Protein 6JOV (pdb70)

Sequence (790 aa):
THTLPNLPYDIAALEPHISAKTLTFHHGKHHQAYVTNLNNLIQNTELANKTLEEIIHATAKNPEKAGIFNNAAQVWNHTFFWNCMKPQGGGQPTGDLKAMIDKTFGSYEAFAADFKQAAITQFGSGWAWLVVERGVLRIMKTPNADLPMVHGATALLTCDVWEHAYYLDYQNRRPDYVDTFLSHLVNWDFASALLNGTHTLPNLPYDIAALEPHISAKTLTFHHGKHHQAYVTNLNNLIQNTELANKTLEEIIHATAKNPEKAGIFNNAAQVWNHTFFWNCMKPQGGGQPTGDLKAMIDKTFGSYEAFAADFKQAAITQFGSGWAWLVVERGVLRIMKTPNADLPMVHGATALLTCDVWEHAYYLDYQNRRPDYVDTFLSHLVNWDFASALLNGMTHTLPNLPYDIAALEPHISAKTLTFHHGKHHQAYVTNLNNLIQNTELANKTLEEIIHATAKNPEKAGIFNNAAQVWNHTFFWNCMKPQGGGQPTGDLKAMIDKTFGSYEAFAADFKQAAITQFGSGWAWLVVERGVLRIMKTPNADLPMVHGATALLTCDVWEHAYYLDYQNRRPDYVDTFLSHLVNWDFASALLNGMTHTLPNLPYDIAALEPHISAKTLTFHHGKHHQAYVTNLNNLIQNTELANKTLEEIIHATAKNPEKAGIFNNAAQVWNHTFFWNCMKPQGGGQPTGDLKAMMIDKTFGSYEAFAADFKQAAITQFGSGWAWLVVERGVLRIMKTPNADLPMVHGATALLTCDVWEHAYYLDYQNRRPDYVDTFLSHLVNWDFASALLNG

Radius of gyration: 30.7 Å; Cα contacts (8 Å, |Δi|>4): 1316; chains: 4; bounding box: 83×72×73 Å

B-factor: mean 21.15, std 8.02, range [6.87, 61.68]

Secondary structure (DSSP, 8-state):
---PPPPSS-TTTTTTTS-HHHHHHIIIIIIHHHHHHHHHHHTTSGGGGS-HHHHHHHHHT-STTHHHHHHHHHHHHHHHHHHTB-TT--S---THHHHHHHHHHSSHHHHHHHHHHHHHH--SSEEEEEEEETTEEEEEEEETT--GGGGT-EEEEEEE-SGGGTHHHHTT-HHHHHHHIIIIIB-HHHHHHHHT-/---PPPPSS-TTTTTTTS-HHHHHHIIIIIIHHHHHHHHHHHTTSGGGGS-HHHHHHHHTT-GGGHHHHHHHHHHHHHHHHHHTB-TT--S---HHHHHHHHHHHSSHHHHHHHHHHHHHH--SSEEEEEEEETTEEEEEEEETT--GGGGT-EEEEEEE-SGGGTHHHHTT-HHHHHHHIIIIIB-HHHHHHHHT-/--S-PPPPSS-TTTTTTTS-HHHHHHIIIIIIHHHHHHHHHHHTTSGGGGS-HHHHHHHHSS-GGGHHHHHHHHHHHHHHHHHHHB-TT--S---HHHHHHHHHHHSSHHHHHHHHHHHHHHS-SSEEEEEEEETTEEEEEEEETT--GGGGT-EEEEEEE-SGGGTHHHHTT-HHHHHHHIIIIIB-HHHHHHHHT-/--S-PPPPSS-TTTTTTTS-HHHHHHIIIIIIHHHHHHHHHHHTTSGGGGS-HHHHHHHHHS-GGGHHHHHHHHHHHHHHHHHHTB-TT--S---HHHHHHHHHHHSSHHHHHHHHHHHHHH--SSEEEEEEEETTEEEEEEEETT--GGGGT-EEEEEEE-SGGGTHHHHTT-HHHHHHHIIIIIB-HHHHHHHHT-

Foldseek 3Di:
DDAQDDQPDQLPLAPPLAHSVLSCCVRVPVLRVLRVQLQVLCVPHPCNPDDLVVQLQVPVVDPPSVSNNLSSLSNVVVVQASVQWGFQDADDADDPVQVQCCVQQVHVVSVLVQQLVLLVPQPAWWKWFWWAAPNHTDIDIDHRSDDCVNVRIGTLHMDGNHCSNPCVPQNVPRSVSSVSCNHGIGHNVSSVVSSVD/DDDQDDQPDDLQLQPPLAHSVLSCCVRVPVLRVLRVQLCVVCPPHPCNVDDLVVQLQVPVVPVVCVSNNLSSLSNVVVVQQSVQWGFQDADDADPPVQVLCCVQQVHPVSVLVVQLVLLVPQPAWWKWFFWAAPNHTDIDIGHRRDDCVNVRIGTLHMDTNHCSNPCVNQNPPSSVSSVSCNHGIGHNVSSVVSVVD/DVDDQDDQPDDLPQAPPLFHSVLSCCVRVPVLRVLRVQLCVVCPPHPCNPPDLVVQLQVCVPPPVCVSNNLSSLSNVVVVQASVQWGFQDADAADDPVQVLCCVQQVHVVSVLVVQLVLLVPQPAWWKWFFWAAPHHTDIDIDHRRDDCVNVRIGTLHMDGNHCSNPCVPQNVPSSVSSVSCNHGIGDNVRSVVSSVD/DLDDQDDQPDQLPLQPPLAHSVLSCCVRVPVLRVLRVQLVVVCPPHPCSPDDLVVQLLVQVPDVVSVSNNLSSLSNVVVVQASVQWGFQAADAADDPVQVLCCVAQVHVVSVLVVQLVLLVPQPAWWKWFFWAAPNHTDIDIDHRSDDCVSVRIGTLHMDGNHCSNPCVPQNPPSSVSSVSCNHGIGHNVRSVVSVVD

Nearest PDB structures (foldseek):
  6jov-assembly1_B  TM=1.002E+00  e=1.003E-35  synthetic construct
  1my6-assembly1_B  TM=9.829E-01  e=4.529E-27  Thermosynechococcus vestitus
  7bjk-assembly2_D  TM=9.719E-01  e=4.376E-23  Arabidopsis thaliana
  2rcv-assembly3_D  TM=9.521E-01  e=2.227E-23  Bacillus subtilis
  2rcv-assembly2_H  TM=9.487E-01  e=2.001E-22  Bacillus subtilis

Solvent-accessible surface area: 33446 Å² total; per-residue (Å²): 146,36,108,37,49,139,25,67,35,97,72,47,31,1,79,114,42,4,22,20,131,2,1,55,35,2,22,34,108,18,0,67,44,17,2,62,65,0,40,100,78,4,117,143,57,152,32,38,120,74,78,34,53,92,0,0,84,63,7,39,188,54,122,95,34,41,37,24,24,28,15,0,0,0,8,56,0,0,45,20,2,4,51,0,3,69,55,177,16,14,48,94,4,104,51,91,0,78,46,46,0,40,172,61,43,58,37,25,112,34,0,12,52,65,0,64,102,13,0,63,62,16,53,3,3,0,0,0,0,0,0,17,52,116,56,66,3,97,32,17,94,2,66,36,1,31,0,0,40,41,100,56,5,70,8,0,0,0,0,0,0,10,10,1,2,6,1,29,39,27,19,44,91,24,63,67,2,0,54,24,1,10,64,84,2,0,26,14,104,49,0,26,67,53,31,107,100,127,39,115,36,50,136,26,72,34,96,67,42,31,1,86,116,46,4,22,23,110,1,1,70,40,1,25,32,108,20,0,71,45,19,2,63,67,0,33,102,77,1,116,122,37,80,11,33,132,87,77,36,88,87,0,0,94,47,3,37,168,64,57,138,76,43,39,21,24,29,17,0,0,0,8,50,0,0,42,20,1,4,53,0,3,71,46,170,18,15,49,99,6,110,47,89,0,75,40,65,1,48,173,56,39,59,35,24,118,30,0,21,61,66,0,27,104,12,0,65,60,17,51,3,3,0,0,0,0,0,0,26,61,231,62,61,2,137,41,34,95,2,65,37,1,29,0,0,36,42,97,60,7,71,10,0,0,0,0,0,0,9,9,1,0,6,1,20,39,26,24,48,90,24,73,73,2,0,89,24,1,16,50,86,2,1,26,13,114,47,0,25,64,58,31,105,102,119,98,34,99,46,49,89,24,74,31,89,91,47,21,1,80,105,44,3,19,23,133,2,1,64,38,1,25,34,108,21,0,65,46,18,2,60,65,0,18,101,77,1,116,145,62,155,19,42,98,20,79,34,55,49,0,0,90,46,5,38,184,67,114,149,86,42,39,14,25,30,16,0,0,0,9,55,0,0,40,18,2,3,52,0,3,71,60,178,17,13,43,108,6,109,47,88,0,50,41,44,1,61,173,65,42,60,37,30,108,32,0,10,50,60,0,72,113,12,0,68,65,16,48,4,3,0,0,0,0,0,0,22,38,110,49,69,7,68,40,28,94,1,64,35,0,30,0,0,36,51,94,60,8,72,8,0,0,0,0,0,0,9,11,1,2,6,1,31,37,20,29,45,102,24,63,64,3,0,65,22,1,6,50,82,2,0,25,14,105,47,0,25,69,60,36,106,103,120,80,32,105,45,53,137,23,72,32,96,72,44,30,1,89,118,44,4,24,23,131,2,1,60,45,3,22,35,107,18,0,63,44,19,4,62,63,0,17,99,77,0,112,144,46,128,14,31,127,86,78,34,94,89,0,0,80,49,2,39,109,45,122,66,72,40,39,27,22,25,17,0,0,0,10,53,0,0,47,19,1,6,51,0,3,77,39,159,18,13,50,88,5,100,52,87,0,83,44,56,1,49,176,62,41,58,37,26,112,32,0,19,58,68,0,65,110,15,0,54,64,14,46,2,3,0,0,0,0,0,0,28,65,107,67,82,4,38,40,37,98,2,64,35,1,30,0,0,38,40,105,63,5,76,10,0,0,0,0,0,0,9,8,2,2,6,1,30,41,29,24,45,92,24,52,70,3,0,48,21,2,14,65,83,2,1,25,13,108,47,0,24,67,58,31,104,100

Structure (mmCIF, N/CA/C/O backbone):
data_6JOV
#
_entry.id   6JOV
#
_cell.length_a   55.018
_cell.length_b   55.088
_cell.length_c   74.623
_cell.angle_alpha   82.28
_cell.angle_beta   89.61
_cell.angle_gamma   68.49
#
_symmetry.space_group_name_H-M   'P 1'
#
loop_
_entity.id
_entity.type
_entity.pdbx_description
1 polymer 'Fe-Superoxide dismutase'
2 non-polymer 'FE (III) ION'
3 non-polymer 'PENTAETHYLENE GLYCOL'
4 non-polymer 'TRIETHYLENE GLYCOL'
5 non-polymer DI(HYDROXYETHYL)ETHER
6 non-polymer 1,2-ETHANEDIOL
7 non-polymer 'HEXAETHYLENE GLYCOL'
8 water water
#
loop_
_atom_site.group_PDB
_atom_site.id
_atom_site.type_symbol
_atom_site.label_atom_id
_atom_site.label_alt_id
_atom_site.label_comp_id
_atom_site.label_asym_id
_atom_site.label_entity_id
_atom_site.label_seq_id
_atom_site.pdbx_PDB_ins_code
_atom_site.Cartn_x
_atom_site.Cartn_y
_atom_site.Cartn_z
_atom_site.occupancy
_atom_site.B_iso_or_equiv
_atom_site.auth_seq_id
_atom_site.auth_comp_id
_atom_site.auth_asym_id
_atom_site.auth_atom_id
_atom_site.pdbx_PDB_model_num
ATOM 1 N N . THR A 1 22 ? -10.872 -85.496 -8.603 1.00 29.58 2 THR A N 1
ATOM 2 C CA . THR A 1 22 ? -10.586 -86.757 -9.272 1.00 29.36 2 THR A CA 1
ATOM 3 C C . THR A 1 22 ? -9.334 -87.452 -8.731 1.00 33.65 2 THR A C 1
ATOM 4 O O . THR A 1 22 ? -9.433 -88.485 -8.067 1.00 36.37 2 THR A O 1
ATOM 8 N N . HIS A 1 23 ? -8.157 -86.896 -9.005 1.00 26.77 3 HIS A N 1
ATOM 9 C CA . HIS A 1 23 ? -6.917 -87.492 -8.521 1.00 26.51 3 HIS A CA 1
ATOM 10 C C . HIS A 1 23 ? -6.692 -87.139 -7.056 1.00 26.14 3 HIS A C 1
ATOM 11 O O . HIS A 1 23 ? -7.034 -86.042 -6.606 1.00 26.43 3 HIS A O 1
ATOM 18 N N . THR A 1 24 ? -6.137 -88.078 -6.296 1.00 22.98 4 THR A N 1
ATOM 19 C CA . THR A 1 24 ? -5.923 -87.824 -4.881 1.00 24.35 4 THR A CA 1
ATOM 20 C C . THR A 1 24 ? -4.516 -88.228 -4.467 1.00 23.96 4 THR A C 1
ATOM 21 O O . THR A 1 24 ? -3.812 -88.961 -5.169 1.00 21.65 4 THR A O 1
ATOM 25 N N . LEU A 1 25 ? -4.124 -87.712 -3.312 1.00 25.17 5 LEU A N 1
ATOM 26 C CA . LEU A 1 25 ? -2.803 -87.958 -2.752 1.00 27.35 5 LEU A CA 1
ATOM 27 C C . LEU A 1 25 ? -2.767 -89.332 -2.092 1.00 21.81 5 LEU A C 1
ATOM 28 O O . LEU A 1 25 ? -3.489 -89.555 -1.121 1.00 23.01 5 LEU A O 1
ATOM 33 N N . PRO A 1 26 ? -1.949 -90.264 -2.567 1.00 29.94 6 PRO A N 1
ATOM 34 C CA . PRO A 1 26 ? -1.909 -91.590 -1.938 1.00 27.09 6 PRO A CA 1
ATOM 35 C C . PRO A 1 26 ? -1.166 -91.569 -0.611 1.00 26.67 6 PRO A C 1
ATOM 36 O O . PRO A 1 26 ? -0.300 -90.726 -0.364 1.00 25.59 6 PRO A O 1
ATOM 40 N N . ASN A 1 27 ? -1.548 -92.500 0.260 1.00 23.63 7 ASN A N 1
ATOM 41 C CA . ASN A 1 27 ? -0.884 -92.642 1.548 1.00 29.00 7 ASN A CA 1
ATOM 42 C C . ASN A 1 27 ? 0.610 -92.856 1.366 1.00 23.23 7 ASN A C 1
ATOM 43 O O . ASN A 1 27 ? 1.047 -93.531 0.431 1.00 29.20 7 ASN A O 1
ATOM 48 N N . LEU A 1 28 ? 1.393 -92.277 2.267 1.00 20.35 8 LEU A N 1
ATOM 49 C CA . LEU A 1 28 ? 2.766 -92.733 2.427 1.00 21.07 8 LEU A CA 1
ATOM 50 C C . LEU A 1 28 ? 2.754 -94.216 2.787 1.00 22.08 8 LEU A C 1
ATOM 51 O O . LEU A 1 28 ? 1.861 -94.665 3.509 1.00 21.81 8 LEU A O 1
ATOM 56 N N . PRO A 1 29 ? 3.733 -95.012 2.302 1.00 23.23 9 PRO A N 1
ATOM 57 C CA . PRO A 1 29 ? 3.780 -96.450 2.588 1.00 22.14 9 PRO A CA 1
ATOM 58 C C . PRO A 1 29 ? 4.316 -96.765 3.992 1.00 24.97 9 PRO A C 1
ATOM 59 O O . PRO A 1 29 ? 4.522 -97.930 4.286 1.00 25.84 9 PRO A O 1
ATOM 63 N N . TYR A 1 30 ? 4.526 -95.732 4.814 1.00 20.57 10 TYR A N 1
ATOM 64 C CA . TYR A 1 30 ? 5.048 -95.924 6.194 1.00 19.85 10 TYR A CA 1
ATOM 65 C C . TYR A 1 30 ? 4.798 -94.659 7.024 1.00 20.67 10 TYR A C 1
ATOM 66 O O . TYR A 1 30 ? 4.340 -93.646 6.459 1.00 21.91 10 TYR A O 1
ATOM 75 N N . ASP A 1 31 ? 5.096 -94.727 8.326 1.00 18.18 11 ASP A N 1
ATOM 76 C CA . ASP A 1 31 ? 4.904 -93.573 9.246 1.00 20.81 11 ASP A CA 1
ATOM 77 C C . ASP A 1 31 ? 5.882 -92.459 8.856 1.00 21.33 11 ASP A C 1
ATOM 78 O O . ASP A 1 31 ? 7.001 -92.786 8.412 1.00 20.21 11 ASP A O 1
ATOM 83 N N . ILE A 1 32 ? 5.474 -91.197 9.024 1.00 20.45 12 ILE A N 1
ATOM 84 C CA . ILE A 1 32 ? 6.329 -90.070 8.662 1.00 22.62 12 ILE A CA 1
ATOM 85 C C . ILE A 1 32 ? 7.672 -90.110 9.382 1.00 24.06 12 ILE A C 1
ATOM 86 O O . ILE A 1 32 ? 8.637 -89.500 8.908 1.00 21.46 12 ILE A O 1
ATOM 91 N N . ALA A 1 33 ? 7.764 -90.810 10.518 1.00 20.45 13 ALA A N 1
ATOM 92 C CA . ALA A 1 33 ? 9.021 -90.926 11.253 1.00 22.90 13 ALA A CA 1
ATOM 93 C C . ALA A 1 33 ? 9.794 -92.188 10.906 1.00 23.37 13 ALA A C 1
ATOM 94 O O . ALA A 1 33 ? 10.874 -92.415 11.465 1.00 22.25 13 ALA A O 1
ATOM 96 N N . ALA A 1 34 ? 9.280 -93.011 9.995 1.00 20.32 14 ALA A N 1
ATOM 97 C CA . ALA A 1 34 ? 9.884 -94.315 9.769 1.00 20.51 14 ALA A CA 1
ATOM 98 C C . ALA A 1 34 ? 11.249 -94.228 9.097 1.00 20.63 14 ALA A C 1
ATOM 99 O O . ALA A 1 34 ? 11.996 -95.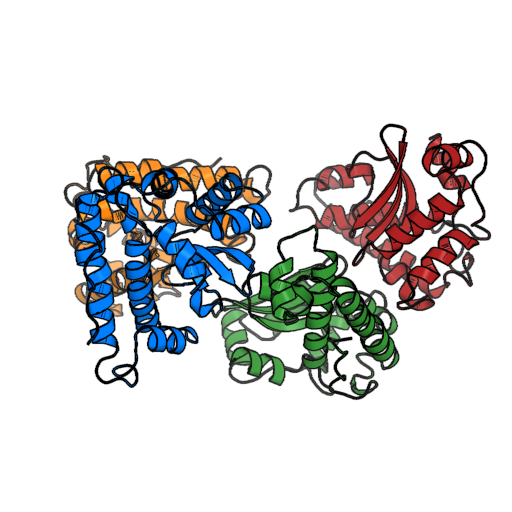209 9.130 1.00 17.98 14 ALA A O 1
ATOM 101 N N . LEU A 1 35 ? 11.596 -93.090 8.496 1.00 15.46 15 LEU A N 1
ATOM 102 C CA . LEU A 1 35 ? 12.880 -92.943 7.822 1.00 20.50 15 LEU A CA 1
ATOM 103 C C . LEU A 1 35 ? 13.891 -92.161 8.652 1.00 23.75 15 LEU A C 1
ATOM 104 O O . LEU A 1 35 ? 14.997 -91.893 8.171 1.00 19.32 15 LEU A O 1
ATOM 109 N N . GLU A 1 36 ? 13.538 -91.795 9.884 1.00 23.19 16 GLU A N 1
ATOM 110 C CA . GLU A 1 36 ? 14.480 -91.154 10.781 1.00 21.43 16 GLU A CA 1
ATOM 111 C C . GLU A 1 36 ? 15.629 -92.108 11.102 1.00 22.23 16 GLU A C 1
ATOM 112 O O . GLU A 1 36 ? 15.434 -93.321 11.185 1.00 22.28 16 GLU A O 1
ATOM 118 N N . PRO A 1 37 ? 16.845 -91.588 11.307 1.00 25.43 17 PRO A N 1
ATOM 119 C CA . PRO A 1 37 ? 17.240 -90.178 11.266 1.00 23.35 17 PRO A CA 1
ATOM 120 C C . PRO A 1 37 ? 17.752 -89.746 9.895 1.00 23.06 17 PRO A C 1
ATOM 121 O O . PRO A 1 37 ? 18.332 -88.676 9.746 1.00 27.97 17 PRO A O 1
ATOM 125 N N . HIS A 1 38 ? 17.522 -90.581 8.892 1.00 19.81 18 HIS A N 1
ATOM 126 C CA . HIS A 1 38 ? 18.053 -90.309 7.560 1.00 20.16 18 HIS A CA 1
ATOM 127 C C . HIS A 1 38 ? 17.264 -89.217 6.842 1.00 21.06 18 HIS A C 1
ATOM 128 O O . HIS A 1 38 ? 17.848 -88.353 6.177 1.00 19.78 18 HIS A O 1
ATOM 135 N N . ILE A 1 39 ? 15.944 -89.239 6.967 1.00 19.27 19 ILE A N 1
ATOM 136 C CA . ILE A 1 39 ? 15.073 -88.188 6.465 1.00 17.68 19 ILE A CA 1
ATOM 137 C C . ILE A 1 39 ? 14.106 -87.855 7.585 1.00 20.17 19 ILE A C 1
ATOM 138 O O . ILE A 1 39 ? 13.457 -88.755 8.129 1.00 24.63 19 ILE A O 1
ATOM 143 N N . SER A 1 40 ? 14.010 -86.578 7.939 1.00 18.26 20 SER A N 1
ATOM 144 C CA . SER A 1 40 ? 13.271 -86.242 9.141 1.00 19.90 20 SER A CA 1
ATOM 145 C C . SER A 1 40 ? 11.775 -86.373 8.907 1.00 17.87 20 SER A C 1
ATOM 146 O O . SER A 1 40 ? 11.286 -86.295 7.774 1.00 16.78 20 SER A O 1
ATOM 149 N N . ALA A 1 41 ? 11.051 -86.621 10.000 1.00 14.53 21 ALA A N 1
ATOM 150 C CA . ALA A 1 41 ? 9.597 -86.561 9.936 1.00 15.29 21 ALA A CA 1
ATOM 151 C C . ALA A 1 41 ? 9.143 -85.182 9.491 1.00 14.91 21 ALA A C 1
ATOM 152 O O . ALA A 1 41 ? 8.139 -85.058 8.785 1.00 17.69 21 ALA A O 1
ATOM 154 N N . LYS A 1 42 ? 9.893 -84.139 9.865 1.00 17.54 22 LYS A N 1
ATOM 155 C CA . LYS A 1 42 ? 9.557 -82.797 9.418 1.00 14.13 22 LYS A CA 1
ATOM 156 C C . LYS A 1 42 ? 9.651 -82.690 7.903 1.00 16.50 22 LYS A C 1
ATOM 157 O O . LYS A 1 42 ? 8.762 -82.122 7.258 1.00 15.00 22 LYS A O 1
ATOM 163 N N . THR A 1 43 ? 10.726 -83.221 7.317 1.00 16.11 23 THR A N 1
ATOM 164 C CA . THR A 1 43 ? 10.852 -83.206 5.861 1.00 19.26 23 THR A CA 1
ATOM 165 C C . THR A 1 43 ? 9.704 -83.969 5.198 1.00 16.85 23 THR A C 1
ATOM 166 O O . THR A 1 43 ? 9.089 -83.474 4.246 1.00 15.75 23 THR A O 1
ATOM 170 N N . LEU A 1 44 ? 9.381 -85.172 5.694 1.00 14.84 24 LEU A N 1
ATOM 171 C CA . LEU A 1 44 ? 8.298 -85.943 5.080 1.00 18.06 24 LEU A CA 1
ATOM 172 C C . LEU A 1 44 ? 6.955 -85.223 5.189 1.00 15.28 24 LEU A C 1
ATOM 173 O O . LEU A 1 44 ? 6.137 -85.274 4.257 1.00 16.29 24 LEU A O 1
ATOM 178 N N . THR A 1 45 ? 6.700 -84.538 6.310 1.00 16.65 25 THR A N 1
ATOM 179 C CA . THR A 1 45 ? 5.410 -83.861 6.448 1.00 15.77 25 THR A CA 1
ATOM 180 C C . THR A 1 45 ? 5.255 -82.761 5.406 1.00 17.29 25 THR A C 1
ATOM 181 O O . THR A 1 45 ? 4.180 -82.611 4.816 1.00 13.98 25 THR A O 1
ATOM 185 N N . PHE A 1 46 ? 6.310 -81.968 5.180 1.00 14.68 26 PHE A N 1
ATOM 186 C CA . PHE A 1 46 ? 6.250 -80.950 4.137 1.00 15.78 26 PHE A CA 1
ATOM 187 C C . PHE A 1 46 ? 6.323 -81.570 2.750 1.00 14.38 26 PHE A C 1
ATOM 188 O O . PHE A 1 46 ? 5.609 -81.142 1.840 1.00 15.04 26 PHE A O 1
ATOM 196 N N . HIS A 1 47 ? 7.203 -82.555 2.557 1.00 14.62 27 HIS A N 1
ATOM 197 C CA . HIS A 1 47 ? 7.399 -83.100 1.216 1.00 12.72 27 HIS A CA 1
ATOM 198 C C . HIS A 1 47 ? 6.145 -83.823 0.739 1.00 12.80 27 HIS A C 1
ATOM 199 O O . HIS A 1 47 ? 5.680 -83.615 -0.388 1.00 13.40 27 HIS A O 1
ATOM 206 N N . HIS A 1 48 ? 5.578 -84.672 1.591 1.00 11.85 28 HIS A N 1
ATOM 207 C CA . HIS A 1 48 ? 4.371 -85.397 1.204 1.00 17.67 28 HIS A CA 1
ATOM 208 C C . HIS A 1 48 ? 3.121 -84.537 1.371 1.00 16.28 28 HIS A C 1
ATOM 209 O O . HIS A 1 48 ? 2.323 -84.400 0.432 1.00 14.63 28 HIS A O 1
ATOM 216 N N . GLY A 1 49 ? 2.940 -83.938 2.560 1.00 17.50 29 GLY A N 1
ATOM 217 C CA . GLY A 1 49 ? 1.687 -83.260 2.876 1.00 18.98 29 GLY A CA 1
ATOM 218 C C . GLY A 1 49 ? 1.491 -81.906 2.219 1.00 20.83 29 GLY A C 1
ATOM 219 O O . GLY A 1 49 ? 0.345 -81.469 2.050 1.00 18.62 29 GLY A O 1
ATOM 220 N N . LYS A 1 50 ? 2.572 -81.221 1.857 1.00 18.77 30 LYS A N 1
ATOM 221 C CA . LYS A 1 50 ? 2.470 -79.948 1.156 1.00 15.41 30 LYS A CA 1
ATOM 222 C C . LYS A 1 50 ? 2.855 -80.072 -0.313 1.00 17.45 30 LYS A C 1
ATOM 223 O O . LYS A 1 50 ? 2.063 -79.711 -1.183 1.00 17.66 30 LYS A O 1
ATOM 229 N N . HIS A 1 51 ? 4.057 -80.569 -0.628 1.00 13.18 31 HIS A N 1
ATOM 230 C CA . HIS A 1 51 ? 4.496 -80.548 -2.026 1.00 10.15 31 HIS A CA 1
ATOM 231 C C . HIS A 1 51 ? 3.701 -81.528 -2.868 1.00 10.56 31 HIS A C 1
ATOM 232 O O . HIS A 1 51 ? 3.113 -81.154 -3.885 1.00 14.48 31 HIS A O 1
ATOM 239 N N . HIS A 1 52 ? 3.705 -82.802 -2.473 1.00 15.02 32 HIS A N 1
ATOM 240 C CA . HIS A 1 52 ? 2.973 -83.803 -3.238 1.00 14.19 32 HIS A CA 1
ATOM 241 C C . HIS A 1 52 ? 1.504 -83.431 -3.329 1.00 12.75 32 HIS A C 1
ATOM 242 O O . HIS A 1 52 ? 0.922 -83.477 -4.408 1.00 7.53 32 HIS A O 1
ATOM 249 N N . GLN A 1 53 ? 0.906 -83.014 -2.207 1.00 11.20 33 GLN A N 1
ATOM 250 C CA . GLN A 1 53 ? -0.491 -82.586 -2.206 1.00 16.04 33 GLN A CA 1
ATOM 251 C C . GLN A 1 53 ? -0.733 -81.422 -3.165 1.00 15.66 33 GLN A C 1
ATOM 252 O O . GLN A 1 53 ? -1.786 -81.353 -3.816 1.00 13.39 33 GLN A O 1
ATOM 258 N N . ALA A 1 54 ? 0.206 -80.468 -3.229 1.00 13.16 34 ALA A N 1
ATOM 259 C CA . ALA A 1 54 ? 0.030 -79.325 -4.122 1.00 14.28 34 ALA A CA 1
ATOM 260 C C . ALA A 1 54 ? 0.045 -79.749 -5.589 1.00 14.80 34 ALA A C 1
ATOM 261 O O . ALA A 1 54 ? -0.722 -79.221 -6.401 1.00 14.68 34 ALA A O 1
ATOM 263 N N . TYR A 1 55 ? 0.913 -80.693 -5.954 1.00 11.86 35 TYR A N 1
ATOM 264 C CA . TYR A 1 55 ? 0.917 -81.181 -7.332 1.00 10.20 35 TYR A CA 1
ATOM 265 C C . TYR A 1 55 ? -0.431 -81.789 -7.708 1.00 15.35 35 TYR A C 1
ATOM 266 O O . TYR A 1 55 ? -0.913 -81.604 -8.835 1.00 14.87 35 TYR A O 1
ATOM 275 N N . VAL A 1 56 ? -1.042 -82.528 -6.779 1.00 11.33 36 VAL A N 1
ATOM 276 C CA . VAL A 1 56 ? -2.342 -83.147 -7.026 1.00 14.01 36 VAL A CA 1
ATOM 277 C C . VAL A 1 56 ? -3.424 -82.083 -7.158 1.00 17.86 36 VAL A C 1
ATOM 278 O O . VAL A 1 56 ? -4.230 -82.110 -8.096 1.00 17.92 36 VAL A O 1
ATOM 282 N N . THR A 1 57 ? -3.481 -81.148 -6.203 1.00 13.10 37 THR A N 1
ATOM 283 C CA . THR A 1 57 ? -4.513 -80.114 -6.264 1.00 16.49 37 THR A CA 1
ATOM 284 C C . THR A 1 57 ? -4.322 -79.216 -7.481 1.00 20.61 37 THR A C 1
ATOM 285 O O . THR A 1 57 ? -5.302 -78.796 -8.115 1.00 17.54 37 THR A O 1
ATOM 289 N N . ASN A 1 58 ? -3.069 -78.901 -7.825 1.00 13.28 38 ASN A N 1
ATOM 290 C CA . ASN A 1 58 ? -2.839 -78.114 -9.034 1.00 15.20 38 ASN A CA 1
ATOM 291 C C . ASN A 1 58 ? -3.311 -78.869 -10.270 1.00 17.19 38 ASN A C 1
ATOM 292 O O . ASN A 1 58 ? -3.983 -78.302 -11.144 1.00 17.98 38 ASN A O 1
ATOM 297 N N . LEU A 1 59 ? -2.989 -80.159 -10.352 1.00 16.20 39 LEU A N 1
ATOM 298 C CA . LEU A 1 59 ? -3.386 -80.920 -11.527 1.00 16.26 39 LEU A CA 1
ATOM 299 C C . LEU A 1 59 ? -4.904 -80.926 -11.683 1.00 17.93 39 LEU A C 1
ATOM 300 O O . LEU A 1 59 ? -5.430 -80.635 -12.770 1.00 16.05 39 LEU A O 1
ATOM 305 N N . ASN A 1 60 ? -5.628 -81.227 -10.592 1.00 18.59 40 ASN A N 1
ATOM 306 C CA . ASN A 1 60 ? -7.093 -81.239 -10.633 1.00 22.81 40 ASN A CA 1
ATOM 307 C C . ASN A 1 60 ? -7.654 -79.911 -11.128 1.00 20.85 40 ASN A C 1
ATOM 308 O O . ASN A 1 60 ? -8.587 -79.880 -11.942 1.00 19.08 40 ASN A O 1
ATOM 313 N N . ASN A 1 61 ? -7.121 -78.799 -10.623 1.00 20.27 41 ASN A N 1
ATOM 314 C CA . ASN A 1 61 ? -7.652 -77.502 -11.017 1.00 19.08 41 ASN A CA 1
ATOM 315 C C . ASN A 1 61 ? -7.320 -77.163 -12.462 1.00 20.99 41 ASN A C 1
ATOM 316 O O . ASN A 1 61 ? -8.109 -76.490 -13.130 1.00 25.20 41 ASN A O 1
ATOM 321 N N . LEU A 1 62 ? -6.180 -77.629 -12.968 1.00 16.45 42 LEU A N 1
ATOM 322 C CA . LEU A 1 62 ? -5.776 -77.276 -14.327 1.00 17.75 42 LEU A CA 1
ATOM 323 C C . LEU A 1 62 ? -6.540 -78.056 -15.389 1.00 15.95 42 LEU A C 1
ATOM 324 O O . LEU A 1 62 ? -6.707 -77.560 -16.502 1.00 16.92 42 LEU A O 1
ATOM 329 N N . ILE A 1 63 ? -6.985 -79.282 -15.085 1.00 15.60 43 ILE A N 1
ATOM 330 C CA . ILE A 1 63 ? -7.637 -80.106 -16.100 1.00 14.00 43 ILE A CA 1
ATOM 331 C C . ILE A 1 63 ? -9.151 -79.957 -16.073 1.00 16.41 43 ILE A C 1
ATOM 332 O O . ILE A 1 63 ? -9.824 -80.414 -17.009 1.00 17.24 43 ILE A O 1
ATOM 337 N N . GLN A 1 64 ? -9.705 -79.321 -15.042 1.00 19.12 44 GLN A N 1
ATOM 338 C CA . GLN A 1 64 ? -11.153 -79.151 -14.931 1.00 21.23 44 GLN A CA 1
ATOM 339 C C . GLN A 1 64 ? -11.724 -78.494 -16.190 1.00 18.39 44 GLN A C 1
ATOM 340 O O . GLN A 1 64 ? -11.195 -77.491 -16.680 1.00 19.87 44 GLN A O 1
ATOM 346 N N . ASN A 1 65 ? -12.797 -79.082 -16.723 1.00 20.13 45 ASN A N 1
ATOM 347 C CA . ASN A 1 65 ? -13.472 -78.590 -17.926 1.00 16.79 45 ASN A CA 1
ATOM 348 C C . ASN A 1 65 ? -12.584 -78.660 -19.165 1.00 23.36 45 ASN A C 1
ATOM 349 O O . ASN A 1 65 ? -12.840 -77.968 -20.160 1.00 22.35 45 ASN A O 1
ATOM 354 N N . THR A 1 66 ? -11.530 -79.471 -19.128 1.00 18.59 46 THR A N 1
ATOM 355 C CA . THR A 1 66 ? -10.714 -79.734 -20.302 1.00 18.62 46 THR A CA 1
ATOM 356 C C . THR A 1 66 ? -10.904 -81.175 -20.752 1.00 22.03 46 THR A C 1
ATOM 357 O O . THR A 1 66 ? -11.443 -82.021 -20.026 1.00 20.35 46 THR A O 1
ATOM 361 N N . GLU A 1 67 ? -10.448 -81.436 -21.984 1.00 18.10 47 GLU A N 1
ATOM 362 C CA . GLU A 1 67 ? -10.423 -82.786 -22.531 1.00 26.03 47 GLU A CA 1
ATOM 363 C C . GLU A 1 67 ? -9.610 -83.742 -21.672 1.00 24.45 47 GLU A C 1
ATOM 364 O O . GLU A 1 67 ? -9.813 -84.957 -21.750 1.00 25.90 47 GLU A O 1
ATOM 370 N N . LEU A 1 68 ? -8.674 -83.233 -20.879 1.00 21.70 48 LEU A N 1
ATOM 371 C CA . LEU A 1 68 ? -7.839 -84.128 -20.091 1.00 19.13 48 LEU A CA 1
ATOM 372 C C . LEU A 1 68 ? -8.509 -84.584 -18.805 1.00 24.15 48 LEU A C 1
ATOM 373 O O . LEU A 1 68 ? -7.967 -85.461 -18.124 1.00 25.57 48 LEU A O 1
ATOM 378 N N . ALA A 1 69 ? -9.675 -84.029 -18.466 1.00 21.19 49 ALA A N 1
ATOM 379 C CA . ALA A 1 69 ? -10.290 -84.333 -17.178 1.00 19.70 49 ALA A CA 1
ATOM 380 C C . ALA A 1 69 ? -10.663 -85.807 -17.045 1.00 25.51 49 ALA A C 1
ATOM 381 O O . ALA A 1 69 ? -10.722 -86.332 -15.926 1.00 24.37 49 ALA A O 1
ATOM 383 N N . ASN A 1 70 ? -10.901 -86.502 -18.151 1.00 19.33 50 ASN A N 1
ATOM 384 C CA . ASN A 1 70 ? -11.358 -87.885 -18.062 1.00 24.41 50 ASN A CA 1
ATOM 385 C C . ASN A 1 70 ? -10.237 -88.909 -18.249 1.00 27.14 50 ASN A C 1
ATOM 386 O O . ASN A 1 70 ? -10.520 -90.106 -18.378 1.00 27.47 50 ASN A O 1
ATOM 391 N N . LYS A 1 71 ? -8.979 -88.483 -18.250 1.00 22.90 51 LYS A N 1
ATOM 392 C CA . LYS A 1 71 ? -7.876 -89.378 -18.559 1.00 20.90 51 LYS A CA 1
ATOM 393 C C . LYS A 1 71 ? -7.091 -89.702 -17.298 1.00 24.89 51 LYS A C 1
ATOM 394 O O . LYS A 1 71 ? -7.162 -88.983 -16.297 1.00 21.71 51 LYS A O 1
ATOM 400 N N . THR A 1 72 ? -6.340 -90.806 -17.356 1.00 20.77 52 THR A N 1
ATOM 401 C CA . THR A 1 72 ? -5.487 -91.174 -16.234 1.00 22.97 52 THR A CA 1
ATOM 402 C C . THR A 1 72 ? -4.253 -90.286 -16.185 1.00 17.54 52 THR A C 1
ATOM 403 O O . THR A 1 72 ? -3.858 -89.668 -17.175 1.00 18.61 52 THR A O 1
ATOM 407 N N . LEU A 1 73 ? -3.642 -90.249 -15.000 1.00 19.28 53 LEU A N 1
ATOM 408 C CA . LEU A 1 73 ? -2.398 -89.520 -14.797 1.00 20.37 53 LEU A CA 1
ATOM 409 C C . LEU A 1 73 ? -1.368 -89.860 -15.866 1.00 19.45 53 LEU A C 1
ATOM 410 O O . LEU A 1 73 ? -0.760 -88.969 -16.465 1.00 15.72 53 LEU A O 1
ATOM 415 N N . GLU A 1 74 ? -1.145 -91.156 -16.105 1.00 19.07 54 GLU A N 1
ATOM 416 C CA . GLU A 1 74 ? -0.166 -91.555 -17.112 1.00 20.73 54 GLU A CA 1
ATOM 417 C C . GLU A 1 74 ? -0.588 -91.099 -18.506 1.00 20.16 54 GLU A C 1
ATOM 418 O O . GLU A 1 74 ? 0.250 -90.661 -19.304 1.00 17.34 54 GLU A O 1
ATOM 421 N N . GLU A 1 75 ? -1.880 -91.201 -18.827 1.00 16.46 55 GLU A N 1
ATOM 422 C CA . GLU A 1 75 ? -2.337 -90.702 -20.119 1.00 17.29 55 GLU A CA 1
ATOM 423 C C . GLU A 1 75 ? -2.083 -89.202 -20.244 1.00 16.63 55 GLU A C 1
ATOM 424 O O . GLU A 1 75 ? -1.644 -88.730 -21.295 1.00 16.88 55 GLU A O 1
ATOM 430 N N . ILE A 1 76 ? -2.295 -88.450 -19.162 1.00 13.50 56 ILE A N 1
ATOM 431 C CA . ILE A 1 76 ? -2.069 -87.004 -19.201 1.00 15.91 56 ILE A CA 1
ATOM 432 C C . ILE A 1 76 ? -0.592 -86.698 -19.403 1.00 19.31 56 ILE A C 1
ATOM 433 O O . ILE A 1 76 ? -0.223 -85.831 -20.201 1.00 16.62 56 ILE A O 1
ATOM 438 N N . ILE A 1 77 ? 0.275 -87.411 -18.694 1.00 19.59 57 ILE A N 1
ATOM 439 C CA . ILE A 1 77 ? 1.710 -87.183 -18.841 1.00 15.38 57 ILE A CA 1
ATOM 440 C C . ILE A 1 77 ? 2.141 -87.376 -20.291 1.00 19.08 57 ILE A C 1
ATOM 441 O O . ILE A 1 77 ? 2.822 -86.521 -20.873 1.00 20.89 57 ILE A O 1
ATOM 446 N N . HIS A 1 78 ? 1.748 -88.497 -20.901 1.00 20.85 58 HIS A N 1
ATOM 447 C CA . HIS A 1 78 ? 2.201 -88.780 -22.262 1.00 24.14 58 HIS A CA 1
ATOM 448 C C . HIS A 1 78 ? 1.628 -87.785 -23.264 1.00 21.59 58 HIS A C 1
ATOM 449 O O . HIS A 1 78 ? 2.341 -87.340 -24.169 1.00 27.63 58 HIS A O 1
ATOM 456 N N . ALA A 1 79 ? 0.360 -87.400 -23.103 1.00 22.64 59 ALA A N 1
ATOM 457 C CA . ALA A 1 79 ? -0.250 -86.459 -24.042 1.00 24.83 59 ALA A CA 1
ATOM 458 C C . ALA A 1 79 ? 0.406 -85.082 -23.973 1.00 25.89 59 ALA A C 1
ATOM 459 O O . ALA A 1 79 ? 0.673 -84.463 -25.008 1.00 28.62 59 ALA A O 1
ATOM 461 N N . THR A 1 80 ? 0.667 -84.581 -22.769 1.00 19.53 60 THR A N 1
ATOM 462 C CA . THR A 1 80 ? 1.232 -83.249 -22.637 1.00 17.65 60 THR A CA 1
ATOM 463 C C . THR A 1 80 ? 2.743 -83.227 -22.818 1.00 21.80 60 THR A C 1
ATOM 464 O O . THR A 1 80 ? 3.297 -82.156 -23.087 1.00 19.81 60 THR A O 1
ATOM 468 N N . ALA A 1 81 ? 3.417 -84.379 -22.700 1.00 19.00 61 ALA A N 1
ATOM 469 C CA . ALA A 1 81 ? 4.870 -84.403 -22.853 1.00 22.26 61 ALA A CA 1
ATOM 470 C C . ALA A 1 81 ? 5.298 -83.976 -24.249 1.00 30.42 61 ALA A C 1
ATOM 471 O O . ALA A 1 81 ? 6.417 -83.487 -24.431 1.00 28.94 61 ALA A O 1
ATOM 473 N N . LYS A 1 82 ? 4.430 -84.152 -25.244 1.00 29.86 62 LYS A N 1
ATOM 474 C CA . LYS A 1 82 ? 4.772 -83.777 -26.611 1.00 34.75 62 LYS A CA 1
ATOM 475 C C . LYS A 1 82 ? 4.655 -82.272 -26.811 1.00 35.71 62 LYS A C 1
ATOM 476 O O . LYS A 1 82 ? 4.573 -81.803 -27.950 1.00 38.20 62 LYS A O 1
ATOM 482 N N . ASN A 1 83 ? 4.660 -81.503 -25.719 1.00 35.42 63 ASN A N 1
ATOM 483 C CA . ASN A 1 83 ? 4.309 -80.100 -25.818 1.00 38.99 63 ASN A CA 1
ATOM 484 C C . ASN A 1 83 ? 4.997 -79.180 -24.818 1.00 44.10 63 ASN A C 1
ATOM 485 O O . ASN A 1 83 ? 5.134 -79.545 -23.640 1.00 51.07 63 ASN A O 1
ATOM 490 N N . PRO A 1 84 ? 5.422 -77.985 -25.244 1.00 54.32 64 PRO A N 1
ATOM 491 C CA . PRO A 1 84 ? 5.776 -76.930 -24.283 1.00 47.23 64 PRO A CA 1
ATOM 492 C C . PRO A 1 84 ? 4.655 -75.965 -23.908 1.00 41.96 64 PRO A C 1
ATOM 493 O O . PRO A 1 84 ? 4.853 -75.156 -22.993 1.00 42.21 64 PRO A O 1
ATOM 497 N N . GLU A 1 85 ? 3.489 -76.026 -24.554 1.00 50.05 65 GLU A N 1
ATOM 498 C CA . GLU A 1 85 ? 2.430 -75.034 -24.369 1.00 47.64 65 GLU A CA 1
ATOM 499 C C . GLU A 1 85 ? 1.448 -75.374 -23.251 1.00 47.13 65 GLU A C 1
ATOM 500 O O . GLU A 1 85 ? 0.761 -74.470 -22.758 1.00 47.21 65 GLU A O 1
ATOM 502 N N . LYS A 1 86 ? 1.340 -76.645 -22.858 1.00 43.58 66 LYS A N 1
ATOM 503 C CA . LYS A 1 86 ? 0.526 -77.027 -21.708 1.00 40.98 66 LYS A CA 1
ATOM 504 C C . LYS A 1 86 ? 1.437 -77.543 -20.602 1.00 33.08 66 LYS A C 1
ATOM 505 O O . LYS A 1 86 ? 1.289 -78.678 -20.145 1.00 13.96 66 LYS A O 1
ATOM 507 N N . ALA A 1 87 ? 2.379 -76.704 -20.167 1.00 33.41 67 ALA A N 1
ATOM 508 C CA . ALA A 1 87 ? 3.486 -77.175 -19.345 1.00 24.04 67 ALA A CA 1
ATOM 509 C C . ALA A 1 87 ? 3.143 -77.211 -17.857 1.00 17.68 67 ALA A C 1
ATOM 510 O O . ALA A 1 87 ? 3.706 -78.030 -17.134 1.00 19.51 67 ALA A O 1
ATOM 512 N N . GLY A 1 88 ? 2.235 -76.347 -17.380 1.00 16.29 68 GLY A N 1
ATOM 513 C CA . GLY A 1 88 ? 1.735 -76.495 -16.025 1.00 14.59 68 GLY A CA 1
ATOM 514 C C . GLY A 1 88 ? 1.036 -77.823 -15.793 1.00 15.96 68 GLY A C 1
ATOM 515 O O . GLY A 1 88 ? 1.095 -78.383 -14.691 1.00 15.35 68 GLY A O 1
ATOM 516 N N . ILE A 1 89 ? 0.352 -78.344 -16.811 1.00 12.35 69 ILE A N 1
ATOM 517 C CA . ILE A 1 89 ? -0.317 -79.632 -16.647 1.00 13.55 69 ILE A CA 1
ATOM 518 C C . ILE A 1 89 ? 0.712 -80.751 -16.631 1.00 14.47 69 ILE A C 1
ATOM 519 O O . ILE A 1 89 ? 0.657 -81.652 -15.788 1.00 14.00 69 ILE A O 1
ATOM 524 N N . PHE A 1 90 ? 1.659 -80.721 -17.573 1.00 15.64 70 PHE A N 1
ATOM 525 C CA . PHE A 1 90 ? 2.711 -81.728 -17.561 1.00 15.84 70 PHE A CA 1
ATOM 526 C C . PHE A 1 90 ? 3.483 -81.680 -16.255 1.00 15.80 70 PHE A C 1
ATOM 527 O O . PHE A 1 90 ? 3.699 -82.712 -15.612 1.00 16.27 70 PHE A O 1
ATOM 535 N N . ASN A 1 91 ? 3.915 -80.486 -15.844 1.00 12.15 71 ASN A N 1
ATOM 536 C CA . ASN A 1 91 ? 4.838 -80.413 -14.714 1.00 16.60 71 ASN A CA 1
ATOM 537 C C . ASN A 1 91 ? 4.188 -80.960 -13.447 1.00 16.14 71 ASN A C 1
ATOM 538 O O . ASN A 1 91 ? 4.801 -81.741 -12.708 1.00 15.98 71 ASN A O 1
ATOM 543 N N . ASN A 1 92 ? 2.917 -80.625 -13.222 1.00 13.78 72 ASN A N 1
ATOM 544 C CA . ASN A 1 92 ? 2.232 -81.102 -12.029 1.00 12.51 72 ASN A CA 1
ATOM 545 C C . ASN A 1 92 ? 1.886 -82.580 -12.131 1.00 14.16 72 ASN A C 1
ATOM 546 O O . ASN A 1 92 ? 2.013 -83.313 -11.148 1.00 12.22 72 ASN A O 1
ATOM 551 N N . ALA A 1 93 ? 1.422 -83.038 -13.298 1.00 13.35 73 ALA A N 1
ATOM 552 C CA . ALA A 1 93 ? 1.105 -84.457 -13.444 1.00 12.46 73 ALA A CA 1
ATOM 553 C C . ALA A 1 93 ? 2.358 -85.318 -13.273 1.00 12.49 73 ALA A C 1
ATOM 554 O O . ALA A 1 93 ? 2.352 -86.316 -12.539 1.00 13.13 73 ALA A O 1
ATOM 556 N N . ALA A 1 94 ? 3.452 -84.943 -13.935 1.00 9.41 74 ALA A N 1
ATOM 557 C CA . ALA A 1 94 ? 4.680 -85.728 -13.800 1.00 13.71 74 ALA A CA 1
ATOM 558 C C . ALA A 1 94 ? 5.180 -85.717 -12.360 1.00 10.83 74 ALA A C 1
ATOM 559 O O . ALA A 1 94 ? 5.584 -86.755 -11.827 1.00 14.67 74 ALA A O 1
ATOM 561 N N . GLN A 1 95 ? 5.115 -84.565 -11.696 1.00 11.99 75 GLN A N 1
ATOM 562 C CA . GLN A 1 95 ? 5.498 -84.506 -10.288 1.00 10.80 75 GLN A CA 1
ATOM 563 C C . GLN A 1 95 ? 4.591 -85.359 -9.397 1.00 12.20 75 GLN A C 1
ATOM 564 O O . GLN A 1 95 ? 5.051 -85.885 -8.378 1.00 11.61 75 GLN A O 1
ATOM 570 N N . VAL A 1 96 ? 3.301 -85.490 -9.720 1.00 7.79 76 VAL A N 1
ATOM 571 C CA . VAL A 1 96 ? 2.481 -86.395 -8.923 1.00 11.22 76 VAL A CA 1
ATOM 572 C C . VAL A 1 96 ? 3.029 -87.808 -9.042 1.00 12.38 76 VAL A C 1
ATOM 573 O O . VAL A 1 96 ? 3.209 -88.519 -8.044 1.00 11.88 76 VAL A O 1
ATOM 577 N N . TRP A 1 97 ? 3.342 -88.207 -10.272 1.00 10.10 77 TRP A N 1
ATOM 578 C CA . TRP A 1 97 ? 3.831 -89.551 -10.554 1.00 13.81 77 TRP A CA 1
ATOM 579 C C . TRP A 1 97 ? 5.190 -89.772 -9.908 1.00 11.90 77 TRP A C 1
ATOM 580 O O . TRP A 1 97 ? 5.416 -90.783 -9.227 1.00 11.32 77 TRP A O 1
ATOM 591 N N . ASN A 1 98 ? 6.098 -88.811 -10.099 1.00 10.22 78 ASN A N 1
ATOM 592 C CA . ASN A 1 98 ? 7.462 -88.939 -9.599 1.00 11.36 78 ASN A CA 1
ATOM 593 C C . ASN A 1 98 ? 7.477 -89.127 -8.092 1.00 11.55 78 ASN A C 1
ATOM 594 O O . ASN A 1 98 ? 8.218 -89.964 -7.571 1.00 12.41 78 ASN A O 1
ATOM 599 N N . HIS A 1 99 ? 6.665 -88.362 -7.371 1.00 8.75 79 HIS A N 1
ATOM 600 C CA . HIS A 1 99 ? 6.711 -88.475 -5.915 1.00 11.65 79 HIS A CA 1
ATOM 601 C C . HIS A 1 99 ? 6.123 -89.790 -5.422 1.00 11.74 79 HIS A C 1
ATOM 602 O O . HIS A 1 99 ? 6.690 -90.422 -4.520 1.00 13.62 79 HIS A O 1
ATOM 609 N N . THR A 1 100 ? 4.987 -90.224 -5.978 1.00 11.80 80 THR A N 1
ATOM 610 C CA . THR A 1 100 ? 4.446 -91.518 -5.555 1.00 11.27 80 THR A CA 1
ATOM 611 C C . THR A 1 100 ? 5.499 -92.603 -5.715 1.00 13.59 80 THR A C 1
ATOM 612 O O . THR A 1 100 ? 5.726 -93.413 -4.810 1.00 17.55 80 THR A O 1
ATOM 616 N N . PHE A 1 101 ? 6.172 -92.599 -6.868 1.00 12.86 81 PHE A N 1
ATOM 617 C CA . PHE A 1 101 ? 7.219 -93.567 -7.177 1.00 14.64 81 PHE A CA 1
ATOM 618 C C . PHE A 1 101 ? 8.367 -93.473 -6.180 1.00 15.61 81 PHE A C 1
ATOM 619 O O . PHE A 1 101 ? 8.874 -94.494 -5.699 1.00 17.63 81 PHE A O 1
ATOM 627 N N . PHE A 1 102 ? 8.785 -92.242 -5.865 1.00 12.16 82 PHE A N 1
ATOM 628 C CA . PHE A 1 102 ? 9.885 -92.002 -4.934 1.00 11.87 82 PHE A CA 1
ATOM 629 C C . PHE A 1 102 ? 9.582 -92.568 -3.546 1.00 14.22 82 PHE A C 1
ATOM 630 O O . PHE A 1 102 ? 10.431 -93.243 -2.948 1.00 11.95 82 PHE A O 1
ATOM 638 N N . TRP A 1 103 ? 8.369 -92.346 -3.023 1.00 12.33 83 TRP A N 1
ATOM 639 C CA . TRP A 1 103 ? 8.079 -92.876 -1.689 1.00 12.63 83 TRP A CA 1
ATOM 640 C C . TRP A 1 103 ? 8.221 -94.390 -1.668 1.00 17.14 83 TRP A C 1
ATOM 641 O O . TRP A 1 103 ? 8.662 -94.963 -0.665 1.00 17.01 83 TRP A O 1
ATOM 652 N N . ASN A 1 104 ? 7.876 -95.049 -2.771 1.00 16.31 84 ASN A N 1
ATOM 653 C CA . ASN A 1 104 ? 7.965 -96.499 -2.825 1.00 17.17 84 ASN A CA 1
ATOM 654 C C . ASN A 1 104 ? 9.380 -96.990 -3.116 1.00 18.85 84 ASN A C 1
ATOM 655 O O . ASN A 1 104 ? 9.635 -98.193 -2.991 1.00 21.72 84 ASN A O 1
ATOM 660 N N . CYS A 1 105 ? 10.297 -96.092 -3.495 1.00 13.75 85 CYS A N 1
ATOM 661 C CA . CYS A 1 105 ? 11.709 -96.422 -3.668 1.00 16.85 85 CYS A CA 1
ATOM 662 C C . CYS A 1 105 ? 12.467 -96.501 -2.358 1.00 19.91 85 CYS A C 1
ATOM 663 O O . CYS A 1 105 ? 13.641 -96.883 -2.363 1.00 18.57 85 CYS A O 1
ATOM 666 N N . MET A 1 106 ? 11.857 -96.103 -1.255 1.00 17.15 86 MET A N 1
ATOM 667 C CA . MET A 1 106 ? 12.502 -96.120 0.045 1.00 16.42 86 MET A CA 1
ATOM 668 C C . MET A 1 106 ? 11.719 -97.003 1.001 1.00 19.52 86 MET A C 1
ATOM 669 O O . MET A 1 106 ? 10.570 -97.379 0.746 1.00 16.02 86 MET A O 1
ATOM 674 N N . LYS A 1 107 ? 12.483 -97.422 2.131 1.00 19.44 87 LYS A N 1
ATOM 675 C CA . LYS A 1 107 ? 11.722 -98.097 3.170 1.00 22.59 87 LYS A CA 1
ATOM 676 C C . LYS A 1 107 ? 12.445 -97.896 4.487 1.00 18.66 87 LYS A C 1
ATOM 677 O O . LYS A 1 107 ? 13.671 -97.721 4.494 1.00 20.34 87 LYS A O 1
ATOM 683 N N . PRO A 1 108 ? 11.868 -98.163 5.647 1.00 15.43 88 PRO A N 1
ATOM 684 C CA . PRO A 1 108 ? 12.682 -98.179 6.825 1.00 17.65 88 PRO A CA 1
ATOM 685 C C . PRO A 1 108 ? 13.624 -99.397 6.727 1.00 28.30 88 PRO A C 1
ATOM 686 O O . PRO A 1 108 ? 13.249 -100.397 6.229 1.00 28.88 88 PRO A O 1
ATOM 690 N N . GLN A 1 109 ? 14.846 -99.254 7.197 1.00 28.69 89 GLN A N 1
ATOM 691 C CA . GLN A 1 109 ? 15.833 -100.372 7.165 1.00 32.47 89 GLN A CA 1
ATOM 692 C C . GLN A 1 109 ? 16.039 -100.853 5.727 1.00 31.19 89 GLN A C 1
ATOM 693 O O . GLN A 1 109 ? 16.028 -102.025 5.473 1.00 29.15 89 GLN A O 1
ATOM 699 N N . GLY A 1 110 ? 16.234 -99.895 4.830 1.00 25.29 90 GLY A N 1
ATOM 700 C CA . GLY A 1 110 ? 16.553 -100.159 3.433 1.00 21.95 90 GLY A CA 1
ATOM 701 C C . GLY A 1 110 ? 18.052 -100.111 3.230 1.00 25.42 90 GLY A C 1
ATOM 702 O O . GLY A 1 110 ? 18.783 -100.248 4.175 1.00 27.48 90 GLY A O 1
ATOM 703 N N . GLY A 1 111 ? 18.482 -99.888 2.003 1.00 21.62 91 GLY A N 1
ATOM 704 C CA . GLY A 1 111 ? 19.898 -99.823 1.720 1.00 22.71 91 GLY A CA 1
ATOM 705 C C . GLY A 1 111 ? 20.442 -101.195 1.413 1.00 28.92 91 GLY A C 1
ATOM 706 O O . GLY A 1 111 ? 19.694 -102.083 0.996 1.00 24.93 91 GLY A O 1
ATOM 707 N N . GLY A 1 112 ? 21.736 -101.395 1.640 1.00 29.86 92 GLY A N 1
ATOM 708 C CA . GLY A 1 112 ? 22.308 -102.660 1.245 1.00 28.32 92 GLY A CA 1
ATOM 709 C C . GLY A 1 112 ? 22.475 -102.714 -0.261 1.00 28.80 92 GLY A C 1
ATOM 710 O O . GLY A 1 112 ? 22.670 -101.698 -0.937 1.00 25.16 92 GLY A O 1
ATOM 711 N N . GLN A 1 113 ? 22.381 -103.918 -0.797 1.00 25.33 93 GLN A N 1
ATOM 712 C CA . GLN A 1 113 ? 22.579 -104.154 -2.215 1.00 30.08 93 GLN A CA 1
ATOM 713 C C . GLN A 1 113 ? 21.469 -105.045 -2.740 1.00 31.21 93 GLN A C 1
ATOM 714 O O . GLN A 1 113 ? 20.826 -105.769 -1.972 1.00 34.24 93 GLN A O 1
ATOM 720 N N . PRO A 1 114 ? 21.212 -105.009 -4.040 1.00 25.50 94 PRO A N 1
ATOM 721 C CA . PRO A 1 114 ? 20.211 -105.902 -4.618 1.00 29.39 94 PRO A CA 1
ATOM 722 C C . PRO A 1 114 ? 20.777 -107.307 -4.770 1.00 31.82 94 PRO A C 1
ATOM 723 O O . PRO A 1 114 ? 21.979 -107.546 -4.672 1.00 28.85 94 PRO A O 1
ATOM 727 N N . THR A 1 115 ? 19.879 -108.250 -5.010 1.00 33.78 95 THR A N 1
ATOM 728 C CA . THR A 1 115 ? 20.275 -109.639 -5.155 1.00 38.48 95 THR A CA 1
ATOM 729 C C . THR A 1 115 ? 19.594 -110.229 -6.379 1.00 37.02 95 THR A C 1
ATOM 730 O O . THR A 1 115 ? 18.612 -109.685 -6.887 1.00 40.03 95 THR A O 1
ATOM 734 N N . GLY A 1 116 ? 20.135 -111.342 -6.855 1.00 34.24 96 GLY A N 1
ATOM 735 C CA . GLY A 1 116 ? 19.459 -112.075 -7.910 1.00 28.36 96 GLY A CA 1
ATOM 736 C C . GLY A 1 116 ? 19.484 -111.318 -9.222 1.00 34.52 96 GLY A C 1
ATOM 737 O O . GLY A 1 116 ? 20.526 -110.805 -9.653 1.00 33.81 96 GLY A O 1
ATOM 738 N N . ASP A 1 117 ? 18.300 -111.225 -9.842 1.00 39.11 97 ASP A N 1
ATOM 739 C CA . ASP A 1 117 ? 18.164 -110.716 -11.206 1.00 31.26 97 ASP A CA 1
ATOM 740 C C . ASP A 1 117 ? 18.753 -109.324 -11.351 1.00 31.48 97 ASP A C 1
ATOM 741 O O . ASP A 1 117 ? 19.448 -109.029 -12.329 1.00 25.82 97 ASP A O 1
ATOM 746 N N . LEU A 1 118 ? 18.439 -108.442 -10.409 1.00 27.94 98 LEU A N 1
ATOM 747 C CA . LEU A 1 118 ? 18.862 -107.054 -10.530 1.00 31.43 98 LEU A CA 1
ATOM 748 C C . LEU A 1 118 ? 20.349 -106.896 -10.240 1.00 25.48 98 LEU A C 1
ATOM 749 O O . LEU A 1 118 ? 21.042 -106.126 -10.917 1.00 27.79 98 LEU A O 1
ATOM 754 N N . LYS A 1 119 ? 20.849 -107.591 -9.218 1.00 26.09 99 LYS A N 1
ATOM 755 C CA . LYS A 1 119 ? 22.284 -107.574 -8.951 1.00 32.57 99 LYS A CA 1
ATOM 756 C C . LYS A 1 119 ? 23.069 -108.085 -10.149 1.00 29.17 99 LYS A C 1
ATOM 757 O O . LYS A 1 119 ? 24.112 -107.522 -10.509 1.00 26.95 99 LYS A O 1
ATOM 763 N N . ALA A 1 120 ? 22.582 -109.149 -10.782 1.00 27.41 100 ALA A N 1
ATOM 764 C CA . ALA A 1 120 ? 23.303 -109.710 -11.914 1.00 25.71 100 ALA A CA 1
ATOM 765 C C . ALA A 1 120 ? 23.390 -108.703 -13.048 1.00 28.85 100 ALA A C 1
ATOM 766 O O . ALA A 1 120 ? 24.458 -108.518 -13.636 1.00 28.23 100 ALA A O 1
ATOM 768 N N . MET A 1 121 ? 22.280 -108.021 -13.351 1.00 25.35 101 MET A N 1
ATOM 769 C CA . MET A 1 121 ? 22.296 -107.046 -14.434 1.00 23.71 101 MET A CA 1
ATOM 770 C C . MET A 1 121 ? 23.164 -105.836 -14.107 1.00 25.32 101 MET A C 1
ATOM 771 O O . MET A 1 121 ? 23.766 -105.251 -15.014 1.00 25.79 101 MET A O 1
ATOM 776 N N . ILE A 1 122 ? 23.220 -105.424 -12.842 1.00 23.94 102 ILE A N 1
ATOM 777 C CA . ILE A 1 122 ? 24.064 -104.286 -12.490 1.00 23.17 102 ILE A CA 1
ATOM 778 C C . ILE A 1 122 ? 25.537 -104.653 -12.636 1.00 24.12 102 ILE A C 1
ATOM 779 O O . ILE A 1 122 ? 26.339 -103.869 -13.163 1.00 28.50 102 ILE A O 1
ATOM 784 N N . ASP A 1 123 ? 25.911 -105.850 -12.171 1.00 26.48 103 ASP A N 1
ATOM 785 C CA . ASP A 1 123 ? 27.273 -106.350 -12.353 1.00 29.29 103 ASP A CA 1
ATOM 786 C C . ASP A 1 123 ? 27.639 -106.447 -13.832 1.00 29.68 103 ASP A C 1
ATOM 787 O O . ASP A 1 123 ? 28.696 -105.967 -14.251 1.00 31.39 103 ASP A O 1
ATOM 792 N N . LYS A 1 124 ? 26.777 -107.063 -14.646 1.00 30.14 104 LYS A N 1
ATOM 793 C CA . LYS A 1 124 ? 27.095 -107.172 -16.070 1.00 30.47 104 LYS A CA 1
ATOM 794 C C . LYS A 1 124 ? 27.165 -105.806 -16.738 1.00 33.82 104 LYS A C 1
ATOM 795 O O . LYS A 1 124 ? 27.952 -105.608 -17.670 1.00 31.16 104 LYS A O 1
ATOM 801 N N . THR A 1 125 ? 26.359 -104.849 -16.272 1.00 28.05 105 THR A N 1
ATOM 802 C CA . THR A 1 125 ? 26.265 -103.557 -16.940 1.00 25.45 105 THR A CA 1
ATOM 803 C C . THR A 1 125 ? 27.328 -102.590 -16.443 1.00 24.29 105 THR A C 1
ATOM 804 O O . THR A 1 125 ? 28.037 -101.967 -17.242 1.00 30.89 105 THR A O 1
ATOM 808 N N . PHE A 1 126 ? 27.435 -102.437 -15.124 1.00 23.02 106 PHE A N 1
ATOM 809 C CA . PHE A 1 126 ? 28.341 -101.462 -14.533 1.00 26.05 106 PHE A CA 1
ATOM 810 C C . PHE A 1 126 ? 29.641 -102.077 -14.055 1.00 28.79 106 PHE A C 1
ATOM 811 O O . PHE A 1 126 ? 30.603 -101.341 -13.816 1.00 24.23 106 PHE A O 1
ATOM 819 N N . GLY A 1 127 ? 29.693 -103.404 -13.929 1.00 26.20 107 GLY A N 1
ATOM 820 C CA . GLY A 1 127 ? 30.846 -104.098 -13.428 1.00 26.26 107 GLY A CA 1
ATOM 821 C C . GLY A 1 127 ? 30.723 -104.506 -11.977 1.00 25.91 107 GLY A C 1
ATOM 822 O O . GLY A 1 127 ? 31.339 -105.500 -11.563 1.00 27.25 107 GLY A O 1
ATOM 823 N N . SER A 1 128 ? 29.937 -103.767 -11.197 1.00 25.00 108 SER A N 1
ATOM 824 C CA . SER A 1 128 ? 29.802 -103.999 -9.765 1.00 19.24 108 SER A CA 1
ATOM 825 C C . SER A 1 128 ? 28.750 -103.035 -9.241 1.00 25.18 108 SER A C 1
ATOM 826 O O . SER A 1 128 ? 28.419 -102.037 -9.886 1.00 19.87 108 SER A O 1
ATOM 829 N N . TYR A 1 129 ? 28.247 -103.339 -8.046 1.00 22.57 109 TYR A N 1
ATOM 830 C CA . TYR A 1 129 ? 27.338 -102.422 -7.376 1.00 21.00 109 TYR A CA 1
ATOM 831 C C . TYR A 1 129 ? 28.015 -101.095 -7.094 1.00 26.06 109 TYR A C 1
ATOM 832 O O . TYR A 1 129 ? 27.390 -100.032 -7.193 1.00 19.91 109 TYR A O 1
ATOM 841 N N . GLU A 1 130 ? 29.284 -101.137 -6.691 1.00 20.20 110 GLU A N 1
ATOM 842 C CA . GLU A 1 130 ? 29.962 -99.907 -6.311 1.00 19.30 110 GLU A CA 1
ATOM 843 C C . GLU A 1 130 ? 30.103 -98.967 -7.500 1.00 18.95 110 GLU A C 1
ATOM 844 O O . GLU A 1 130 ? 29.948 -97.746 -7.360 1.00 19.74 110 GLU A O 1
ATOM 850 N N . ALA A 1 131 ? 30.376 -99.513 -8.685 1.00 16.96 111 ALA A N 1
ATOM 851 C CA . ALA A 1 131 ? 30.369 -98.678 -9.881 1.00 18.85 111 ALA A CA 1
ATOM 852 C C . ALA A 1 131 ? 28.985 -98.096 -10.119 1.00 24.63 111 ALA A C 1
ATOM 853 O O . ALA A 1 131 ? 28.850 -96.914 -10.477 1.00 18.26 111 ALA A O 1
ATOM 855 N N . PHE A 1 132 ? 27.941 -98.913 -9.917 1.00 15.33 112 PHE A N 1
ATOM 856 C CA . PHE A 1 132 ? 26.581 -98.397 -10.033 1.00 21.43 112 PHE A CA 1
ATOM 857 C C . PHE A 1 132 ? 26.361 -97.218 -9.096 1.00 18.21 112 PHE A C 1
ATOM 858 O O . PHE A 1 132 ? 25.876 -96.158 -9.512 1.00 22.68 112 PHE A O 1
ATOM 866 N N . ALA A 1 133 ? 26.682 -97.403 -7.814 1.00 19.81 113 ALA A N 1
ATOM 867 C CA . ALA A 1 133 ? 26.383 -96.382 -6.818 1.00 19.49 113 ALA A CA 1
ATOM 868 C C . ALA A 1 133 ? 27.158 -95.105 -7.102 1.00 23.29 113 ALA A C 1
ATOM 869 O O . ALA A 1 133 ? 26.644 -93.999 -6.901 1.00 23.85 113 ALA A O 1
ATOM 871 N N . ALA A 1 134 ? 28.393 -95.233 -7.586 1.00 18.38 114 ALA A N 1
ATOM 872 C CA . ALA A 1 134 ? 29.162 -94.045 -7.953 1.00 22.75 114 ALA A CA 1
ATOM 873 C C . ALA A 1 134 ? 28.512 -93.310 -9.118 1.00 20.32 114 ALA A C 1
ATOM 874 O O . ALA A 1 134 ? 28.388 -92.076 -9.106 1.00 18.21 114 ALA A O 1
ATOM 876 N N . ASP A 1 135 ? 28.096 -94.056 -10.141 1.00 15.61 115 ASP A N 1
ATOM 877 C CA . ASP A 1 135 ? 27.460 -93.432 -11.296 1.00 20.94 115 ASP A CA 1
ATOM 878 C C . ASP A 1 135 ? 26.134 -92.796 -10.907 1.00 19.28 115 ASP A C 1
ATOM 879 O O . ASP A 1 135 ? 25.794 -91.708 -11.385 1.00 17.88 115 ASP A O 1
ATOM 884 N N . PHE A 1 136 ? 25.369 -93.468 -10.046 1.00 20.74 116 PHE A N 1
ATOM 885 C CA . PHE A 1 136 ? 24.096 -92.912 -9.598 1.00 20.76 116 PHE A CA 1
ATOM 886 C C . PHE A 1 136 ? 24.318 -91.631 -8.799 1.00 17.28 116 PHE A C 1
ATOM 887 O O . PHE A 1 136 ? 23.670 -90.610 -9.047 1.00 16.88 116 PHE A O 1
ATOM 895 N N . LYS A 1 137 ? 25.241 -91.676 -7.837 1.00 20.86 117 LYS A N 1
ATOM 896 C CA . LYS A 1 137 ? 25.669 -90.493 -7.094 1.00 21.86 117 LYS A CA 1
ATOM 897 C C . LYS A 1 137 ? 26.054 -89.345 -8.024 1.00 18.67 117 LYS A C 1
ATOM 898 O O . LYS A 1 137 ? 25.605 -88.201 -7.846 1.00 19.27 117 LYS A O 1
ATOM 904 N N . GLN A 1 138 ? 26.898 -89.633 -9.023 1.00 21.21 118 GLN A N 1
ATOM 905 C CA . GLN A 1 138 ? 27.390 -88.588 -9.912 1.00 23.66 118 GLN A CA 1
ATOM 906 C C . GLN A 1 138 ? 26.249 -87.927 -10.675 1.00 21.79 118 GLN A C 1
ATOM 907 O O . GLN A 1 138 ? 26.228 -86.699 -10.832 1.00 20.06 118 GLN A O 1
ATOM 913 N N . ALA A 1 139 ? 25.292 -88.723 -11.158 1.00 19.21 119 ALA A N 1
ATOM 914 C CA . ALA A 1 139 ? 24.129 -88.152 -11.831 1.00 19.00 119 ALA A CA 1
ATOM 915 C C . ALA A 1 139 ? 23.322 -87.280 -10.880 1.00 13.92 119 ALA A C 1
ATOM 916 O O . ALA A 1 139 ? 22.859 -86.195 -11.258 1.00 19.43 119 ALA A O 1
ATOM 918 N N . ALA A 1 140 ? 23.144 -87.739 -9.636 1.00 13.93 120 ALA A N 1
ATOM 919 C CA . ALA A 1 140 ? 22.365 -86.979 -8.667 1.00 16.73 120 ALA A CA 1
ATOM 920 C C . ALA A 1 140 ? 23.022 -85.640 -8.358 1.00 18.10 120 ALA A C 1
ATOM 921 O O . ALA A 1 140 ? 22.339 -84.615 -8.233 1.00 15.06 120 ALA A O 1
ATOM 923 N N . ILE A 1 141 ? 24.350 -85.614 -8.258 1.00 13.61 121 ILE A N 1
ATOM 924 C CA . ILE A 1 141 ? 24.990 -84.370 -7.854 1.00 17.87 121 ILE A CA 1
ATOM 925 C C . ILE A 1 141 ? 25.284 -83.444 -9.027 1.00 17.49 121 ILE A C 1
ATOM 926 O O . ILE A 1 141 ? 25.366 -82.226 -8.827 1.00 22.52 121 ILE A O 1
ATOM 931 N N . THR A 1 142 ? 25.399 -83.967 -10.246 1.00 16.44 122 THR A N 1
ATOM 932 C CA . THR A 1 142 ? 25.646 -83.101 -11.391 1.00 20.97 122 THR A CA 1
ATOM 933 C C . THR A 1 142 ? 24.371 -82.603 -12.061 1.00 24.63 122 THR A C 1
ATOM 934 O O . THR A 1 142 ? 24.464 -81.875 -13.053 1.00 23.86 122 THR A O 1
ATOM 938 N N . GLN A 1 143 ? 23.192 -82.994 -11.572 1.00 16.45 123 GLN A N 1
ATOM 939 C CA . GLN A 1 143 ? 21.947 -82.397 -12.041 1.00 19.50 123 GLN A CA 1
ATOM 940 C C . GLN A 1 143 ? 21.855 -80.978 -11.494 1.00 17.50 123 GLN A C 1
ATOM 941 O O . GLN A 1 143 ? 21.721 -80.773 -10.283 1.00 18.14 123 GLN A O 1
ATOM 947 N N . PHE A 1 144 ? 21.968 -79.997 -12.377 1.00 16.10 124 PHE A N 1
ATOM 948 C CA . PHE A 1 144 ? 21.959 -78.603 -11.957 1.00 16.87 124 PHE A CA 1
ATOM 949 C C . PHE A 1 144 ? 20.519 -78.151 -11.762 1.00 15.40 124 PHE A C 1
ATOM 950 O O . PHE A 1 144 ? 19.663 -78.428 -12.603 1.00 18.56 124 PHE A O 1
ATOM 958 N N . GLY A 1 145 ? 20.252 -77.494 -10.631 1.00 15.36 125 GLY A N 1
ATOM 959 C CA . GLY A 1 145 ? 18.897 -77.084 -10.292 1.00 13.74 125 GLY A CA 1
ATOM 960 C C . GLY A 1 145 ? 18.072 -78.242 -9.749 1.00 12.84 125 GLY A C 1
ATOM 961 O O . GLY A 1 145 ? 18.598 -79.193 -9.179 1.00 15.33 125 GLY A O 1
ATOM 962 N N . SER A 1 146 ? 16.755 -78.145 -9.924 1.00 14.28 126 SER A N 1
ATOM 963 C CA . SER A 1 146 ? 15.843 -79.190 -9.470 1.00 11.96 126 SER A CA 1
ATOM 964 C C . SER A 1 146 ? 15.878 -80.364 -10.441 1.00 10.92 126 SER A C 1
ATOM 965 O O . SER A 1 146 ? 16.130 -80.190 -11.635 1.00 13.66 126 SER A O 1
ATOM 968 N N . GLY A 1 147 ? 15.602 -81.562 -9.939 1.00 10.52 127 GLY A N 1
ATOM 969 C CA . GLY A 1 147 ? 15.541 -82.689 -10.844 1.00 12.83 127 GLY A CA 1
ATOM 970 C C . GLY A 1 147 ? 15.547 -84.010 -10.107 1.00 10.64 127 GLY A C 1
ATOM 971 O O . GLY A 1 147 ? 15.342 -84.072 -8.892 1.00 12.29 127 GLY A O 1
ATOM 972 N N . TRP A 1 148 ? 15.780 -85.065 -10.880 1.00 10.61 128 TRP A N 1
ATOM 973 C CA . TRP A 1 148 ? 15.693 -86.430 -10.382 1.00 9.65 128 TRP A CA 1
ATOM 974 C C . TRP A 1 148 ? 16.829 -87.259 -10.961 1.00 13.58 128 TRP A C 1
ATOM 975 O O . TRP A 1 148 ? 17.261 -87.030 -12.093 1.00 13.26 128 TRP A O 1
ATOM 986 N N . ALA A 1 149 ? 17.298 -88.231 -10.173 1.00 13.36 129 ALA A N 1
ATOM 987 C CA . ALA A 1 149 ? 18.279 -89.223 -10.604 1.00 14.84 129 ALA A CA 1
ATOM 988 C C . ALA A 1 149 ? 17.584 -90.572 -10.664 1.00 12.60 129 ALA A C 1
ATOM 989 O O . ALA A 1 149 ? 16.860 -90.937 -9.732 1.00 12.83 129 ALA A O 1
ATOM 991 N N . TRP A 1 150 ? 17.798 -91.313 -11.747 1.00 15.20 130 TRP A N 1
ATOM 992 C CA . TRP A 1 150 ? 17.073 -92.555 -11.964 1.00 10.98 130 TRP A CA 1
ATOM 993 C C . TRP A 1 150 ? 18.011 -93.712 -12.290 1.00 15.69 130 TRP A C 1
ATOM 994 O O . TRP A 1 150 ? 19.085 -93.528 -12.862 1.00 16.72 130 TRP A O 1
ATOM 1005 N N . LEU A 1 151 ? 17.562 -94.913 -11.949 1.00 18.15 131 LEU A N 1
ATOM 1006 C CA . LEU A 1 151 ? 17.998 -96.150 -12.587 1.00 17.90 131 LEU A CA 1
ATOM 1007 C C . LEU A 1 151 ? 16.846 -96.600 -13.474 1.00 15.44 131 LEU A C 1
ATOM 1008 O O . LEU A 1 151 ? 15.713 -96.734 -13.000 1.00 15.75 131 LEU A O 1
ATOM 1013 N N . VAL A 1 152 ? 17.117 -96.772 -14.761 1.00 12.96 132 VAL A N 1
ATOM 1014 C CA . VAL A 1 152 ? 16.086 -97.115 -15.725 1.00 15.15 132 VAL A CA 1
ATOM 1015 C C . VAL A 1 152 ? 16.512 -98.377 -16.459 1.00 19.52 132 VAL A C 1
ATOM 1016 O O . VAL A 1 152 ? 17.683 -98.766 -16.460 1.00 19.44 132 VAL A O 1
ATOM 1020 N N . VAL A 1 153 ? 15.542 -99.012 -17.099 1.00 18.85 133 VAL A N 1
ATOM 1021 C CA . VAL A 1 153 ? 15.820 -100.086 -18.044 1.00 19.87 133 VAL A CA 1
ATOM 1022 C C . VAL A 1 153 ? 15.101 -99.740 -19.337 1.00 25.33 133 VAL A C 1
ATOM 1023 O O . VAL A 1 153 ? 13.955 -99.272 -19.315 1.00 20.69 133 VAL A O 1
ATOM 1027 N N . GLU A 1 154 ? 15.803 -99.893 -20.455 1.00 26.89 134 GLU A N 1
ATOM 1028 C CA . GLU A 1 154 ? 15.229 -99.681 -21.775 1.00 27.42 134 GLU A CA 1
ATOM 1029 C C . GLU A 1 154 ? 15.734 -100.788 -22.684 1.00 34.33 134 GLU A C 1
ATOM 1030 O O . GLU A 1 154 ? 16.945 -100.923 -22.884 1.00 33.88 134 GLU A O 1
ATOM 1036 N N . ARG A 1 155 ? 14.804 -101.586 -23.212 1.00 33.72 135 ARG A N 1
ATOM 1037 C CA . ARG A 1 155 ? 15.122 -102.683 -24.123 1.00 37.80 135 ARG A CA 1
ATOM 1038 C C . ARG A 1 155 ? 16.121 -103.650 -23.493 1.00 34.47 135 ARG A C 1
ATOM 1039 O O . ARG A 1 155 ? 17.079 -104.087 -24.131 1.00 34.36 135 ARG A O 1
ATOM 1047 N N . GLY A 1 156 ? 15.898 -103.980 -22.222 1.00 33.38 136 GLY A N 1
ATOM 1048 C CA . GLY A 1 156 ? 16.736 -104.916 -21.507 1.00 33.06 136 GLY A CA 1
ATOM 1049 C C . GLY A 1 156 ? 18.063 -104.374 -21.015 1.00 32.45 136 GLY A C 1
ATOM 1050 O O . GLY A 1 156 ? 18.784 -105.101 -20.320 1.00 35.78 136 GLY A O 1
ATOM 1051 N N . VAL A 1 157 ? 18.405 -103.129 -21.337 1.00 28.59 137 VAL A N 1
ATOM 1052 C CA . VAL A 1 157 ? 19.672 -102.514 -20.948 1.00 27.19 137 VAL A CA 1
ATOM 1053 C C . VAL A 1 157 ? 19.434 -101.562 -19.783 1.00 26.09 137 VAL A C 1
ATOM 1054 O O . VAL A 1 157 ? 18.536 -100.712 -19.841 1.00 22.23 137 VAL A O 1
ATOM 1058 N N . LEU A 1 158 ? 20.243 -101.698 -18.735 1.00 28.83 138 LEU A N 1
ATOM 1059 C CA . LEU A 1 158 ? 20.227 -100.774 -17.611 1.00 29.26 138 LEU A CA 1
ATOM 1060 C C . LEU A 1 158 ? 21.062 -99.540 -17.914 1.00 28.98 138 LEU A C 1
ATOM 1061 O O . LEU A 1 158 ? 22.092 -99.614 -18.592 1.00 26.45 138 LEU A O 1
ATOM 1066 N N . ARG A 1 159 ? 20.623 -98.398 -17.384 1.00 25.08 139 ARG A N 1
ATOM 1067 C CA . ARG A 1 159 ? 21.475 -97.216 -17.366 1.00 24.16 139 ARG A CA 1
ATOM 1068 C C . ARG A 1 159 ? 20.958 -96.234 -16.326 1.00 26.14 139 ARG A C 1
ATOM 1069 O O . ARG A 1 159 ? 19.837 -96.351 -15.818 1.00 19.04 139 ARG A O 1
ATOM 1077 N N . ILE A 1 160 ? 21.807 -95.265 -16.019 1.00 22.10 140 ILE A N 1
ATOM 1078 C CA . ILE A 1 160 ? 21.496 -94.191 -15.088 1.00 22.11 140 ILE A CA 1
ATOM 1079 C C . ILE A 1 160 ? 20.988 -93.012 -15.896 1.00 19.92 140 ILE A C 1
ATOM 1080 O O . ILE A 1 160 ? 21.471 -92.744 -17.003 1.00 22.18 140 ILE A O 1
ATOM 1085 N N . MET A 1 161 ? 19.993 -92.320 -15.365 1.00 18.36 141 MET A N 1
ATOM 1086 C CA . MET A 1 161 ? 19.428 -91.154 -16.016 1.00 21.36 141 MET A CA 1
ATOM 1087 C C . MET A 1 161 ? 19.292 -90.049 -14.983 1.00 16.70 141 MET A C 1
ATOM 1088 O O . MET A 1 161 ? 19.026 -90.327 -13.813 1.00 19.01 141 MET A O 1
ATOM 1093 N N . LYS A 1 162 ? 19.516 -88.807 -15.405 1.00 21.06 142 LYS A N 1
ATOM 1094 C CA . LYS A 1 162 ? 19.158 -87.635 -14.612 1.00 16.88 142 LYS A CA 1
ATOM 1095 C C . LYS A 1 162 ? 18.220 -86.770 -15.435 1.00 16.14 142 LYS A C 1
ATOM 1096 O O . LYS A 1 162 ? 18.440 -86.579 -16.637 1.00 16.44 142 LYS A O 1
ATOM 1102 N N . THR A 1 163 ? 17.148 -86.294 -14.805 1.00 12.97 143 THR A N 1
ATOM 1103 C CA . THR A 1 163 ? 16.205 -85.436 -15.501 1.00 12.92 143 THR A CA 1
ATOM 1104 C C . THR A 1 163 ? 16.061 -84.123 -14.749 1.00 16.16 143 THR A C 1
ATOM 1105 O O . THR A 1 163 ? 16.153 -84.102 -13.516 1.00 14.71 143 THR A O 1
ATOM 1109 N N . PRO A 1 164 ? 15.853 -83.012 -15.453 1.00 18.09 144 PRO A N 1
ATOM 1110 C CA . PRO A 1 164 ? 15.558 -81.749 -14.770 1.00 13.65 144 PRO A CA 1
ATOM 1111 C C . PRO A 1 164 ? 14.075 -81.586 -14.461 1.00 17.15 144 PRO A C 1
ATOM 1112 O O . PRO A 1 164 ? 13.197 -82.112 -15.153 1.00 14.01 144 PRO A O 1
ATOM 1116 N N . ASN A 1 165 ? 13.817 -80.859 -13.368 1.00 12.33 145 ASN A N 1
ATOM 1117 C CA . ASN A 1 165 ? 12.485 -80.474 -12.907 1.00 14.54 145 ASN A CA 1
ATOM 1118 C C . ASN A 1 165 ? 11.505 -81.641 -12.812 1.00 14.46 145 ASN A C 1
ATOM 1119 O O . ASN A 1 165 ? 11.652 -82.469 -11.915 1.00 15.89 145 ASN A O 1
ATOM 1124 N N . ALA A 1 166 ? 10.480 -81.694 -13.668 1.00 12.55 146 ALA A N 1
ATOM 1125 C CA . ALA A 1 166 ? 9.469 -82.746 -13.589 1.00 15.12 146 ALA A CA 1
ATOM 1126 C C . ALA A 1 166 ? 9.700 -83.886 -14.572 1.00 15.98 146 ALA A C 1
ATOM 1127 O O . ALA A 1 166 ? 8.936 -84.866 -14.554 1.00 16.18 146 ALA A O 1
ATOM 1129 N N . ASP A 1 167 ? 10.708 -83.774 -15.432 1.00 13.08 147 ASP A N 1
ATOM 1130 C CA . ASP A 1 167 ? 10.941 -84.763 -16.479 1.00 16.56 147 ASP A CA 1
ATOM 1131 C C . ASP A 1 167 ? 11.206 -86.128 -15.860 1.00 15.50 147 ASP A C 1
ATOM 1132 O O . ASP A 1 167 ? 11.670 -86.237 -14.720 1.00 13.82 147 ASP A O 1
ATOM 1137 N N . LEU A 1 168 ? 10.912 -87.175 -16.621 1.00 15.10 148 LEU A N 1
ATOM 1138 C CA . LEU A 1 168 ? 10.859 -88.524 -16.069 1.00 13.27 148 LEU A CA 1
ATOM 1139 C C . LEU A 1 168 ? 11.130 -89.519 -17.192 1.00 15.42 148 LEU A C 1
ATOM 1140 O O . LEU A 1 168 ? 10.964 -89.190 -18.371 1.00 14.35 148 LEU A O 1
ATOM 1145 N N . PRO A 1 169 ? 11.532 -90.749 -16.856 1.00 15.82 149 PRO A N 1
ATOM 1146 C CA . PRO A 1 169 ? 11.997 -91.684 -17.899 1.00 16.48 149 PRO A CA 1
ATOM 1147 C C . PRO A 1 169 ? 10.937 -92.114 -18.895 1.00 17.54 149 PRO A C 1
ATOM 1148 O O . PRO A 1 169 ? 11.275 -92.354 -20.066 1.00 19.38 149 PRO A O 1
ATOM 1152 N N . MET A 1 170 ? 9.678 -92.258 -18.467 1.00 16.55 150 MET A N 1
ATOM 1153 C CA . MET A 1 170 ? 8.671 -92.846 -19.346 1.00 19.09 150 MET A CA 1
ATOM 1154 C C . MET A 1 170 ? 8.482 -92.046 -20.631 1.00 19.27 150 MET A C 1
ATOM 1155 O O . MET A 1 170 ? 8.200 -92.626 -21.684 1.00 22.87 150 MET A O 1
ATOM 1160 N N . VAL A 1 171 ? 8.638 -90.720 -20.583 1.00 21.91 151 VAL A N 1
ATOM 1161 C CA . VAL A 1 171 ? 8.490 -89.936 -21.806 1.00 20.08 151 VAL A CA 1
ATOM 1162 C C . VAL A 1 171 ? 9.731 -90.006 -22.681 1.00 19.27 151 VAL A C 1
ATOM 1163 O O . VAL A 1 171 ? 9.733 -89.464 -23.792 1.00 24.06 151 VAL A O 1
ATOM 1167 N N . HIS A 1 172 ? 10.782 -90.681 -22.228 1.00 20.96 152 HIS A N 1
ATOM 1168 C CA . HIS A 1 172 ? 11.959 -90.909 -23.051 1.00 25.35 152 HIS A CA 1
ATOM 1169 C C . HIS A 1 172 ? 12.044 -92.348 -23.525 1.00 23.80 152 HIS A C 1
ATOM 1170 O O . HIS A 1 172 ? 13.062 -92.747 -24.098 1.00 28.27 152 HIS A O 1
ATOM 1177 N N . GLY A 1 173 ? 10.989 -93.128 -23.316 1.00 26.56 153 GLY A N 1
ATOM 1178 C CA . GLY A 1 173 ? 10.948 -94.504 -23.754 1.00 26.21 153 GLY A CA 1
ATOM 1179 C C . GLY A 1 173 ? 11.576 -95.498 -22.808 1.00 26.91 153 GLY A C 1
ATOM 1180 O O . GLY A 1 173 ? 11.779 -96.648 -23.198 1.00 25.78 153 GLY A O 1
ATOM 1181 N N . ALA A 1 174 ? 11.897 -95.096 -21.583 1.00 25.73 154 ALA A N 1
ATOM 1182 C CA . ALA A 1 174 ? 12.549 -95.965 -20.617 1.00 25.01 154 ALA A CA 1
ATOM 1183 C C . ALA A 1 174 ? 11.630 -96.232 -19.433 1.00 23.81 154 ALA A C 1
ATOM 1184 O O . ALA A 1 174 ? 10.717 -95.460 -19.138 1.00 23.52 154 ALA A O 1
ATOM 1186 N N . THR A 1 175 ? 11.897 -97.342 -18.746 1.00 21.73 155 THR A N 1
ATOM 1187 C CA . THR A 1 175 ? 11.137 -97.743 -17.572 1.00 19.69 155 THR A CA 1
ATOM 1188 C C . THR A 1 175 ? 11.937 -97.424 -16.321 1.00 18.32 155 THR A C 1
ATOM 1189 O O . THR A 1 175 ? 13.045 -97.938 -16.146 1.00 15.59 155 THR A O 1
ATOM 1193 N N . ALA A 1 176 ? 11.379 -96.582 -15.457 1.00 18.15 156 ALA A N 1
ATOM 1194 C CA . ALA A 1 176 ? 12.057 -96.256 -14.209 1.00 19.22 156 ALA A CA 1
ATOM 1195 C C . ALA A 1 176 ? 12.047 -97.462 -13.282 1.00 16.59 156 ALA A C 1
ATOM 1196 O O . ALA A 1 176 ? 11.053 -98.186 -13.188 1.00 12.99 156 ALA A O 1
ATOM 1198 N N . LEU A 1 177 ? 13.171 -97.682 -12.605 1.00 14.46 157 LEU A N 1
ATOM 1199 C CA . LEU A 1 177 ? 13.286 -98.709 -11.584 1.00 14.36 157 LEU A CA 1
ATOM 1200 C C . LEU A 1 177 ? 13.511 -98.133 -10.202 1.00 16.29 157 LEU A C 1
ATOM 1201 O O . LEU A 1 177 ? 13.063 -98.725 -9.213 1.00 15.95 157 LEU A O 1
ATOM 1206 N N . LEU A 1 178 ? 14.154 -96.971 -10.133 1.00 13.89 158 LEU A N 1
ATOM 1207 C CA . LEU A 1 178 ? 14.537 -96.326 -8.888 1.00 16.39 158 LEU A CA 1
ATOM 1208 C C . LEU A 1 178 ? 14.702 -94.844 -9.167 1.00 14.75 158 LEU A C 1
ATOM 1209 O O . LEU A 1 178 ? 15.107 -94.460 -10.261 1.00 14.53 158 LEU A O 1
ATOM 1214 N N . THR A 1 179 ? 14.396 -94.014 -8.180 1.00 13.58 159 THR A N 1
ATOM 1215 C CA . THR A 1 179 ? 14.658 -92.589 -8.331 1.00 11.33 159 THR A CA 1
ATOM 1216 C C . THR A 1 179 ? 15.063 -92.016 -6.990 1.00 15.04 159 THR A C 1
ATOM 1217 O O . THR A 1 179 ? 14.665 -92.512 -5.935 1.00 12.37 159 THR A O 1
ATOM 1221 N N . CYS A 1 180 ? 15.828 -90.931 -7.053 1.00 15.30 160 CYS A N 1
ATOM 1222 C CA . CYS A 1 180 ? 16.127 -90.114 -5.889 1.00 13.71 160 CYS A CA 1
ATOM 1223 C C . CYS A 1 180 ? 15.792 -88.681 -6.259 1.00 13.89 160 CYS A C 1
ATOM 1224 O O . CYS A 1 180 ? 16.300 -88.176 -7.265 1.00 11.20 160 CYS A O 1
ATOM 1227 N N . ASP A 1 181 ? 14.871 -88.074 -5.496 1.00 14.53 161 ASP A N 1
ATOM 1228 C CA . ASP A 1 181 ? 14.471 -86.683 -5.662 1.00 10.78 161 ASP A CA 1
ATOM 1229 C C . ASP A 1 181 ? 15.628 -85.770 -5.298 1.00 10.60 161 ASP A C 1
ATOM 1230 O O . ASP A 1 181 ? 16.105 -85.811 -4.159 1.00 12.02 161 ASP A O 1
ATOM 1235 N N . VAL A 1 182 ? 16.064 -84.915 -6.222 1.00 13.28 162 VAL A N 1
ATOM 1236 C CA . VAL A 1 182 ? 17.107 -83.967 -5.843 1.00 10.64 162 VAL A CA 1
ATOM 1237 C C . VAL A 1 182 ? 16.648 -82.514 -5.971 1.00 13.24 162 VAL A C 1
ATOM 1238 O O . VAL A 1 182 ? 17.478 -81.592 -5.975 1.00 13.53 162 VAL A O 1
ATOM 1242 N N . TRP A 1 183 ? 15.339 -82.283 -6.042 1.00 11.70 163 TRP A N 1
ATOM 1243 C CA . TRP A 1 183 ? 14.830 -80.963 -5.713 1.00 10.37 163 TRP A CA 1
ATOM 1244 C C . TRP A 1 183 ? 15.292 -80.635 -4.298 1.00 12.85 163 TRP A C 1
ATOM 1245 O O . TRP A 1 183 ? 15.342 -81.510 -3.423 1.00 9.42 163 TRP A O 1
ATOM 1256 N N . GLU A 1 184 ? 15.637 -79.368 -4.073 1.00 9.95 164 GLU A N 1
ATOM 1257 C CA . GLU A 1 184 ? 16.209 -78.980 -2.787 1.00 12.06 164 GLU A CA 1
ATOM 1258 C C . GLU A 1 184 ? 15.248 -79.206 -1.628 1.00 9.33 164 GLU A C 1
ATOM 1259 O O . GLU A 1 184 ? 15.690 -79.498 -0.510 1.00 11.18 164 GLU A O 1
ATOM 1265 N N . HIS A 1 185 ? 13.936 -79.088 -1.856 1.00 9.17 165 HIS A N 1
ATOM 1266 C CA . HIS A 1 185 ? 13.004 -79.401 -0.772 1.00 11.82 165 HIS A CA 1
ATOM 1267 C C . HIS A 1 185 ? 13.126 -80.839 -0.285 1.00 12.39 165 HIS A C 1
ATOM 1268 O O . HIS A 1 185 ? 12.764 -81.118 0.863 1.00 11.50 165 HIS A O 1
ATOM 1275 N N . ALA A 1 186 ? 13.648 -81.756 -1.108 1.00 14.59 166 ALA A N 1
ATOM 1276 C CA . ALA A 1 186 ? 13.758 -83.146 -0.658 1.00 11.03 166 ALA A CA 1
ATOM 1277 C C . ALA A 1 186 ? 14.727 -83.296 0.509 1.00 15.55 166 ALA A C 1
ATOM 1278 O O . ALA A 1 186 ? 14.569 -84.212 1.320 1.00 14.53 166 ALA A O 1
ATOM 1280 N N . TYR A 1 187 ? 15.723 -82.416 0.623 1.00 13.32 167 TYR A N 1
ATOM 1281 C CA . TYR A 1 187 ? 16.797 -82.644 1.598 1.00 15.51 167 TYR A CA 1
ATOM 1282 C C . TYR A 1 187 ? 17.248 -81.417 2.386 1.00 14.16 167 TYR A C 1
ATOM 1283 O O . TYR A 1 187 ? 18.041 -81.580 3.325 1.00 14.84 167 TYR A O 1
ATOM 1292 N N . TYR A 1 188 ? 16.764 -80.216 2.076 1.00 11.29 168 TYR A N 1
ATOM 1293 C CA . TYR A 1 188 ? 17.410 -79.016 2.599 1.00 13.92 168 TYR A CA 1
ATOM 1294 C C . TYR A 1 188 ? 17.227 -78.875 4.113 1.00 12.16 168 TYR A C 1
ATOM 1295 O O . TYR A 1 188 ? 18.125 -78.380 4.801 1.00 11.89 168 TYR A O 1
ATOM 1304 N N . LEU A 1 189 ? 16.073 -79.271 4.646 1.00 12.72 169 LEU A N 1
ATOM 1305 C CA . LEU A 1 189 ? 15.861 -79.203 6.094 1.00 10.19 169 LEU A CA 1
ATOM 1306 C C . LEU A 1 189 ? 16.829 -80.098 6.866 1.00 15.28 169 LEU A C 1
ATOM 1307 O O . LEU A 1 189 ? 17.181 -79.800 8.016 1.00 12.04 169 LEU A O 1
ATOM 1312 N N . ASP A 1 190 ? 17.224 -81.217 6.277 1.00 14.10 170 ASP A N 1
ATOM 1313 C CA . ASP A 1 190 ? 18.067 -82.188 6.957 1.00 14.97 170 ASP A CA 1
ATOM 1314 C C . ASP A 1 190 ? 19.531 -82.086 6.566 1.00 18.26 170 ASP A C 1
ATOM 1315 O O . ASP A 1 190 ? 20.405 -82.353 7.401 1.00 16.72 170 ASP A O 1
ATOM 1320 N N . TYR A 1 191 ? 19.825 -81.692 5.324 1.00 14.28 171 TYR A N 1
ATOM 1321 C CA . TYR A 1 191 ? 21.194 -81.665 4.829 1.00 15.41 171 TYR A CA 1
ATOM 1322 C C . TYR A 1 191 ? 21.654 -80.306 4.319 1.00 16.12 171 TYR A C 1
ATOM 1323 O O . TYR A 1 191 ? 22.837 -80.168 3.993 1.00 14.28 171 TYR A O 1
ATOM 1332 N N . GLN A 1 192 ? 20.771 -79.308 4.248 1.00 13.36 172 GLN A N 1
ATOM 1333 C CA . GLN A 1 192 ? 21.086 -77.990 3.659 1.00 13.38 172 GLN A CA 1
ATOM 1334 C C . GLN A 1 192 ? 21.697 -78.215 2.275 1.00 15.74 172 GLN A C 1
ATOM 1335 O O . GLN A 1 192 ? 21.121 -78.951 1.463 1.00 15.83 172 GLN A O 1
ATOM 1341 N N . ASN A 1 193 ? 22.845 -77.618 1.963 1.00 10.13 173 ASN A N 1
ATOM 1342 C CA . ASN A 1 193 ? 23.476 -77.748 0.652 1.00 14.88 173 ASN A CA 1
ATOM 1343 C C . ASN A 1 193 ? 24.098 -79.121 0.404 1.00 17.39 173 ASN A C 1
ATOM 1344 O O . ASN A 1 193 ? 24.566 -79.375 -0.714 1.00 14.21 173 ASN A O 1
ATOM 1349 N N . ARG A 1 194 ? 24.130 -80.009 1.399 1.00 15.25 174 ARG A N 1
ATOM 1350 C CA . ARG A 1 194 ? 24.914 -81.244 1.281 1.00 14.82 174 ARG A CA 1
ATOM 1351 C C . ARG A 1 194 ? 24.125 -82.337 0.549 1.00 13.14 174 ARG A C 1
ATOM 1352 O O . ARG A 1 194 ? 23.868 -83.419 1.064 1.00 13.40 174 ARG A O 1
ATOM 1360 N N . ARG A 1 195 ? 23.776 -82.046 -0.703 1.00 12.87 175 ARG A N 1
ATOM 1361 C CA . ARG A 1 195 ? 23.208 -83.078 -1.564 1.00 12.40 175 ARG A CA 1
ATOM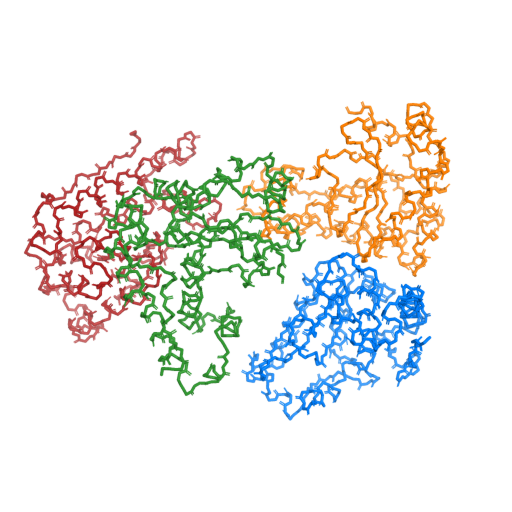 1362 C C . ARG A 1 195 ? 24.027 -84.361 -1.619 1.00 9.89 175 ARG A C 1
ATOM 1363 O O . ARG A 1 195 ? 23.415 -85.444 -1.570 1.00 12.16 175 ARG A O 1
ATOM 1371 N N . PRO A 1 196 ? 25.360 -84.333 -1.764 1.00 12.12 176 PRO A N 1
ATOM 1372 C CA . PRO A 1 196 ? 26.100 -85.610 -1.824 1.00 10.95 176 PRO A CA 1
ATOM 1373 C C . PRO A 1 196 ? 25.856 -86.500 -0.618 1.00 14.55 176 PRO A C 1
ATOM 1374 O O . PRO A 1 196 ? 25.688 -87.720 -0.770 1.00 18.02 176 PRO A O 1
ATOM 1378 N N . ASP A 1 197 ? 25.843 -85.924 0.587 1.00 15.12 177 ASP A N 1
ATOM 1379 C CA . ASP A 1 197 ? 25.576 -86.723 1.784 1.00 15.47 177 ASP A CA 1
ATOM 1380 C C . ASP A 1 197 ? 24.161 -87.295 1.777 1.00 17.81 177 ASP A C 1
ATOM 1381 O O . ASP A 1 197 ? 23.940 -88.446 2.187 1.00 12.87 177 ASP A O 1
ATOM 1386 N N . TYR A 1 198 ? 23.185 -86.498 1.330 1.00 12.92 178 TYR A N 1
ATOM 1387 C CA . TYR A 1 198 ? 21.810 -86.981 1.236 1.00 10.17 178 TYR A CA 1
ATOM 1388 C C . TYR A 1 198 ? 21.722 -88.194 0.318 1.00 16.75 178 TYR A C 1
ATOM 1389 O O . TYR A 1 198 ? 21.159 -89.235 0.687 1.00 15.46 178 TYR A O 1
ATOM 1398 N N . VAL A 1 199 ? 22.294 -88.082 -0.881 1.00 16.19 179 VAL A N 1
ATOM 1399 C CA . VAL A 1 199 ? 22.247 -89.189 -1.829 1.00 14.48 179 VAL A CA 1
ATOM 1400 C C . VAL A 1 199 ? 23.000 -90.397 -1.279 1.00 16.68 179 VAL A C 1
ATOM 1401 O O . VAL A 1 199 ? 22.561 -91.548 -1.434 1.00 17.06 179 VAL A O 1
ATOM 1405 N N . ASP A 1 200 ? 24.137 -90.156 -0.625 1.00 14.84 180 ASP A N 1
ATOM 1406 C CA . ASP A 1 200 ? 24.856 -91.242 0.044 1.00 18.97 180 ASP A CA 1
ATOM 1407 C C . ASP A 1 200 ? 23.966 -91.946 1.058 1.00 16.68 180 ASP A C 1
ATOM 1408 O O . ASP A 1 200 ? 24.003 -93.173 1.193 1.00 20.24 180 ASP A O 1
ATOM 1413 N N . THR A 1 201 ? 23.178 -91.177 1.802 1.00 17.36 181 THR A N 1
ATOM 1414 C CA . THR A 1 201 ? 22.313 -91.762 2.815 1.00 20.27 181 THR A CA 1
ATOM 1415 C C . THR A 1 201 ? 21.162 -92.529 2.173 1.00 21.14 181 THR A C 1
ATOM 1416 O O . THR A 1 201 ? 20.785 -93.608 2.645 1.00 19.99 181 THR A O 1
ATOM 1420 N N . PHE A 1 202 ? 20.611 -91.997 1.081 1.00 17.21 182 PHE A N 1
ATOM 1421 C CA . PHE A 1 202 ? 19.594 -92.715 0.320 1.00 18.73 182 PHE A CA 1
ATOM 1422 C C . PHE A 1 202 ? 20.098 -94.091 -0.114 1.00 19.70 182 PHE A C 1
ATOM 1423 O O . PHE A 1 202 ? 19.407 -95.104 0.053 1.00 19.29 182 PHE A O 1
ATOM 1431 N N . LEU A 1 203 ? 21.300 -94.142 -0.684 1.00 17.02 183 LEU A N 1
ATOM 1432 C CA . LEU A 1 203 ? 21.831 -95.420 -1.140 1.00 20.29 183 LEU A CA 1
ATOM 1433 C C . LEU A 1 203 ? 22.161 -96.327 0.040 1.00 19.32 183 LEU A C 1
ATOM 1434 O O . LEU A 1 203 ? 21.923 -97.539 -0.018 1.00 22.42 183 LEU A O 1
ATOM 1439 N N . SER A 1 204 ? 22.646 -95.749 1.141 1.00 19.08 184 SER A N 1
ATOM 1440 C CA . SER A 1 204 ? 23.157 -96.551 2.247 1.00 24.98 184 SER A CA 1
ATOM 1441 C C . SER A 1 204 ? 22.058 -97.099 3.141 1.00 23.08 184 SER A C 1
ATOM 1442 O O . SER A 1 204 ? 22.205 -98.197 3.692 1.00 24.87 184 SER A O 1
ATOM 1445 N N . HIS A 1 205 ? 20.960 -96.372 3.299 1.00 17.88 185 HIS A N 1
ATOM 1446 C CA . HIS A 1 205 ? 20.018 -96.657 4.367 1.00 17.71 185 HIS A CA 1
ATOM 1447 C C . HIS A 1 205 ? 18.559 -96.721 3.946 1.00 24.79 185 HIS A C 1
ATOM 1448 O O . HIS A 1 205 ? 17.749 -97.256 4.712 1.00 24.95 185 HIS A O 1
ATOM 1455 N N . LEU A 1 206 ? 18.181 -96.196 2.783 1.00 19.33 186 LEU A N 1
ATOM 1456 C CA . LEU A 1 206 ? 16.766 -96.069 2.476 1.00 20.67 186 LEU A CA 1
ATOM 1457 C C . LEU A 1 206 ? 16.302 -96.807 1.231 1.00 21.29 186 LEU A C 1
ATOM 1458 O O . LEU A 1 206 ? 15.113 -97.140 1.154 1.00 20.50 186 LEU A O 1
ATOM 1463 N N . VAL A 1 207 ? 17.183 -97.071 0.263 1.00 18.08 187 VAL A N 1
ATOM 1464 C CA . VAL A 1 207 ? 16.717 -97.616 -1.006 1.00 20.35 187 VAL A CA 1
ATOM 1465 C C . VAL A 1 207 ? 16.049 -98.971 -0.779 1.00 21.59 187 VAL A C 1
ATOM 1466 O O . VAL A 1 207 ? 16.508 -99.790 0.027 1.00 24.15 187 VAL A O 1
ATOM 1470 N N . ASN A 1 208 ? 14.934 -99.191 -1.471 1.00 22.32 188 ASN A N 1
ATOM 1471 C CA . ASN A 1 208 ? 14.144 -100.420 -1.386 1.00 23.09 188 ASN A CA 1
ATOM 1472 C C . ASN A 1 208 ? 14.436 -101.213 -2.653 1.00 22.96 188 ASN A C 1
ATOM 1473 O O . ASN A 1 208 ? 13.818 -101.005 -3.696 1.00 18.71 188 ASN A O 1
ATOM 1478 N N . TRP A 1 209 ? 15.407 -102.123 -2.561 1.00 17.62 189 TRP A N 1
ATOM 1479 C CA . TRP A 1 209 ? 15.827 -102.866 -3.739 1.00 17.97 189 TRP A CA 1
ATOM 1480 C C . TRP A 1 209 ? 14.772 -103.858 -4.190 1.00 21.22 189 TRP A C 1
ATOM 1481 O O . TRP A 1 209 ? 14.713 -104.190 -5.379 1.00 20.87 189 TRP A O 1
ATOM 1492 N N . ASP A 1 210 ? 13.933 -104.328 -3.265 1.00 18.61 190 ASP A N 1
ATOM 1493 C CA . ASP A 1 210 ? 12.846 -105.229 -3.634 1.00 23.47 190 ASP A CA 1
ATOM 1494 C C . ASP A 1 210 ? 11.899 -104.574 -4.617 1.00 24.71 190 ASP A C 1
ATOM 1495 O O . ASP A 1 210 ? 11.351 -105.241 -5.502 1.00 21.69 190 ASP A O 1
ATOM 1500 N N . PHE A 1 211 ? 11.675 -103.270 -4.454 1.00 20.50 191 PHE A N 1
ATOM 1501 C CA . PHE A 1 211 ? 10.829 -102.524 -5.375 1.00 17.42 191 PHE A CA 1
ATOM 1502 C C . PHE A 1 211 ? 11.437 -102.513 -6.773 1.00 16.40 191 PHE A C 1
ATOM 1503 O O . PHE A 1 211 ? 10.768 -102.818 -7.763 1.00 17.70 191 PHE A O 1
ATOM 1511 N N . ALA A 1 212 ? 12.724 -102.199 -6.868 1.00 21.00 192 ALA A N 1
ATOM 1512 C CA . ALA A 1 212 ? 13.349 -102.072 -8.179 1.00 17.40 192 ALA A CA 1
ATOM 1513 C C . ALA A 1 212 ? 13.471 -103.417 -8.884 1.00 15.59 192 ALA A C 1
ATOM 1514 O O . ALA A 1 212 ? 13.395 -103.480 -10.120 1.00 17.26 192 ALA A O 1
ATOM 1516 N N . SER A 1 213 ? 13.673 -104.497 -8.131 1.00 17.00 193 SER A N 1
ATOM 1517 C CA . SER A 1 213 ? 13.806 -105.804 -8.767 1.00 23.57 193 SER A CA 1
ATOM 1518 C C . SER A 1 213 ? 12.461 -106.290 -9.303 1.00 24.78 193 SER A C 1
ATOM 1519 O O . SER A 1 213 ? 12.398 -106.897 -10.375 1.00 20.97 193 SER A O 1
ATOM 1522 N N . ALA A 1 214 ? 11.372 -106.012 -8.586 1.00 22.45 194 ALA A N 1
ATOM 1523 C CA . ALA A 1 214 ? 10.049 -106.322 -9.123 1.00 17.35 194 ALA A CA 1
ATOM 1524 C C . ALA A 1 214 ? 9.784 -105.554 -10.413 1.00 25.52 194 ALA A C 1
ATOM 1525 O O . ALA A 1 214 ? 9.276 -106.120 -11.392 1.00 21.11 194 ALA A O 1
ATOM 1527 N N . LEU A 1 215 ? 10.135 -104.259 -10.438 1.00 17.94 195 LEU A N 1
ATOM 1528 C CA . LEU A 1 215 ? 9.892 -103.453 -11.623 1.00 15.72 195 LEU A CA 1
ATOM 1529 C C . LEU A 1 215 ? 10.710 -103.925 -12.812 1.00 14.10 195 LEU A C 1
ATOM 1530 O O . LEU A 1 215 ? 10.272 -103.778 -13.958 1.00 16.13 195 LEU A O 1
ATOM 1535 N N . LEU A 1 216 ? 11.922 -104.428 -12.571 1.00 18.51 196 LEU A N 1
ATOM 1536 C CA . LEU A 1 216 ? 12.723 -104.978 -13.661 1.00 25.07 196 LEU A CA 1
ATOM 1537 C C . LEU A 1 216 ? 11.961 -106.078 -14.397 1.00 23.50 196 LEU A C 1
ATOM 1538 O O . LEU A 1 216 ? 12.057 -106.203 -15.627 1.00 23.02 196 LEU A O 1
ATOM 1543 N N . ASN A 1 217 ? 11.186 -106.869 -13.660 1.00 22.53 197 ASN A N 1
ATOM 1544 C CA . ASN A 1 217 ? 10.370 -107.942 -14.218 1.00 24.99 197 ASN A CA 1
ATOM 1545 C C . ASN A 1 217 ? 8.916 -107.540 -14.433 1.00 28.81 197 ASN A C 1
ATOM 1546 O O . ASN A 1 217 ? 8.075 -108.414 -14.666 1.00 33.56 197 ASN A O 1
ATOM 1551 N N . GLY A 1 218 ? 8.600 -106.250 -14.354 1.00 29.65 198 GLY A N 1
ATOM 1552 C CA . GLY A 1 218 ? 7.234 -105.790 -14.496 1.00 31.45 198 GLY A CA 1
ATOM 1553 C C . GLY A 1 218 ? 6.810 -105.562 -15.934 1.00 44.06 198 GLY A C 1
ATOM 1554 O O . GLY A 1 218 ? 5.779 -106.080 -16.370 1.00 48.48 198 GLY A O 1
ATOM 1555 N N . THR B 1 22 ? 41.479 -66.265 -7.935 1.00 33.15 2 THR B N 1
ATOM 1556 C CA . THR B 1 22 ? 41.107 -65.691 -9.226 1.00 32.50 2 THR B CA 1
ATOM 1557 C C . THR B 1 22 ? 39.801 -64.901 -9.111 1.00 33.45 2 THR B C 1
ATOM 1558 O O . THR B 1 22 ? 39.750 -63.704 -9.399 1.00 37.06 2 THR B O 1
ATOM 1562 N N . HIS B 1 23 ? 38.737 -65.576 -8.701 1.00 25.90 3 HIS B N 1
ATOM 1563 C CA . HIS B 1 23 ? 37.487 -64.915 -8.354 1.00 27.45 3 HIS B CA 1
ATOM 1564 C C . HIS B 1 23 ? 37.207 -65.170 -6.883 1.00 25.28 3 HIS B C 1
ATOM 1565 O O . HIS B 1 23 ? 37.459 -66.266 -6.383 1.00 23.05 3 HIS B O 1
ATOM 1572 N N . THR B 1 24 ? 36.720 -64.146 -6.187 1.00 29.25 4 THR B N 1
ATOM 1573 C CA . THR B 1 24 ? 36.533 -64.211 -4.746 1.00 29.43 4 THR B CA 1
ATOM 1574 C C . THR B 1 24 ? 35.086 -63.908 -4.376 1.00 24.30 4 THR B C 1
ATOM 1575 O O . THR B 1 24 ? 34.401 -63.122 -5.039 1.00 28.38 4 THR B O 1
ATOM 1579 N N . LEU B 1 25 ? 34.634 -64.544 -3.312 1.00 26.95 5 LEU B N 1
ATOM 1580 C CA . LEU B 1 25 ? 33.318 -64.262 -2.741 1.00 26.21 5 LEU B CA 1
ATOM 1581 C C . LEU B 1 25 ? 33.287 -62.863 -2.140 1.00 21.78 5 LEU B C 1
ATOM 1582 O O . LEU B 1 25 ? 34.075 -62.578 -1.233 1.00 25.63 5 LEU B O 1
ATOM 1587 N N . PRO B 1 26 ? 32.407 -61.970 -2.580 1.00 26.06 6 PRO B N 1
ATOM 1588 C CA . PRO B 1 26 ? 32.312 -60.671 -1.914 1.00 28.67 6 PRO B CA 1
ATOM 1589 C C . PRO B 1 26 ? 31.574 -60.825 -0.600 1.00 28.87 6 PRO B C 1
ATOM 1590 O O . PRO B 1 26 ? 30.707 -61.690 -0.445 1.00 25.82 6 PRO B O 1
ATOM 1594 N N . ASN B 1 27 ? 31.974 -60.009 0.369 1.00 29.28 7 ASN B N 1
ATOM 1595 C CA . ASN B 1 27 ? 31.293 -60.000 1.655 1.00 29.21 7 ASN B CA 1
ATOM 1596 C C . ASN B 1 27 ? 29.844 -59.566 1.472 1.00 25.46 7 ASN B C 1
ATOM 1597 O O . ASN B 1 27 ? 29.510 -58.822 0.546 1.00 29.18 7 ASN B O 1
ATOM 1602 N N . LEU B 1 28 ? 28.976 -60.047 2.359 1.00 19.12 8 LEU B N 1
ATOM 1603 C CA . LEU B 1 28 ? 27.627 -59.508 2.430 1.00 25.10 8 LEU B CA 1
ATOM 1604 C C . LEU B 1 28 ? 27.687 -58.013 2.751 1.00 22.25 8 LEU B C 1
ATOM 1605 O O . LEU B 1 28 ? 28.585 -57.561 3.467 1.00 17.90 8 LEU B O 1
ATOM 1610 N N . PRO B 1 29 ? 26.737 -57.203 2.232 1.00 22.00 9 PRO B N 1
ATOM 1611 C CA . PRO B 1 29 ? 26.723 -55.759 2.483 1.00 22.41 9 PRO B CA 1
ATOM 1612 C C . PRO B 1 29 ? 26.073 -55.404 3.829 1.00 21.34 9 PRO B C 1
ATOM 1613 O O . PRO B 1 29 ? 25.746 -54.248 4.029 1.00 21.60 9 PRO B O 1
ATOM 1617 N N . TYR B 1 30 ? 25.908 -56.399 4.708 1.00 20.92 10 TYR B N 1
ATOM 1618 C CA . TYR B 1 30 ? 25.289 -56.173 6.041 1.00 23.32 10 TYR B CA 1
ATOM 1619 C C . TYR B 1 30 ? 25.604 -57.357 6.963 1.00 20.12 10 TYR B C 1
ATOM 1620 O O . TYR B 1 30 ? 26.241 -58.326 6.504 1.00 20.25 10 TYR B O 1
ATOM 1629 N N . ASP B 1 31 ? 25.164 -57.271 8.223 1.00 22.79 11 ASP B N 1
ATOM 1630 C CA . ASP B 1 31 ? 25.396 -58.354 9.218 1.00 19.26 11 ASP B CA 1
ATOM 1631 C C . ASP B 1 31 ? 24.609 -59.599 8.792 1.00 20.35 11 ASP B C 1
ATOM 1632 O O . ASP B 1 31 ? 23.504 -59.437 8.238 1.00 18.32 11 ASP B O 1
ATOM 1637 N N . ILE B 1 32 ? 25.160 -60.789 9.050 1.00 18.00 12 ILE B N 1
ATOM 1638 C CA . ILE B 1 32 ? 24.499 -62.031 8.670 1.00 19.36 12 ILE B CA 1
ATOM 1639 C C . ILE B 1 32 ? 23.112 -62.145 9.285 1.00 16.14 12 ILE B C 1
ATOM 1640 O O . ILE B 1 32 ? 22.256 -62.849 8.748 1.00 14.84 12 ILE B O 1
ATOM 1645 N N . ALA B 1 33 ? 22.860 -61.452 10.395 1.00 19.06 13 ALA B N 1
ATOM 1646 C CA . ALA B 1 33 ? 21.570 -61.478 11.061 1.00 20.85 13 ALA B CA 1
ATOM 1647 C C . ALA B 1 33 ? 20.733 -60.221 10.798 1.00 17.97 13 ALA B C 1
ATOM 1648 O O . ALA B 1 33 ? 19.666 -60.064 11.400 1.00 21.09 13 ALA B O 1
ATOM 1650 N N . ALA B 1 34 ? 21.170 -59.345 9.892 1.00 18.20 14 ALA B N 1
ATOM 1651 C CA . ALA B 1 34 ? 20.512 -58.054 9.707 1.00 21.09 14 ALA B CA 1
ATOM 1652 C C . ALA B 1 34 ? 19.180 -58.141 8.967 1.00 20.33 14 ALA B C 1
ATOM 1653 O O . ALA B 1 34 ? 18.436 -57.154 8.964 1.00 19.74 14 ALA B O 1
ATOM 1655 N N . LEU B 1 35 ? 18.858 -59.278 8.341 1.00 18.80 15 LEU B N 1
ATOM 1656 C CA . LEU B 1 35 ? 17.577 -59.455 7.667 1.00 18.70 15 LEU B CA 1
ATOM 1657 C C . LEU B 1 35 ? 16.573 -60.240 8.505 1.00 19.45 15 LEU B C 1
ATOM 1658 O O . LEU B 1 35 ? 15.459 -60.490 8.038 1.00 17.72 15 LEU B O 1
ATOM 1663 N N . GLU B 1 36 ? 16.923 -60.618 9.730 1.00 18.44 16 GLU B N 1
ATOM 1664 C CA . GLU B 1 36 ? 15.983 -61.336 10.581 1.00 21.24 16 GLU B CA 1
ATOM 1665 C C . GLU B 1 36 ? 14.814 -60.432 10.982 1.00 23.23 16 GLU B C 1
ATOM 1666 O O . GLU B 1 36 ? 14.986 -59.225 11.149 1.00 20.95 16 GLU B O 1
ATOM 1672 N N . PRO B 1 37 ? 13.600 -60.998 11.154 1.00 23.25 17 PRO B N 1
ATOM 1673 C CA . PRO B 1 37 ? 13.240 -62.409 11.006 1.00 22.81 17 PRO B CA 1
ATOM 1674 C C . PRO B 1 37 ? 12.876 -62.787 9.572 1.00 22.04 17 PRO B C 1
ATOM 1675 O O . PRO B 1 37 ? 12.476 -63.918 9.322 1.00 26.68 17 PRO B O 1
ATOM 1679 N N . HIS B 1 38 ? 13.055 -61.853 8.639 1.00 15.47 18 HIS B N 1
ATOM 1680 C CA . HIS B 1 38 ? 12.529 -62.029 7.284 1.00 17.32 18 HIS B CA 1
ATOM 1681 C C . HIS B 1 38 ? 13.314 -63.078 6.502 1.00 19.52 18 HIS B C 1
ATOM 1682 O O . HIS B 1 38 ? 12.727 -63.948 5.843 1.00 16.24 18 HIS B O 1
ATOM 1689 N N . ILE B 1 39 ? 14.639 -62.993 6.541 1.00 16.91 19 ILE B N 1
ATOM 1690 C CA . ILE B 1 39 ? 15.521 -64.062 6.102 1.00 13.80 19 ILE B CA 1
ATOM 1691 C C . ILE B 1 39 ? 16.472 -64.336 7.253 1.00 18.09 19 ILE B C 1
ATOM 1692 O O . ILE B 1 39 ? 17.111 -63.410 7.762 1.00 16.53 19 ILE B O 1
ATOM 1697 N N . SER B 1 40 ? 16.550 -65.593 7.676 1.00 14.73 20 SER B N 1
ATOM 1698 C CA . SER B 1 40 ? 17.258 -65.895 8.910 1.00 16.70 20 SER B CA 1
ATOM 1699 C C . SER B 1 40 ? 18.765 -65.859 8.683 1.00 16.59 20 SER B C 1
ATOM 1700 O O . SER B 1 40 ? 19.254 -65.953 7.551 1.00 11.42 20 SER B O 1
ATOM 1703 N N . ALA B 1 41 ? 19.503 -65.692 9.785 1.00 15.00 21 ALA B N 1
ATOM 1704 C CA . ALA B 1 41 ? 20.959 -65.814 9.721 1.00 14.64 21 ALA B CA 1
ATOM 1705 C C . ALA B 1 41 ? 21.369 -67.216 9.303 1.00 12.10 21 ALA B C 1
ATOM 1706 O O . ALA B 1 41 ? 22.380 -67.396 8.617 1.00 15.13 21 ALA B O 1
ATOM 1708 N N . LYS B 1 42 ? 20.606 -68.226 9.724 1.00 14.28 22 LYS B N 1
ATOM 1709 C CA . LYS B 1 42 ? 20.902 -69.597 9.324 1.00 12.19 22 LYS B CA 1
ATOM 1710 C C . LYS B 1 42 ? 20.830 -69.739 7.805 1.00 15.58 22 LYS B C 1
ATOM 1711 O O . LYS B 1 42 ? 21.742 -70.288 7.177 1.00 13.56 22 LYS B O 1
ATOM 1717 N N . THR B 1 43 ? 19.757 -69.223 7.194 1.00 12.96 23 THR B N 1
ATOM 1718 C CA . THR B 1 43 ? 19.673 -69.198 5.732 1.00 16.19 23 THR B CA 1
ATOM 1719 C C . THR B 1 43 ? 20.881 -68.517 5.100 1.00 13.39 23 THR B C 1
ATOM 1720 O O . THR B 1 43 ? 21.535 -69.095 4.223 1.00 15.36 23 THR B O 1
ATOM 1724 N N . LEU B 1 44 ? 21.196 -67.282 5.527 1.00 11.59 24 LEU B N 1
ATOM 1725 C CA . LEU B 1 44 ? 22.285 -66.552 4.883 1.00 18.42 24 LEU B CA 1
ATOM 1726 C C . LEU B 1 44 ? 23.609 -67.285 5.033 1.00 13.60 24 LEU B C 1
ATOM 1727 O O . LEU B 1 44 ? 24.442 -67.254 4.119 1.00 14.31 24 LEU B O 1
ATOM 1732 N N . THR B 1 45 ? 23.809 -67.955 6.168 1.00 15.49 25 THR B N 1
ATOM 1733 C CA . THR B 1 45 ? 25.031 -68.721 6.395 1.00 15.66 25 THR B CA 1
ATOM 1734 C C . THR B 1 45 ? 25.230 -69.772 5.309 1.00 15.58 25 THR B C 1
ATOM 1735 O O . THR B 1 45 ? 26.310 -69.879 4.717 1.00 15.24 25 THR B O 1
ATOM 1739 N N . PHE B 1 46 ? 24.191 -70.552 5.022 1.00 14.38 26 PHE B N 1
ATOM 1740 C CA . PHE B 1 46 ? 24.316 -71.560 3.972 1.00 12.04 26 PHE B CA 1
ATOM 1741 C C . PHE B 1 46 ? 24.234 -70.942 2.583 1.00 12.43 26 PHE B C 1
ATOM 1742 O O . PHE B 1 46 ? 24.928 -71.389 1.669 1.00 13.21 26 PHE B O 1
ATOM 1750 N N . HIS B 1 47 ? 23.401 -69.908 2.411 1.00 10.76 27 HIS B N 1
ATOM 1751 C CA . HIS B 1 47 ? 23.196 -69.339 1.082 1.00 10.31 27 HIS B CA 1
ATOM 1752 C C . HIS B 1 47 ? 24.441 -68.599 0.593 1.00 15.73 27 HIS B C 1
ATOM 1753 O O . HIS B 1 47 ? 24.890 -68.796 -0.544 1.00 13.51 27 HIS B O 1
ATOM 1760 N N . HIS B 1 48 ? 25.004 -67.732 1.440 1.00 14.65 28 HIS B N 1
ATOM 1761 C CA . HIS B 1 48 ? 26.228 -67.010 1.104 1.00 12.92 28 HIS B CA 1
ATOM 1762 C C . HIS B 1 48 ? 27.474 -67.876 1.300 1.00 16.58 28 HIS B C 1
ATOM 1763 O O . HIS B 1 48 ? 28.295 -68.006 0.386 1.00 15.74 28 HIS B O 1
ATOM 1770 N N . GLY B 1 49 ? 27.624 -68.499 2.476 1.00 16.31 29 GLY B N 1
ATOM 1771 C CA . GLY B 1 49 ? 28.871 -69.174 2.812 1.00 17.12 29 GLY B CA 1
ATOM 1772 C C . GLY B 1 49 ? 29.070 -70.535 2.178 1.00 15.99 29 GLY B C 1
ATOM 1773 O O . GLY B 1 49 ? 30.205 -71.025 2.131 1.00 15.37 29 GLY B O 1
ATOM 1774 N N . LYS B 1 50 ? 27.998 -71.172 1.701 1.00 12.46 30 LYS B N 1
ATOM 1775 C CA . LYS B 1 50 ? 28.109 -72.454 1.021 1.00 10.81 30 LYS B CA 1
ATOM 1776 C C . LYS B 1 50 ? 27.735 -72.364 -0.454 1.00 16.31 30 LYS B C 1
ATOM 1777 O O . LYS B 1 50 ? 28.559 -72.686 -1.312 1.00 13.45 30 LYS B O 1
ATOM 1783 N N . HIS B 1 51 ? 26.506 -71.935 -0.777 1.00 13.40 31 HIS B N 1
ATOM 1784 C CA . HIS B 1 51 ? 26.058 -71.924 -2.170 1.00 11.45 31 HIS B CA 1
ATOM 1785 C C . HIS B 1 51 ? 26.864 -70.937 -3.007 1.00 12.32 31 HIS B C 1
ATOM 1786 O O . HIS B 1 51 ? 27.422 -71.302 -4.050 1.00 13.17 31 HIS B O 1
ATOM 1793 N N . HIS B 1 52 ? 26.895 -69.663 -2.591 1.00 12.02 32 HIS B N 1
ATOM 1794 C CA . HIS B 1 52 ? 27.620 -68.650 -3.355 1.00 12.23 32 HIS B CA 1
ATOM 1795 C C . HIS B 1 52 ? 29.114 -68.953 -3.369 1.00 14.47 32 HIS B C 1
ATOM 1796 O O . HIS B 1 52 ? 29.777 -68.806 -4.404 1.00 13.61 32 HIS B O 1
ATOM 1803 N N . GLN B 1 53 ? 29.659 -69.404 -2.233 1.00 12.23 33 GLN B N 1
ATOM 1804 C CA . GLN B 1 53 ? 31.054 -69.848 -2.211 1.00 14.44 33 GLN B CA 1
ATOM 1805 C C . GLN B 1 53 ? 31.304 -70.977 -3.208 1.00 13.66 33 GLN B C 1
ATOM 1806 O O . GLN B 1 53 ? 32.340 -71.004 -3.889 1.00 15.00 33 GLN B O 1
ATOM 1812 N N . ALA B 1 54 ? 30.387 -71.944 -3.286 1.00 14.90 34 ALA B N 1
ATOM 1813 C CA . ALA B 1 54 ? 30.624 -73.099 -4.151 1.00 14.09 34 ALA B CA 1
ATOM 1814 C C . ALA B 1 54 ? 30.621 -72.697 -5.624 1.00 15.78 34 ALA B C 1
ATOM 1815 O O . ALA B 1 54 ? 31.403 -73.232 -6.419 1.00 14.27 34 ALA B O 1
ATOM 1817 N N . TYR B 1 55 ? 29.755 -71.749 -6.008 1.00 14.81 35 TYR B N 1
ATOM 1818 C CA . TYR B 1 55 ? 29.746 -71.283 -7.397 1.00 13.09 35 TYR B CA 1
ATOM 1819 C C . TYR B 1 55 ? 31.055 -70.580 -7.745 1.00 15.04 35 TYR B C 1
ATOM 1820 O O . TYR B 1 55 ? 31.534 -70.657 -8.885 1.00 12.63 35 TYR B O 1
ATOM 1829 N N . VAL B 1 56 ? 31.631 -69.865 -6.781 1.00 11.43 36 VAL B N 1
ATOM 1830 C CA . VAL B 1 56 ? 32.892 -69.173 -7.019 1.00 13.28 36 VAL B CA 1
ATOM 1831 C C . VAL B 1 56 ? 34.022 -70.182 -7.176 1.00 18.13 36 VAL B C 1
ATOM 1832 O O . VAL B 1 56 ? 34.847 -70.089 -8.095 1.00 17.38 36 VAL B O 1
ATOM 1836 N N . THR B 1 57 ? 34.079 -71.157 -6.272 1.00 14.28 37 THR B N 1
ATOM 1837 C CA . THR B 1 57 ? 35.133 -72.162 -6.334 1.00 13.70 37 THR B CA 1
ATOM 1838 C C . THR B 1 57 ? 34.976 -73.058 -7.556 1.00 15.20 37 THR B C 1
ATOM 1839 O O . THR B 1 57 ? 35.976 -73.465 -8.165 1.00 17.91 37 THR B O 1
ATOM 1843 N N . ASN B 1 58 ? 33.735 -73.414 -7.901 1.00 12.51 38 ASN B N 1
ATOM 1844 C CA . ASN B 1 58 ? 33.499 -74.168 -9.126 1.00 14.47 38 ASN B CA 1
ATOM 1845 C C . ASN B 1 58 ? 33.956 -73.387 -10.348 1.00 17.39 38 ASN B C 1
ATOM 1846 O O . ASN B 1 58 ? 34.567 -73.953 -11.262 1.00 18.06 38 ASN B O 1
ATOM 1851 N N . LEU B 1 59 ? 33.665 -72.086 -10.388 1.00 16.38 39 LEU B N 1
ATOM 1852 C CA . LEU B 1 59 ? 34.062 -71.288 -11.544 1.00 16.72 39 LEU B CA 1
ATOM 1853 C C . LEU B 1 59 ? 35.584 -71.245 -11.689 1.00 18.16 39 LEU B C 1
ATOM 1854 O O . LEU B 1 59 ? 36.113 -71.426 -12.790 1.00 19.17 39 LEU B O 1
ATOM 1859 N N . ASN B 1 60 ? 36.304 -71.019 -10.580 1.00 15.20 40 ASN B N 1
ATOM 1860 C CA . ASN B 1 60 ? 37.762 -70.929 -10.631 1.00 18.48 40 ASN B CA 1
ATOM 1861 C C . ASN B 1 60 ? 38.372 -72.226 -11.150 1.00 15.61 40 ASN B C 1
ATOM 1862 O O . ASN B 1 60 ? 39.294 -72.204 -11.973 1.00 19.64 40 ASN B O 1
ATOM 1867 N N . ASN B 1 61 ? 37.865 -73.366 -10.680 1.00 18.37 41 ASN B N 1
ATOM 1868 C CA . ASN B 1 61 ? 38.389 -74.655 -11.114 1.00 20.87 41 ASN B CA 1
ATOM 1869 C C . ASN B 1 61 ? 38.069 -74.946 -12.571 1.00 22.00 41 ASN B C 1
ATOM 1870 O O . ASN B 1 61 ? 38.846 -75.630 -13.244 1.00 18.64 41 ASN B O 1
ATOM 1875 N N . LEU B 1 62 ? 36.932 -74.456 -13.071 1.00 19.62 42 LEU B N 1
ATOM 1876 C CA . LEU B 1 62 ? 36.548 -74.755 -14.447 1.00 17.28 42 LEU B CA 1
ATOM 1877 C C . LEU B 1 62 ? 37.296 -73.892 -15.451 1.00 15.34 42 LEU B C 1
ATOM 1878 O O . LEU B 1 62 ? 37.457 -74.290 -16.611 1.00 14.90 42 LEU B O 1
ATOM 1883 N N . ILE B 1 63 ? 37.750 -72.709 -15.049 1.00 12.90 43 ILE B N 1
ATOM 1884 C CA . ILE B 1 63 ? 38.418 -71.830 -15.997 1.00 17.72 43 ILE B CA 1
ATOM 1885 C C . ILE B 1 63 ? 39.936 -71.862 -15.870 1.00 19.83 43 ILE B C 1
ATOM 1886 O O . ILE B 1 63 ? 40.623 -71.291 -16.726 1.00 16.18 43 ILE B O 1
ATOM 1891 N N . GLN B 1 64 ? 40.476 -72.520 -14.848 1.00 19.05 44 GLN B N 1
ATOM 1892 C CA . GLN B 1 64 ? 41.925 -72.589 -14.674 1.00 20.06 44 GLN B CA 1
ATOM 1893 C C . GLN B 1 64 ? 42.618 -73.159 -15.917 1.00 18.32 44 GLN B C 1
ATOM 1894 O O . GLN B 1 64 ? 42.181 -74.161 -16.492 1.00 18.10 44 GLN B O 1
ATOM 1900 N N . ASN B 1 65 ? 43.717 -72.516 -16.320 1.00 18.27 45 ASN B N 1
ATOM 1901 C CA . ASN B 1 65 ? 44.478 -72.848 -17.528 1.00 16.91 45 ASN B CA 1
ATOM 1902 C C . ASN B 1 65 ? 43.644 -72.714 -18.793 1.00 20.36 45 ASN B C 1
ATOM 1903 O O . ASN B 1 65 ? 43.931 -73.384 -19.790 1.00 23.28 45 ASN B O 1
ATOM 1908 N N . THR B 1 66 ? 42.603 -71.881 -18.771 1.00 18.79 46 THR B N 1
ATOM 1909 C CA . THR B 1 66 ? 41.823 -71.579 -19.960 1.00 18.91 46 THR B CA 1
ATOM 1910 C C . THR B 1 66 ? 41.900 -70.087 -20.243 1.00 23.07 46 THR B C 1
ATOM 1911 O O . THR B 1 66 ? 42.246 -69.280 -19.372 1.00 20.53 46 THR B O 1
ATOM 1915 N N . GLU B 1 67 ? 41.565 -69.723 -21.480 1.00 23.81 47 GLU B N 1
ATOM 1916 C CA . GLU B 1 67 ? 41.491 -68.308 -21.824 1.00 29.69 47 GLU B CA 1
ATOM 1917 C C . GLU B 1 67 ? 40.418 -67.586 -21.021 1.00 24.45 47 GLU B C 1
ATOM 1918 O O . GLU B 1 67 ? 40.481 -66.364 -20.878 1.00 26.87 47 GLU B O 1
ATOM 1924 N N . LEU B 1 68 ? 39.444 -68.317 -20.480 1.00 25.18 48 LEU B N 1
ATOM 1925 C CA . LEU B 1 68 ? 38.438 -67.688 -19.634 1.00 24.37 48 LEU B CA 1
ATOM 1926 C C . LEU B 1 68 ? 39.032 -67.190 -18.327 1.00 22.27 48 LEU B C 1
ATOM 1927 O O . LEU B 1 68 ? 38.498 -66.254 -17.721 1.00 23.98 48 LEU B O 1
ATOM 1932 N N . ALA B 1 69 ? 40.131 -67.797 -17.876 1.00 20.42 49 ALA B N 1
ATOM 1933 C CA . ALA B 1 69 ? 40.817 -67.310 -16.686 1.00 22.87 49 ALA B CA 1
ATOM 1934 C C . ALA B 1 69 ? 41.228 -65.849 -16.813 1.00 23.76 49 ALA B C 1
ATOM 1935 O O . ALA B 1 69 ? 41.454 -65.189 -15.795 1.00 25.04 49 ALA B O 1
ATOM 1937 N N . ASN B 1 70 ? 41.330 -65.326 -18.030 1.00 21.83 50 ASN B N 1
ATOM 1938 C CA . ASN B 1 70 ? 41.785 -63.962 -18.245 1.00 29.89 50 ASN B CA 1
ATOM 1939 C C . ASN B 1 70 ? 40.640 -62.977 -18.479 1.00 25.37 50 ASN B C 1
ATOM 1940 O O . ASN B 1 70 ? 40.897 -61.829 -18.855 1.00 33.84 50 ASN B O 1
ATOM 1945 N N . LYS B 1 71 ? 39.392 -63.380 -18.236 1.00 24.52 51 LYS B N 1
ATOM 1946 C CA . LYS B 1 71 ? 38.236 -62.531 -18.497 1.00 24.81 51 LYS B CA 1
ATOM 1947 C C . LYS B 1 71 ? 37.464 -62.221 -17.218 1.00 24.28 51 LYS B C 1
ATOM 1948 O O . LYS B 1 71 ? 37.617 -62.884 -16.192 1.00 23.34 51 LYS B O 1
ATOM 1954 N N . THR B 1 72 ? 36.617 -61.196 -17.298 1.00 22.31 52 THR B N 1
ATOM 1955 C CA . THR B 1 72 ? 35.729 -60.854 -16.205 1.00 23.05 52 THR B CA 1
ATOM 1956 C C . THR B 1 72 ? 34.545 -61.818 -16.141 1.00 22.46 52 THR B C 1
ATOM 1957 O O . THR B 1 72 ? 34.201 -62.500 -17.111 1.00 22.14 52 THR B O 1
ATOM 1961 N N . LEU B 1 73 ? 33.916 -61.850 -14.965 1.00 21.86 53 LEU B N 1
ATOM 1962 C CA . LEU B 1 73 ? 32.694 -62.624 -14.760 1.00 23.82 53 LEU B CA 1
ATOM 1963 C C . LEU B 1 73 ? 31.673 -62.378 -15.871 1.00 20.60 53 LEU B C 1
ATOM 1964 O O . LEU B 1 73 ? 31.122 -63.320 -16.460 1.00 18.55 53 LEU B O 1
ATOM 1969 N N . GLU B 1 74 ? 31.417 -61.111 -16.179 1.00 19.79 54 GLU B N 1
ATOM 1970 C CA . GLU B 1 74 ? 30.425 -60.778 -17.199 1.00 20.25 54 GLU B CA 1
ATOM 1971 C C . GLU B 1 74 ? 30.863 -61.251 -18.586 1.00 17.71 54 GLU B C 1
ATOM 1972 O O . GLU B 1 74 ? 30.041 -61.711 -19.385 1.00 19.25 54 GLU B O 1
ATOM 1978 N N . GLU B 1 75 ? 32.154 -61.140 -18.893 1.00 17.24 55 GLU B N 1
ATOM 1979 C CA . GLU B 1 75 ? 32.660 -61.640 -20.168 1.00 17.45 55 GLU B CA 1
ATOM 1980 C C . GLU B 1 75 ? 32.598 -63.167 -20.226 1.00 20.31 55 GLU B C 1
ATOM 1981 O O . GLU B 1 75 ? 32.349 -63.749 -21.292 1.00 15.97 55 GLU B O 1
ATOM 1987 N N . ILE B 1 76 ? 32.812 -63.838 -19.094 1.00 13.48 56 ILE B N 1
ATOM 1988 C CA . ILE B 1 76 ? 32.652 -65.295 -19.085 1.00 17.00 56 ILE B CA 1
ATOM 1989 C C . ILE B 1 76 ? 31.213 -65.662 -19.419 1.00 17.26 56 ILE B C 1
ATOM 1990 O O . ILE B 1 76 ? 30.945 -66.549 -20.243 1.00 15.46 56 ILE B O 1
ATOM 1995 N N . ILE B 1 77 ? 30.267 -64.985 -18.778 1.00 16.38 57 ILE B N 1
ATOM 1996 C CA . ILE B 1 77 ? 28.858 -65.270 -19.016 1.00 16.16 57 ILE B CA 1
ATOM 1997 C C . ILE B 1 77 ? 28.527 -65.101 -20.496 1.00 20.23 57 ILE B C 1
ATOM 1998 O O . ILE B 1 77 ? 27.847 -65.944 -21.102 1.00 20.75 57 ILE B O 1
ATOM 2003 N N . HIS B 1 78 ? 29.047 -64.043 -21.117 1.00 19.13 58 HIS B N 1
ATOM 2004 C CA . HIS B 1 78 ? 28.727 -63.810 -22.519 1.00 22.65 58 HIS B CA 1
ATOM 2005 C C . HIS B 1 78 ? 29.465 -64.775 -23.434 1.00 22.46 58 HIS B C 1
ATOM 2006 O O . HIS B 1 78 ? 28.928 -65.164 -24.474 1.00 25.24 58 HIS B O 1
ATOM 2013 N N . ALA B 1 79 ? 30.667 -65.204 -23.054 1.00 22.25 59 ALA B N 1
ATOM 2014 C CA . ALA B 1 79 ? 31.409 -66.143 -23.889 1.00 24.01 59 ALA B CA 1
ATOM 2015 C C . ALA B 1 79 ? 30.881 -67.574 -23.806 1.00 26.84 59 ALA B C 1
ATOM 2016 O O . ALA B 1 79 ? 31.234 -68.398 -24.661 1.00 28.79 59 ALA B O 1
ATOM 2018 N N . THR B 1 80 ? 30.058 -67.905 -22.810 1.00 21.58 60 THR B N 1
ATOM 2019 C CA . THR B 1 80 ? 29.588 -69.278 -22.660 1.00 17.54 60 THR B CA 1
ATOM 2020 C C . THR B 1 80 ? 28.079 -69.433 -22.805 1.00 21.31 60 THR B C 1
ATOM 2021 O O . THR B 1 80 ? 27.576 -70.563 -22.739 1.00 26.69 60 THR B O 1
ATOM 2025 N N . ALA B 1 81 ? 27.341 -68.341 -23.001 1.00 20.51 61 ALA B N 1
ATOM 2026 C CA . ALA B 1 81 ? 25.886 -68.442 -23.071 1.00 20.85 61 ALA B CA 1
ATOM 2027 C C . ALA B 1 81 ? 25.427 -69.206 -24.310 1.00 26.72 61 ALA B C 1
ATOM 2028 O O . ALA B 1 81 ? 24.337 -69.787 -24.305 1.00 32.47 61 ALA B O 1
ATOM 2030 N N . LYS B 1 82 ? 26.235 -69.219 -25.372 1.00 20.72 62 LYS B N 1
ATOM 2031 C CA . LYS B 1 82 ? 25.822 -69.790 -26.650 1.00 25.15 62 LYS B CA 1
ATOM 2032 C C . LYS B 1 82 ? 26.212 -71.251 -26.830 1.00 31.82 62 LYS B C 1
ATOM 2033 O O . LYS B 1 82 ? 25.689 -71.905 -27.739 1.00 34.09 62 LYS B O 1
ATOM 2039 N N . ASN B 1 83 ? 27.123 -71.773 -26.014 1.00 31.20 63 ASN B N 1
ATOM 2040 C CA . ASN B 1 83 ? 27.734 -73.075 -26.268 1.00 34.95 63 ASN B CA 1
ATOM 2041 C C . ASN B 1 83 ? 27.312 -74.081 -25.207 1.00 33.03 63 ASN B C 1
ATOM 2042 O O . ASN B 1 83 ? 27.862 -74.071 -24.093 1.00 27.85 63 ASN B O 1
ATOM 2047 N N . PRO B 1 84 ? 26.346 -74.966 -25.496 1.00 35.73 64 PRO B N 1
ATOM 2048 C CA . PRO B 1 84 ? 25.874 -75.903 -24.459 1.00 33.05 64 PRO B CA 1
ATOM 2049 C C . PRO B 1 84 ? 26.973 -76.771 -23.892 1.00 26.51 64 PRO B C 1
ATOM 2050 O O . PRO B 1 84 ? 26.885 -77.176 -22.729 1.00 28.58 64 PRO B O 1
ATOM 2054 N N . GLU B 1 85 ? 28.023 -77.033 -24.672 1.00 27.64 65 GLU B N 1
ATOM 2055 C CA . GLU B 1 85 ? 29.166 -77.791 -24.175 1.00 29.96 65 GLU B CA 1
ATOM 2056 C C . GLU B 1 85 ? 29.772 -77.137 -22.941 1.00 32.51 65 GLU B C 1
ATOM 2057 O O . GLU B 1 85 ? 30.374 -77.821 -22.108 1.00 29.29 65 GLU B O 1
ATOM 2063 N N . LYS B 1 86 ? 29.619 -75.820 -22.798 1.00 32.27 66 LYS B N 1
ATOM 2064 C CA . LYS B 1 86 ? 30.226 -75.082 -21.698 1.00 28.11 66 LYS B CA 1
ATOM 2065 C C . LYS B 1 86 ? 29.185 -74.627 -20.676 1.00 24.48 66 LYS B C 1
ATOM 2066 O O . LYS B 1 86 ? 29.397 -73.652 -19.949 1.00 20.86 66 LYS B O 1
ATOM 2072 N N . ALA B 1 87 ? 28.066 -75.353 -20.593 1.00 22.80 67 ALA B N 1
ATOM 2073 C CA . ALA B 1 87 ? 26.987 -74.957 -19.694 1.00 22.60 67 ALA B CA 1
ATOM 2074 C C . ALA B 1 87 ? 27.424 -74.996 -18.235 1.00 21.43 67 ALA B C 1
ATOM 2075 O O . ALA B 1 87 ? 26.909 -74.224 -17.418 1.00 19.07 67 ALA B O 1
ATOM 2077 N N . GLY B 1 88 ? 28.368 -75.876 -17.888 1.00 19.73 68 GLY B N 1
ATOM 2078 C CA . GLY B 1 88 ? 28.862 -75.899 -16.519 1.00 20.83 68 GLY B CA 1
ATOM 2079 C C . GLY B 1 88 ? 29.552 -74.607 -16.127 1.00 15.96 68 GLY B C 1
ATOM 2080 O O . GLY B 1 88 ? 29.426 -74.139 -14.990 1.00 18.60 68 GLY B O 1
ATOM 2081 N N . ILE B 1 89 ? 30.311 -74.024 -17.051 1.00 17.93 69 ILE B N 1
ATOM 2082 C CA . ILE B 1 89 ? 30.950 -72.745 -16.775 1.00 15.07 69 ILE B CA 1
ATOM 2083 C C . ILE B 1 89 ? 29.904 -71.636 -16.729 1.00 16.16 69 ILE B C 1
ATOM 2084 O O . ILE B 1 89 ? 29.895 -70.807 -15.813 1.00 13.77 69 ILE B O 1
ATOM 2089 N N . PHE B 1 90 ? 28.987 -71.619 -17.700 1.00 17.47 70 PHE B N 1
ATOM 2090 C CA . PHE B 1 90 ? 27.950 -70.589 -17.688 1.00 16.19 70 PHE B CA 1
ATOM 2091 C C . PHE B 1 90 ? 27.143 -70.635 -16.400 1.00 15.02 70 PHE B C 1
ATOM 2092 O O . PHE B 1 90 ? 26.851 -69.596 -15.804 1.00 14.67 70 PHE B O 1
ATOM 2100 N N . ASN B 1 91 ? 26.778 -71.831 -15.950 1.00 13.67 71 ASN B N 1
ATOM 2101 C CA . ASN B 1 91 ? 25.886 -71.930 -14.803 1.00 14.98 71 ASN B CA 1
ATOM 2102 C C . ASN B 1 91 ? 26.573 -71.444 -13.534 1.00 15.21 71 ASN B C 1
ATOM 2103 O O . ASN B 1 91 ? 25.960 -70.763 -12.705 1.00 16.51 71 ASN B O 1
ATOM 2108 N N . ASN B 1 92 ? 27.852 -71.762 -13.370 1.00 12.80 72 ASN B N 1
ATOM 2109 C CA . ASN B 1 92 ? 28.550 -71.293 -12.176 1.00 14.92 72 ASN B CA 1
ATOM 2110 C C . ASN B 1 92 ? 28.846 -69.791 -12.263 1.00 14.05 72 ASN B C 1
ATOM 2111 O O . ASN B 1 92 ? 28.620 -69.054 -11.295 1.00 13.87 72 ASN B O 1
ATOM 2116 N N . ALA B 1 93 ? 29.280 -69.310 -13.431 1.00 12.89 73 ALA B N 1
ATOM 2117 C CA . ALA B 1 93 ? 29.556 -67.884 -13.601 1.00 8.20 73 ALA B CA 1
ATOM 2118 C C . ALA B 1 93 ? 28.304 -67.036 -13.382 1.00 13.61 73 ALA B C 1
ATOM 2119 O O . ALA B 1 93 ? 28.338 -66.016 -12.682 1.00 12.28 73 ALA B O 1
ATOM 2121 N N . ALA B 1 94 ? 27.191 -67.431 -13.996 1.00 11.62 74 ALA B N 1
ATOM 2122 C CA . ALA B 1 94 ? 25.967 -66.644 -13.874 1.00 11.54 74 ALA B CA 1
ATOM 2123 C C . ALA B 1 94 ? 25.424 -66.683 -12.446 1.00 12.37 74 ALA B C 1
ATOM 2124 O O . ALA B 1 94 ? 24.959 -65.666 -11.927 1.00 13.76 74 ALA B O 1
ATOM 2126 N N . GLN B 1 95 ? 25.470 -67.847 -11.793 1.00 10.73 75 GLN B N 1
ATOM 2127 C CA . GLN B 1 95 ? 25.051 -67.911 -10.395 1.00 11.76 75 GLN B CA 1
ATOM 2128 C C . GLN B 1 95 ? 25.926 -67.039 -9.491 1.00 12.62 75 GLN B C 1
ATOM 2129 O O . GLN B 1 95 ? 25.440 -66.517 -8.480 1.00 13.45 75 GLN B O 1
ATOM 2135 N N . VAL B 1 96 ? 27.222 -66.898 -9.794 1.00 11.29 76 VAL B N 1
ATOM 2136 C CA . VAL B 1 96 ? 28.029 -65.956 -9.019 1.00 12.20 76 VAL B CA 1
ATOM 2137 C C . VAL B 1 96 ? 27.476 -64.550 -9.189 1.00 10.58 76 VAL B C 1
ATOM 2138 O O . VAL B 1 96 ? 27.279 -63.802 -8.219 1.00 11.05 76 VAL B O 1
ATOM 2142 N N . TRP B 1 97 ? 27.188 -64.184 -10.430 1.00 10.79 77 TRP B N 1
ATOM 2143 C CA . TRP B 1 97 ? 26.691 -62.846 -10.715 1.00 14.34 77 TRP B CA 1
ATOM 2144 C C . TRP B 1 97 ? 25.337 -62.638 -10.054 1.00 12.59 77 TRP B C 1
ATOM 2145 O O . TRP B 1 97 ? 25.116 -61.644 -9.347 1.00 10.37 77 TRP B O 1
ATOM 2156 N N . ASN B 1 98 ? 24.432 -63.603 -10.244 1.00 11.21 78 ASN B N 1
ATOM 2157 C CA . ASN B 1 98 ? 23.071 -63.494 -9.736 1.00 13.15 78 ASN B CA 1
ATOM 2158 C C . ASN B 1 98 ? 23.068 -63.303 -8.226 1.00 13.64 78 ASN B C 1
ATOM 2159 O O . ASN B 1 98 ? 22.333 -62.466 -7.698 1.00 14.15 78 ASN B O 1
ATOM 2164 N N . HIS B 1 99 ? 23.883 -64.073 -7.510 1.00 9.01 79 HIS B N 1
ATOM 2165 C CA . HIS B 1 99 ? 23.809 -63.985 -6.057 1.00 10.36 79 HIS B CA 1
ATOM 2166 C C . HIS B 1 99 ? 24.373 -62.659 -5.562 1.00 13.73 79 HIS B C 1
ATOM 2167 O O . HIS B 1 99 ? 23.794 -62.038 -4.657 1.00 15.13 79 HIS B O 1
ATOM 2174 N N . THR B 1 100 ? 25.471 -62.185 -6.164 1.00 11.26 80 THR B N 1
ATOM 2175 C CA . THR B 1 100 ? 25.996 -60.882 -5.762 1.00 13.01 80 THR B CA 1
ATOM 2176 C C . THR B 1 100 ? 24.942 -59.806 -5.971 1.00 13.73 80 THR B C 1
ATOM 2177 O O . THR B 1 100 ? 24.726 -58.953 -5.103 1.00 16.46 80 THR B O 1
ATOM 2181 N N . PHE B 1 101 ? 24.270 -59.845 -7.121 1.00 10.02 81 PHE B N 1
ATOM 2182 C CA . PHE B 1 101 ? 23.180 -58.922 -7.395 1.00 15.74 81 PHE B CA 1
ATOM 2183 C C . PHE B 1 101 ? 22.095 -59.041 -6.340 1.00 13.99 81 PHE B C 1
ATOM 2184 O O . PHE B 1 101 ? 21.592 -58.025 -5.847 1.00 15.82 81 PHE B O 1
ATOM 2192 N N . PHE B 1 102 ? 21.743 -60.285 -5.967 1.00 11.99 82 PHE B N 1
ATOM 2193 C CA . PHE B 1 102 ? 20.669 -60.539 -5.006 1.00 14.02 82 PHE B CA 1
ATOM 2194 C C . PHE B 1 102 ? 20.976 -59.924 -3.641 1.00 14.29 82 PHE B C 1
ATOM 2195 O O . PHE B 1 102 ? 20.108 -59.287 -3.030 1.00 11.01 82 PHE B O 1
ATOM 2203 N N . TRP B 1 103 ? 22.203 -60.098 -3.135 1.00 12.93 83 TRP B N 1
ATOM 2204 C CA . TRP B 1 103 ? 22.503 -59.531 -1.814 1.00 12.82 83 TRP B CA 1
ATOM 2205 C C . TRP B 1 103 ? 22.276 -58.023 -1.807 1.00 15.97 83 TRP B C 1
ATOM 2206 O O . TRP B 1 103 ? 21.783 -57.461 -0.817 1.00 13.47 83 TRP B O 1
ATOM 2217 N N . ASN B 1 104 ? 22.602 -57.360 -2.914 1.00 11.44 84 ASN B N 1
ATOM 2218 C CA . ASN B 1 104 ? 22.555 -55.905 -2.977 1.00 15.48 84 ASN B CA 1
ATOM 2219 C C . ASN B 1 104 ? 21.157 -55.373 -3.274 1.00 16.72 84 ASN B C 1
ATOM 2220 O O . ASN B 1 104 ? 20.913 -54.171 -3.084 1.00 17.96 84 ASN B O 1
ATOM 2225 N N . CYS B 1 105 ? 20.240 -56.236 -3.733 1.00 13.65 85 CYS B N 1
ATOM 2226 C CA . CYS B 1 105 ? 18.823 -55.908 -3.881 1.00 13.75 85 CYS B CA 1
ATOM 2227 C C . CYS B 1 105 ? 18.080 -55.817 -2.560 1.00 15.60 85 CYS B C 1
ATOM 2228 O O . CYS B 1 105 ? 16.901 -55.439 -2.561 1.00 16.06 85 CYS B O 1
ATOM 2231 N N . MET B 1 106 ? 18.719 -56.175 -1.451 1.00 16.36 86 MET B N 1
ATOM 2232 C CA . MET B 1 106 ? 18.062 -56.248 -0.155 1.00 16.64 86 MET B CA 1
ATOM 2233 C C . MET B 1 106 ? 18.818 -55.392 0.848 1.00 15.77 86 MET B C 1
ATOM 2234 O O . MET B 1 106 ? 19.987 -55.060 0.648 1.00 16.48 86 MET B O 1
ATOM 2239 N N . LYS B 1 107 ? 18.134 -55.043 1.938 1.00 19.49 87 LYS B N 1
ATOM 2240 C CA . LYS B 1 107 ? 18.751 -54.289 3.022 1.00 22.22 87 LYS B CA 1
ATOM 2241 C C . LYS B 1 107 ? 17.893 -54.416 4.268 1.00 19.99 87 LYS B C 1
ATOM 2242 O O . LYS B 1 107 ? 16.686 -54.651 4.159 1.00 21.06 87 LYS B O 1
ATOM 2248 N N . PRO B 1 108 ? 18.477 -54.261 5.457 1.00 19.27 88 PRO B N 1
ATOM 2249 C CA . PRO B 1 108 ? 17.654 -54.107 6.662 1.00 22.04 88 PRO B CA 1
ATOM 2250 C C . PRO B 1 108 ? 16.749 -52.896 6.517 1.00 27.05 88 PRO B C 1
ATOM 2251 O O . PRO B 1 108 ? 17.141 -51.873 5.956 1.00 27.16 88 PRO B O 1
ATOM 2255 N N . GLN B 1 109 ? 15.533 -53.013 7.035 1.00 32.31 89 GLN B N 1
ATOM 2256 C CA . GLN B 1 109 ? 14.545 -51.943 6.905 1.00 27.77 89 GLN B CA 1
ATOM 2257 C C . GLN B 1 109 ? 14.390 -51.541 5.438 1.00 27.51 89 GLN B C 1
ATOM 2258 O O . GLN B 1 109 ? 14.468 -50.367 5.065 1.00 30.67 89 GLN B O 1
ATOM 2264 N N . GLY B 1 110 ? 14.203 -52.548 4.597 1.00 20.51 90 GLY B N 1
ATOM 2265 C CA . GLY B 1 110 ? 13.840 -52.347 3.212 1.00 23.55 90 GLY B CA 1
ATOM 2266 C C . GLY B 1 110 ? 12.332 -52.333 3.072 1.00 27.06 90 GLY B C 1
ATOM 2267 O O . GLY B 1 110 ? 11.594 -52.075 4.027 1.00 26.44 90 GLY B O 1
ATOM 2268 N N . GLY B 1 111 ? 11.870 -52.616 1.863 1.00 19.33 91 GLY B N 1
ATOM 2269 C CA . GLY B 1 111 ? 10.449 -52.590 1.606 1.00 20.86 91 GLY B CA 1
ATOM 2270 C C . GLY B 1 111 ? 9.992 -51.200 1.215 1.00 25.94 91 GLY B C 1
ATOM 2271 O O . GLY B 1 111 ? 10.772 -50.360 0.762 1.00 22.71 91 GLY B O 1
ATOM 2272 N N . GLY B 1 112 ? 8.697 -50.955 1.403 1.00 27.32 92 GLY B N 1
ATOM 2273 C CA . GLY B 1 112 ? 8.164 -49.683 0.952 1.00 25.44 92 GLY B CA 1
ATOM 2274 C C . GLY B 1 112 ? 8.086 -49.628 -0.565 1.00 26.67 92 GLY B C 1
ATOM 2275 O O . GLY B 1 112 ? 7.856 -50.631 -1.241 1.00 25.48 92 GLY B O 1
ATOM 2276 N N . GLN B 1 113 ? 8.294 -48.434 -1.111 1.00 24.75 93 GLN B N 1
ATOM 2277 C CA . GLN B 1 113 ? 8.123 -48.191 -2.534 1.00 24.40 93 GLN B CA 1
ATOM 2278 C C . GLN B 1 113 ? 9.229 -47.287 -3.027 1.00 28.73 93 GLN B C 1
ATOM 2279 O O . GLN B 1 113 ? 9.763 -46.475 -2.259 1.00 28.85 93 GLN B O 1
ATOM 2285 N N . PRO B 1 114 ? 9.579 -47.367 -4.305 1.00 25.51 94 PRO B N 1
ATOM 2286 C CA . PRO B 1 114 ? 10.543 -46.424 -4.860 1.00 26.43 94 PRO B CA 1
ATOM 2287 C C . PRO B 1 114 ? 9.913 -45.043 -4.995 1.00 31.42 94 PRO B C 1
ATOM 2288 O O . PRO B 1 114 ? 8.698 -44.859 -4.906 1.00 30.81 94 PRO B O 1
ATOM 2292 N N . THR B 1 115 ? 10.770 -44.057 -5.206 1.00 33.04 95 THR B N 1
ATOM 2293 C CA . THR B 1 115 ? 10.350 -42.678 -5.395 1.00 31.57 95 THR B CA 1
ATOM 2294 C C . THR B 1 115 ? 10.946 -42.208 -6.713 1.00 29.94 95 THR B C 1
ATOM 2295 O O . THR B 1 115 ? 11.716 -42.930 -7.350 1.00 30.38 95 THR B O 1
ATOM 2299 N N . GLY B 1 116 ? 10.579 -41.002 -7.138 1.00 29.52 96 GLY B N 1
ATOM 2300 C CA . GLY B 1 116 ? 11.279 -40.393 -8.256 1.00 28.19 96 GLY B CA 1
ATOM 2301 C C . GLY B 1 116 ? 11.100 -41.183 -9.539 1.00 32.87 96 GLY B C 1
ATOM 2302 O O . GLY B 1 116 ? 9.991 -41.619 -9.879 1.00 29.22 96 GLY B O 1
ATOM 2303 N N . ASP B 1 117 ? 12.223 -41.397 -10.236 1.00 27.48 97 ASP B N 1
ATOM 2304 C CA . ASP B 1 117 ? 12.193 -41.906 -11.607 1.00 25.83 97 ASP B CA 1
ATOM 2305 C C . ASP B 1 117 ? 11.605 -43.305 -11.684 1.00 24.07 97 ASP B C 1
ATOM 2306 O O . ASP B 1 117 ? 10.778 -43.595 -12.555 1.00 19.01 97 ASP B O 1
ATOM 2311 N N . LEU B 1 118 ? 12.056 -44.201 -10.812 1.00 23.54 98 LEU B N 1
ATOM 2312 C CA . LEU B 1 118 ? 11.597 -45.583 -10.892 1.00 20.94 98 LEU B CA 1
ATOM 2313 C C . LEU B 1 118 ? 10.114 -45.695 -10.552 1.00 19.75 98 LEU B C 1
ATOM 2314 O O . LEU B 1 118 ? 9.369 -46.393 -11.243 1.00 21.66 98 LEU B O 1
ATOM 2319 N N . LYS B 1 119 ? 9.669 -45.005 -9.497 1.00 21.89 99 LYS B N 1
ATOM 2320 C CA . LYS B 1 119 ? 8.248 -44.972 -9.152 1.00 25.37 99 LYS B CA 1
ATOM 2321 C C . LYS B 1 119 ? 7.396 -44.499 -10.323 1.00 25.43 99 LYS B C 1
ATOM 2322 O O . LYS B 1 119 ? 6.342 -45.079 -10.630 1.00 20.64 99 LYS B O 1
ATOM 2328 N N . ALA B 1 120 ? 7.833 -43.428 -10.982 1.00 21.25 100 ALA B N 1
ATOM 2329 C CA . ALA B 1 120 ? 7.053 -42.873 -12.079 1.00 23.35 100 ALA B CA 1
ATOM 2330 C C . ALA B 1 120 ? 7.035 -43.819 -13.268 1.00 24.69 100 ALA B C 1
ATOM 2331 O O . ALA B 1 120 ? 5.998 -43.986 -13.918 1.00 18.50 100 ALA B O 1
ATOM 2333 N N . MET B 1 121 ? 8.164 -44.472 -13.553 1.00 21.76 101 MET B N 1
ATOM 2334 C CA . MET B 1 121 ? 8.181 -45.459 -14.625 1.00 20.78 101 MET B CA 1
ATOM 2335 C C . MET B 1 121 ? 7.329 -46.683 -14.288 1.00 19.84 101 MET B C 1
ATOM 2336 O O . MET B 1 121 ? 6.721 -47.286 -15.182 1.00 18.63 101 MET B O 1
ATOM 2341 N N . ILE B 1 122 ? 7.305 -47.095 -13.018 1.00 17.84 102 ILE B N 1
ATOM 2342 C CA . ILE B 1 122 ? 6.427 -48.191 -12.618 1.00 18.11 102 ILE B CA 1
ATOM 2343 C C . ILE B 1 122 ? 4.966 -47.767 -12.736 1.00 20.02 102 ILE B C 1
ATOM 2344 O O . ILE B 1 122 ? 4.112 -48.537 -13.202 1.00 18.83 102 ILE B O 1
ATOM 2349 N N . ASP B 1 123 ? 4.657 -46.537 -12.315 1.00 18.38 103 ASP B N 1
ATOM 2350 C CA . ASP B 1 123 ? 3.278 -46.055 -12.389 1.00 26.19 103 ASP B CA 1
ATOM 2351 C C . ASP B 1 123 ? 2.831 -45.907 -13.835 1.00 20.28 103 ASP B C 1
ATOM 2352 O O . ASP B 1 123 ? 1.685 -46.215 -14.164 1.00 22.74 103 ASP B O 1
ATOM 2357 N N . LYS B 1 124 ? 3.721 -45.436 -14.714 1.00 19.22 104 LYS B N 1
ATOM 2358 C CA . LYS B 1 124 ? 3.376 -45.320 -16.128 1.00 20.77 104 LYS B CA 1
ATOM 2359 C C . LYS B 1 124 ? 3.258 -46.681 -16.805 1.00 23.46 104 LYS B C 1
ATOM 2360 O O . LYS B 1 124 ? 2.475 -46.829 -17.746 1.00 19.96 104 LYS B O 1
ATOM 2366 N N . THR B 1 125 ? 4.026 -47.680 -16.361 1.00 23.21 105 THR B N 1
ATOM 2367 C CA . THR B 1 125 ? 4.069 -48.963 -17.058 1.00 20.85 105 THR B CA 1
ATOM 2368 C C . THR B 1 125 ? 3.048 -49.957 -16.522 1.00 19.81 105 THR B C 1
ATOM 2369 O O . THR B 1 125 ? 2.345 -50.618 -17.295 1.00 22.55 105 THR B O 1
ATOM 2373 N N . PHE B 1 126 ? 2.986 -50.102 -15.208 1.00 18.89 106 PHE B N 1
ATOM 2374 C CA . PHE B 1 126 ? 2.055 -51.020 -14.589 1.00 19.51 106 PHE B CA 1
ATOM 2375 C C . PHE B 1 126 ? 0.775 -50.340 -14.139 1.00 21.78 106 PHE B C 1
ATOM 2376 O O . PHE B 1 126 ? -0.198 -51.036 -13.832 1.00 22.87 106 PHE B O 1
ATOM 2384 N N . GLY B 1 127 ? 0.746 -49.003 -14.131 1.00 22.57 107 GLY B N 1
ATOM 2385 C CA . GLY B 1 127 ? -0.367 -48.251 -13.598 1.00 21.64 107 GLY B CA 1
ATOM 2386 C C . GLY B 1 127 ? -0.265 -47.944 -12.120 1.00 23.74 107 GLY B C 1
ATOM 2387 O O . GLY B 1 127 ? -0.827 -46.941 -11.666 1.00 22.40 107 GLY B O 1
ATOM 2388 N N . 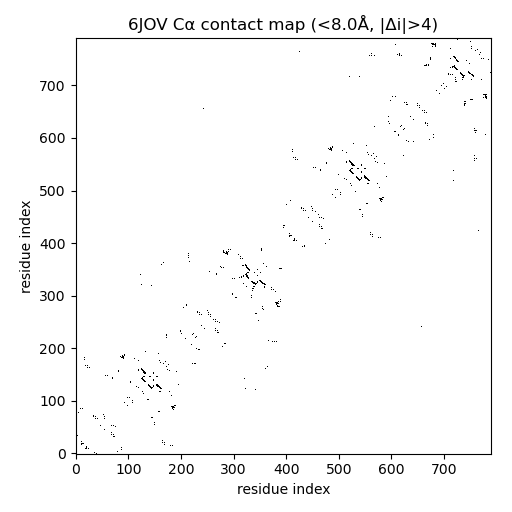SER B 1 128 ? 0.486 -48.744 -11.372 1.00 17.70 108 SER B N 1
ATOM 2389 C CA . SER B 1 128 ? 0.436 -48.779 -9.920 1.00 18.26 108 SER B CA 1
ATOM 2390 C C . SER B 1 128 ? 1.657 -49.539 -9.416 1.00 23.49 108 SER B C 1
ATOM 2391 O O . SER B 1 128 ? 2.157 -50.437 -10.094 1.00 18.28 108 SER B O 1
ATOM 2394 N N . TYR B 1 129 ? 2.126 -49.175 -8.224 1.00 16.67 109 TYR B N 1
ATOM 2395 C CA . TYR B 1 129 ? 3.113 -50.009 -7.546 1.00 18.54 109 TYR B CA 1
ATOM 2396 C C . TYR B 1 129 ? 2.515 -51.359 -7.200 1.00 24.29 109 TYR B C 1
ATOM 2397 O O . TYR B 1 129 ? 3.172 -52.398 -7.322 1.00 17.98 109 TYR B O 1
ATOM 2406 N N . GLU B 1 130 ? 1.266 -51.358 -6.744 1.00 21.83 110 GLU B N 1
ATOM 2407 C CA . GLU B 1 130 ? 0.618 -52.609 -6.385 1.00 19.49 110 GLU B CA 1
ATOM 2408 C C . GLU B 1 130 ? 0.486 -53.518 -7.597 1.00 21.54 110 GLU B C 1
ATOM 2409 O O . GLU B 1 130 ? 0.562 -54.748 -7.466 1.00 19.19 110 GLU B O 1
ATOM 2415 N N . ALA B 1 131 ? 0.337 -52.932 -8.790 1.00 15.46 111 ALA B N 1
ATOM 2416 C CA . ALA B 1 131 ? 0.275 -53.738 -10.007 1.00 18.61 111 ALA B CA 1
ATOM 2417 C C . ALA B 1 131 ? 1.620 -54.390 -10.299 1.00 20.37 111 ALA B C 1
ATOM 2418 O O . ALA B 1 131 ? 1.678 -55.558 -10.707 1.00 19.21 111 ALA B O 1
ATOM 2420 N N . PHE B 1 132 ? 2.714 -53.655 -10.100 1.00 20.75 112 PHE B N 1
ATOM 2421 C CA . PHE B 1 132 ? 4.037 -54.244 -10.294 1.00 18.39 112 PHE B CA 1
ATOM 2422 C C . PHE B 1 132 ? 4.283 -55.370 -9.305 1.00 17.27 112 PHE B C 1
ATOM 2423 O O . PHE B 1 132 ? 4.815 -56.429 -9.661 1.00 16.71 112 PHE B O 1
ATOM 2431 N N . ALA B 1 133 ? 3.968 -55.130 -8.037 1.00 17.40 113 ALA B N 1
ATOM 2432 C CA . ALA B 1 133 ? 4.223 -56.144 -7.027 1.00 19.34 113 ALA B CA 1
ATOM 2433 C C . ALA B 1 133 ? 3.382 -57.384 -7.277 1.00 21.36 113 ALA B C 1
ATOM 2434 O O . ALA B 1 133 ? 3.829 -58.508 -7.012 1.00 21.33 113 ALA B O 1
ATOM 2436 N N . ALA B 1 134 ? 2.164 -57.207 -7.787 1.00 18.38 114 ALA B N 1
ATOM 2437 C CA . ALA B 1 134 ? 1.346 -58.364 -8.130 1.00 18.08 114 ALA B CA 1
ATOM 2438 C C . ALA B 1 134 ? 1.960 -59.150 -9.285 1.00 22.38 114 ALA B C 1
ATOM 2439 O O . ALA B 1 134 ? 1.980 -60.389 -9.259 1.00 19.62 114 ALA B O 1
ATOM 2441 N N . ASP B 1 135 ? 2.477 -58.449 -10.303 1.00 18.80 115 ASP B N 1
ATOM 2442 C CA . ASP B 1 135 ? 3.075 -59.131 -11.446 1.00 18.54 115 ASP B CA 1
ATOM 2443 C C . ASP B 1 135 ? 4.409 -59.760 -11.071 1.00 19.53 115 ASP B C 1
ATOM 2444 O O . ASP B 1 135 ? 4.717 -60.881 -11.499 1.00 14.85 115 ASP B O 1
ATOM 2449 N N . PHE B 1 136 ? 5.212 -59.047 -10.285 1.00 15.09 116 PHE B N 1
ATOM 2450 C CA . PHE B 1 136 ? 6.484 -59.601 -9.833 1.00 19.59 116 PHE B CA 1
ATOM 2451 C C . PHE B 1 136 ? 6.261 -60.869 -9.020 1.00 21.11 116 PHE B C 1
ATOM 2452 O O . PHE B 1 136 ? 6.973 -61.861 -9.195 1.00 14.74 116 PHE B O 1
ATOM 2460 N N . LYS B 1 137 ? 5.270 -60.853 -8.128 1.00 18.12 117 LYS B N 1
ATOM 2461 C CA . LYS B 1 137 ? 5.038 -62.011 -7.284 1.00 19.07 117 LYS B CA 1
ATOM 2462 C C . LYS B 1 137 ? 4.491 -63.175 -8.101 1.00 20.19 117 LYS B C 1
ATOM 2463 O O . LYS B 1 137 ? 4.877 -64.323 -7.878 1.00 18.06 117 LYS B O 1
ATOM 2465 N N . GLN B 1 138 ? 3.621 -62.887 -9.076 1.00 22.01 118 GLN B N 1
ATOM 2466 C CA . GLN B 1 138 ? 3.129 -63.920 -9.983 1.00 21.48 118 GLN B CA 1
ATOM 2467 C C . GLN B 1 138 ? 4.279 -64.613 -10.721 1.00 18.46 118 GLN B C 1
ATOM 2468 O O . GLN B 1 138 ? 4.334 -65.849 -10.798 1.00 19.15 118 GLN B O 1
ATOM 2474 N N . ALA B 1 139 ? 5.208 -63.837 -11.273 1.00 16.64 119 ALA B N 1
ATOM 2475 C CA . ALA B 1 139 ? 6.336 -64.439 -11.984 1.00 19.28 119 ALA B CA 1
ATOM 2476 C C . ALA B 1 139 ? 7.205 -65.256 -11.047 1.00 14.61 119 ALA B C 1
ATOM 2477 O O . ALA B 1 139 ? 7.751 -66.299 -11.437 1.00 17.63 119 ALA B O 1
ATOM 2479 N N . ALA B 1 140 ? 7.360 -64.786 -9.813 1.00 14.45 120 ALA B N 1
ATOM 2480 C CA . ALA B 1 140 ? 8.212 -65.489 -8.862 1.00 17.95 120 ALA B CA 1
ATOM 2481 C C . ALA B 1 140 ? 7.606 -66.827 -8.473 1.00 17.36 120 ALA B C 1
ATOM 2482 O O . ALA B 1 140 ? 8.313 -67.839 -8.378 1.00 18.26 120 ALA B O 1
ATOM 2484 N N . ILE B 1 141 ? 6.293 -66.864 -8.262 1.00 15.02 121 ILE B N 1
ATOM 2485 C CA . ILE B 1 141 ? 5.675 -68.103 -7.813 1.00 16.64 121 ILE B CA 1
ATOM 2486 C C . ILE B 1 141 ? 5.306 -69.030 -8.962 1.00 22.94 121 ILE B C 1
ATOM 2487 O O . ILE B 1 141 ? 5.114 -70.231 -8.729 1.00 25.79 121 ILE B O 1
ATOM 2492 N N . THR B 1 142 ? 5.244 -68.534 -10.199 1.00 20.82 122 THR B N 1
ATOM 2493 C CA . THR B 1 142 ? 4.987 -69.434 -11.322 1.00 18.05 122 THR B CA 1
ATOM 2494 C C . THR B 1 142 ? 6.247 -69.938 -12.002 1.00 17.84 122 THR B C 1
ATOM 2495 O O . THR B 1 142 ? 6.136 -70.655 -12.999 1.00 21.11 122 THR B O 1
ATOM 2499 N N . GLN B 1 143 ? 7.432 -69.557 -11.530 1.00 16.43 123 GLN B N 1
ATOM 2500 C CA . GLN B 1 143 ? 8.665 -70.141 -12.047 1.00 15.92 123 GLN B CA 1
ATOM 2501 C C . GLN B 1 143 ? 8.751 -71.569 -11.533 1.00 14.90 123 GLN B C 1
ATOM 2502 O O . GLN B 1 143 ? 8.881 -71.791 -10.323 1.00 16.92 123 GLN B O 1
ATOM 2508 N N . PHE B 1 144 ? 8.627 -72.541 -12.430 1.00 14.09 124 PHE B N 1
ATOM 2509 C CA . PHE B 1 144 ? 8.655 -73.930 -11.993 1.00 10.81 124 PHE B CA 1
ATOM 2510 C C . PHE B 1 144 ? 10.087 -74.369 -11.733 1.00 14.21 124 PHE B C 1
ATOM 2511 O O . PHE B 1 144 ? 11.001 -74.041 -12.494 1.00 15.93 124 PHE B O 1
ATOM 2519 N N . GLY B 1 145 ? 10.280 -75.108 -10.639 1.00 16.20 125 GLY B N 1
ATOM 2520 C CA . GLY B 1 145 ? 11.628 -75.482 -10.265 1.00 14.70 125 GLY B CA 1
ATOM 2521 C C . GLY B 1 145 ? 12.403 -74.281 -9.750 1.00 12.41 125 GLY B C 1
ATOM 2522 O O . GLY B 1 145 ? 11.839 -73.304 -9.246 1.00 11.28 125 GLY B O 1
ATOM 2523 N N . SER B 1 146 ? 13.722 -74.356 -9.904 1.00 10.75 126 SER B N 1
ATOM 2524 C CA . SER B 1 146 ? 14.646 -73.316 -9.470 1.00 13.05 126 SER B CA 1
ATOM 2525 C C . SER B 1 146 ? 14.700 -72.181 -10.481 1.00 10.73 126 SER B C 1
ATOM 2526 O O . SER B 1 146 ? 14.559 -72.395 -11.687 1.00 10.79 126 SER B O 1
ATOM 2529 N N . GLY B 1 147 ? 14.976 -70.976 -9.994 1.00 11.91 127 GLY B N 1
ATOM 2530 C CA . GLY B 1 147 ? 15.108 -69.855 -10.905 1.00 13.80 127 GLY B CA 1
ATOM 2531 C C . GLY B 1 147 ? 15.082 -68.521 -10.185 1.00 13.05 127 GLY B C 1
ATOM 2532 O O . GLY B 1 147 ? 15.325 -68.436 -8.976 1.00 10.15 127 GLY B O 1
ATOM 2533 N N . TRP B 1 148 ? 14.771 -67.482 -10.961 1.00 13.40 128 TRP B N 1
ATOM 2534 C CA . TRP B 1 148 ? 14.906 -66.100 -10.527 1.00 9.12 128 TRP B CA 1
ATOM 2535 C C . TRP B 1 148 ? 13.765 -65.285 -11.111 1.00 13.12 128 TRP B C 1
ATOM 2536 O O . TRP B 1 148 ? 13.376 -65.497 -12.264 1.00 9.68 128 TRP B O 1
ATOM 2547 N N . ALA B 1 149 ? 13.256 -64.340 -10.326 1.00 13.08 129 ALA B N 1
ATOM 2548 C CA . ALA B 1 149 ? 12.277 -63.364 -10.796 1.00 12.31 129 ALA B CA 1
ATOM 2549 C C . ALA B 1 149 ? 12.938 -61.995 -10.856 1.00 13.08 129 ALA B C 1
ATOM 2550 O O . ALA B 1 149 ? 13.644 -61.603 -9.930 1.00 14.34 129 ALA B O 1
ATOM 2552 N N . TRP B 1 150 ? 12.715 -61.269 -11.944 1.00 14.33 130 TRP B N 1
ATOM 2553 C CA . TRP B 1 150 ? 13.445 -60.035 -12.184 1.00 12.92 130 TRP B CA 1
ATOM 2554 C C . TRP B 1 150 ? 12.501 -58.909 -12.569 1.00 13.80 130 TRP B C 1
ATOM 2555 O O . TRP B 1 150 ? 11.450 -59.140 -13.172 1.00 12.62 130 TRP B O 1
ATOM 2566 N N . LEU B 1 151 ? 12.908 -57.691 -12.220 1.00 14.34 131 LEU B N 1
ATOM 2567 C CA . LEU B 1 151 ? 12.447 -56.464 -12.867 1.00 13.82 131 LEU B CA 1
ATOM 2568 C C . LEU B 1 151 ? 13.598 -55.976 -13.733 1.00 13.34 131 LEU B C 1
ATOM 2569 O O . LEU B 1 151 ? 14.725 -55.837 -13.250 1.00 12.79 131 LEU B O 1
ATOM 2574 N N . VAL B 1 152 ? 13.339 -55.794 -15.019 1.00 12.90 132 VAL B N 1
ATOM 2575 C CA . VAL B 1 152 ? 14.370 -55.401 -15.963 1.00 15.67 132 VAL B CA 1
ATOM 2576 C C . VAL B 1 152 ? 13.899 -54.171 -16.731 1.00 18.56 132 VAL B C 1
ATOM 2577 O O . VAL B 1 152 ? 12.728 -53.787 -16.691 1.00 20.19 132 VAL B O 1
ATOM 2581 N N . VAL B 1 153 ? 14.839 -53.561 -17.440 1.00 17.62 133 VAL B N 1
ATOM 2582 C CA . VAL B 1 153 ? 14.534 -52.573 -18.461 1.00 19.62 133 VAL B CA 1
ATOM 2583 C C . VAL B 1 153 ? 15.142 -53.087 -19.756 1.00 21.62 133 VAL B C 1
ATOM 2584 O O . VAL B 1 153 ? 16.308 -53.506 -19.785 1.00 24.10 133 VAL B O 1
ATOM 2588 N N . GLU B 1 154 ? 14.329 -53.120 -20.805 1.00 23.96 134 GLU B N 1
ATOM 2589 C CA . GLU B 1 154 ? 14.722 -53.690 -22.087 1.00 25.40 134 GLU B CA 1
ATOM 2590 C C . GLU B 1 154 ? 14.260 -52.725 -23.165 1.00 29.70 134 GLU B C 1
ATOM 2591 O O . GLU B 1 154 ? 13.054 -52.564 -23.375 1.00 34.14 134 GLU B O 1
ATOM 2597 N N . ARG B 1 155 ? 15.220 -52.078 -23.827 1.00 36.40 135 ARG B N 1
ATOM 2598 C CA . ARG B 1 155 ? 14.945 -51.046 -24.821 1.00 37.20 135 ARG B CA 1
ATOM 2599 C C . ARG B 1 155 ? 14.003 -49.993 -24.248 1.00 36.55 135 ARG B C 1
ATOM 2600 O O . ARG B 1 155 ? 12.977 -49.643 -24.837 1.00 39.28 135 ARG B O 1
ATOM 2608 N N . GLY B 1 156 ? 14.360 -49.501 -23.064 1.00 30.16 136 GLY B N 1
ATOM 2609 C CA . GLY B 1 156 ? 13.655 -48.398 -22.454 1.00 30.89 136 GLY B CA 1
ATOM 2610 C C . GLY B 1 156 ? 12.325 -48.730 -21.821 1.00 28.63 136 GLY B C 1
ATOM 2611 O O . GLY B 1 156 ? 11.620 -47.808 -21.402 1.00 28.80 136 GLY B O 1
ATOM 2612 N N . VAL B 1 157 ? 11.958 -50.006 -21.727 1.00 28.46 137 VAL B N 1
ATOM 2613 C CA . VAL B 1 157 ? 10.655 -50.422 -21.213 1.00 26.73 137 VAL B CA 1
ATOM 2614 C C . VAL B 1 157 ? 10.856 -51.332 -20.002 1.00 23.14 137 VAL B C 1
ATOM 2615 O O . VAL B 1 157 ? 11.619 -52.299 -20.068 1.00 20.43 137 VAL B O 1
ATOM 2619 N N . LEU B 1 158 ? 10.159 -51.031 -18.909 1.00 22.49 138 LEU B N 1
ATOM 2620 C CA . LEU B 1 158 ? 10.142 -51.919 -17.753 1.00 22.24 138 LEU B CA 1
ATOM 2621 C C . LEU B 1 158 ? 9.369 -53.193 -18.062 1.00 22.56 138 LEU B C 1
ATOM 2622 O O . LEU B 1 158 ? 8.252 -53.136 -18.579 1.00 19.84 138 LEU B O 1
ATOM 2627 N N . ARG B 1 159 ? 9.950 -54.345 -17.715 1.00 15.79 139 ARG B N 1
ATOM 2628 C CA . ARG B 1 159 ? 9.247 -55.619 -17.818 1.00 22.69 139 ARG B CA 1
ATOM 2629 C C . ARG B 1 159 ? 9.540 -56.481 -16.594 1.00 20.03 139 ARG B C 1
ATOM 2630 O O . ARG B 1 159 ? 10.576 -56.331 -15.935 1.00 17.11 139 ARG B O 1
ATOM 2638 N N . ILE B 1 160 ? 8.617 -57.391 -16.295 1.00 19.15 140 ILE B N 1
ATOM 2639 C CA . ILE B 1 160 ? 8.887 -58.485 -15.364 1.00 17.88 140 ILE B CA 1
ATOM 2640 C C . ILE B 1 160 ? 9.449 -59.656 -16.156 1.00 21.67 140 ILE B C 1
ATOM 2641 O O . ILE B 1 160 ? 8.891 -60.044 -17.192 1.00 22.70 140 ILE B O 1
ATOM 2646 N N . MET B 1 161 ? 10.540 -60.241 -15.662 1.00 18.96 141 MET B N 1
ATOM 2647 C CA . MET B 1 161 ? 11.140 -61.416 -16.272 1.00 18.07 141 MET B CA 1
ATOM 2648 C C . MET B 1 161 ? 11.242 -62.523 -15.233 1.00 18.08 141 MET B C 1
ATOM 2649 O O . MET B 1 161 ? 11.458 -62.257 -14.052 1.00 16.93 141 MET B O 1
ATOM 2654 N N . LYS B 1 162 ? 11.077 -63.765 -15.664 1.00 16.53 142 LYS B N 1
ATOM 2655 C CA . LYS B 1 162 ? 11.450 -64.896 -14.815 1.00 18.07 142 LYS B CA 1
ATOM 2656 C C . LYS B 1 162 ? 12.389 -65.795 -15.596 1.00 17.97 142 LYS B C 1
ATOM 2657 O O . LYS B 1 162 ? 12.251 -65.933 -16.816 1.00 17.95 142 LYS B O 1
ATOM 2663 N N . THR B 1 163 ? 13.372 -66.368 -14.899 1.00 15.26 143 THR B N 1
ATOM 2664 C CA . THR B 1 163 ? 14.388 -67.176 -15.555 1.00 14.23 143 THR B CA 1
ATOM 2665 C C . THR B 1 163 ? 14.558 -68.489 -14.812 1.00 14.52 143 THR B C 1
ATOM 2666 O O . THR B 1 163 ? 14.503 -68.515 -13.574 1.00 12.74 143 THR B O 1
ATOM 2670 N N . PRO B 1 164 ? 14.779 -69.580 -15.538 1.00 13.21 144 PRO B N 1
ATOM 2671 C CA . PRO B 1 164 ? 15.087 -70.859 -14.898 1.00 17.44 144 PRO B CA 1
ATOM 2672 C C . PRO B 1 164 ? 16.562 -70.972 -14.528 1.00 15.83 144 PRO B C 1
ATOM 2673 O O . PRO B 1 164 ? 17.448 -70.455 -15.220 1.00 17.36 144 PRO B O 1
ATOM 2677 N N . ASN B 1 165 ? 16.804 -71.673 -13.413 1.00 11.76 145 ASN B N 1
ATOM 2678 C CA . ASN B 1 165 ? 18.125 -72.114 -12.986 1.00 15.07 145 ASN B CA 1
ATOM 2679 C C . ASN B 1 165 ? 19.095 -70.949 -12.836 1.00 12.64 145 ASN B C 1
ATOM 2680 O O . ASN B 1 165 ? 18.954 -70.163 -11.896 1.00 14.85 145 ASN B O 1
ATOM 2685 N N . ALA B 1 166 ? 20.071 -70.825 -13.737 1.00 12.65 146 ALA B N 1
ATOM 2686 C CA . ALA B 1 166 ? 21.059 -69.753 -13.674 1.00 16.42 146 ALA B CA 1
ATOM 2687 C C . ALA B 1 166 ? 20.831 -68.647 -14.697 1.00 18.10 146 ALA B C 1
ATOM 2688 O O . ALA B 1 166 ? 21.624 -67.695 -14.746 1.00 16.71 146 ALA B O 1
ATOM 2690 N N . ASP B 1 167 ? 19.807 -68.762 -15.535 1.00 16.84 147 ASP B N 1
ATOM 2691 C CA . ASP B 1 167 ? 19.577 -67.772 -16.581 1.00 19.22 147 ASP B CA 1
ATOM 2692 C C . ASP B 1 167 ? 19.355 -66.393 -15.958 1.00 14.63 147 ASP B C 1
ATOM 2693 O O . ASP B 1 167 ? 18.956 -66.277 -14.795 1.00 16.35 147 ASP B O 1
ATOM 2698 N N . LEU B 1 168 ? 19.625 -65.344 -16.731 1.00 13.10 148 LEU B N 1
ATOM 2699 C CA . LEU B 1 168 ? 19.662 -63.984 -16.201 1.00 16.03 148 LEU B CA 1
ATOM 2700 C C . LEU B 1 168 ? 19.382 -62.994 -17.326 1.00 14.51 148 LEU B C 1
ATOM 2701 O O . LEU B 1 168 ? 19.542 -63.326 -18.507 1.00 14.33 148 LEU B O 1
ATOM 2706 N N . PRO B 1 169 ? 18.995 -61.754 -16.996 1.00 17.14 149 PRO B N 1
ATOM 2707 C CA . PRO B 1 169 ? 18.517 -60.834 -18.050 1.00 17.56 149 PRO B CA 1
ATOM 2708 C C . PRO B 1 169 ? 19.547 -60.477 -19.100 1.00 16.08 149 PRO B C 1
ATOM 2709 O O . PRO B 1 169 ? 19.176 -60.315 -20.269 1.00 17.64 149 PRO B O 1
ATOM 2713 N N . MET B 1 170 ? 20.829 -60.346 -18.728 1.00 14.88 150 MET B N 1
ATOM 2714 C CA . MET B 1 170 ? 21.789 -59.754 -19.653 1.00 18.37 150 MET B CA 1
ATOM 2715 C C . MET B 1 170 ? 21.978 -60.601 -20.908 1.00 26.15 150 MET B C 1
ATOM 2716 O O . MET B 1 170 ? 22.251 -60.056 -21.984 1.00 19.70 150 MET B O 1
ATOM 2721 N N . VAL B 1 171 ? 21.822 -61.926 -20.814 1.00 20.28 151 VAL B N 1
ATOM 2722 C CA . VAL B 1 171 ? 21.975 -62.705 -22.039 1.00 20.35 151 VAL B CA 1
ATOM 2723 C C . VAL B 1 171 ? 20.741 -62.613 -22.921 1.00 24.17 151 VAL B C 1
ATOM 2724 O O . VAL B 1 171 ? 20.778 -63.072 -24.068 1.00 27.23 151 VAL B O 1
ATOM 2728 N N . HIS B 1 172 ? 19.661 -62.007 -22.427 1.00 21.09 152 HIS B N 1
ATOM 2729 C CA . HIS B 1 172 ? 18.477 -61.721 -23.225 1.00 25.28 152 HIS B CA 1
ATOM 2730 C C . HIS B 1 172 ? 18.361 -60.245 -23.600 1.00 26.92 152 HIS B C 1
ATOM 2731 O O . HIS B 1 172 ? 17.264 -59.777 -23.915 1.00 30.04 152 HIS B O 1
ATOM 2738 N N . GLY B 1 173 ? 19.468 -59.508 -23.583 1.00 24.00 153 GLY B N 1
ATOM 2739 C CA . GLY B 1 173 ? 19.454 -58.122 -24.020 1.00 24.70 153 GLY B CA 1
ATOM 2740 C C . GLY B 1 173 ? 18.733 -57.176 -23.089 1.00 30.61 153 GLY B C 1
ATOM 2741 O O . GLY B 1 173 ? 18.249 -56.133 -23.533 1.00 30.70 153 GLY B O 1
ATOM 2742 N N . ALA B 1 174 ? 18.641 -57.513 -21.804 1.00 23.57 154 ALA B N 1
ATOM 2743 C CA . ALA B 1 174 ? 17.921 -56.699 -20.838 1.00 23.07 154 ALA B CA 1
ATOM 2744 C C . ALA B 1 174 ? 18.839 -56.367 -19.674 1.00 18.53 154 ALA B C 1
ATOM 2745 O O . ALA B 1 174 ? 19.799 -57.093 -19.393 1.00 21.15 154 ALA B O 1
ATOM 2747 N N . THR B 1 175 ? 18.529 -55.267 -18.996 1.00 20.04 155 THR B N 1
ATOM 2748 C CA . THR B 1 175 ? 19.306 -54.793 -17.862 1.00 21.16 155 THR B CA 1
ATOM 2749 C C . THR B 1 175 ? 18.541 -55.073 -16.581 1.00 17.33 155 THR B C 1
ATOM 2750 O O . THR B 1 175 ? 17.452 -54.529 -16.373 1.00 16.59 155 THR B O 1
ATOM 2754 N N . ALA B 1 176 ? 19.116 -55.902 -15.719 1.00 14.84 156 ALA B N 1
ATOM 2755 C CA . ALA B 1 176 ? 18.476 -56.223 -14.453 1.00 16.15 156 ALA B CA 1
ATOM 2756 C C . ALA B 1 176 ? 18.451 -54.999 -13.536 1.00 14.69 156 ALA B C 1
ATOM 2757 O O . ALA B 1 176 ? 19.466 -54.327 -13.356 1.00 17.59 156 ALA B O 1
ATOM 2759 N N . LEU B 1 177 ? 17.291 -54.726 -12.938 1.00 14.16 157 LEU B N 1
ATOM 2760 C CA . LEU B 1 177 ? 17.145 -53.724 -11.891 1.00 16.31 157 LEU B CA 1
ATOM 2761 C C . LEU B 1 177 ? 16.960 -54.317 -10.511 1.00 15.31 157 LEU B C 1
ATOM 2762 O O . LEU B 1 177 ? 17.354 -53.690 -9.522 1.00 15.27 157 LEU B O 1
ATOM 2767 N N . LEU B 1 178 ? 16.363 -55.505 -10.435 1.00 14.50 158 LEU B N 1
ATOM 2768 C CA . LEU B 1 178 ? 15.955 -56.125 -9.183 1.00 16.85 158 LEU B CA 1
ATOM 2769 C C . LEU B 1 178 ? 15.837 -57.620 -9.416 1.00 12.90 158 LEU B C 1
ATOM 2770 O O . LEU B 1 178 ? 15.376 -58.029 -10.478 1.00 14.56 158 LEU B O 1
ATOM 2775 N N . THR B 1 179 ? 16.246 -58.427 -8.436 1.00 15.18 159 THR B N 1
ATOM 2776 C CA . THR B 1 179 ? 15.992 -59.867 -8.505 1.00 13.64 159 THR B CA 1
ATOM 2777 C C . THR B 1 179 ? 15.563 -60.381 -7.142 1.00 13.54 159 THR B C 1
ATOM 2778 O O . THR B 1 179 ? 15.900 -59.804 -6.102 1.00 11.69 159 THR B O 1
ATOM 2782 N N . CYS B 1 180 ? 14.814 -61.495 -7.181 1.00 15.24 160 CYS B N 1
ATOM 2783 C CA . CYS B 1 180 ? 14.501 -62.334 -6.025 1.00 12.18 160 CYS B CA 1
ATOM 2784 C C . CYS B 1 180 ? 14.833 -63.777 -6.398 1.00 12.34 160 CYS B C 1
ATOM 2785 O O . CYS B 1 180 ? 14.318 -64.288 -7.397 1.00 10.83 160 CYS B O 1
ATOM 2788 N N . ASP B 1 181 ? 15.716 -64.411 -5.625 1.00 9.97 161 ASP B N 1
ATOM 2789 C CA . ASP B 1 181 ? 16.076 -65.819 -5.813 1.00 9.07 161 ASP B CA 1
ATOM 2790 C C . ASP B 1 181 ? 14.898 -66.705 -5.437 1.00 12.61 161 ASP B C 1
ATOM 2791 O O . ASP B 1 181 ? 14.417 -66.633 -4.302 1.00 13.69 161 ASP B O 1
ATOM 2796 N N . VAL B 1 182 ? 14.446 -67.572 -6.347 1.00 13.13 162 VAL B N 1
ATOM 2797 C CA . VAL B 1 182 ? 13.422 -68.534 -5.944 1.00 7.83 162 VAL B CA 1
ATOM 2798 C C . VAL B 1 182 ? 13.898 -69.978 -6.075 1.00 12.61 162 VAL B C 1
ATOM 2799 O O . VAL B 1 182 ? 13.069 -70.903 -6.118 1.00 10.43 162 VAL B O 1
ATOM 2803 N N . TRP B 1 183 ? 15.214 -70.196 -6.122 1.00 11.26 163 TRP B N 1
ATOM 2804 C CA . TRP B 1 183 ? 15.738 -71.503 -5.781 1.00 12.09 163 TRP B CA 1
ATOM 2805 C C . TRP B 1 183 ? 15.273 -71.830 -4.371 1.00 12.39 163 TRP B C 1
ATOM 2806 O O . TRP B 1 183 ? 15.211 -70.948 -3.514 1.00 11.08 163 TRP B O 1
ATOM 2817 N N . GLU B 1 184 ? 14.957 -73.103 -4.125 1.00 10.46 164 GLU B N 1
ATOM 2818 C CA . GLU B 1 184 ? 14.364 -73.472 -2.848 1.00 12.12 164 GLU B CA 1
ATOM 2819 C C . GLU B 1 184 ? 15.316 -73.220 -1.685 1.00 8.28 164 GLU B C 1
ATOM 2820 O O . GLU B 1 184 ? 14.858 -72.899 -0.586 1.00 10.26 164 GLU B O 1
ATOM 2826 N N . HIS B 1 185 ? 16.636 -73.312 -1.911 1.00 14.91 165 HIS B N 1
ATOM 2827 C CA . HIS B 1 185 ? 17.598 -73.003 -0.853 1.00 10.95 165 HIS B CA 1
ATOM 2828 C C . HIS B 1 185 ? 17.528 -71.552 -0.387 1.00 9.92 165 HIS B C 1
ATOM 2829 O O . HIS B 1 185 ? 17.940 -71.254 0.741 1.00 11.04 165 HIS B O 1
ATOM 2836 N N . ALA B 1 186 ? 17.024 -70.640 -1.220 1.00 12.20 166 ALA B N 1
ATOM 2837 C CA . ALA B 1 186 ? 16.894 -69.244 -0.786 1.00 12.43 166 ALA B CA 1
ATOM 2838 C C . ALA B 1 186 ? 15.867 -69.068 0.331 1.00 13.00 166 ALA B C 1
ATOM 2839 O O . ALA B 1 186 ? 15.972 -68.111 1.109 1.00 12.75 166 ALA B O 1
ATOM 2841 N N . TYR B 1 187 ? 14.874 -69.970 0.442 1.00 14.15 167 TYR B N 1
ATOM 2842 C CA . TYR B 1 187 ? 13.798 -69.781 1.418 1.00 15.94 167 TYR B CA 1
ATOM 2843 C C . TYR B 1 187 ? 13.366 -71.025 2.196 1.00 14.12 167 TYR B C 1
ATOM 2844 O O . TYR B 1 187 ? 12.571 -70.874 3.128 1.00 13.58 167 TYR B O 1
ATOM 2853 N N . TYR B 1 188 ? 13.843 -72.230 1.877 1.00 13.96 168 TYR B N 1
ATOM 2854 C CA . TYR B 1 188 ? 13.206 -73.414 2.456 1.00 12.93 168 TYR B CA 1
ATOM 2855 C C . TYR B 1 188 ? 13.383 -73.500 3.973 1.00 13.02 168 TYR B C 1
ATOM 2856 O O . TYR B 1 188 ? 12.476 -73.971 4.673 1.00 11.68 168 TYR B O 1
ATOM 2865 N N . LEU B 1 189 ? 14.520 -73.056 4.506 1.00 11.73 169 LEU B N 1
ATOM 2866 C CA . LEU B 1 189 ? 14.724 -73.169 5.950 1.00 10.53 169 LEU B CA 1
ATOM 2867 C C . LEU B 1 189 ? 13.768 -72.278 6.731 1.00 14.11 169 LEU B C 1
ATOM 2868 O O . LEU B 1 189 ? 13.451 -72.571 7.891 1.00 12.85 169 LEU B O 1
ATOM 2873 N N . ASP B 1 190 ? 13.309 -71.189 6.126 1.00 15.66 170 ASP B N 1
ATOM 2874 C CA . ASP B 1 190 ? 12.460 -70.221 6.811 1.00 15.09 170 ASP B CA 1
ATOM 2875 C C . ASP B 1 190 ? 10.993 -70.339 6.428 1.00 18.77 170 ASP B C 1
ATOM 2876 O O . ASP B 1 190 ? 10.118 -70.098 7.267 1.00 18.00 170 ASP B O 1
ATOM 2881 N N . TYR B 1 191 ? 10.710 -70.675 5.174 1.00 14.51 171 TYR B N 1
ATOM 2882 C CA . TYR B 1 191 ? 9.356 -70.666 4.661 1.00 16.29 171 TYR B CA 1
ATOM 2883 C C . TYR B 1 191 ? 8.902 -72.021 4.154 1.00 15.77 171 TYR B C 1
ATOM 2884 O O . TYR B 1 191 ? 7.718 -72.170 3.842 1.00 19.61 171 TYR B O 1
ATOM 2893 N N . GLN B 1 192 ? 9.801 -73.009 4.081 1.00 15.42 172 GLN B N 1
ATOM 2894 C CA . GLN B 1 192 ? 9.507 -74.345 3.540 1.00 10.97 172 GLN B CA 1
ATOM 2895 C C . GLN B 1 192 ? 8.839 -74.152 2.178 1.00 12.95 172 GLN B C 1
ATOM 2896 O O . GLN B 1 192 ? 9.398 -73.437 1.339 1.00 15.03 172 GLN B O 1
ATOM 2902 N N . ASN B 1 193 ? 7.679 -74.764 1.919 1.00 16.57 173 ASN B N 1
ATOM 2903 C CA . ASN B 1 193 ? 6.972 -74.650 0.645 1.00 11.67 173 ASN B CA 1
ATOM 2904 C C . ASN B 1 193 ? 6.364 -73.265 0.399 1.00 14.39 173 ASN B C 1
ATOM 2905 O O . ASN B 1 193 ? 5.967 -72.978 -0.739 1.00 15.53 173 ASN B O 1
ATOM 2910 N N . ARG B 1 194 ? 6.279 -72.398 1.410 1.00 11.62 174 ARG B N 1
ATOM 2911 C CA . ARG B 1 194 ? 5.531 -71.137 1.269 1.00 14.07 174 ARG B CA 1
ATOM 2912 C C . ARG B 1 194 ? 6.353 -70.084 0.516 1.00 12.55 174 ARG B C 1
ATOM 2913 O O . ARG B 1 194 ? 6.643 -68.993 1.005 1.00 13.60 174 ARG B O 1
ATOM 2921 N N . ARG B 1 195 ? 6.720 -70.425 -0.719 1.00 13.78 175 ARG B N 1
ATOM 2922 C CA . ARG B 1 195 ? 7.349 -69.438 -1.589 1.00 10.94 175 ARG B CA 1
ATOM 2923 C C . ARG B 1 195 ? 6.539 -68.149 -1.722 1.00 13.85 175 ARG B C 1
ATOM 2924 O O . ARG B 1 195 ? 7.155 -67.068 -1.706 1.00 15.31 175 ARG B O 1
ATOM 2932 N N . PRO B 1 196 ? 5.208 -68.166 -1.866 1.00 11.76 176 PRO B N 1
ATOM 2933 C CA . PRO B 1 196 ? 4.491 -66.870 -1.943 1.00 14.14 176 PRO B CA 1
ATOM 2934 C C . PRO B 1 196 ? 4.687 -65.990 -0.716 1.00 12.69 176 PRO B C 1
ATOM 2935 O O . PRO B 1 196 ? 4.830 -64.771 -0.857 1.00 17.12 176 PRO B O 1
ATOM 2939 N N . ASP B 1 197 ? 4.735 -66.568 0.487 1.00 13.65 177 ASP B N 1
ATOM 2940 C CA . ASP B 1 197 ? 4.975 -65.750 1.678 1.00 16.51 177 ASP B CA 1
ATOM 2941 C C . ASP B 1 197 ? 6.380 -65.145 1.666 1.00 18.19 177 ASP B C 1
ATOM 2942 O O . ASP B 1 197 ? 6.584 -64.008 2.116 1.00 15.60 177 ASP B O 1
ATOM 2947 N N . TYR B 1 198 ? 7.362 -65.907 1.180 1.00 13.94 178 TYR B N 1
ATOM 2948 C CA . TYR B 1 198 ? 8.742 -65.435 1.119 1.00 12.70 178 TYR B CA 1
ATOM 2949 C C . TYR B 1 198 ? 8.865 -64.232 0.189 1.00 14.13 178 TYR B C 1
ATOM 2950 O O . TYR B 1 198 ? 9.478 -63.215 0.540 1.00 17.99 178 TYR B O 1
ATOM 2959 N N . VAL B 1 199 ? 8.275 -64.328 -1.004 1.00 13.09 179 VAL B N 1
ATOM 2960 C CA . VAL B 1 199 ? 8.342 -63.222 -1.950 1.00 13.41 179 VAL B CA 1
ATOM 2961 C C . VAL B 1 199 ? 7.595 -62.009 -1.409 1.00 18.77 179 VAL B C 1
ATOM 2962 O O . VAL B 1 199 ? 8.029 -60.863 -1.600 1.00 17.41 179 VAL B O 1
ATOM 2966 N N . ASP B 1 200 ? 6.454 -62.235 -0.739 1.00 17.20 180 ASP B N 1
ATOM 2967 C CA . ASP B 1 200 ? 5.721 -61.119 -0.141 1.00 23.22 180 ASP B CA 1
ATOM 2968 C C . ASP B 1 200 ? 6.561 -60.453 0.937 1.00 21.07 180 ASP B C 1
ATOM 2969 O O . ASP B 1 200 ? 6.577 -59.225 1.062 1.00 18.92 180 ASP B O 1
ATOM 2974 N N . THR B 1 201 ? 7.277 -61.253 1.721 1.00 20.04 181 THR B N 1
ATOM 2975 C CA . THR B 1 201 ? 8.181 -60.695 2.714 1.00 19.70 181 THR B CA 1
ATOM 2976 C C . THR B 1 201 ? 9.360 -59.983 2.058 1.00 19.55 181 THR B C 1
ATOM 2977 O O . THR B 1 201 ? 9.822 -58.958 2.573 1.00 22.98 181 THR B O 1
ATOM 2981 N N . PHE B 1 202 ? 9.825 -60.478 0.907 1.00 17.46 182 PHE B N 1
ATOM 2982 C CA . PHE B 1 202 ? 10.881 -59.787 0.173 1.00 17.37 182 PHE B CA 1
ATOM 2983 C C . PHE B 1 202 ? 10.428 -58.388 -0.245 1.00 19.79 182 PHE B C 1
ATOM 2984 O O . PHE B 1 202 ? 11.150 -57.404 -0.060 1.00 17.16 182 PHE B O 1
ATOM 2992 N N . LEU B 1 203 ? 9.231 -58.281 -0.811 1.00 14.62 183 LEU B N 1
ATOM 2993 C CA . LEU B 1 203 ? 8.778 -56.969 -1.266 1.00 17.45 183 LEU B CA 1
ATOM 2994 C C . LEU B 1 203 ? 8.415 -56.071 -0.092 1.00 18.21 183 LEU B C 1
ATOM 2995 O O . LEU B 1 203 ? 8.674 -54.862 -0.132 1.00 25.12 183 LEU B O 1
ATOM 3000 N N . SER B 1 204 ? 7.850 -56.651 0.968 1.00 20.07 184 SER B N 1
ATOM 3001 C CA . SER B 1 204 ? 7.335 -55.882 2.094 1.00 25.67 184 SER B CA 1
ATOM 3002 C C . SER B 1 204 ? 8.433 -55.335 2.989 1.00 23.71 184 SER B C 1
ATOM 3003 O O . SER B 1 204 ? 8.274 -54.252 3.561 1.00 21.48 184 SER B O 1
ATOM 3006 N N . HIS B 1 205 ? 9.536 -56.062 3.152 1.00 21.67 185 HIS B N 1
ATOM 3007 C CA . HIS B 1 205 ? 10.486 -55.714 4.191 1.00 24.34 185 HIS B CA 1
ATOM 3008 C C . HIS B 1 205 ? 11.953 -55.720 3.771 1.00 24.99 185 HIS B C 1
ATOM 3009 O O . HIS B 1 205 ? 12.788 -55.248 4.547 1.00 21.91 185 HIS B O 1
ATOM 3016 N N . LEU B 1 206 ? 12.302 -56.211 2.585 1.00 18.29 186 LEU B N 1
ATOM 3017 C CA . LEU B 1 206 ? 13.707 -56.411 2.264 1.00 16.05 186 LEU B CA 1
ATOM 3018 C C . LEU B 1 206 ? 14.192 -55.664 1.036 1.00 16.59 186 LEU B C 1
ATOM 3019 O O . LEU B 1 206 ? 15.364 -55.292 0.996 1.00 18.90 186 LEU B O 1
ATOM 3024 N N . VAL B 1 207 ? 13.339 -55.439 0.037 1.00 17.96 187 VAL B N 1
ATOM 3025 C CA . VAL B 1 207 ? 13.819 -54.885 -1.222 1.00 14.21 187 VAL B CA 1
ATOM 3026 C C . VAL B 1 207 ? 14.409 -53.495 -0.987 1.00 17.27 187 VAL B C 1
ATOM 3027 O O . VAL B 1 207 ? 13.926 -52.720 -0.151 1.00 20.05 187 VAL B O 1
ATOM 3031 N N . ASN B 1 208 ? 15.498 -53.208 -1.684 1.00 17.71 188 ASN B N 1
ATOM 3032 C CA . ASN B 1 208 ? 16.260 -51.964 -1.567 1.00 19.78 188 ASN B CA 1
ATOM 3033 C C . ASN B 1 208 ? 15.987 -51.174 -2.844 1.00 20.48 188 ASN B C 1
ATOM 3034 O O . ASN B 1 208 ? 16.657 -51.355 -3.864 1.00 18.73 188 ASN B O 1
ATOM 3039 N N . TRP B 1 209 ? 14.973 -50.302 -2.786 1.00 16.82 189 TRP B N 1
ATOM 3040 C CA . TRP B 1 209 ? 14.548 -49.588 -3.982 1.00 19.39 189 TRP B CA 1
ATOM 3041 C C . TRP B 1 209 ? 15.583 -48.577 -4.454 1.00 19.87 189 TRP B C 1
ATOM 3042 O O . TRP B 1 209 ? 15.628 -48.258 -5.649 1.00 20.86 189 TRP B O 1
ATOM 3053 N N . ASP B 1 210 ? 16.430 -48.085 -3.548 1.00 19.29 190 ASP B N 1
ATOM 3054 C CA . ASP B 1 210 ? 17.488 -47.157 -3.945 1.00 21.31 190 ASP B CA 1
ATOM 3055 C C . ASP B 1 210 ? 18.479 -47.803 -4.900 1.00 19.53 190 ASP B C 1
ATOM 3056 O O . ASP B 1 210 ? 19.031 -47.121 -5.772 1.00 16.19 190 ASP B O 1
ATOM 3061 N N . PHE B 1 211 ? 18.722 -49.108 -4.732 1.00 14.82 191 PHE B N 1
ATOM 3062 C CA . PHE B 1 211 ? 19.604 -49.870 -5.614 1.00 16.59 191 PHE B CA 1
ATOM 3063 C C . PHE B 1 211 ? 19.008 -49.956 -7.010 1.00 17.73 191 PHE B C 1
ATOM 3064 O O . PHE B 1 211 ? 19.656 -49.606 -8.005 1.00 16.29 191 PHE B O 1
ATOM 3072 N N . ALA B 1 212 ? 17.745 -50.372 -7.091 1.00 17.15 192 ALA B N 1
ATOM 3073 C CA . ALA B 1 212 ? 17.068 -50.454 -8.378 1.00 18.19 192 ALA B CA 1
ATOM 3074 C C . ALA B 1 212 ? 16.969 -49.084 -9.046 1.00 15.59 192 ALA B C 1
ATOM 3075 O O . ALA B 1 212 ? 17.115 -48.971 -10.269 1.00 17.69 192 ALA B O 1
ATOM 3077 N N . SER B 1 213 ? 16.707 -48.033 -8.264 1.00 18.21 193 SER B N 1
ATOM 3078 C CA . SER B 1 213 ? 16.617 -46.695 -8.847 1.00 20.55 193 SER B CA 1
ATOM 3079 C C . SER B 1 213 ? 17.965 -46.239 -9.385 1.00 20.59 193 SER B C 1
ATOM 3080 O O . SER B 1 213 ? 18.041 -45.634 -10.462 1.00 18.98 193 SER B O 1
ATOM 3083 N N . ALA B 1 214 ? 19.045 -46.530 -8.661 1.00 16.46 194 ALA B N 1
ATOM 3084 C CA . ALA B 1 214 ? 20.364 -46.216 -9.189 1.00 15.06 194 ALA B CA 1
ATOM 3085 C C . ALA B 1 214 ? 20.605 -46.947 -10.507 1.00 22.15 194 ALA B C 1
ATOM 3086 O O . ALA B 1 214 ? 21.057 -46.345 -11.488 1.00 18.89 194 ALA B O 1
ATOM 3088 N N . LEU B 1 215 ? 20.275 -48.245 -10.562 1.00 19.78 195 LEU B N 1
ATOM 3089 C CA . LEU B 1 215 ? 20.549 -49.019 -11.770 1.00 15.34 195 LEU B CA 1
ATOM 3090 C C . LEU B 1 215 ? 19.756 -48.516 -12.969 1.00 21.95 195 LEU B C 1
ATOM 3091 O O . LEU B 1 215 ? 20.231 -48.614 -14.108 1.00 18.21 195 LEU B O 1
ATOM 3096 N N . LEU B 1 216 ? 18.547 -47.988 -12.740 1.00 20.17 196 LEU B N 1
ATOM 3097 C CA . LEU B 1 216 ? 17.758 -47.448 -13.843 1.00 23.35 196 LEU B CA 1
ATOM 3098 C C . LEU B 1 216 ? 18.470 -46.274 -14.515 1.00 22.83 196 LEU B C 1
ATOM 3099 O O . LEU B 1 216 ? 18.282 -46.033 -15.717 1.00 21.35 196 LEU B O 1
ATOM 3104 N N . ASN B 1 217 ? 19.297 -45.544 -13.763 1.00 21.58 197 ASN B N 1
ATOM 3105 C CA . ASN B 1 217 ? 20.052 -44.404 -14.275 1.00 20.98 197 ASN B CA 1
ATOM 3106 C C . ASN B 1 217 ? 21.518 -44.730 -14.510 1.00 28.69 197 ASN B C 1
ATOM 3107 O O . ASN B 1 217 ? 22.320 -43.816 -14.726 1.00 25.86 197 ASN B O 1
ATOM 3112 N N . GLY B 1 218 ? 21.888 -46.005 -14.466 1.00 27.19 198 GLY B N 1
ATOM 3113 C CA . GLY B 1 218 ? 23.274 -46.402 -14.607 1.00 29.04 198 GLY B CA 1
ATOM 3114 C C . GLY B 1 218 ? 23.659 -46.704 -16.043 1.00 40.64 198 GLY B C 1
ATOM 3115 O O . GLY B 1 218 ? 24.169 -45.833 -16.751 1.00 41.24 198 GLY B O 1
ATOM 3116 N N . MET C 1 21 ? 21.607 -109.247 -43.406 1.00 42.77 1 MET C N 1
ATOM 3117 C CA . MET C 1 21 ? 21.213 -107.963 -43.981 1.00 36.36 1 MET C CA 1
ATOM 3118 C C . MET C 1 21 ? 19.849 -107.533 -43.472 1.00 33.26 1 MET C C 1
ATOM 3119 O O . MET C 1 21 ? 18.923 -107.335 -44.254 1.00 41.31 1 MET C O 1
ATOM 3121 N N . THR C 1 22 ? 19.721 -107.391 -42.154 1.00 34.27 2 THR C N 1
ATOM 3122 C CA . THR C 1 22 ? 18.473 -106.907 -41.588 1.00 31.51 2 THR C CA 1
ATOM 3123 C C . THR C 1 22 ? 18.319 -105.394 -41.723 1.00 29.41 2 THR C C 1
ATOM 3124 O O . THR C 1 22 ? 17.188 -104.902 -41.683 1.00 39.27 2 THR C O 1
ATOM 3128 N N . HIS C 1 23 ? 19.413 -104.644 -41.892 1.00 27.53 3 HIS C N 1
ATOM 3129 C CA . HIS C 1 23 ? 19.335 -103.252 -42.327 1.00 21.99 3 HIS C CA 1
ATOM 3130 C C . HIS C 1 23 ? 19.691 -103.170 -43.805 1.00 22.35 3 HIS C C 1
ATOM 3131 O O . HIS C 1 23 ? 20.573 -103.884 -44.292 1.00 22.47 3 HIS C O 1
ATOM 3138 N N . THR C 1 24 ? 18.992 -102.302 -44.515 1.00 22.82 4 THR C N 1
ATOM 3139 C CA . THR C 1 24 ? 19.110 -102.200 -45.957 1.00 21.28 4 THR C CA 1
ATOM 3140 C C . THR C 1 24 ? 19.382 -100.751 -46.344 1.00 24.09 4 THR C C 1
ATOM 3141 O O . THR C 1 24 ? 19.001 -99.817 -45.634 1.00 25.72 4 THR C O 1
ATOM 3145 N N . LEU C 1 25 ? 20.043 -100.578 -47.470 1.00 24.50 5 LEU C N 1
ATOM 3146 C CA . LEU C 1 25 ? 20.332 -99.245 -47.981 1.00 26.07 5 LEU C CA 1
ATOM 3147 C C . LEU C 1 25 ? 19.065 -98.622 -48.546 1.00 23.75 5 LEU C C 1
ATOM 3148 O O . LEU C 1 25 ? 18.462 -99.201 -49.458 1.00 26.66 5 LEU C O 1
ATOM 3153 N N . PRO C 1 26 ? 18.614 -97.476 -48.040 1.00 28.39 6 PRO C N 1
ATOM 3154 C CA . PRO C 1 26 ? 17.436 -96.827 -48.625 1.00 27.44 6 PRO C CA 1
ATOM 3155 C C . PRO C 1 26 ? 17.727 -96.257 -50.003 1.00 28.71 6 PRO C C 1
ATOM 3156 O O . PRO C 1 26 ? 18.847 -95.840 -50.310 1.00 26.00 6 PRO C O 1
ATOM 3160 N N . ASN C 1 27 ? 16.699 -96.268 -50.846 1.00 23.88 7 ASN C N 1
ATOM 3161 C CA . ASN C 1 27 ? 16.762 -95.577 -52.124 1.00 28.59 7 ASN C CA 1
ATOM 3162 C C . ASN C 1 27 ? 17.070 -94.104 -51.903 1.00 27.61 7 ASN C C 1
ATOM 3163 O O . ASN C 1 27 ? 16.620 -93.502 -50.926 1.00 23.51 7 ASN C O 1
ATOM 3165 N N . LEU C 1 28 ? 17.843 -93.519 -52.820 1.00 21.82 8 LEU C N 1
ATOM 3166 C CA . LEU C 1 28 ? 17.882 -92.071 -52.889 1.00 25.11 8 LEU C CA 1
ATOM 3167 C C . LEU C 1 28 ? 16.472 -91.570 -53.183 1.00 21.07 8 LEU C C 1
ATOM 3168 O O . LEU C 1 28 ? 15.703 -92.248 -53.864 1.00 22.00 8 LEU C O 1
ATOM 3173 N N . PRO C 1 29 ? 16.090 -90.400 -52.668 1.00 19.36 9 PRO C N 1
ATOM 3174 C CA . PRO C 1 29 ? 14.781 -89.844 -53.015 1.00 17.57 9 PRO C CA 1
ATOM 3175 C C . PRO C 1 29 ? 14.729 -89.184 -54.387 1.00 21.46 9 PRO C C 1
ATOM 3176 O O . PRO C 1 29 ? 13.672 -88.667 -54.759 1.00 22.50 9 PRO C O 1
ATOM 3180 N N . TYR C 1 30 ? 15.834 -89.247 -55.138 1.00 21.78 10 TYR C N 1
ATOM 3181 C CA . TYR C 1 30 ? 15.884 -88.645 -56.498 1.00 19.45 10 TYR C CA 1
ATOM 3182 C C . TYR C 1 30 ? 16.849 -89.442 -57.385 1.00 20.34 10 TYR C C 1
ATOM 3183 O O . TYR C 1 30 ? 17.549 -90.334 -56.865 1.00 16.97 10 TYR C O 1
ATOM 3192 N N . ASP C 1 31 ? 16.878 -89.122 -58.685 1.00 17.81 11 ASP C N 1
ATOM 3193 C CA . ASP C 1 31 ? 17.780 -89.801 -59.656 1.00 14.67 11 ASP C CA 1
ATOM 3194 C C . ASP C 1 31 ? 19.226 -89.395 -59.347 1.00 20.33 11 ASP C C 1
ATOM 3195 O O . ASP C 1 31 ? 19.429 -88.251 -58.891 1.00 18.66 11 ASP C O 1
ATOM 3200 N N . ILE C 1 32 ? 20.194 -90.280 -59.607 1.00 17.44 12 ILE C N 1
ATOM 3201 C CA . ILE C 1 32 ? 21.581 -89.945 -59.275 1.00 20.39 12 ILE C CA 1
ATOM 3202 C C . ILE C 1 32 ? 22.052 -88.667 -59.951 1.00 19.94 12 ILE C C 1
ATOM 3203 O O . ILE C 1 32 ? 23.058 -88.089 -59.528 1.00 16.11 12 ILE C O 1
ATOM 3208 N N . ALA C 1 33 ? 21.369 -88.219 -61.005 1.00 18.51 13 ALA C N 1
ATOM 3209 C CA . ALA C 1 33 ? 21.756 -86.998 -61.697 1.00 20.51 13 ALA C CA 1
ATOM 3210 C C . ALA C 1 33 ? 20.918 -85.796 -61.287 1.00 17.62 13 ALA C C 1
ATOM 3211 O O . ALA C 1 33 ? 21.096 -84.720 -61.857 1.00 17.73 13 ALA C O 1
ATOM 3213 N N . ALA C 1 34 ? 20.044 -85.938 -60.282 1.00 17.33 14 ALA C N 1
ATOM 3214 C CA . ALA C 1 34 ? 19.057 -84.891 -60.015 1.00 20.53 14 ALA C CA 1
ATOM 3215 C C . ALA C 1 34 ? 19.683 -83.621 -59.458 1.00 17.52 14 ALA C C 1
ATOM 3216 O O . ALA C 1 34 ? 19.108 -82.538 -59.611 1.00 17.30 14 ALA C O 1
ATOM 3218 N N . LEU C 1 35 ? 20.836 -83.716 -58.800 1.00 14.79 15 LEU C N 1
ATOM 3219 C CA . LEU C 1 35 ? 21.444 -82.540 -58.194 1.00 15.89 15 LEU C CA 1
ATOM 3220 C C . LEU C 1 35 ? 22.493 -81.903 -59.092 1.00 19.45 15 LEU C C 1
ATOM 3221 O O . LEU C 1 35 ? 23.156 -80.952 -58.670 1.00 15.01 15 LEU C O 1
ATOM 3226 N N . GLU C 1 36 ? 22.648 -82.399 -60.317 1.00 16.30 16 GLU C N 1
ATOM 3227 C CA . GLU C 1 36 ? 23.614 -81.824 -61.243 1.00 16.70 16 GLU C CA 1
ATOM 3228 C C . GLU C 1 36 ? 23.292 -80.352 -61.484 1.00 17.08 16 GLU C C 1
ATOM 3229 O O . GLU C 1 36 ? 22.117 -79.977 -61.527 1.00 15.74 16 GLU C O 1
ATOM 3235 N N . PRO C 1 37 ? 24.305 -79.491 -61.647 1.00 15.32 17 PRO C N 1
ATOM 3236 C CA . PRO C 1 37 ? 25.736 -79.796 -61.563 1.00 14.52 17 PRO C CA 1
ATOM 3237 C C . PRO C 1 37 ? 26.269 -79.570 -60.159 1.00 18.35 17 PRO C C 1
ATOM 3238 O O . PRO C 1 37 ? 27.469 -79.694 -59.918 1.00 18.64 17 PRO C O 1
ATOM 3242 N N . HIS C 1 38 ? 25.357 -79.252 -59.245 1.00 16.49 18 HIS C N 1
ATOM 3243 C CA . HIS C 1 38 ? 25.749 -78.821 -57.909 1.00 19.53 18 HIS C CA 1
ATOM 3244 C C . HIS C 1 38 ? 26.430 -79.951 -57.155 1.00 18.50 18 HIS C C 1
ATOM 3245 O O . HIS C 1 38 ? 27.489 -79.759 -56.546 1.00 20.74 18 HIS C O 1
ATOM 3252 N N . ILE C 1 39 ? 25.835 -81.136 -57.193 1.00 15.02 19 ILE C N 1
ATOM 3253 C CA . ILE C 1 39 ? 26.491 -82.374 -56.805 1.00 17.13 19 ILE C CA 1
ATOM 3254 C C . ILE C 1 39 ? 26.392 -83.307 -57.997 1.00 16.26 19 ILE C C 1
ATOM 3255 O O . ILE C 1 39 ? 25.322 -83.429 -58.595 1.00 16.73 19 ILE C O 1
ATOM 3260 N N . SER C 1 40 ? 27.501 -83.935 -58.367 1.00 14.46 20 SER C N 1
ATOM 3261 C CA . SER C 1 40 ? 27.498 -84.653 -59.633 1.00 14.81 20 SER C CA 1
ATOM 3262 C C . SER C 1 40 ? 26.927 -86.063 -59.465 1.00 17.01 20 SER C C 1
ATOM 3263 O O . SER C 1 40 ? 26.867 -86.620 -58.364 1.00 10.54 20 SER C O 1
ATOM 3266 N N . ALA C 1 41 ? 26.518 -86.655 -60.591 1.00 16.91 21 ALA C N 1
ATOM 3267 C CA . ALA C 1 41 ? 26.077 -88.046 -60.561 1.00 16.21 21 ALA C CA 1
ATOM 3268 C C . ALA C 1 41 ? 27.208 -88.982 -60.164 1.00 15.94 21 ALA C C 1
ATOM 3269 O O . ALA C 1 41 ? 26.959 -90.021 -59.541 1.00 18.65 21 ALA C O 1
ATOM 3271 N N . LYS C 1 42 ? 28.452 -88.649 -60.525 1.00 16.71 22 LYS C N 1
ATOM 3272 C CA . LYS C 1 42 ? 29.584 -89.463 -60.087 1.00 14.99 22 LYS C CA 1
ATOM 3273 C C . LYS C 1 42 ? 29.705 -89.446 -58.563 1.00 17.79 22 LYS C C 1
ATOM 3274 O O . LYS C 1 42 ? 29.809 -90.501 -57.922 1.00 16.61 22 LYS C O 1
ATOM 3280 N N . THR C 1 43 ? 29.680 -88.252 -57.969 1.00 15.13 23 THR C N 1
ATOM 3281 C CA . THR C 1 43 ? 29.667 -88.138 -56.510 1.00 17.88 23 THR C CA 1
ATOM 3282 C C . THR C 1 43 ? 28.537 -88.954 -55.895 1.00 17.47 23 THR C C 1
ATOM 3283 O O . THR C 1 43 ? 28.767 -89.751 -54.981 1.00 15.95 23 THR C O 1
ATOM 3287 N N . LEU C 1 44 ? 27.299 -88.784 -56.388 1.00 14.96 24 LEU C N 1
ATOM 3288 C CA . LEU C 1 44 ? 26.191 -89.494 -55.756 1.00 17.64 24 LEU C CA 1
ATOM 3289 C C . LEU C 1 44 ? 26.363 -91.001 -55.889 1.00 16.84 24 LEU C C 1
ATOM 3290 O O . LEU C 1 44 ? 26.064 -91.750 -54.951 1.00 13.90 24 LEU C O 1
ATOM 3295 N N . THR C 1 45 ? 26.880 -91.455 -57.034 1.00 14.14 25 THR C N 1
ATOM 3296 C CA . THR C 1 45 ? 27.128 -92.877 -57.247 1.00 16.22 25 THR C CA 1
ATOM 3297 C C . THR C 1 45 ? 28.062 -93.452 -56.182 1.00 17.77 25 THR C C 1
ATOM 3298 O O . THR C 1 45 ? 27.751 -94.469 -55.553 1.00 16.17 25 THR C O 1
ATOM 3302 N N . PHE C 1 46 ? 29.208 -92.808 -55.951 1.00 13.09 26 PHE C N 1
ATOM 3303 C CA . PHE C 1 46 ? 30.112 -93.298 -54.912 1.00 13.58 26 PHE C CA 1
ATOM 3304 C C . PHE C 1 46 ? 29.566 -93.034 -53.516 1.00 13.43 26 PHE C C 1
ATOM 3305 O O . PHE C 1 46 ? 29.675 -93.892 -52.633 1.00 16.33 26 PHE C O 1
ATOM 3313 N N . HIS C 1 47 ? 28.974 -91.858 -53.295 1.00 11.50 27 HIS C N 1
ATOM 3314 C CA . HIS C 1 47 ? 28.573 -91.475 -51.946 1.00 13.20 27 HIS C CA 1
ATOM 3315 C C . HIS C 1 47 ? 27.464 -92.380 -51.427 1.00 13.94 27 HIS C C 1
ATOM 3316 O O . HIS C 1 47 ? 27.546 -92.907 -50.316 1.00 15.51 27 HIS C O 1
ATOM 3323 N N . HIS C 1 48 ? 26.408 -92.555 -52.220 1.00 12.16 28 HIS C N 1
ATOM 3324 C CA . HIS C 1 48 ? 25.311 -93.435 -51.837 1.00 11.88 28 HIS C CA 1
ATOM 3325 C C . HIS C 1 48 ? 25.662 -94.897 -52.081 1.00 11.95 28 HIS C C 1
ATOM 3326 O O . HIS C 1 48 ? 25.540 -95.729 -51.175 1.00 14.63 28 HIS C O 1
ATOM 3333 N N . GLY C 1 49 ? 26.107 -95.229 -53.296 1.00 14.30 29 GLY C N 1
ATOM 3334 C CA . GLY C 1 49 ? 26.293 -96.625 -53.668 1.00 15.29 29 GLY C CA 1
ATOM 3335 C C . GLY C 1 49 ? 27.491 -97.311 -53.039 1.00 18.06 29 GLY C C 1
ATOM 3336 O O . GLY C 1 49 ? 27.511 -98.546 -52.945 1.00 16.34 29 GLY C O 1
ATOM 3337 N N . LYS C 1 50 ? 28.506 -96.553 -52.632 1.00 13.92 30 LYS C N 1
ATOM 3338 C CA . LYS C 1 50 ? 29.683 -97.130 -52.000 1.00 13.91 30 LYS C CA 1
ATOM 3339 C C . LYS C 1 50 ? 29.779 -96.761 -50.524 1.00 20.24 30 LYS C C 1
ATOM 3340 O O . LYS C 1 50 ? 29.852 -97.649 -49.674 1.00 14.83 30 LYS C O 1
ATOM 3346 N N . HIS C 1 51 ? 29.799 -95.468 -50.182 1.00 11.78 31 HIS C N 1
ATOM 3347 C CA . HIS C 1 51 ? 29.976 -95.102 -48.777 1.00 10.80 31 HIS C CA 1
ATOM 3348 C C . HIS C 1 51 ? 28.757 -95.465 -47.938 1.00 12.32 31 HIS C C 1
ATOM 3349 O O . HIS C 1 51 ? 28.872 -96.141 -46.911 1.00 15.23 31 HIS C O 1
ATOM 3356 N N . HIS C 1 52 ? 27.580 -94.971 -48.328 1.00 12.30 32 HIS C N 1
ATOM 3357 C CA . HIS C 1 52 ? 26.388 -95.265 -47.547 1.00 9.85 32 HIS C CA 1
ATOM 3358 C C . HIS C 1 52 ? 26.154 -96.763 -47.471 1.00 11.55 32 HIS C C 1
ATOM 3359 O O . HIS C 1 52 ? 25.837 -97.295 -46.401 1.00 15.61 32 HIS C O 1
ATOM 3366 N N . GLN C 1 53 ? 26.360 -97.470 -48.585 1.00 12.49 33 GLN C N 1
ATOM 3367 C CA . GLN C 1 53 ? 26.185 -98.923 -48.579 1.00 14.17 33 GLN C CA 1
ATOM 3368 C C . GLN C 1 53 ? 27.129 -99.608 -47.595 1.00 18.28 33 GLN C C 1
ATOM 3369 O O . GLN C 1 53 ? 26.725 -100.541 -46.882 1.00 17.56 33 GLN C O 1
ATOM 3375 N N . ALA C 1 54 ? 28.399 -99.178 -47.556 1.00 15.28 34 ALA C N 1
ATOM 3376 C CA . ALA C 1 54 ? 29.376 -99.830 -46.691 1.00 15.71 34 ALA C CA 1
ATOM 3377 C C . ALA C 1 54 ? 29.038 -99.629 -45.218 1.00 17.42 34 ALA C C 1
ATOM 3378 O O . ALA C 1 54 ? 29.253 -100.532 -44.396 1.00 14.73 34 ALA C O 1
ATOM 3380 N N . TYR C 1 55 ? 28.511 -98.452 -44.858 1.00 13.40 35 TYR C N 1
ATOM 3381 C CA . TYR C 1 55 ? 28.098 -98.240 -43.475 1.00 11.16 35 TYR C CA 1
ATOM 3382 C C . TYR C 1 55 ? 27.003 -99.232 -43.086 1.00 13.68 35 TYR C C 1
ATOM 3383 O O . TYR C 1 55 ? 26.968 -99.739 -41.956 1.00 13.93 35 TYR C O 1
ATOM 3392 N N . VAL C 1 56 ? 26.102 -99.511 -44.020 1.00 12.25 36 VAL C N 1
ATOM 3393 C CA . VAL C 1 56 ? 25.012 -100.446 -43.785 1.00 13.64 36 VAL C CA 1
ATOM 3394 C C . VAL C 1 56 ? 25.549 -101.859 -43.626 1.00 19.54 36 VAL C C 1
ATOM 3395 O O . VAL C 1 56 ? 25.158 -102.598 -42.713 1.00 20.23 36 VAL C O 1
ATOM 3399 N N . THR C 1 57 ? 26.441 -102.259 -44.529 1.00 15.92 37 THR C N 1
ATOM 3400 C CA . THR C 1 57 ? 26.965 -103.615 -44.491 1.00 20.68 37 THR C CA 1
ATOM 3401 C C . THR C 1 57 ? 27.862 -103.817 -43.274 1.00 21.74 37 THR C C 1
ATOM 3402 O O . THR C 1 57 ? 27.803 -104.868 -42.621 1.00 17.80 37 THR C O 1
ATOM 3406 N N . ASN C 1 58 ? 28.675 -102.812 -42.939 1.00 13.03 38 ASN C N 1
ATOM 3407 C CA . ASN C 1 58 ? 29.460 -102.866 -41.709 1.00 17.17 38 ASN C CA 1
ATOM 3408 C C . ASN C 1 58 ? 28.562 -103.015 -40.491 1.00 17.75 38 ASN C C 1
ATOM 3409 O O . ASN C 1 58 ? 28.821 -103.847 -39.612 1.00 16.86 38 ASN C O 1
ATOM 3414 N N . LEU C 1 59 ? 27.499 -102.212 -40.415 1.00 15.88 39 LEU C N 1
ATOM 3415 C CA . LEU C 1 59 ? 26.613 -102.301 -39.262 1.00 14.07 39 LEU C CA 1
ATOM 3416 C C . LEU C 1 59 ? 26.011 -103.695 -39.145 1.00 20.21 39 LEU C C 1
ATOM 3417 O O . LEU C 1 59 ? 25.984 -104.284 -38.057 1.00 17.87 39 LEU C O 1
ATOM 3422 N N . ASN C 1 60 ? 25.532 -104.240 -40.264 1.00 16.05 40 ASN C N 1
ATOM 3423 C CA . ASN C 1 60 ? 24.939 -105.570 -40.251 1.00 16.75 40 ASN C CA 1
ATOM 3424 C C . ASN C 1 60 ? 25.932 -106.604 -39.743 1.00 18.83 40 ASN C C 1
ATOM 3425 O O . ASN C 1 60 ? 25.581 -107.447 -38.914 1.00 17.56 40 ASN C O 1
ATOM 3430 N N . ASN C 1 61 ? 27.189 -106.524 -40.192 1.00 16.15 41 ASN C N 1
ATOM 3431 C CA . ASN C 1 61 ? 28.183 -107.501 -39.774 1.00 20.93 41 ASN C CA 1
ATOM 3432 C C . ASN C 1 61 ? 28.608 -107.305 -38.324 1.00 20.58 41 ASN C C 1
ATOM 3433 O O . ASN C 1 61 ? 28.952 -108.278 -37.656 1.00 20.08 41 ASN C O 1
ATOM 3438 N N . LEU C 1 62 ? 28.570 -106.075 -37.815 1.00 15.63 42 LEU C N 1
ATOM 3439 C CA . LEU C 1 62 ? 29.050 -105.804 -36.464 1.00 19.52 42 LEU C CA 1
ATOM 3440 C C . LEU C 1 62 ? 28.049 -106.164 -35.378 1.00 18.13 42 LEU C C 1
ATOM 3441 O O . LEU C 1 62 ? 28.448 -106.384 -34.232 1.00 14.08 42 LEU C O 1
ATOM 3446 N N . ILE C 1 63 ? 26.757 -106.197 -35.689 1.00 17.50 43 ILE C N 1
ATOM 3447 C CA . ILE C 1 63 ? 25.762 -106.491 -34.670 1.00 18.95 43 ILE C CA 1
ATOM 3448 C C . ILE C 1 63 ? 25.243 -107.918 -34.764 1.00 15.88 43 ILE C C 1
ATOM 3449 O O . ILE C 1 63 ? 24.470 -108.335 -33.896 1.00 17.54 43 ILE C O 1
ATOM 3454 N N . GLN C 1 64 ? 25.646 -108.676 -35.779 1.00 15.73 44 GLN C N 1
ATOM 3455 C CA . GLN C 1 64 ? 25.158 -110.043 -35.936 1.00 20.19 44 GLN C CA 1
ATOM 3456 C C . GLN C 1 64 ? 25.532 -110.896 -34.724 1.00 16.39 44 GLN C C 1
ATOM 3457 O O . GLN C 1 64 ? 26.661 -110.836 -34.231 1.00 17.34 44 GLN C O 1
ATOM 3463 N N . ASN C 1 65 ? 24.565 -111.684 -34.240 1.00 17.78 45 ASN C N 1
ATOM 3464 C CA . ASN C 1 65 ? 24.712 -112.545 -33.060 1.00 18.91 45 ASN C CA 1
ATOM 3465 C C . ASN C 1 65 ? 24.972 -111.770 -31.764 1.00 21.87 45 ASN C C 1
ATOM 3466 O O . ASN C 1 65 ? 25.452 -112.349 -30.784 1.00 21.07 45 ASN C O 1
ATOM 3471 N N . THR C 1 66 ? 24.667 -110.474 -31.726 1.00 20.97 46 THR C N 1
ATOM 3472 C CA . THR C 1 66 ? 24.790 -109.662 -30.521 1.00 17.71 46 THR C CA 1
ATOM 3473 C C . THR C 1 66 ? 23.410 -109.207 -30.064 1.00 19.05 46 THR C C 1
ATOM 3474 O O . THR C 1 66 ? 22.429 -109.309 -30.798 1.00 19.78 46 THR C O 1
ATOM 3478 N N . GLU C 1 67 ? 23.357 -108.663 -28.843 1.00 21.58 47 GLU C N 1
ATOM 3479 C CA . GLU C 1 67 ? 22.106 -108.119 -28.320 1.00 26.62 47 GLU C CA 1
ATOM 3480 C C . GLU C 1 67 ? 21.599 -106.934 -29.131 1.00 23.73 47 GLU C C 1
ATOM 3481 O O . GLU C 1 67 ? 20.421 -106.579 -29.010 1.00 30.02 47 GLU C O 1
ATOM 3487 N N . LEU C 1 68 ? 22.449 -106.305 -29.942 1.00 22.98 48 LEU C N 1
ATOM 3488 C CA . LEU C 1 68 ? 22.006 -105.178 -30.756 1.00 21.68 48 LEU C CA 1
ATOM 3489 C C . LEU C 1 68 ? 21.305 -105.612 -32.034 1.00 23.19 48 LEU C C 1
ATOM 3490 O O . LEU C 1 68 ? 20.730 -104.761 -32.726 1.00 21.08 48 LEU C O 1
ATOM 3495 N N . ALA C 1 69 ? 21.333 -106.907 -32.358 1.00 21.73 49 ALA C N 1
ATOM 3496 C CA . ALA C 1 69 ? 20.737 -107.374 -33.603 1.00 18.47 49 ALA C CA 1
ATOM 3497 C C . ALA C 1 69 ? 19.225 -107.197 -33.627 1.00 22.66 49 ALA C C 1
ATOM 3498 O O . ALA C 1 69 ? 18.631 -107.216 -34.708 1.00 21.23 49 ALA C O 1
ATOM 3500 N N . ASN C 1 70 ? 18.581 -107.037 -32.475 1.00 20.16 50 ASN C N 1
ATOM 3501 C CA . ASN C 1 70 ? 17.135 -106.877 -32.449 1.00 23.70 50 ASN C CA 1
ATOM 3502 C C . ASN C 1 70 ? 16.695 -105.447 -32.157 1.00 25.71 50 ASN C C 1
ATOM 3503 O O . ASN C 1 70 ? 15.518 -105.224 -31.854 1.00 24.59 50 ASN C O 1
ATOM 3508 N N . LYS C 1 71 ? 17.593 -104.477 -32.268 1.00 20.32 51 LYS C N 1
ATOM 3509 C CA . LYS C 1 71 ? 17.266 -103.085 -31.987 1.00 25.08 51 LYS C CA 1
ATOM 3510 C C . LYS C 1 71 ? 17.132 -102.287 -33.282 1.00 19.02 51 LYS C C 1
ATOM 3511 O O . LYS C 1 71 ? 17.615 -102.694 -34.336 1.00 18.68 51 LYS C O 1
ATOM 3517 N N . THR C 1 72 ? 16.425 -101.157 -33.206 1.00 18.60 52 THR C N 1
ATOM 3518 C CA . THR C 1 72 ? 16.386 -100.284 -34.366 1.00 16.72 52 THR C CA 1
ATOM 3519 C C . THR C 1 72 ? 17.705 -99.532 -34.476 1.00 16.65 52 THR C C 1
ATOM 3520 O O . THR C 1 72 ? 18.522 -99.545 -33.558 1.00 19.24 52 THR C O 1
ATOM 3524 N N . LEU C 1 73 ? 17.898 -98.849 -35.613 1.00 18.28 53 LEU C N 1
ATOM 3525 C CA . LEU C 1 73 ? 19.098 -98.035 -35.805 1.00 21.14 53 LEU C CA 1
ATOM 3526 C C . LEU C 1 73 ? 19.221 -96.969 -34.721 1.00 18.39 53 LEU C C 1
ATOM 3527 O O . LEU C 1 73 ? 20.289 -96.787 -34.123 1.00 13.23 53 LEU C O 1
ATOM 3532 N N . GLU C 1 74 ? 18.126 -96.263 -34.439 1.00 18.56 54 GLU C N 1
ATOM 3533 C CA . GLU C 1 74 ? 18.176 -95.209 -33.428 1.00 17.04 54 GLU C CA 1
ATOM 3534 C C . GLU C 1 74 ? 18.489 -95.778 -32.059 1.00 15.48 54 GLU C C 1
ATOM 3535 O O . GLU C 1 74 ? 19.188 -95.143 -31.258 1.00 17.72 54 GLU C O 1
ATOM 3538 N N . GLU C 1 75 ? 17.938 -96.955 -31.752 1.00 13.64 55 GLU C N 1
ATOM 3539 C CA . GLU C 1 75 ? 18.244 -97.607 -30.483 1.00 18.58 55 GLU C CA 1
ATOM 3540 C C . GLU C 1 75 ? 19.725 -97.960 -30.392 1.00 16.20 55 GLU C C 1
ATOM 3541 O O . GLU C 1 75 ? 20.338 -97.836 -29.323 1.00 20.10 55 GLU C O 1
ATOM 3547 N N . ILE C 1 76 ? 20.319 -98.394 -31.506 1.00 14.09 56 ILE C N 1
ATOM 3548 C CA . ILE C 1 76 ? 21.735 -98.767 -31.512 1.00 14.69 56 ILE C CA 1
ATOM 3549 C C . ILE C 1 76 ? 22.617 -97.537 -31.347 1.00 15.53 56 ILE C C 1
ATOM 3550 O O . ILE C 1 76 ? 23.630 -97.563 -30.631 1.00 17.67 56 ILE C O 1
ATOM 3555 N N . ILE C 1 77 ? 22.267 -96.448 -32.030 1.00 15.65 57 ILE C N 1
ATOM 3556 C CA . ILE C 1 77 ? 23.034 -95.211 -31.910 1.00 12.95 57 ILE C CA 1
ATOM 3557 C C . ILE C 1 77 ? 23.090 -94.763 -30.456 1.00 18.69 57 ILE C C 1
ATOM 3558 O O . ILE C 1 77 ? 24.160 -94.428 -29.930 1.00 18.40 57 ILE C O 1
ATOM 3563 N N . HIS C 1 78 ? 21.936 -94.744 -29.786 1.00 20.18 58 HIS C N 1
ATOM 3564 C CA . HIS C 1 78 ? 21.893 -94.303 -28.391 1.00 24.34 58 HIS C CA 1
ATOM 3565 C C . HIS C 1 78 ? 22.534 -95.318 -27.448 1.00 20.48 58 HIS C C 1
ATOM 3566 O O . HIS C 1 78 ? 23.163 -94.932 -26.463 1.00 24.51 58 HIS C O 1
ATOM 3573 N N . ALA C 1 79 ? 22.387 -96.608 -27.721 1.00 22.70 59 ALA C N 1
ATOM 3574 C CA . ALA C 1 79 ? 22.965 -97.598 -26.816 1.00 26.71 59 ALA C CA 1
ATOM 3575 C C . ALA C 1 79 ? 24.493 -97.609 -26.871 1.00 26.11 59 ALA C C 1
ATOM 3576 O O . ALA C 1 79 ? 25.143 -97.919 -25.868 1.00 30.59 59 ALA C O 1
ATOM 3578 N N . THR C 1 80 ? 25.091 -97.283 -28.012 1.00 20.02 60 THR C N 1
ATOM 3579 C CA . THR C 1 80 ? 26.542 -97.348 -28.140 1.00 18.56 60 THR C CA 1
ATOM 3580 C C . THR C 1 80 ? 27.200 -95.982 -28.095 1.00 22.80 60 THR C C 1
ATOM 3581 O O . THR C 1 80 ? 28.424 -95.887 -28.224 1.00 24.47 60 THR C O 1
ATOM 3585 N N . ALA C 1 81 ? 26.412 -94.930 -27.919 1.00 19.03 61 ALA C N 1
ATOM 3586 C CA . ALA C 1 81 ? 26.952 -93.580 -27.884 1.00 27.54 61 ALA C CA 1
ATOM 3587 C C . ALA C 1 81 ? 27.949 -93.375 -26.743 1.00 31.87 61 ALA C C 1
ATOM 3588 O O . ALA C 1 81 ? 28.859 -92.548 -26.858 1.00 30.56 61 ALA C O 1
ATOM 3590 N N . LYS C 1 82 ? 27.803 -94.102 -25.638 1.00 31.86 62 LYS C N 1
ATOM 3591 C CA . LYS C 1 82 ? 28.727 -93.871 -24.532 1.00 40.35 62 LYS C CA 1
ATOM 3592 C C . LYS C 1 82 ? 29.975 -94.747 -24.617 1.00 41.74 62 LYS C C 1
ATOM 3593 O O . LYS C 1 82 ? 31.093 -94.251 -24.436 1.00 46.78 62 LYS C O 1
ATOM 3599 N N . ASN C 1 83 ? 29.803 -96.037 -24.910 1.00 38.97 63 ASN C N 1
ATOM 3600 C CA . ASN C 1 83 ? 30.856 -97.041 -24.784 1.00 41.13 63 ASN C CA 1
ATOM 3601 C C . ASN C 1 83 ? 31.928 -96.909 -25.859 1.00 35.75 63 ASN C C 1
ATOM 3602 O O . ASN C 1 83 ? 31.723 -97.361 -26.991 1.00 33.51 63 ASN C O 1
ATOM 3607 N N . PRO C 1 84 ? 33.101 -96.354 -25.536 1.00 39.30 64 PRO C N 1
ATOM 3608 C CA . PRO C 1 84 ? 34.160 -96.244 -26.553 1.00 33.97 64 PRO C CA 1
ATOM 3609 C C . PRO C 1 84 ? 34.592 -97.588 -27.102 1.00 30.59 64 PRO C C 1
ATOM 3610 O O . PRO C 1 84 ? 35.166 -97.637 -28.197 1.00 32.70 64 PRO C O 1
ATOM 3614 N N . GLU C 1 85 ? 34.322 -98.680 -26.377 1.00 32.13 65 GLU C N 1
ATOM 3615 C CA . GLU C 1 85 ? 34.582 -100.019 -26.893 1.00 35.32 65 GLU C CA 1
ATOM 3616 C C . GLU C 1 85 ? 33.635 -100.373 -28.027 1.00 31.17 65 GLU C C 1
ATOM 3617 O O . GLU C 1 85 ? 33.964 -101.218 -28.865 1.00 29.34 65 GLU C O 1
ATOM 3623 N N . LYS C 1 86 ? 32.449 -99.766 -28.055 1.00 30.46 66 LYS C N 1
ATOM 3624 C CA . LYS C 1 86 ? 31.480 -100.007 -29.111 1.00 24.90 66 LYS C CA 1
ATOM 3625 C C . LYS C 1 86 ? 31.519 -98.921 -30.183 1.00 25.30 66 LYS C C 1
ATOM 3626 O O . LYS C 1 86 ? 30.561 -98.782 -30.951 1.00 20.31 66 LYS C O 1
ATOM 3632 N N . ALA C 1 87 ? 32.614 -98.154 -30.249 1.00 24.32 67 ALA C N 1
ATOM 3633 C CA . ALA C 1 87 ? 32.681 -97.022 -31.167 1.00 16.41 67 ALA C CA 1
ATOM 3634 C C . ALA C 1 87 ? 32.568 -97.466 -32.622 1.00 17.88 67 ALA C C 1
ATOM 3635 O O . ALA C 1 87 ? 32.030 -96.726 -33.451 1.00 20.20 67 ALA C O 1
ATOM 3637 N N . GLY C 1 88 ? 33.020 -98.683 -32.950 1.00 16.60 68 GLY C N 1
ATOM 3638 C CA . GLY C 1 88 ? 32.870 -99.157 -34.316 1.00 20.43 68 GLY C CA 1
ATOM 3639 C C . GLY C 1 88 ? 31.412 -99.314 -34.710 1.00 19.64 68 GLY C C 1
ATOM 3640 O O . GLY C 1 88 ? 31.034 -99.090 -35.863 1.00 20.45 68 GLY C O 1
ATOM 3641 N N . ILE C 1 89 ? 30.580 -99.714 -33.757 1.00 15.75 69 ILE C N 1
ATOM 3642 C CA . ILE C 1 89 ? 29.162 -99.881 -34.037 1.00 19.70 69 ILE C CA 1
ATOM 3643 C C . ILE C 1 89 ? 28.487 -98.522 -34.136 1.00 19.28 69 ILE C C 1
ATOM 3644 O O . ILE C 1 89 ? 27.760 -98.243 -35.100 1.00 16.99 69 ILE C O 1
ATOM 3649 N N . PHE C 1 90 ? 28.721 -97.659 -33.143 1.00 16.02 70 PHE C N 1
ATOM 3650 C CA . PHE C 1 90 ? 28.185 -96.299 -33.192 1.00 18.24 70 PHE C CA 1
ATOM 3651 C C . PHE C 1 90 ? 28.562 -95.601 -34.495 1.00 18.34 70 PHE C C 1
ATOM 3652 O O . PHE C 1 90 ? 27.722 -94.963 -35.138 1.00 16.41 70 PHE C O 1
ATOM 3660 N N . ASN C 1 91 ? 29.837 -95.688 -34.880 1.00 17.35 71 ASN C N 1
ATOM 3661 C CA . ASN C 1 91 ? 30.315 -94.948 -36.046 1.00 17.07 71 ASN C CA 1
ATOM 3662 C C . ASN C 1 91 ? 29.577 -95.367 -37.310 1.00 19.52 71 ASN C C 1
ATOM 3663 O O . ASN C 1 91 ? 29.179 -94.519 -38.119 1.00 15.44 71 ASN C O 1
ATOM 3668 N N . ASN C 1 92 ? 29.361 -96.669 -37.494 1.00 17.91 72 ASN C N 1
ATOM 3669 C CA . ASN C 1 92 ? 28.652 -97.115 -38.690 1.00 15.89 72 ASN C CA 1
ATOM 3670 C C . ASN C 1 92 ? 27.149 -96.863 -38.579 1.00 18.21 72 ASN C C 1
ATOM 3671 O O . ASN C 1 92 ? 26.518 -96.422 -39.551 1.00 14.77 72 ASN C O 1
ATOM 3676 N N . ALA C 1 93 ? 26.572 -97.115 -37.402 1.00 13.07 73 ALA C N 1
ATOM 3677 C CA . ALA C 1 93 ? 25.140 -96.893 -37.193 1.00 14.20 73 ALA C CA 1
ATOM 3678 C C . ALA C 1 93 ? 24.759 -95.426 -37.399 1.00 15.09 73 ALA C C 1
ATOM 3679 O O . ALA C 1 93 ? 23.761 -95.109 -38.061 1.00 12.78 73 ALA C O 1
ATOM 3681 N N . ALA C 1 94 ? 25.523 -94.517 -36.800 1.00 9.92 74 ALA C N 1
ATOM 3682 C CA . ALA C 1 94 ? 25.220 -93.095 -36.947 1.00 13.52 74 ALA C CA 1
ATOM 3683 C C . ALA C 1 94 ? 25.430 -92.623 -38.385 1.00 11.85 74 ALA C C 1
ATOM 3684 O O . ALA C 1 94 ? 24.665 -91.793 -38.891 1.00 11.25 74 ALA C O 1
ATOM 3686 N N . GLN C 1 95 ? 26.454 -93.139 -39.068 1.00 8.73 75 GLN C N 1
ATOM 3687 C CA . GLN C 1 95 ? 26.660 -92.737 -40.457 1.00 10.96 75 GLN C CA 1
ATOM 3688 C C . GLN C 1 95 ? 25.511 -93.209 -41.359 1.00 11.96 75 GLN C C 1
ATOM 3689 O O . GLN C 1 95 ? 25.140 -92.502 -42.305 1.00 13.32 75 GLN C O 1
ATOM 3695 N N . VAL C 1 96 ? 24.901 -94.369 -41.073 1.00 14.60 76 VAL C N 1
ATOM 3696 C CA . VAL C 1 96 ? 23.700 -94.761 -41.825 1.00 13.48 76 VAL C CA 1
ATOM 3697 C C . VAL C 1 96 ? 22.597 -93.734 -41.623 1.00 11.74 76 VAL C C 1
ATOM 3698 O O . VAL C 1 96 ? 21.945 -93.285 -42.577 1.00 10.87 76 VAL C O 1
ATOM 3702 N N . TRP C 1 97 ? 22.357 -93.360 -40.368 1.00 11.96 77 TRP C N 1
ATOM 3703 C CA . TRP C 1 97 ? 21.346 -92.351 -40.070 1.00 13.61 77 TRP C CA 1
ATOM 3704 C C . TRP C 1 97 ? 21.679 -91.031 -40.761 1.00 12.34 77 TRP C C 1
ATOM 3705 O O . TRP C 1 97 ? 20.835 -90.449 -41.455 1.00 9.01 77 TRP C O 1
ATOM 3716 N N . ASN C 1 98 ? 22.924 -90.568 -40.614 1.00 7.55 78 ASN C N 1
ATOM 3717 C CA . ASN C 1 98 ? 23.296 -89.242 -41.092 1.00 10.57 78 ASN C CA 1
ATOM 3718 C C . ASN C 1 98 ? 23.136 -89.127 -42.604 1.00 9.79 78 ASN C C 1
ATOM 3719 O O . ASN C 1 98 ? 22.699 -88.088 -43.116 1.00 12.71 78 ASN C O 1
ATOM 3724 N N . HIS C 1 99 ? 23.479 -90.183 -43.337 1.00 9.75 79 HIS C N 1
ATOM 3725 C CA . HIS C 1 99 ? 23.401 -90.107 -44.793 1.00 8.89 79 HIS C CA 1
ATOM 3726 C C . HIS C 1 99 ? 21.958 -90.189 -45.282 1.00 12.93 79 HIS C C 1
ATOM 3727 O O . HIS C 1 99 ? 21.587 -89.497 -46.235 1.00 12.71 79 HIS C O 1
ATOM 3734 N N . THR C 1 100 ? 21.126 -91.019 -44.650 1.00 10.52 80 THR C N 1
ATOM 3735 C CA . THR C 1 100 ? 19.712 -91.023 -45.026 1.00 12.02 80 THR C CA 1
ATOM 3736 C C . THR C 1 100 ? 19.083 -89.656 -44.769 1.00 16.08 80 THR C C 1
ATOM 3737 O O . THR C 1 100 ? 18.301 -89.146 -45.589 1.00 15.09 80 THR C O 1
ATOM 3741 N N . PHE C 1 101 ? 19.424 -89.048 -43.632 1.00 9.21 81 PHE C N 1
ATOM 3742 C CA . PHE C 1 101 ? 18.939 -87.717 -43.319 1.00 15.04 81 PHE C CA 1
ATOM 3743 C C . PHE C 1 101 ? 19.424 -86.708 -44.357 1.00 12.10 81 PHE C C 1
ATOM 3744 O O . PHE C 1 101 ? 18.633 -85.896 -44.857 1.00 15.21 81 PHE C O 1
ATOM 3752 N N . PHE C 1 102 ? 20.705 -86.795 -44.739 1.00 9.40 82 PHE C N 1
ATOM 3753 C CA . PHE C 1 102 ? 21.334 -85.847 -45.663 1.00 13.15 82 PHE C CA 1
ATOM 3754 C C . PHE C 1 102 ? 20.701 -85.902 -47.054 1.00 14.34 82 PHE C C 1
ATOM 3755 O O . PHE C 1 102 ? 20.468 -84.855 -47.669 1.00 11.99 82 PHE C O 1
ATOM 3763 N N . TRP C 1 103 ? 20.385 -87.103 -47.562 1.00 10.55 83 TRP C N 1
ATOM 3764 C CA . TRP C 1 103 ? 19.743 -87.160 -48.884 1.00 12.80 83 TRP C CA 1
ATOM 3765 C C . TRP C 1 103 ? 18.384 -86.467 -48.864 1.00 15.59 83 TRP C C 1
ATOM 3766 O O . TRP C 1 103 ? 17.983 -85.834 -49.850 1.00 13.00 83 TRP C O 1
ATOM 3777 N N . ASN C 1 104 ? 17.655 -86.599 -47.756 1.00 10.82 84 ASN C N 1
ATOM 3778 C CA . ASN C 1 104 ? 16.336 -85.985 -47.646 1.00 15.75 84 ASN C CA 1
ATOM 3779 C C . ASN C 1 104 ? 16.412 -84.493 -47.347 1.00 16.03 84 ASN C C 1
ATOM 3780 O O . ASN C 1 104 ? 15.412 -83.779 -47.523 1.00 17.70 84 ASN C O 1
ATOM 3785 N N . CYS C 1 105 ? 17.572 -84.018 -46.901 1.00 11.55 85 CYS C N 1
ATOM 3786 C CA . CYS C 1 105 ? 17.837 -82.591 -46.729 1.00 14.66 85 CYS C CA 1
ATOM 3787 C C . CYS C 1 105 ? 17.948 -81.839 -48.043 1.00 17.74 85 CYS C C 1
ATOM 3788 O O . CYS C 1 105 ? 17.881 -80.597 -48.044 1.00 18.02 85 CYS C O 1
ATOM 3791 N N . MET C 1 106 ? 18.152 -82.540 -49.154 1.00 18.26 86 MET C N 1
ATOM 3792 C CA . MET C 1 106 ? 18.343 -81.868 -50.427 1.00 16.27 86 MET C CA 1
ATOM 3793 C C . MET C 1 106 ? 17.191 -82.176 -51.376 1.00 18.27 86 MET C C 1
ATOM 3794 O O . MET C 1 106 ? 16.435 -83.138 -51.200 1.00 16.89 86 MET C O 1
ATOM 3799 N N . LYS C 1 107 ? 17.044 -81.322 -52.380 1.00 19.00 87 LYS C N 1
ATOM 3800 C CA . LYS C 1 107 ? 16.134 -81.616 -53.477 1.00 18.58 87 LYS C CA 1
ATOM 3801 C C . LYS C 1 107 ? 16.624 -80.869 -54.703 1.00 18.42 87 LYS C C 1
ATOM 3802 O O . LYS C 1 107 ? 17.261 -79.822 -54.567 1.00 19.09 87 LYS C O 1
ATOM 3808 N N . PRO C 1 108 ? 16.363 -81.379 -55.904 1.00 16.23 88 PRO C N 1
ATOM 3809 C CA . PRO C 1 108 ? 16.610 -80.569 -57.101 1.00 25.02 88 PRO C CA 1
ATOM 3810 C C . PRO C 1 108 ? 15.815 -79.273 -57.035 1.00 21.56 88 PRO C C 1
ATOM 3811 O O . PRO C 1 108 ? 14.686 -79.237 -56.539 1.00 26.07 88 PRO C O 1
ATOM 3815 N N . GLN C 1 109 ? 16.437 -78.199 -57.507 1.00 20.60 89 GLN C N 1
ATOM 3816 C CA . GLN C 1 109 ? 15.852 -76.858 -57.461 1.00 26.76 89 GLN C CA 1
ATOM 3817 C C . GLN C 1 109 ? 15.405 -76.498 -56.047 1.00 30.49 89 GLN C C 1
ATOM 3818 O O . GLN C 1 109 ? 14.288 -76.018 -55.816 1.00 25.06 89 GLN C O 1
ATOM 3824 N N . GLY C 1 110 ? 16.292 -76.754 -55.091 1.00 23.20 90 GLY C N 1
ATOM 3825 C CA . GLY C 1 110 ? 16.113 -76.325 -53.719 1.00 23.81 90 GLY C CA 1
ATOM 3826 C C . GLY C 1 110 ? 16.780 -74.992 -53.468 1.00 22.52 90 GLY C C 1
ATOM 3827 O O . GLY C 1 110 ? 16.930 -74.159 -54.371 1.00 21.53 90 GLY C O 1
ATOM 3828 N N . GLY C 1 111 ? 17.197 -74.786 -52.231 1.00 21.55 91 GLY C N 1
ATOM 3829 C CA . GLY C 1 111 ? 17.871 -73.554 -51.909 1.00 22.68 91 GLY C CA 1
ATOM 3830 C C . GLY C 1 111 ? 16.884 -72.453 -51.572 1.00 22.34 91 GLY C C 1
ATOM 3831 O O . GLY C 1 111 ? 15.728 -72.692 -51.213 1.00 23.01 91 GLY C O 1
ATOM 3832 N N . GLY C 1 112 ? 17.360 -71.225 -51.690 1.00 24.35 92 GLY C N 1
ATOM 3833 C CA . GLY C 1 112 ? 16.489 -70.117 -51.370 1.00 25.53 92 GLY C CA 1
ATOM 3834 C C . GLY C 1 112 ? 16.292 -69.999 -49.866 1.00 26.15 92 GLY C C 1
ATOM 3835 O O . GLY C 1 112 ? 17.103 -70.454 -49.057 1.00 22.35 92 GLY C O 1
ATOM 3836 N N . GLN C 1 113 ? 15.176 -69.382 -49.496 1.00 30.95 93 GLN C N 1
ATOM 3837 C CA . GLN C 1 113 ? 14.867 -69.233 -48.085 1.00 31.48 93 GLN C CA 1
ATOM 3838 C C . GLN C 1 113 ? 13.618 -70.025 -47.734 1.00 32.13 93 GLN C C 1
ATOM 3839 O O . GLN C 1 113 ? 12.798 -70.312 -48.610 1.00 30.00 93 GLN C O 1
ATOM 3845 N N . PRO C 1 114 ? 13.453 -70.423 -46.476 1.00 29.56 94 PRO C N 1
ATOM 3846 C CA . PRO C 1 114 ? 12.211 -71.086 -46.067 1.00 31.31 94 PRO C CA 1
ATOM 3847 C C . PRO C 1 114 ? 11.113 -70.059 -45.837 1.00 32.46 94 PRO C C 1
ATOM 3848 O O . PRO C 1 114 ? 11.335 -68.846 -45.888 1.00 28.65 94 PRO C O 1
ATOM 3852 N N . THR C 1 115 ? 9.914 -70.567 -45.575 1.00 33.55 95 THR C N 1
ATOM 3853 C CA . THR C 1 115 ? 8.760 -69.716 -45.323 1.00 36.73 95 THR C CA 1
ATOM 3854 C C . THR C 1 115 ? 8.140 -70.097 -43.985 1.00 34.51 95 THR C C 1
ATOM 3855 O O . THR C 1 115 ? 8.580 -71.040 -43.319 1.00 37.48 95 THR C O 1
ATOM 3859 N N . GLY C 1 116 ? 7.135 -69.320 -43.579 1.00 37.08 96 GLY C N 1
ATOM 3860 C CA . GLY C 1 116 ? 6.269 -69.726 -42.479 1.00 33.84 96 GLY C CA 1
ATOM 3861 C C . GLY C 1 116 ? 7.014 -69.929 -41.174 1.00 32.57 96 GLY C C 1
ATOM 3862 O O . GLY C 1 116 ? 7.827 -69.099 -40.762 1.00 29.15 96 GLY C O 1
ATOM 3863 N N . ASP C 1 117 ? 6.733 -71.059 -40.516 1.00 35.31 97 ASP C N 1
ATOM 3864 C CA . ASP C 1 117 ? 7.221 -71.283 -39.159 1.00 31.10 97 ASP C CA 1
ATOM 3865 C C . ASP C 1 117 ? 8.741 -71.221 -39.099 1.00 23.54 97 ASP C C 1
ATOM 3866 O O . ASP C 1 117 ? 9.310 -70.475 -38.296 1.00 23.54 97 ASP C O 1
ATOM 3871 N N . LEU C 1 118 ? 9.419 -72.009 -39.932 1.00 23.43 98 LEU C N 1
ATOM 3872 C CA . LEU C 1 118 ? 10.874 -72.046 -39.849 1.00 24.95 98 LEU C CA 1
ATOM 3873 C C . LEU C 1 118 ? 11.477 -70.695 -40.209 1.00 21.85 98 LEU C C 1
ATOM 3874 O O . LEU C 1 118 ? 12.411 -70.235 -39.547 1.00 20.07 98 LEU C O 1
ATOM 3879 N N . LYS C 1 119 ? 10.948 -70.041 -41.244 1.00 22.61 99 LYS C N 1
ATOM 3880 C CA . LYS C 1 119 ? 11.444 -68.715 -41.601 1.00 25.47 99 LYS C CA 1
ATOM 3881 C C . LYS C 1 119 ? 11.305 -67.765 -40.425 1.00 21.16 99 LYS C C 1
ATOM 3882 O O . LYS C 1 119 ? 12.256 -67.067 -40.058 1.00 24.99 99 LYS C O 1
ATOM 3886 N N . ALA C 1 120 ? 10.135 -67.762 -39.791 1.00 21.63 100 ALA C N 1
ATOM 3887 C CA . ALA C 1 120 ? 9.906 -66.843 -38.681 1.00 26.81 100 ALA C CA 1
ATOM 3888 C C . ALA C 1 120 ? 10.812 -67.171 -37.503 1.00 21.48 100 ALA C C 1
ATOM 3889 O O . ALA C 1 120 ? 11.407 -66.273 -36.901 1.00 20.01 100 ALA C O 1
ATOM 3891 N N . MET C 1 121 ? 10.951 -68.459 -37.169 1.00 21.85 101 MET C N 1
ATOM 3892 C CA . MET C 1 121 ? 11.814 -68.818 -36.055 1.00 22.38 101 MET C CA 1
ATOM 3893 C C . MET C 1 121 ? 13.262 -68.456 -36.333 1.00 16.51 101 MET C C 1
ATOM 3894 O O . MET C 1 121 ? 13.995 -68.100 -35.410 1.00 19.34 101 MET C O 1
ATOM 3899 N N . ILE C 1 122 ? 13.695 -68.574 -37.587 1.00 15.84 102 ILE C N 1
ATOM 3900 C CA . ILE C 1 122 ? 15.056 -68.204 -37.939 1.00 19.52 102 ILE C CA 1
ATOM 3901 C C . ILE C 1 122 ? 15.249 -66.698 -37.783 1.00 18.44 102 ILE C C 1
ATOM 3902 O O . ILE C 1 122 ? 16.267 -66.235 -37.256 1.00 19.07 102 ILE C O 1
ATOM 3907 N N . ASP C 1 123 ? 14.268 -65.913 -38.232 1.00 19.17 103 ASP C N 1
ATOM 3908 C CA . ASP C 1 123 ? 14.353 -64.462 -38.086 1.00 21.86 103 ASP C CA 1
ATOM 3909 C C . ASP C 1 123 ? 14.321 -64.059 -36.623 1.00 20.05 103 ASP C C 1
ATOM 3910 O O . ASP C 1 123 ? 15.030 -63.135 -36.212 1.00 23.90 103 ASP C O 1
ATOM 3915 N N . LYS C 1 124 ? 13.499 -64.741 -35.824 1.00 22.64 104 LYS C N 1
ATOM 3916 C CA . LYS C 1 124 ? 13.437 -64.460 -34.396 1.00 21.43 104 LYS C CA 1
ATOM 3917 C C . LYS C 1 124 ? 14.741 -64.817 -33.693 1.00 24.80 104 LYS C C 1
ATOM 3918 O O . LYS C 1 124 ? 15.135 -64.145 -32.733 1.00 30.92 104 LYS C O 1
ATOM 3924 N N . THR C 1 125 ? 15.415 -65.869 -34.149 1.00 21.73 105 THR C N 1
ATOM 3925 C CA . THR C 1 125 ? 16.607 -66.391 -33.493 1.00 20.10 105 THR C CA 1
ATOM 3926 C C . THR C 1 125 ? 17.891 -65.733 -33.999 1.00 23.98 105 THR C C 1
ATOM 3927 O O . THR C 1 125 ? 18.730 -65.306 -33.198 1.00 22.73 105 THR C O 1
ATOM 3931 N N . PHE C 1 126 ? 18.062 -65.652 -35.319 1.00 18.83 106 PHE C N 1
ATOM 3932 C CA . PHE C 1 126 ? 19.290 -65.144 -35.911 1.00 20.80 106 PHE C CA 1
ATOM 3933 C C . PHE C 1 126 ? 19.177 -63.700 -36.371 1.00 21.79 106 PHE C C 1
ATOM 3934 O O . PHE C 1 126 ? 20.205 -63.072 -36.649 1.00 24.61 106 PHE C O 1
ATOM 3942 N N . GLY C 1 127 ? 17.963 -63.161 -36.443 1.00 25.98 107 GLY C N 1
ATOM 3943 C CA . GLY C 1 127 ? 17.720 -61.836 -36.949 1.00 23.42 107 GLY C CA 1
ATOM 3944 C C . GLY C 1 127 ? 17.388 -61.807 -38.423 1.00 21.91 107 GLY C C 1
ATOM 3945 O O . GLY C 1 127 ? 16.630 -60.932 -38.867 1.00 23.81 107 GLY C O 1
ATOM 3946 N N . SER C 1 128 ? 17.932 -62.749 -39.192 1.00 19.06 108 SER C N 1
ATOM 3947 C CA . SER C 1 128 ? 17.685 -62.830 -40.624 1.00 18.69 108 SER C CA 1
ATOM 3948 C C . SER C 1 128 ? 18.042 -64.226 -41.111 1.00 20.41 108 SER C C 1
ATOM 3949 O O . SER C 1 128 ? 18.715 -64.993 -40.423 1.00 19.23 108 SER C O 1
ATOM 3952 N N . TYR C 1 129 ? 17.596 -64.535 -42.325 1.00 18.29 109 TYR C N 1
ATOM 3953 C CA . TYR C 1 129 ? 18.084 -65.729 -43.001 1.00 18.63 109 TYR C CA 1
ATOM 3954 C C . TYR C 1 129 ? 19.574 -65.619 -43.290 1.00 20.73 109 TYR C C 1
ATOM 3955 O O . TYR C 1 129 ? 20.331 -66.581 -43.101 1.00 16.33 109 TYR C O 1
ATOM 3964 N N . GLU C 1 130 ? 20.013 -64.450 -43.758 1.00 16.07 110 GLU C N 1
ATOM 3965 C CA . GLU C 1 130 ? 21.425 -64.273 -44.081 1.00 18.79 110 GLU C CA 1
ATOM 3966 C C . GLU C 1 130 ? 22.304 -64.488 -42.857 1.00 19.40 110 GLU C C 1
ATOM 3967 O O . GLU C 1 130 ? 23.417 -65.019 -42.965 1.00 20.74 110 GLU C O 1
ATOM 3973 N N . ALA C 1 131 ? 21.825 -64.084 -41.681 1.00 18.14 111 ALA C N 1
ATOM 3974 C CA . ALA C 1 131 ? 22.579 -64.343 -40.461 1.00 16.36 111 ALA C CA 1
ATOM 3975 C C . ALA C 1 131 ? 22.698 -65.837 -40.221 1.00 20.68 111 ALA C C 1
ATOM 3976 O O . ALA C 1 131 ? 23.780 -66.349 -39.910 1.00 16.10 111 ALA C O 1
ATOM 3978 N N . PHE C 1 132 ? 21.580 -66.550 -40.369 1.00 16.05 112 PHE C N 1
ATOM 3979 C CA . PHE C 1 132 ? 21.598 -68.000 -40.256 1.00 17.97 112 PHE C CA 1
ATOM 3980 C C . PHE C 1 132 ? 22.562 -68.611 -41.260 1.00 18.07 112 PHE C C 1
ATOM 3981 O O . PHE C 1 132 ? 23.398 -69.448 -40.903 1.00 16.62 112 PHE C O 1
ATOM 3989 N N . ALA C 1 133 ? 22.459 -68.202 -42.530 1.00 18.37 113 ALA C N 1
ATOM 3990 C CA . ALA C 1 133 ? 23.294 -68.802 -43.568 1.00 20.72 113 ALA C CA 1
ATOM 3991 C C . ALA C 1 133 ? 24.774 -68.570 -43.290 1.00 19.88 113 ALA C C 1
ATOM 3992 O O . ALA C 1 133 ? 25.602 -69.467 -43.501 1.00 20.47 113 ALA C O 1
ATOM 3994 N N . ALA C 1 134 ? 25.129 -67.382 -42.801 1.00 19.93 114 ALA C N 1
ATOM 3995 C CA . ALA C 1 134 ? 26.531 -67.109 -42.484 1.00 19.47 114 ALA C CA 1
ATOM 3996 C C . ALA C 1 134 ? 27.016 -67.977 -41.326 1.00 21.19 114 ALA C C 1
ATOM 3997 O O . ALA C 1 134 ? 28.156 -68.468 -41.336 1.00 23.57 114 ALA C O 1
ATOM 3999 N N . ASP C 1 135 ? 26.168 -68.169 -40.311 1.00 19.93 115 ASP C N 1
ATOM 4000 C CA . ASP C 1 135 ? 26.532 -69.025 -39.188 1.00 22.59 115 ASP C CA 1
ATOM 4001 C C . ASP C 1 135 ? 26.631 -70.481 -39.611 1.00 22.25 115 ASP C C 1
ATOM 4002 O O . ASP C 1 135 ? 27.517 -71.206 -39.147 1.00 16.44 115 ASP C O 1
ATOM 4007 N N . PHE C 1 136 ? 25.721 -70.931 -40.479 1.00 20.30 116 PHE C N 1
ATOM 4008 C CA . PHE C 1 136 ? 25.777 -72.311 -40.946 1.00 17.62 116 PHE C CA 1
ATOM 4009 C C . PHE C 1 136 ? 27.045 -72.554 -41.751 1.00 19.19 116 PHE C C 1
ATOM 4010 O O . PHE C 1 136 ? 27.746 -73.549 -41.538 1.00 14.87 116 PHE C O 1
ATOM 4018 N N . LYS C 1 137 ? 27.378 -71.637 -42.665 1.00 18.06 117 LYS C N 1
ATOM 4019 C CA . LYS C 1 137 ? 28.578 -71.857 -43.464 1.00 20.71 117 LYS C CA 1
ATOM 4020 C C . LYS C 1 137 ? 29.839 -71.797 -42.608 1.00 18.17 117 LYS C C 1
ATOM 4021 O O . LYS C 1 137 ? 30.772 -72.580 -42.835 1.00 20.71 117 LYS C O 1
ATOM 4027 N N . GLN C 1 138 ? 29.856 -70.962 -41.569 1.00 20.06 118 GLN C N 1
ATOM 4028 C CA . GLN C 1 138 ? 31.025 -70.906 -40.694 1.00 21.95 118 GLN C CA 1
ATOM 4029 C C . GLN C 1 138 ? 31.217 -72.219 -39.938 1.00 21.67 118 GLN C C 1
ATOM 4030 O O . GLN C 1 138 ? 32.339 -72.741 -39.852 1.00 22.08 118 GLN C O 1
ATOM 4036 N N . ALA C 1 139 ? 30.135 -72.765 -39.373 1.00 17.30 119 ALA C N 1
ATOM 4037 C CA . ALA C 1 139 ? 30.229 -74.059 -38.702 1.00 19.00 119 ALA C CA 1
ATOM 4038 C C . ALA C 1 139 ? 30.706 -75.140 -39.660 1.00 20.35 119 ALA C C 1
ATOM 4039 O O . ALA C 1 139 ? 31.568 -75.958 -39.310 1.00 19.50 119 ALA C O 1
ATOM 4041 N N . ALA C 1 140 ? 30.145 -75.156 -40.873 1.00 17.71 120 ALA C N 1
ATOM 4042 C CA . ALA C 1 140 ? 30.541 -76.122 -41.888 1.00 14.75 120 ALA C CA 1
ATOM 4043 C C . ALA C 1 140 ? 32.013 -75.992 -42.246 1.00 18.35 120 ALA C C 1
ATOM 4044 O O . ALA C 1 140 ? 32.707 -76.997 -42.429 1.00 16.00 120 ALA C O 1
ATOM 4046 N N . ILE C 1 141 ? 32.509 -74.762 -42.368 1.00 15.76 121 ILE C N 1
ATOM 4047 C CA . ILE C 1 141 ? 33.879 -74.569 -42.819 1.00 17.89 121 ILE C CA 1
ATOM 4048 C C . ILE C 1 141 ? 34.876 -74.668 -41.673 1.00 22.08 121 ILE C C 1
ATOM 4049 O O . ILE C 1 141 ? 36.044 -74.997 -41.909 1.00 27.36 121 ILE C O 1
ATOM 4054 N N . THR C 1 142 ? 34.457 -74.451 -40.427 1.00 16.03 122 THR C N 1
ATOM 4055 C CA . THR C 1 142 ? 35.401 -74.589 -39.324 1.00 21.77 122 THR C CA 1
ATOM 4056 C C . THR C 1 142 ? 35.399 -75.973 -38.690 1.00 21.64 122 THR C C 1
ATOM 4057 O O . THR C 1 142 ? 36.176 -76.199 -37.759 1.00 26.31 122 THR C O 1
ATOM 4061 N N . GLN C 1 143 ? 34.547 -76.897 -39.139 1.00 19.05 123 GLN C N 1
ATOM 4062 C CA . GLN C 1 143 ? 34.601 -78.271 -38.639 1.00 16.31 123 GLN C CA 1
ATOM 4063 C C . GLN C 1 143 ? 35.862 -78.923 -39.179 1.00 18.51 123 GLN C C 1
ATOM 4064 O O . GLN C 1 143 ? 35.932 -79.259 -40.366 1.00 18.08 123 GLN C O 1
ATOM 4070 N N . PHE C 1 144 ? 36.863 -79.086 -38.328 1.00 17.18 124 PHE C N 1
ATOM 4071 C CA . PHE C 1 144 ? 38.146 -79.592 -38.800 1.00 18.08 124 PHE C CA 1
ATOM 4072 C C . PHE C 1 144 ? 38.058 -81.089 -39.066 1.00 13.16 124 PHE C C 1
ATOM 4073 O O . PHE C 1 144 ? 37.543 -81.843 -38.238 1.00 18.07 124 PHE C O 1
ATOM 4081 N N . GLY C 1 145 ? 38.576 -81.524 -40.217 1.00 14.11 125 GLY C N 1
ATOM 4082 C CA . GLY C 1 145 ? 38.499 -82.937 -40.569 1.00 15.30 125 GLY C CA 1
ATOM 4083 C C . GLY C 1 145 ? 37.127 -83.301 -41.118 1.00 12.34 125 GLY C C 1
ATOM 4084 O O . GLY C 1 145 ? 36.459 -82.482 -41.755 1.00 13.44 125 GLY C O 1
ATOM 4085 N N . SER C 1 146 ? 36.699 -84.546 -40.860 1.00 11.85 126 SER C N 1
ATOM 4086 C CA . SER C 1 146 ? 35.389 -85.031 -41.294 1.00 11.05 126 SER C CA 1
ATOM 4087 C C . SER C 1 146 ? 34.291 -84.672 -40.289 1.00 10.01 126 SER C C 1
ATOM 4088 O O . SER C 1 146 ? 34.502 -84.656 -39.078 1.00 9.23 126 SER C O 1
ATOM 4091 N N . GLY C 1 147 ? 33.093 -84.415 -40.801 1.00 12.69 127 GLY C N 1
ATOM 4092 C CA . GLY C 1 147 ? 31.987 -84.164 -39.900 1.00 12.71 127 GLY C CA 1
ATOM 4093 C C . GLY C 1 147 ? 30.779 -83.621 -40.632 1.00 11.16 127 GLY C C 1
ATOM 4094 O O . GLY C 1 147 ? 30.636 -83.792 -41.844 1.00 10.20 127 GLY C O 1
ATOM 4095 N N . TRP C 1 148 ? 29.931 -82.948 -39.865 1.00 8.61 128 TRP C N 1
ATOM 4096 C CA . TRP C 1 148 ? 28.587 -82.587 -40.291 1.00 10.55 128 TRP C CA 1
ATOM 4097 C C . TRP C 1 148 ? 28.244 -81.227 -39.710 1.00 10.87 128 TRP C C 1
ATOM 4098 O O . TRP C 1 148 ? 28.552 -80.957 -38.548 1.00 11.99 128 TRP C O 1
ATOM 4109 N N . ALA C 1 149 ? 27.600 -80.379 -40.505 1.00 10.97 129 ALA C N 1
ATOM 4110 C CA . ALA C 1 149 ? 27.041 -79.134 -40.000 1.00 11.96 129 ALA C CA 1
ATOM 4111 C C . ALA C 1 149 ? 25.533 -79.299 -39.915 1.00 12.78 129 ALA C C 1
ATOM 4112 O O . ALA C 1 149 ? 24.921 -79.876 -40.811 1.00 13.99 129 ALA C O 1
ATOM 4114 N N . TRP C 1 150 ? 24.934 -78.773 -38.845 1.00 12.22 130 TRP C N 1
ATOM 4115 C CA . TRP C 1 150 ? 23.536 -79.018 -38.537 1.00 10.77 130 TRP C CA 1
ATOM 4116 C C . TRP C 1 150 ? 22.801 -77.728 -38.199 1.00 13.71 130 TRP C C 1
ATOM 4117 O O . TRP C 1 150 ? 23.361 -76.817 -37.588 1.00 13.29 130 TRP C O 1
ATOM 4128 N N . LEU C 1 151 ? 21.527 -77.687 -38.558 1.00 13.83 131 LEU C N 1
ATOM 4129 C CA . LEU C 1 151 ? 20.551 -76.831 -37.887 1.00 14.46 131 LEU C CA 1
ATOM 4130 C C . LEU C 1 151 ? 19.701 -77.718 -36.989 1.00 16.59 131 LEU C C 1
ATOM 4131 O O . LEU C 1 151 ? 19.149 -78.723 -37.446 1.00 12.08 131 LEU C O 1
ATOM 4136 N N . VAL C 1 152 ? 19.628 -77.383 -35.705 1.00 13.80 132 VAL C N 1
ATOM 4137 C CA . VAL C 1 152 ? 18.898 -78.214 -34.761 1.00 15.12 132 VAL C CA 1
ATOM 4138 C C . VAL C 1 152 ? 17.918 -77.353 -33.979 1.00 18.57 132 VAL C C 1
ATOM 4139 O O . VAL C 1 152 ? 17.993 -76.122 -33.973 1.00 17.24 132 VAL C O 1
ATOM 4143 N N . VAL C 1 153 ? 17.017 -78.031 -33.282 1.00 14.25 133 VAL C N 1
ATOM 4144 C CA . VAL C 1 153 ? 16.206 -77.403 -32.253 1.00 18.22 133 VAL C CA 1
ATOM 4145 C C . VAL C 1 153 ? 16.333 -78.220 -30.974 1.00 19.91 133 VAL C C 1
ATOM 4146 O O . VAL C 1 153 ? 16.287 -79.456 -30.995 1.00 18.87 133 VAL C O 1
ATOM 4150 N N . GLU C 1 154 ? 16.508 -77.513 -29.858 1.00 25.47 134 GLU C N 1
ATOM 4151 C CA . GLU C 1 154 ? 16.846 -78.101 -28.569 1.00 24.66 134 GLU C CA 1
ATOM 4152 C C . GLU C 1 154 ? 16.103 -77.314 -27.504 1.00 29.98 134 GLU C C 1
ATOM 4153 O O . GLU C 1 154 ? 16.359 -76.119 -27.333 1.00 28.18 134 GLU C O 1
ATOM 4159 N N . ARG C 1 155 ? 15.182 -77.975 -26.800 1.00 39.88 135 ARG C N 1
ATOM 4160 C CA . ARG C 1 155 ? 14.337 -77.316 -25.802 1.00 36.01 135 ARG C CA 1
ATOM 4161 C C . ARG C 1 155 ? 13.658 -76.085 -26.396 1.00 32.65 135 ARG C C 1
ATOM 4162 O O . ARG C 1 155 ? 13.497 -75.053 -25.740 1.00 35.85 135 ARG C O 1
ATOM 4164 N N . GLY C 1 156 ? 13.277 -76.191 -27.666 1.00 32.68 136 GLY C N 1
ATOM 4165 C CA . GLY C 1 156 ? 12.538 -75.137 -28.324 1.00 28.28 136 GLY C CA 1
ATOM 4166 C C . GLY C 1 156 ? 13.352 -73.982 -28.864 1.00 27.50 136 GLY C C 1
ATOM 4167 O O . GLY C 1 156 ? 12.759 -72.981 -29.279 1.00 31.45 136 GLY C O 1
ATOM 4168 N N . VAL C 1 157 ? 14.682 -74.060 -28.874 1.00 24.17 137 VAL C N 1
ATOM 4169 C CA . VAL C 1 157 ? 15.498 -73.001 -29.462 1.00 23.28 137 VAL C CA 1
ATOM 4170 C C . VAL C 1 157 ? 16.308 -73.570 -30.625 1.00 23.33 137 VAL C C 1
ATOM 4171 O O . VAL C 1 157 ? 16.858 -74.673 -30.533 1.00 22.58 137 VAL C O 1
ATOM 4175 N N . LEU C 1 158 ? 16.365 -72.816 -31.722 1.00 20.25 138 LEU C N 1
ATOM 4176 C CA . LEU C 1 158 ? 17.210 -73.184 -32.853 1.00 22.26 138 LEU C CA 1
ATOM 4177 C C . LEU C 1 158 ? 18.673 -72.926 -32.529 1.00 26.05 138 LEU C C 1
ATOM 4178 O O . LEU C 1 158 ? 19.019 -71.902 -31.931 1.00 19.40 138 LEU C O 1
ATOM 4183 N N . ARG C 1 159 ? 19.533 -73.860 -32.938 1.00 15.22 139 ARG C N 1
ATOM 4184 C CA . ARG C 1 159 ? 20.975 -73.721 -32.790 1.00 22.61 139 ARG C CA 1
ATOM 4185 C C . ARG C 1 159 ? 21.656 -74.271 -34.030 1.00 17.22 139 ARG C C 1
ATOM 4186 O O . ARG C 1 159 ? 21.156 -75.201 -34.666 1.00 15.81 139 ARG C O 1
ATOM 4194 N N . ILE C 1 160 ? 22.799 -73.698 -34.358 1.00 19.21 140 ILE C N 1
ATOM 4195 C CA . ILE C 1 160 ? 23.733 -74.334 -35.279 1.00 19.65 140 ILE C CA 1
ATOM 4196 C C . ILE C 1 160 ? 24.610 -75.266 -34.471 1.00 20.50 140 ILE C C 1
ATOM 4197 O O . ILE C 1 160 ? 24.990 -74.952 -33.338 1.00 19.39 140 ILE C O 1
ATOM 4202 N N . MET C 1 161 ? 24.919 -76.423 -35.049 1.00 17.07 141 MET C N 1
ATOM 4203 C CA . MET C 1 161 ? 25.856 -77.383 -34.485 1.00 17.57 141 MET C CA 1
ATOM 4204 C C . MET C 1 161 ? 26.827 -77.797 -35.576 1.00 18.49 141 MET C C 1
ATOM 4205 O O . MET C 1 161 ? 26.464 -77.867 -36.752 1.00 16.42 141 MET C O 1
ATOM 4210 N N . LYS C 1 162 ? 28.056 -78.095 -35.185 1.00 19.70 142 LYS C N 1
ATOM 4211 C CA . LYS C 1 162 ? 28.953 -78.873 -36.027 1.00 15.31 142 LYS C CA 1
ATOM 4212 C C . LYS C 1 162 ? 29.403 -80.087 -35.231 1.00 16.64 142 LYS C C 1
ATOM 4213 O O . LYS C 1 162 ? 29.682 -79.976 -34.035 1.00 16.20 142 LYS C O 1
ATOM 4219 N N . THR C 1 163 ? 29.435 -81.253 -35.879 1.00 13.47 143 THR C N 1
ATOM 4220 C CA . THR C 1 163 ? 29.893 -82.466 -35.208 1.00 13.19 143 THR C CA 1
ATOM 4221 C C . THR C 1 163 ? 31.042 -83.116 -35.972 1.00 13.02 143 THR C C 1
ATOM 4222 O O . THR C 1 163 ? 31.107 -83.042 -37.210 1.00 12.01 143 THR C O 1
ATOM 4226 N N . PRO C 1 164 ? 31.953 -83.780 -35.263 1.00 14.20 144 PRO C N 1
ATOM 4227 C CA . PRO C 1 164 ? 33.021 -84.506 -35.950 1.00 11.17 144 PRO C CA 1
ATOM 4228 C C . PRO C 1 164 ? 32.588 -85.916 -36.309 1.00 13.60 144 PRO C C 1
ATOM 4229 O O . PRO C 1 164 ? 31.808 -86.560 -35.602 1.00 13.54 144 PRO C O 1
ATOM 4233 N N . ASN C 1 165 ? 33.073 -86.371 -37.463 1.00 11.82 145 ASN C N 1
ATOM 4234 C CA . ASN C 1 165 ? 33.023 -87.777 -37.843 1.00 14.14 145 ASN C CA 1
ATOM 4235 C C . ASN C 1 165 ? 31.582 -88.252 -37.956 1.00 14.01 145 ASN C C 1
ATOM 4236 O O . ASN C 1 165 ? 30.881 -87.799 -38.863 1.00 14.50 145 ASN C O 1
ATOM 4241 N N . ALA C 1 166 ? 31.123 -89.144 -37.071 1.00 10.18 146 ALA C N 1
ATOM 4242 C CA . ALA C 1 166 ? 29.744 -89.635 -37.139 1.00 14.44 146 ALA C CA 1
ATOM 4243 C C . ALA C 1 166 ? 28.821 -89.021 -36.088 1.00 11.21 146 ALA C C 1
ATOM 4244 O O . ALA C 1 166 ? 27.634 -89.381 -36.027 1.00 13.23 146 ALA C O 1
ATOM 4246 N N . ASP C 1 167 ? 29.333 -88.137 -35.250 1.00 11.13 147 ASP C N 1
ATOM 4247 C CA . ASP C 1 167 ? 28.530 -87.570 -34.188 1.00 14.35 147 ASP C CA 1
ATOM 4248 C C . ASP C 1 167 ? 27.352 -86.820 -34.805 1.00 15.42 147 ASP C C 1
ATOM 4249 O O . ASP C 1 167 ? 27.397 -86.401 -35.964 1.00 13.19 147 ASP C O 1
ATOM 4254 N N . LEU C 1 168 ? 26.268 -86.717 -34.047 1.00 14.38 148 LEU C N 1
ATOM 4255 C CA . LEU C 1 168 ? 25.002 -86.239 -34.584 1.00 11.58 148 LEU C CA 1
ATOM 4256 C C . LEU C 1 168 ? 24.177 -85.682 -33.436 1.00 15.72 148 LEU C C 1
ATOM 4257 O O . LEU C 1 168 ? 24.451 -85.980 -32.269 1.00 16.01 148 LEU C O 1
ATOM 4262 N N . PRO C 1 169 ? 23.168 -84.859 -33.730 1.00 10.97 149 PRO C N 1
ATOM 4263 C CA . PRO C 1 169 ? 22.509 -84.110 -32.646 1.00 16.00 149 PRO C CA 1
ATOM 4264 C C . PRO C 1 169 ? 21.745 -84.960 -31.642 1.00 16.89 149 PRO C C 1
ATOM 4265 O O . PRO C 1 169 ? 21.705 -84.590 -30.461 1.00 17.62 149 PRO C O 1
ATOM 4269 N N . MET C 1 170 ? 21.136 -86.077 -32.057 1.00 16.35 150 MET C N 1
ATOM 4270 C CA . MET C 1 170 ? 20.218 -86.764 -31.158 1.00 18.13 150 MET C CA 1
ATOM 4271 C C . MET C 1 170 ? 20.914 -87.220 -29.878 1.00 18.35 150 MET C C 1
ATOM 4272 O O . MET C 1 170 ? 20.294 -87.257 -28.812 1.00 22.73 150 MET C O 1
ATOM 4277 N N . VAL C 1 171 ? 22.205 -87.542 -29.947 1.00 20.85 151 VAL C N 1
ATOM 4278 C CA . VAL C 1 171 ? 22.892 -87.971 -28.730 1.00 23.77 151 VAL C CA 1
ATOM 4279 C C . VAL C 1 171 ? 23.314 -86.800 -27.858 1.00 27.20 151 VAL C C 1
ATOM 4280 O O . VAL C 1 171 ? 23.742 -87.007 -26.716 1.00 25.03 151 VAL C O 1
ATOM 4284 N N . HIS C 1 172 ? 23.177 -85.569 -28.341 1.00 21.63 152 HIS C N 1
ATOM 4285 C CA . HIS C 1 172 ? 23.366 -84.401 -27.498 1.00 23.26 152 HIS C CA 1
ATOM 4286 C C . HIS C 1 172 ? 22.049 -83.839 -26.980 1.00 24.25 152 HIS C C 1
ATOM 4287 O O . HIS C 1 172 ? 22.038 -82.759 -26.380 1.00 32.67 152 HIS C O 1
ATOM 4294 N N . GLY C 1 173 ? 20.941 -84.537 -27.203 1.00 22.08 153 GLY C N 1
ATOM 4295 C CA . GLY C 1 173 ? 19.655 -84.059 -26.733 1.00 23.13 153 GLY C CA 1
ATOM 4296 C C . GLY C 1 173 ? 18.982 -83.043 -27.623 1.00 22.83 153 GLY C C 1
ATOM 4297 O O . GLY C 1 173 ? 18.097 -82.323 -27.151 1.00 19.96 153 GLY C O 1
ATOM 4298 N N . ALA C 1 174 ? 19.371 -82.965 -28.899 1.00 21.03 154 ALA C N 1
ATOM 4299 C CA . ALA C 1 174 ? 18.814 -82.023 -29.862 1.00 20.19 154 ALA C CA 1
ATOM 4300 C C . ALA C 1 174 ? 18.174 -82.770 -31.029 1.00 22.09 154 ALA C C 1
ATOM 4301 O O . ALA C 1 174 ? 18.512 -83.923 -31.315 1.00 16.86 154 ALA C O 1
ATOM 4303 N N . THR C 1 175 ? 17.243 -82.087 -31.704 1.00 15.76 155 THR C N 1
ATOM 4304 C CA . THR C 1 175 ? 16.515 -82.616 -32.852 1.00 15.91 155 THR C CA 1
ATOM 4305 C C . THR C 1 175 ? 17.060 -81.970 -34.119 1.00 17.45 155 THR C C 1
ATOM 4306 O O . THR C 1 175 ? 17.078 -80.739 -34.232 1.00 16.79 155 THR C O 1
ATOM 4310 N N . ALA C 1 176 ? 17.512 -82.794 -35.059 1.00 18.32 156 ALA C N 1
ATOM 4311 C CA . ALA C 1 176 ? 18.099 -82.278 -36.286 1.00 15.77 156 ALA C CA 1
ATOM 4312 C C . ALA C 1 176 ? 16.998 -81.839 -37.236 1.00 12.62 156 ALA C C 1
ATOM 4313 O O . ALA C 1 176 ? 15.988 -82.529 -37.406 1.00 16.35 156 ALA C O 1
ATOM 4315 N N . LEU C 1 177 ? 17.209 -80.680 -37.854 1.00 12.32 157 LEU C N 1
ATOM 4316 C CA . LEU C 1 177 ? 16.327 -80.133 -38.873 1.00 15.71 157 LEU C CA 1
ATOM 4317 C C . LEU C 1 177 ? 16.921 -80.203 -40.267 1.00 13.83 157 LEU C C 1
ATOM 4318 O O . LEU C 1 177 ? 16.176 -80.293 -41.245 1.00 13.54 157 LEU C O 1
ATOM 4323 N N . LEU C 1 178 ? 18.247 -80.193 -40.361 1.00 12.23 158 LEU C N 1
ATOM 4324 C CA . LEU C 1 178 ? 18.968 -80.003 -41.605 1.00 11.97 158 LEU C CA 1
ATOM 4325 C C . LEU C 1 178 ? 20.421 -80.380 -41.369 1.00 13.99 158 LEU C C 1
ATOM 4326 O O . LEU C 1 178 ? 20.949 -80.132 -40.286 1.00 13.74 158 LEU C O 1
ATOM 4331 N N . THR C 1 179 ? 21.069 -80.951 -42.381 1.00 12.08 159 THR C N 1
ATOM 4332 C CA . THR C 1 179 ? 22.490 -81.234 -42.259 1.00 11.93 159 THR C CA 1
ATOM 4333 C C . THR C 1 179 ? 23.181 -81.073 -43.603 1.00 11.82 159 THR C C 1
ATOM 4334 O O . THR C 1 179 ? 22.560 -81.167 -44.669 1.00 13.46 159 THR C O 1
ATOM 4338 N N . CYS C 1 180 ? 24.486 -80.808 -43.531 1.00 13.03 160 CYS C N 1
ATOM 4339 C CA . CYS C 1 180 ? 25.361 -80.790 -44.695 1.00 13.59 160 CYS C CA 1
ATOM 4340 C C . CYS C 1 180 ? 26.591 -81.623 -44.363 1.00 15.65 160 CYS C C 1
ATOM 4341 O O . CYS C 1 180 ? 27.338 -81.278 -43.442 1.00 12.40 160 CYS C O 1
ATOM 4344 N N . ASP C 1 181 ? 26.761 -82.734 -45.086 1.00 12.70 161 ASP C N 1
ATOM 4345 C CA . ASP C 1 181 ? 27.937 -83.595 -44.990 1.00 10.16 161 ASP C CA 1
ATOM 4346 C C . ASP C 1 181 ? 29.196 -82.842 -45.399 1.00 11.55 161 ASP C C 1
ATOM 4347 O O . ASP C 1 181 ? 29.312 -82.412 -46.552 1.00 15.27 161 ASP C O 1
ATOM 4352 N N . VAL C 1 182 ? 30.153 -82.690 -44.481 1.00 13.94 162 VAL C N 1
ATOM 4353 C CA . VAL C 1 182 ? 31.415 -82.084 -44.891 1.00 9.67 162 VAL C CA 1
ATOM 4354 C C . VAL C 1 182 ? 32.592 -83.063 -44.783 1.00 11.94 162 VAL C C 1
ATOM 4355 O O . VAL C 1 182 ? 33.746 -82.635 -44.785 1.00 12.11 162 VAL C O 1
ATOM 4359 N N . TRP C 1 183 ? 32.319 -84.370 -44.722 1.00 11.36 163 TRP C N 1
ATOM 4360 C CA . TRP C 1 183 ? 33.335 -85.350 -45.085 1.00 13.28 163 TRP C CA 1
ATOM 4361 C C . TRP C 1 183 ? 33.804 -85.030 -46.495 1.00 13.11 163 TRP C C 1
ATOM 4362 O O . TRP C 1 183 ? 33.006 -84.648 -47.347 1.00 10.92 163 TRP C O 1
ATOM 4373 N N . GLU C 1 184 ? 35.099 -85.203 -46.745 1.00 10.35 164 GLU C N 1
ATOM 4374 C CA . GLU C 1 184 ? 35.654 -84.789 -48.030 1.00 11.25 164 GLU C CA 1
ATOM 4375 C C . GLU C 1 184 ? 35.104 -85.613 -49.185 1.00 10.93 164 GLU C C 1
ATOM 4376 O O . GLU C 1 184 ? 35.039 -85.105 -50.315 1.00 10.85 164 GLU C O 1
ATOM 4382 N N . HIS C 1 185 ? 34.654 -86.849 -48.926 1.00 12.16 165 HIS C N 1
ATOM 4383 C CA . HIS C 1 185 ? 34.048 -87.644 -49.989 1.00 12.64 165 HIS C CA 1
ATOM 4384 C C . HIS C 1 185 ? 32.759 -87.018 -50.510 1.00 14.37 165 HIS C C 1
ATOM 4385 O O . HIS C 1 185 ? 32.367 -87.286 -51.650 1.00 13.38 165 HIS C O 1
ATOM 4392 N N . ALA C 1 186 ? 32.109 -86.173 -49.714 1.00 12.48 166 ALA C N 1
ATOM 4393 C CA . ALA C 1 186 ? 30.845 -85.591 -50.147 1.00 11.11 166 ALA C CA 1
ATOM 4394 C C . ALA C 1 186 ? 31.037 -84.546 -51.240 1.00 15.61 166 ALA C C 1
ATOM 4395 O O . ALA C 1 186 ? 30.105 -84.317 -52.023 1.00 13.06 166 ALA C O 1
ATOM 4397 N N . TYR C 1 187 ? 32.223 -83.919 -51.325 1.00 14.80 167 TYR C N 1
ATOM 4398 C CA . TYR C 1 187 ? 32.447 -82.854 -52.298 1.00 14.05 167 TYR C CA 1
ATOM 4399 C C . TYR C 1 187 ? 33.729 -82.960 -53.118 1.00 14.50 167 TYR C C 1
ATOM 4400 O O . TYR C 1 187 ? 33.881 -82.181 -54.063 1.00 15.16 167 TYR C O 1
ATOM 4409 N N . TYR C 1 188 ? 34.635 -83.904 -52.833 1.00 12.64 168 TYR C N 1
ATOM 4410 C CA . TYR C 1 188 ? 35.982 -83.746 -53.377 1.00 13.68 168 TYR C CA 1
ATOM 4411 C C . TYR C 1 188 ? 36.018 -83.924 -54.894 1.00 17.71 168 TYR C C 1
ATOM 4412 O O . TYR C 1 188 ? 36.800 -83.251 -55.579 1.00 15.28 168 TYR C O 1
ATOM 4421 N N . LEU C 1 189 ? 35.195 -84.812 -55.442 1.00 12.61 169 LEU C N 1
ATOM 4422 C CA . LEU C 1 189 ? 35.221 -84.982 -56.895 1.00 14.19 169 LEU C CA 1
ATOM 4423 C C . LEU C 1 189 ? 34.769 -83.722 -57.616 1.00 15.82 169 LEU C C 1
ATOM 4424 O O . LEU C 1 189 ? 35.243 -83.437 -58.725 1.00 18.51 169 LEU C O 1
ATOM 4429 N N . ASP C 1 190 ? 33.858 -82.965 -57.015 1.00 17.34 170 ASP C N 1
ATOM 4430 C CA . ASP C 1 190 ? 33.260 -81.809 -57.668 1.00 14.66 170 ASP C CA 1
ATOM 4431 C C . ASP C 1 190 ? 33.938 -80.495 -57.298 1.00 16.86 170 ASP C C 1
ATOM 4432 O O . ASP C 1 190 ? 34.023 -79.585 -58.139 1.00 15.69 170 ASP C O 1
ATOM 4437 N N . TYR C 1 191 ? 34.409 -80.372 -56.061 1.00 12.11 171 TYR C N 1
ATOM 4438 C CA . TYR C 1 191 ? 34.935 -79.120 -55.544 1.00 14.61 171 TYR C CA 1
ATOM 4439 C C . TYR C 1 191 ? 36.382 -79.194 -55.086 1.00 14.08 171 TYR C C 1
ATOM 4440 O O . TYR C 1 191 ? 36.969 -78.146 -54.809 1.00 12.44 171 TYR C O 1
ATOM 4449 N N . GLN C 1 192 ? 36.969 -80.385 -54.995 1.00 12.96 172 GLN C N 1
ATOM 4450 C CA . GLN C 1 192 ? 38.324 -80.569 -54.434 1.00 13.81 172 GLN C CA 1
ATOM 4451 C C . GLN C 1 192 ? 38.363 -79.870 -53.073 1.00 12.65 172 GLN C C 1
ATOM 4452 O O . GLN C 1 192 ? 37.490 -80.126 -52.235 1.00 17.04 172 GLN C O 1
ATOM 4458 N N . ASN C 1 193 ? 39.327 -78.983 -52.818 1.00 12.00 173 ASN C N 1
ATOM 4459 C CA . ASN C 1 193 ? 39.477 -78.310 -51.526 1.00 13.69 173 ASN C CA 1
ATOM 4460 C C . ASN C 1 193 ? 38.425 -77.233 -51.256 1.00 14.33 173 ASN C C 1
ATOM 4461 O O . ASN C 1 193 ? 38.340 -76.742 -50.122 1.00 8.66 173 ASN C O 1
ATOM 4466 N N . ARG C 1 194 ? 37.622 -76.856 -52.248 1.00 11.49 174 ARG C N 1
ATOM 4467 C CA . ARG C 1 194 ? 36.714 -75.703 -52.114 1.00 16.70 174 ARG C CA 1
ATOM 4468 C C . ARG C 1 194 ? 35.438 -76.055 -51.341 1.00 14.52 174 ARG C C 1
ATOM 4469 O O . ARG C 1 194 ? 34.312 -75.921 -51.824 1.00 13.36 174 ARG C O 1
ATOM 4477 N N . ARG C 1 195 ? 35.633 -76.492 -50.095 1.00 14.27 175 ARG C N 1
ATOM 4478 C CA . ARG C 1 195 ? 34.494 -76.741 -49.216 1.00 13.20 175 ARG C CA 1
ATOM 4479 C C . ARG C 1 195 ? 33.602 -75.519 -49.031 1.00 12.62 175 ARG C C 1
ATOM 4480 O O . ARG C 1 195 ? 32.370 -75.692 -49.035 1.00 15.61 175 ARG C O 1
ATOM 4488 N N . PRO C 1 196 ? 34.121 -74.287 -48.876 1.00 13.73 176 PRO C N 1
ATOM 4489 C CA . PRO C 1 196 ? 33.202 -73.130 -48.816 1.00 14.69 176 PRO C CA 1
ATOM 4490 C C . PRO C 1 196 ? 32.295 -73.016 -50.029 1.00 15.16 176 PRO C C 1
ATOM 4491 O O . PRO C 1 196 ? 31.099 -72.731 -49.880 1.00 15.99 176 PRO C O 1
ATOM 4495 N N . ASP C 1 197 ? 32.824 -73.230 -51.234 1.00 14.40 177 ASP C N 1
ATOM 4496 C CA . ASP C 1 197 ? 31.969 -73.163 -52.414 1.00 14.42 177 ASP C CA 1
ATOM 4497 C C . ASP C 1 197 ? 30.914 -74.263 -52.401 1.00 18.80 177 ASP C C 1
ATOM 4498 O O . ASP C 1 197 ? 29.776 -74.050 -52.838 1.00 11.82 177 ASP C O 1
ATOM 4503 N N . TYR C 1 198 ? 31.281 -75.453 -51.916 1.00 15.45 178 TYR C N 1
ATOM 4504 C CA . TYR C 1 198 ? 30.323 -76.546 -51.783 1.00 13.75 178 TYR C CA 1
ATOM 4505 C C . TYR C 1 198 ? 29.175 -76.167 -50.849 1.00 14.65 178 TYR C C 1
ATOM 4506 O O . TYR C 1 198 ? 28.002 -76.293 -51.213 1.00 10.59 178 TYR C O 1
ATOM 4515 N N . VAL C 1 199 ? 29.495 -75.689 -49.643 1.00 12.97 179 VAL C N 1
ATOM 4516 C CA . VAL C 1 199 ? 28.449 -75.333 -48.684 1.00 14.10 179 VAL C CA 1
ATOM 4517 C C . VAL C 1 199 ? 27.601 -74.179 -49.210 1.00 15.63 179 VAL C C 1
ATOM 4518 O O . VAL C 1 199 ? 26.379 -74.143 -49.013 1.00 13.99 179 VAL C O 1
ATOM 4522 N N . ASP C 1 200 ? 28.229 -73.212 -49.881 1.00 14.18 180 ASP C N 1
ATOM 4523 C CA . ASP C 1 200 ? 27.446 -72.116 -50.443 1.00 19.55 180 ASP C CA 1
ATOM 4524 C C . ASP C 1 200 ? 26.463 -72.626 -51.497 1.00 19.34 180 ASP C C 1
ATOM 4525 O O . ASP C 1 200 ? 25.313 -72.170 -51.566 1.00 15.92 180 ASP C O 1
ATOM 4530 N N . THR C 1 201 ? 26.893 -73.585 -52.316 1.00 14.08 181 THR C N 1
ATOM 4531 C CA . THR C 1 201 ? 25.998 -74.156 -53.313 1.00 17.51 181 THR C CA 1
ATOM 4532 C C . THR C 1 201 ? 24.904 -74.988 -52.658 1.00 17.14 181 THR C C 1
ATOM 4533 O O . THR C 1 201 ? 23.741 -74.949 -53.089 1.00 19.21 181 THR C O 1
ATOM 4537 N N . PHE C 1 202 ? 25.251 -75.737 -51.612 1.00 17.57 182 PHE C N 1
ATOM 4538 C CA . PHE C 1 202 ? 24.233 -76.437 -50.830 1.00 14.85 182 PHE C CA 1
ATOM 4539 C C . PHE C 1 202 ? 23.133 -75.482 -50.377 1.00 16.50 182 PHE C C 1
ATOM 4540 O O . PHE C 1 202 ? 21.938 -75.735 -50.585 1.00 14.69 182 PHE C O 1
ATOM 4548 N N . LEU C 1 203 ? 23.531 -74.368 -49.760 1.00 15.57 183 LEU C N 1
ATOM 4549 C CA . LEU C 1 203 ? 22.557 -73.394 -49.280 1.00 15.34 183 LEU C CA 1
ATOM 4550 C C . LEU C 1 203 ? 21.816 -72.739 -50.432 1.00 19.93 183 LEU C C 1
ATOM 4551 O O . LEU C 1 203 ? 20.606 -72.497 -50.344 1.00 18.96 183 LEU C O 1
ATOM 4556 N N . SER C 1 204 ? 22.521 -72.456 -51.526 1.00 16.97 184 SER C N 1
ATOM 4557 C CA . SER C 1 204 ? 21.924 -71.657 -52.588 1.00 19.71 184 SER C CA 1
ATOM 4558 C C . SER C 1 204 ? 21.024 -72.475 -53.498 1.00 20.77 184 SER C C 1
ATOM 4559 O O . SER C 1 204 ? 20.086 -71.929 -54.083 1.00 16.66 184 SER C O 1
ATOM 4562 N N . HIS C 1 205 ? 21.273 -73.772 -53.636 1.00 16.68 185 HIS C N 1
ATOM 4563 C CA . HIS C 1 205 ? 20.546 -74.516 -54.658 1.00 18.93 185 HIS C CA 1
ATOM 4564 C C . HIS C 1 205 ? 19.976 -75.848 -54.205 1.00 23.38 185 HIS C C 1
ATOM 4565 O O . HIS C 1 205 ? 19.095 -76.371 -54.898 1.00 24.04 185 HIS C O 1
ATOM 4572 N N . LEU C 1 206 ? 20.402 -76.414 -53.080 1.00 19.59 186 LEU C N 1
ATOM 4573 C CA . LEU C 1 206 ? 20.043 -77.793 -52.779 1.00 18.97 186 LEU C CA 1
ATOM 4574 C C . LEU C 1 206 ? 19.171 -77.982 -51.545 1.00 14.93 186 LEU C C 1
ATOM 4575 O O . LEU C 1 206 ? 18.400 -78.938 -51.512 1.00 19.19 186 LEU C O 1
ATOM 4580 N N . VAL C 1 207 ? 19.271 -77.125 -50.530 1.00 15.82 187 VAL C N 1
ATOM 4581 C CA . VAL C 1 207 ? 18.574 -77.401 -49.277 1.00 14.20 187 VAL C CA 1
ATOM 4582 C C . VAL C 1 207 ? 17.068 -77.475 -49.500 1.00 18.32 187 VAL C C 1
ATOM 4583 O O . VAL C 1 207 ? 16.477 -76.656 -50.216 1.00 23.35 187 VAL C O 1
ATOM 4587 N N . ASN C 1 208 ? 16.445 -78.476 -48.895 1.00 15.00 188 ASN C N 1
ATOM 4588 C CA . ASN C 1 208 ? 14.999 -78.691 -48.954 1.00 19.32 188 ASN C CA 1
ATOM 4589 C C . ASN C 1 208 ? 14.390 -78.079 -47.699 1.00 18.06 188 ASN C C 1
ATOM 4590 O O . ASN C 1 208 ? 14.377 -78.696 -46.635 1.00 16.37 188 ASN C O 1
ATOM 4595 N N . TRP C 1 209 ? 13.855 -76.867 -47.822 1.00 14.79 189 TRP C N 1
ATOM 4596 C CA . TRP C 1 209 ? 13.306 -76.216 -46.638 1.00 18.41 189 TRP C CA 1
ATOM 4597 C C . TRP C 1 209 ? 11.975 -76.826 -46.197 1.00 19.38 189 TRP C C 1
ATOM 4598 O O . TRP C 1 209 ? 11.657 -76.815 -44.998 1.00 19.74 189 TRP C O 1
ATOM 4609 N N . ASP C 1 210 ? 11.192 -77.373 -47.129 1.00 19.30 190 ASP C N 1
ATOM 4610 C CA . ASP C 1 210 ? 9.998 -78.119 -46.738 1.00 22.92 190 ASP C CA 1
ATOM 4611 C C . ASP C 1 210 ? 10.331 -79.239 -45.759 1.00 18.78 190 ASP C C 1
ATOM 4612 O O . ASP C 1 210 ? 9.559 -79.510 -44.825 1.00 16.69 190 ASP C O 1
ATOM 4617 N N . PHE C 1 211 ? 11.473 -79.906 -45.963 1.00 18.86 191 PHE C N 1
ATOM 4618 C CA . PHE C 1 211 ? 11.893 -80.990 -45.078 1.00 17.45 191 PHE C CA 1
ATOM 4619 C C . PHE C 1 211 ? 12.154 -80.462 -43.675 1.00 16.72 191 PHE C C 1
ATOM 4620 O O . PHE C 1 211 ? 11.578 -80.943 -42.695 1.00 14.58 191 PHE C O 1
ATOM 4628 N N . ALA C 1 212 ? 13.031 -79.459 -43.562 1.00 18.26 192 ALA C N 1
ATOM 4629 C CA . ALA C 1 212 ? 13.335 -78.900 -42.251 1.00 18.20 192 ALA C CA 1
ATOM 4630 C C . ALA C 1 212 ? 12.081 -78.351 -41.572 1.00 15.04 192 ALA C C 1
ATOM 4631 O O . ALA C 1 212 ? 11.904 -78.509 -40.358 1.00 15.68 192 ALA C O 1
ATOM 4633 N N . SER C 1 213 ? 11.218 -77.674 -42.333 1.00 14.83 193 SER C N 1
ATOM 4634 C CA . SER C 1 213 ? 10.027 -77.057 -41.748 1.00 19.28 193 SER C CA 1
ATOM 4635 C C . SER C 1 213 ? 9.077 -78.103 -41.191 1.00 22.15 193 SER C C 1
ATOM 4636 O O . SER C 1 213 ? 8.486 -77.915 -40.120 1.00 19.08 193 SER C O 1
ATOM 4639 N N . ALA C 1 214 ? 8.903 -79.209 -41.915 1.00 16.29 194 ALA C N 1
ATOM 4640 C CA . ALA C 1 214 ? 8.081 -80.292 -41.404 1.00 19.46 194 ALA C CA 1
ATOM 4641 C C . ALA C 1 214 ? 8.673 -80.866 -40.122 1.00 19.44 194 ALA C C 1
ATOM 4642 O O . ALA C 1 214 ? 7.943 -81.122 -39.160 1.00 16.41 194 ALA C O 1
ATOM 4644 N N . LEU C 1 215 ? 10.002 -81.060 -40.084 1.00 14.52 195 LEU C N 1
ATOM 4645 C CA . LEU C 1 215 ? 10.629 -81.624 -38.895 1.00 19.00 195 LEU C CA 1
ATOM 4646 C C . LEU C 1 215 ? 10.504 -80.694 -37.702 1.00 17.06 195 LEU C C 1
ATOM 4647 O O . LEU C 1 215 ? 10.448 -81.164 -36.562 1.00 17.70 195 LEU C O 1
ATOM 4652 N N . LEU C 1 216 ? 10.503 -79.377 -37.937 1.00 16.40 196 LEU C N 1
ATOM 4653 C CA . LEU C 1 216 ? 10.313 -78.425 -36.846 1.00 14.67 196 LEU C CA 1
ATOM 4654 C C . LEU C 1 216 ? 8.961 -78.632 -36.165 1.00 18.37 196 LEU C C 1
ATOM 4655 O O . LEU C 1 216 ? 8.840 -78.454 -34.948 1.00 18.30 196 LEU C O 1
ATOM 4660 N N . ASN C 1 217 ? 7.948 -79.046 -36.926 1.00 17.76 197 ASN C N 1
ATOM 4661 C CA . ASN C 1 217 ? 6.601 -79.283 -36.418 1.00 21.33 197 ASN C CA 1
ATOM 4662 C C . ASN C 1 217 ? 6.355 -80.745 -36.067 1.00 22.49 197 ASN C C 1
ATOM 4663 O O . ASN C 1 217 ? 5.208 -81.198 -36.078 1.00 25.61 197 ASN C O 1
ATOM 4668 N N . GLY C 1 218 ? 7.406 -81.491 -35.748 1.00 22.33 198 GLY C N 1
ATOM 4669 C CA . GLY C 1 218 ? 7.270 -82.912 -35.486 1.00 34.65 198 GLY C CA 1
ATOM 4670 C C . GLY C 1 218 ? 7.282 -83.279 -34.013 1.00 43.11 198 GLY C C 1
ATOM 4671 O O . GLY C 1 218 ? 7.213 -84.460 -33.662 1.00 47.38 198 GLY C O 1
ATOM 4672 N N . MET D 1 21 ? 54.879 -65.335 -45.263 1.00 40.55 1 MET D N 1
ATOM 4673 C CA . MET D 1 21 ? 55.198 -64.528 -44.092 1.00 37.23 1 MET D CA 1
ATOM 4674 C C . MET D 1 21 ? 56.223 -65.232 -43.217 1.00 39.97 1 MET D C 1
ATOM 4675 O O . MET D 1 21 ? 57.378 -65.391 -43.608 1.00 44.26 1 MET D O 1
ATOM 4677 N N . THR D 1 22 ? 55.789 -65.657 -42.028 1.00 37.08 2 THR D N 1
ATOM 4678 C CA . THR D 1 22 ? 56.704 -66.289 -41.084 1.00 37.02 2 THR D CA 1
ATOM 4679 C C . THR D 1 22 ? 57.117 -67.679 -41.566 1.00 41.29 2 THR D C 1
ATOM 4680 O O . THR D 1 22 ? 58.305 -68.028 -41.550 1.00 42.30 2 THR D O 1
ATOM 4684 N N . HIS D 1 23 ? 56.150 -68.488 -41.999 1.00 31.95 3 HIS D N 1
ATOM 4685 C CA . HIS D 1 23 ? 56.393 -69.856 -42.432 1.00 28.17 3 HIS D CA 1
ATOM 4686 C C . HIS D 1 23 ? 56.073 -69.985 -43.911 1.00 28.85 3 HIS D C 1
ATOM 4687 O O . HIS D 1 23 ? 55.173 -69.324 -44.424 1.00 26.11 3 HIS D O 1
ATOM 4694 N N . THR D 1 24 ? 56.827 -70.833 -44.595 1.00 31.36 4 THR D N 1
ATOM 4695 C CA . THR D 1 24 ? 56.735 -70.944 -46.040 1.00 29.62 4 THR D CA 1
ATOM 4696 C C . THR D 1 24 ? 56.384 -72.370 -46.428 1.00 29.88 4 THR D C 1
ATOM 4697 O O . THR D 1 24 ? 56.710 -73.321 -45.714 1.00 29.26 4 THR D O 1
ATOM 4701 N N . LEU D 1 25 ? 55.713 -72.503 -47.564 1.00 29.45 5 LEU D N 1
ATOM 4702 C CA . LEU D 1 25 ? 55.408 -73.818 -48.122 1.00 30.14 5 LEU D CA 1
ATOM 4703 C C . LEU D 1 25 ? 56.657 -74.423 -48.759 1.00 27.77 5 LEU D C 1
ATOM 4704 O O . LEU D 1 25 ? 57.179 -73.860 -49.726 1.00 32.52 5 LEU D O 1
ATOM 4709 N N . PRO D 1 26 ? 57.162 -75.554 -48.268 1.00 29.07 6 PRO D N 1
ATOM 4710 C CA . PRO D 1 26 ? 58.354 -76.149 -48.881 1.00 25.33 6 PRO D CA 1
ATOM 4711 C C . PRO D 1 26 ? 58.003 -76.836 -50.189 1.00 33.18 6 PRO D C 1
ATOM 4712 O O . PRO D 1 26 ? 56.904 -77.370 -50.361 1.00 33.54 6 PRO D O 1
ATOM 4716 N N . ASN D 1 27 ? 58.949 -76.802 -51.127 1.00 25.21 7 ASN D N 1
ATOM 4717 C CA . ASN D 1 27 ? 58.728 -77.489 -52.391 1.00 27.01 7 ASN D CA 1
ATOM 4718 C C . ASN D 1 27 ? 58.536 -78.980 -52.153 1.00 26.90 7 ASN D C 1
ATOM 4719 O O . ASN D 1 27 ? 59.091 -79.558 -51.215 1.00 25.44 7 ASN D O 1
ATOM 4724 N N . LEU D 1 28 ? 57.733 -79.600 -53.011 1.00 25.88 8 LEU D N 1
ATOM 4725 C CA . LEU D 1 28 ? 57.749 -81.048 -53.114 1.00 20.56 8 LEU D CA 1
ATOM 4726 C C . LEU D 1 28 ? 59.169 -81.514 -53.432 1.00 23.58 8 LEU D C 1
ATOM 4727 O O . LEU D 1 28 ? 59.927 -80.799 -54.087 1.00 29.60 8 LEU D O 1
ATOM 4732 N N . PRO D 1 29 ? 59.570 -82.702 -52.972 1.00 23.76 9 PRO D N 1
ATOM 4733 C CA . PRO D 1 29 ? 60.874 -83.250 -53.367 1.00 24.83 9 PRO D CA 1
ATOM 4734 C C . PRO D 1 29 ? 60.887 -83.936 -54.725 1.00 24.39 9 PRO D C 1
ATOM 4735 O O . PRO D 1 29 ? 61.889 -84.567 -55.063 1.00 26.01 9 PRO D O 1
ATOM 4739 N N . TYR D 1 30 ? 59.817 -83.832 -55.507 1.00 20.70 10 TYR D N 1
ATOM 4740 C CA . TYR D 1 30 ? 59.745 -84.427 -56.834 1.00 20.44 10 TYR D CA 1
ATOM 4741 C C . TYR D 1 30 ? 58.681 -83.659 -57.603 1.00 24.54 10 TYR D C 1
ATOM 4742 O O . TYR D 1 30 ? 57.899 -82.910 -57.015 1.00 24.16 10 TYR D O 1
ATOM 4751 N N . ASP D 1 31 ? 58.659 -83.852 -58.926 1.00 22.92 11 ASP D N 1
ATOM 4752 C CA . ASP D 1 31 ? 57.645 -83.219 -59.765 1.00 20.78 11 ASP D CA 1
ATOM 4753 C C . ASP D 1 31 ? 56.258 -83.721 -59.384 1.00 24.22 11 ASP D C 1
ATOM 4754 O O . ASP D 1 31 ? 56.097 -84.850 -58.917 1.00 22.86 11 ASP D O 1
ATOM 4759 N N . ILE D 1 32 ? 55.239 -82.884 -59.614 1.00 21.99 12 ILE D N 1
ATOM 4760 C CA . ILE D 1 32 ? 53.879 -83.285 -59.261 1.00 25.35 12 ILE D CA 1
ATOM 4761 C C . ILE D 1 32 ? 53.455 -84.553 -59.983 1.00 23.29 12 ILE D C 1
ATOM 4762 O O . ILE D 1 32 ? 52.563 -85.256 -59.505 1.00 21.78 12 ILE D O 1
ATOM 4767 N N . ALA D 1 33 ? 54.085 -84.876 -61.113 1.00 24.36 13 ALA D N 1
ATOM 4768 C CA . ALA D 1 33 ? 53.766 -86.071 -61.883 1.00 20.10 13 ALA D CA 1
ATOM 4769 C C . ALA D 1 33 ? 54.669 -87.264 -61.565 1.00 25.75 13 ALA D C 1
ATOM 4770 O O . ALA D 1 33 ? 54.508 -88.330 -62.177 1.00 23.15 13 ALA D O 1
ATOM 4772 N N . ALA D 1 34 ? 55.593 -87.128 -60.610 1.00 20.63 14 ALA D N 1
ATOM 4773 C CA . ALA D 1 34 ? 56.593 -88.168 -60.377 1.00 24.72 14 ALA D CA 1
ATOM 4774 C C . ALA D 1 34 ? 56.015 -89.430 -59.749 1.00 27.75 14 ALA D C 1
ATOM 4775 O O . ALA D 1 34 ? 56.660 -90.487 -59.810 1.00 21.09 14 ALA D O 1
ATOM 4777 N N . LEU D 1 35 ? 54.823 -89.361 -59.156 1.00 22.20 15 LEU D N 1
ATOM 4778 C CA . LEU D 1 35 ? 54.235 -90.533 -58.513 1.00 21.79 15 LEU D CA 1
ATOM 4779 C C . LEU D 1 35 ? 53.208 -91.216 -59.400 1.00 22.58 15 LEU D C 1
ATOM 4780 O O . LEU D 1 35 ? 52.568 -92.173 -58.966 1.00 19.76 15 LEU D O 1
ATOM 4785 N N . GLU D 1 36 ? 53.054 -90.758 -60.634 1.00 19.99 16 GLU D N 1
ATOM 4786 C CA . GLU D 1 36 ? 52.135 -91.391 -61.550 1.00 22.08 16 GLU D CA 1
ATOM 4787 C C . GLU D 1 36 ? 52.603 -92.809 -61.882 1.00 24.39 16 GLU D C 1
ATOM 4788 O O . GLU D 1 36 ? 53.808 -93.081 -61.931 1.00 24.79 16 GLU D O 1
ATOM 4794 N N . PRO D 1 37 ? 51.664 -93.749 -62.083 1.00 24.29 17 PRO D N 1
ATOM 4795 C CA . PRO D 1 37 ? 50.216 -93.547 -62.021 1.00 26.68 17 PRO D CA 1
ATOM 4796 C C . PRO D 1 37 ? 49.627 -93.817 -60.642 1.00 24.64 17 PRO D C 1
ATOM 4797 O O . PRO D 1 37 ? 48.411 -93.865 -60.502 1.00 32.84 17 PRO D O 1
ATOM 4801 N N . HIS D 1 38 ? 50.487 -93.968 -59.636 1.00 21.72 18 HIS D N 1
ATOM 4802 C CA . HIS D 1 38 ? 50.026 -94.385 -58.314 1.00 20.12 18 HIS D CA 1
ATOM 4803 C C . HIS D 1 38 ? 49.297 -93.259 -57.593 1.00 23.73 18 HIS D C 1
ATOM 4804 O O . HIS D 1 38 ? 48.262 -93.489 -56.946 1.00 21.57 18 HIS D O 1
ATOM 4811 N N . ILE D 1 39 ? 49.824 -92.047 -57.693 1.00 19.09 19 ILE D N 1
ATOM 4812 C CA . ILE D 1 39 ? 49.155 -90.831 -57.249 1.00 21.76 19 ILE D CA 1
ATOM 4813 C C . ILE D 1 39 ? 49.235 -89.839 -58.403 1.00 17.52 19 ILE D C 1
ATOM 4814 O O . ILE D 1 39 ? 50.321 -89.598 -58.935 1.00 22.45 19 ILE D O 1
ATOM 4819 N N . SER D 1 40 ? 48.099 -89.264 -58.791 1.00 17.42 20 SER D N 1
ATOM 4820 C CA . SER D 1 40 ? 48.100 -88.465 -60.006 1.00 15.93 20 SER D CA 1
ATOM 4821 C C . SER D 1 40 ? 48.737 -87.093 -59.779 1.00 16.69 20 SER D C 1
ATOM 4822 O O . SER D 1 40 ? 48.845 -86.594 -58.653 1.00 14.64 20 SER D O 1
ATOM 4825 N N . ALA D 1 41 ? 49.166 -86.477 -60.884 1.00 15.50 21 ALA D N 1
ATOM 4826 C CA . ALA D 1 41 ? 49.617 -85.090 -60.810 1.00 22.67 21 ALA D CA 1
ATOM 4827 C C . ALA D 1 41 ? 48.488 -84.170 -60.363 1.00 17.46 21 ALA D C 1
ATOM 4828 O O . ALA D 1 41 ? 48.733 -83.176 -59.670 1.00 18.42 21 ALA D O 1
ATOM 4830 N N . LYS D 1 42 ? 47.250 -84.490 -60.740 1.00 17.37 22 LYS D N 1
ATOM 4831 C CA . LYS D 1 42 ? 46.103 -83.730 -60.255 1.00 16.06 22 LYS D CA 1
ATOM 4832 C C . LYS D 1 42 ? 46.024 -83.774 -58.729 1.00 17.49 22 LYS D C 1
ATOM 4833 O O . LYS D 1 42 ? 45.929 -82.733 -58.072 1.00 15.31 22 LYS D O 1
ATOM 4839 N N . THR D 1 43 ? 46.073 -84.974 -58.145 1.00 18.97 23 THR D N 1
ATOM 4840 C CA . THR D 1 43 ? 46.009 -85.077 -56.689 1.00 16.70 23 THR D CA 1
ATOM 4841 C C . THR D 1 43 ? 47.126 -84.275 -56.023 1.00 16.29 23 THR D C 1
ATOM 4842 O O . THR D 1 43 ? 46.867 -83.488 -55.105 1.00 14.93 23 THR D O 1
ATOM 4846 N N . LEU D 1 44 ? 48.382 -84.450 -56.470 1.00 15.59 24 LEU D N 1
ATOM 4847 C CA . LEU D 1 44 ? 49.478 -83.727 -55.823 1.00 14.60 24 LEU D CA 1
ATOM 4848 C C . LEU D 1 44 ? 49.332 -82.218 -55.982 1.00 17.31 24 LEU D C 1
ATOM 4849 O O . LEU D 1 44 ? 49.720 -81.467 -55.081 1.00 15.51 24 LEU D O 1
ATOM 4854 N N . THR D 1 45 ? 48.787 -81.754 -57.109 1.00 17.63 25 THR D N 1
ATOM 4855 C CA . THR D 1 45 ? 48.595 -80.318 -57.302 1.00 17.97 25 THR D CA 1
ATOM 4856 C C . THR D 1 45 ? 47.656 -79.741 -56.250 1.00 15.68 25 THR D C 1
ATOM 4857 O O . THR D 1 45 ? 47.924 -78.679 -55.672 1.00 15.07 25 THR D O 1
ATOM 4861 N N . PHE D 1 46 ? 46.538 -80.423 -55.994 1.00 14.35 26 PHE D N 1
ATOM 4862 C CA . PHE D 1 46 ? 45.615 -79.968 -54.958 1.00 13.15 26 PHE D CA 1
ATOM 4863 C C . PHE D 1 46 ? 46.155 -80.252 -53.566 1.00 13.43 26 PHE D C 1
ATOM 4864 O O . PHE D 1 46 ? 46.053 -79.407 -52.675 1.00 16.29 26 PHE D O 1
ATOM 4872 N N . HIS D 1 47 ? 46.735 -81.431 -53.371 1.00 12.66 27 HIS D N 1
ATOM 4873 C CA . HIS D 1 47 ? 47.164 -81.835 -52.037 1.00 14.38 27 HIS D CA 1
ATOM 4874 C C . HIS D 1 47 ? 48.303 -80.958 -51.546 1.00 15.78 27 HIS D C 1
ATOM 4875 O O . HIS D 1 47 ? 48.279 -80.470 -50.411 1.00 15.29 27 HIS D O 1
ATOM 4882 N N . HIS D 1 48 ? 49.309 -80.734 -52.392 1.00 15.94 28 HIS D N 1
ATOM 4883 C CA . HIS D 1 48 ? 50.398 -79.848 -51.989 1.00 16.06 28 HIS D CA 1
ATOM 4884 C C . HIS D 1 48 ? 50.034 -78.380 -52.205 1.00 14.01 28 HIS D C 1
ATOM 4885 O O . HIS D 1 48 ? 50.122 -77.566 -51.279 1.00 17.97 28 HIS D O 1
ATOM 4892 N N . GLY D 1 49 ? 49.598 -78.026 -53.417 1.00 17.80 29 GLY D N 1
ATOM 4893 C CA . GLY D 1 49 ? 49.430 -76.627 -53.759 1.00 15.13 29 GLY D CA 1
ATOM 4894 C C . GLY D 1 49 ? 48.230 -75.944 -53.127 1.00 22.00 29 GLY D C 1
ATOM 4895 O O . GLY D 1 49 ? 48.208 -74.709 -53.051 1.00 17.58 29 GLY D O 1
ATOM 4896 N N . LYS D 1 50 ? 47.224 -76.705 -52.691 1.00 15.81 30 LYS D N 1
ATOM 4897 C CA . LYS D 1 50 ? 46.058 -76.126 -52.038 1.00 13.54 30 LYS D CA 1
ATOM 4898 C C . LYS D 1 50 ? 45.973 -76.495 -50.561 1.00 15.77 30 LYS D C 1
ATOM 4899 O O . LYS D 1 50 ? 45.952 -75.607 -49.708 1.00 16.56 30 LYS D O 1
ATOM 4905 N N . HIS D 1 51 ? 45.921 -77.788 -50.218 1.00 14.92 31 HIS D N 1
ATOM 4906 C CA . HIS D 1 51 ? 45.754 -78.154 -48.811 1.00 12.08 31 HIS D CA 1
ATOM 4907 C C . HIS D 1 51 ? 46.979 -77.771 -47.979 1.00 13.37 31 HIS D C 1
ATOM 4908 O O . HIS D 1 51 ? 46.852 -77.077 -46.962 1.00 16.91 31 HIS D O 1
ATOM 4915 N N . HIS D 1 52 ? 48.172 -78.223 -48.385 1.00 10.25 32 HIS D N 1
ATOM 4916 C CA . HIS D 1 52 ? 49.382 -77.919 -47.624 1.00 12.35 32 HIS D CA 1
ATOM 4917 C C . HIS D 1 52 ? 49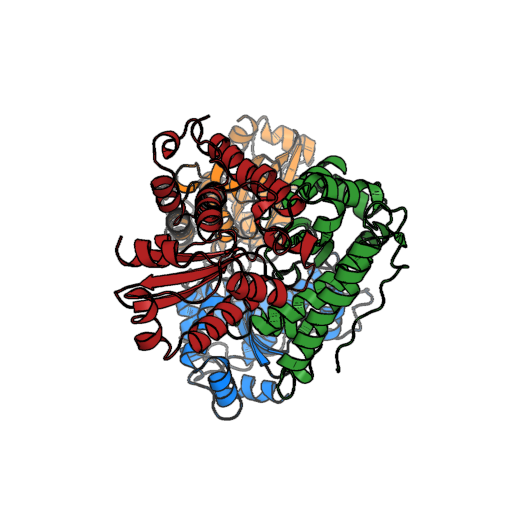.612 -76.414 -47.554 1.00 14.11 32 HIS D C 1
ATOM 4918 O O . HIS D 1 52 ? 49.928 -75.870 -46.489 1.00 13.78 32 HIS D O 1
ATOM 4925 N N . GLN D 1 53 ? 49.403 -75.719 -48.671 1.00 12.92 33 GLN D N 1
ATOM 4926 C CA . GLN D 1 53 ? 49.525 -74.260 -48.678 1.00 18.03 33 GLN D CA 1
ATOM 4927 C C . GLN D 1 53 ? 48.552 -73.605 -47.700 1.00 17.79 33 GLN D C 1
ATOM 4928 O O . GLN D 1 53 ? 48.917 -72.652 -46.998 1.00 16.46 33 GLN D O 1
ATOM 4934 N N . ALA D 1 54 ? 47.308 -74.105 -47.643 1.00 14.36 34 ALA D N 1
ATOM 4935 C CA . ALA D 1 54 ? 46.293 -73.516 -46.773 1.00 15.15 34 ALA D CA 1
ATOM 4936 C C . ALA D 1 54 ? 46.661 -73.642 -45.300 1.00 15.67 34 ALA D C 1
ATOM 4937 O O . ALA D 1 54 ? 46.424 -72.715 -44.515 1.00 12.97 34 ALA D O 1
ATOM 4939 N N . TYR D 1 55 ? 47.216 -74.787 -44.896 1.00 11.26 35 TYR D N 1
ATOM 4940 C CA . TYR D 1 55 ? 47.636 -74.941 -43.506 1.00 11.54 35 TYR D CA 1
ATOM 4941 C C . TYR D 1 55 ? 48.733 -73.931 -43.159 1.00 17.34 35 TYR D C 1
ATOM 4942 O O . TYR D 1 55 ? 48.780 -73.405 -42.046 1.00 18.46 35 TYR D O 1
ATOM 4951 N N . VAL D 1 56 ? 49.633 -73.665 -44.100 1.00 15.53 36 VAL D N 1
ATOM 4952 C CA . VAL D 1 56 ? 50.688 -72.669 -43.891 1.00 13.51 36 VAL D CA 1
ATOM 4953 C C . VAL D 1 56 ? 50.090 -71.278 -43.744 1.00 18.23 36 VAL D C 1
ATOM 4954 O O . VAL D 1 56 ? 50.434 -70.532 -42.810 1.00 18.31 36 VAL D O 1
ATOM 4958 N N . THR D 1 57 ? 49.202 -70.903 -44.673 1.00 16.01 37 THR D N 1
ATOM 4959 C CA . THR D 1 57 ? 48.606 -69.573 -44.613 1.00 19.45 37 THR D CA 1
ATOM 4960 C C . THR D 1 57 ? 47.756 -69.409 -43.355 1.00 21.58 37 THR D C 1
ATOM 4961 O O . THR D 1 57 ? 47.777 -68.347 -42.715 1.00 20.71 37 THR D O 1
ATOM 4965 N N . ASN D 1 58 ? 47.019 -70.454 -42.967 1.00 14.95 38 ASN D N 1
ATOM 4966 C CA . ASN D 1 58 ? 46.220 -70.355 -41.750 1.00 18.91 38 ASN D CA 1
ATOM 4967 C C . ASN D 1 58 ? 47.121 -70.157 -40.544 1.00 16.57 38 ASN D C 1
ATOM 4968 O O . ASN D 1 58 ? 46.940 -69.214 -39.764 1.00 16.19 38 ASN D O 1
ATOM 4973 N N . LEU D 1 59 ? 48.141 -71.008 -40.416 1.00 17.09 39 LEU D N 1
ATOM 4974 C CA . LEU D 1 59 ? 49.097 -70.880 -39.325 1.00 17.07 39 LEU D CA 1
ATOM 4975 C C . LEU D 1 59 ? 49.681 -69.477 -39.248 1.00 20.45 39 LEU D C 1
ATOM 4976 O O . LEU D 1 59 ? 49.747 -68.883 -38.164 1.00 19.93 39 LEU D O 1
ATOM 4981 N N . ASN D 1 60 ? 50.130 -68.937 -40.388 1.00 14.73 40 ASN D N 1
ATOM 4982 C CA . ASN D 1 60 ? 50.735 -67.602 -40.386 1.00 18.67 40 ASN D CA 1
ATOM 4983 C C . ASN D 1 60 ? 49.745 -66.552 -39.894 1.00 21.45 40 ASN D C 1
ATOM 4984 O O . ASN D 1 60 ? 50.107 -65.646 -39.139 1.00 19.76 40 ASN D O 1
ATOM 4989 N N . ASN D 1 61 ? 48.485 -66.664 -40.303 1.00 17.88 41 ASN D N 1
ATOM 4990 C CA . ASN D 1 61 ? 47.500 -65.687 -39.873 1.00 18.11 41 ASN D CA 1
ATOM 4991 C C . ASN D 1 61 ? 47.117 -65.853 -38.407 1.00 21.06 41 ASN D C 1
ATOM 4992 O O . ASN D 1 61 ? 46.823 -64.858 -37.734 1.00 19.78 41 ASN D O 1
ATOM 4997 N N . LEU D 1 62 ? 47.143 -67.082 -37.890 1.00 14.15 42 LEU D N 1
ATOM 4998 C CA . LEU D 1 62 ? 46.678 -67.354 -36.531 1.00 13.93 42 LEU D CA 1
ATOM 4999 C C . LEU D 1 62 ? 47.692 -66.974 -35.458 1.00 17.44 42 LEU D C 1
ATOM 5000 O O . LEU D 1 62 ? 47.296 -66.677 -34.324 1.00 16.72 42 LEU D O 1
ATOM 5005 N N . ILE D 1 63 ? 48.993 -67.031 -35.765 1.00 16.12 43 ILE D N 1
ATOM 5006 C CA . ILE D 1 63 ? 50.020 -66.725 -34.765 1.00 15.38 43 ILE D CA 1
ATOM 5007 C C . ILE D 1 63 ? 50.508 -65.288 -34.851 1.00 18.69 43 ILE D C 1
ATOM 5008 O O . ILE D 1 63 ? 51.293 -64.860 -33.991 1.00 18.75 43 ILE D O 1
ATOM 5013 N N . GLN D 1 64 ? 50.076 -64.534 -35.860 1.00 15.04 44 GLN D N 1
ATOM 5014 C CA . GLN D 1 64 ? 50.499 -63.146 -36.012 1.00 19.43 44 GLN D CA 1
ATOM 5015 C C . GLN D 1 64 ? 50.181 -62.340 -34.755 1.00 17.10 44 GLN D C 1
ATOM 5016 O O . GLN D 1 64 ? 49.084 -62.444 -34.198 1.00 17.82 44 GLN D O 1
ATOM 5022 N N . ASN D 1 65 ? 51.155 -61.547 -34.306 1.00 18.63 45 ASN D N 1
ATOM 5023 C CA . ASN D 1 65 ? 51.062 -60.690 -33.121 1.00 14.14 45 ASN D CA 1
ATOM 5024 C C . ASN D 1 65 ? 50.905 -61.471 -31.826 1.00 21.62 45 ASN D C 1
ATOM 5025 O O . ASN D 1 65 ? 50.486 -60.906 -30.812 1.00 19.90 45 ASN D O 1
ATOM 5030 N N . THR D 1 66 ? 51.228 -62.761 -31.820 1.00 20.91 46 THR D N 1
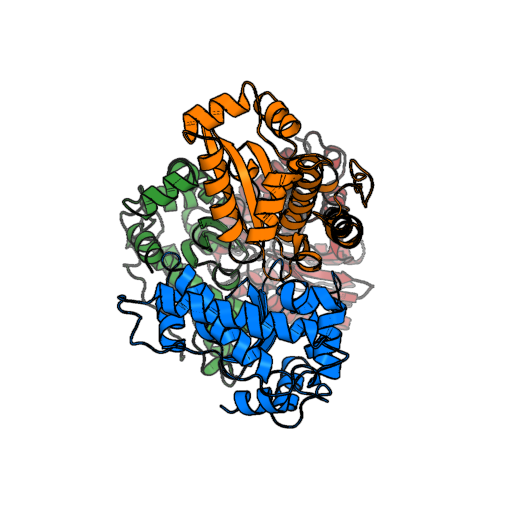ATOM 5031 C CA . THR D 1 66 ? 51.169 -63.543 -30.595 1.00 21.09 46 THR D CA 1
ATOM 5032 C C . THR D 1 66 ? 52.566 -64.029 -30.235 1.00 23.23 46 THR D C 1
ATOM 5033 O O . THR D 1 66 ? 53.490 -63.956 -31.039 1.00 19.24 46 THR D O 1
ATOM 5037 N N . GLU D 1 67 ? 52.692 -64.554 -29.009 1.00 24.61 47 GLU D N 1
ATOM 5038 C CA . GLU D 1 67 ? 53.933 -65.185 -28.568 1.00 27.10 47 GLU D CA 1
ATOM 5039 C C . GLU D 1 67 ? 54.353 -66.321 -29.494 1.00 26.33 47 GLU D C 1
ATOM 5040 O O . GLU D 1 67 ? 55.550 -66.595 -29.638 1.00 29.95 47 GLU D O 1
ATOM 5046 N N . LEU D 1 68 ? 53.395 -66.988 -30.140 1.00 24.20 48 LEU D N 1
ATOM 5047 C CA . LEU D 1 68 ? 53.756 -68.080 -31.039 1.00 23.16 48 LEU D CA 1
ATOM 5048 C C . LEU D 1 68 ? 54.517 -67.596 -32.269 1.00 24.30 48 LEU D C 1
ATOM 5049 O O . LEU D 1 68 ? 55.176 -68.403 -32.933 1.00 25.40 48 LEU D O 1
ATOM 5054 N N . ALA D 1 69 ? 54.449 -66.301 -32.591 1.00 21.74 49 ALA D N 1
ATOM 5055 C CA . ALA D 1 69 ? 55.102 -65.810 -33.800 1.00 24.48 49 ALA D CA 1
ATOM 5056 C C . ALA D 1 69 ? 56.613 -66.016 -33.775 1.00 21.81 49 ALA D C 1
ATOM 5057 O O . ALA D 1 69 ? 57.236 -66.030 -34.840 1.00 25.74 49 ALA D O 1
ATOM 5059 N N . ASN D 1 70 ? 57.210 -66.213 -32.596 1.00 23.06 50 ASN D N 1
ATOM 5060 C CA . ASN D 1 70 ? 58.663 -66.299 -32.460 1.00 31.25 50 ASN D CA 1
ATOM 5061 C C . ASN D 1 70 ? 59.200 -67.723 -32.336 1.00 27.74 50 ASN D C 1
ATOM 5062 O O . ASN D 1 70 ? 60.411 -67.896 -32.165 1.00 27.59 50 ASN D O 1
ATOM 5067 N N . LYS D 1 71 ? 58.351 -68.741 -32.421 1.00 27.45 51 LYS D N 1
ATOM 5068 C CA . LYS D 1 71 ? 58.765 -70.116 -32.180 1.00 21.54 51 LYS D CA 1
ATOM 5069 C C . LYS D 1 71 ? 58.818 -70.894 -33.489 1.00 24.67 51 LYS D C 1
ATOM 5070 O O . LYS D 1 71 ? 58.170 -70.538 -34.472 1.00 18.57 51 LYS D O 1
ATOM 5076 N N . THR D 1 72 ? 59.599 -71.974 -33.480 1.00 21.02 52 THR D N 1
ATOM 5077 C CA . THR D 1 72 ? 59.618 -72.924 -34.581 1.00 18.24 52 THR D CA 1
ATOM 5078 C C . THR D 1 72 ? 58.294 -73.669 -34.664 1.00 17.93 52 THR D C 1
ATOM 5079 O O . THR D 1 72 ? 57.525 -73.726 -33.702 1.00 18.45 52 THR D O 1
ATOM 5083 N N . LEU D 1 73 ? 58.053 -74.281 -35.827 1.00 17.57 53 LEU D N 1
ATOM 5084 C CA . LEU D 1 73 ? 56.823 -75.041 -36.021 1.00 17.35 53 LEU D CA 1
ATOM 5085 C C . LEU D 1 73 ? 56.673 -76.135 -34.967 1.00 18.57 53 LEU D C 1
ATOM 5086 O O . LEU D 1 73 ? 55.591 -76.324 -34.402 1.00 17.81 53 LEU D O 1
ATOM 5091 N N . GLU D 1 74 ? 57.747 -76.873 -34.687 1.00 15.76 54 GLU D N 1
ATOM 5092 C CA . GLU D 1 74 ? 57.670 -77.915 -33.670 1.00 17.39 54 GLU D CA 1
ATOM 5093 C C . GLU D 1 74 ? 57.319 -77.341 -32.299 1.00 17.99 54 GLU D C 1
ATOM 5094 O O . GLU D 1 74 ? 56.558 -77.953 -31.532 1.00 17.30 54 GLU D O 1
ATOM 5100 N N . GLU D 1 75 ? 57.892 -76.182 -31.955 1.00 17.61 55 GLU D N 1
ATOM 5101 C CA . GLU D 1 75 ? 57.563 -75.551 -30.681 1.00 16.60 55 GLU D CA 1
ATOM 5102 C C . GLU D 1 75 ? 56.094 -75.140 -30.636 1.00 16.41 55 GLU D C 1
ATOM 5103 O O . GLU D 1 75 ? 55.448 -75.213 -29.586 1.00 17.32 55 GLU D O 1
ATOM 5109 N N . ILE D 1 76 ? 55.564 -74.665 -31.759 1.00 15.63 56 ILE D N 1
ATOM 5110 C CA . ILE D 1 76 ? 54.173 -74.231 -31.794 1.00 14.68 56 ILE D CA 1
ATOM 5111 C C . ILE D 1 76 ? 53.250 -75.417 -31.567 1.00 17.77 56 ILE D C 1
ATOM 5112 O O . ILE D 1 76 ? 52.257 -75.330 -30.831 1.00 16.55 56 ILE D O 1
ATOM 5117 N N . ILE D 1 77 ? 53.570 -76.539 -32.206 1.00 14.01 57 ILE D N 1
ATOM 5118 C CA . ILE D 1 77 ? 52.797 -77.761 -32.058 1.00 15.61 57 ILE D CA 1
ATOM 5119 C C . ILE D 1 77 ? 52.729 -78.179 -30.593 1.00 16.66 57 ILE D C 1
ATOM 5120 O O . ILE D 1 77 ? 51.651 -78.449 -30.054 1.00 16.42 57 ILE D O 1
ATOM 5125 N N . HIS D 1 78 ? 53.882 -78.240 -29.925 1.00 15.92 58 HIS D N 1
ATOM 5126 C CA . HIS D 1 78 ? 53.863 -78.625 -28.521 1.00 18.03 58 HIS D CA 1
ATOM 5127 C C . HIS D 1 78 ? 53.226 -77.552 -27.648 1.00 19.75 58 HIS D C 1
ATOM 5128 O O . HIS D 1 78 ? 52.581 -77.879 -26.646 1.00 21.34 58 HIS D O 1
ATOM 5135 N N . ALA D 1 79 ? 53.380 -76.274 -28.004 1.00 17.40 59 ALA D N 1
ATOM 5136 C CA . ALA D 1 79 ? 52.791 -75.229 -27.173 1.00 16.73 59 ALA D CA 1
ATOM 5137 C C . ALA D 1 79 ? 51.267 -75.214 -27.246 1.00 20.42 59 ALA D C 1
ATOM 5138 O O . ALA D 1 79 ? 50.622 -74.721 -26.316 1.00 21.49 59 ALA D O 1
ATOM 5140 N N . THR D 1 80 ? 50.675 -75.732 -28.318 1.00 15.93 60 THR D N 1
ATOM 5141 C CA . THR D 1 80 ? 49.227 -75.708 -28.472 1.00 18.45 60 THR D CA 1
ATOM 5142 C C . THR D 1 80 ? 48.582 -77.079 -28.341 1.00 17.31 60 THR D C 1
ATOM 5143 O O . THR D 1 80 ? 47.353 -77.176 -28.385 1.00 19.72 60 THR D O 1
ATOM 5147 N N . ALA D 1 81 ? 49.369 -78.137 -28.170 1.00 19.56 61 ALA D N 1
ATOM 5148 C CA . ALA D 1 81 ? 48.791 -79.478 -28.148 1.00 17.88 61 ALA D CA 1
ATOM 5149 C C . ALA D 1 81 ? 47.966 -79.734 -26.888 1.00 23.56 61 ALA D C 1
ATOM 5150 O O . ALA D 1 81 ? 47.046 -80.563 -26.909 1.00 24.59 61 ALA D O 1
ATOM 5152 N N . LYS D 1 82 ? 48.255 -79.037 -25.791 1.00 21.79 62 LYS D N 1
ATOM 5153 C CA . LYS D 1 82 ? 47.600 -79.369 -24.527 1.00 27.26 62 LYS D CA 1
ATOM 5154 C C . LYS D 1 82 ? 46.253 -78.682 -24.327 1.00 28.35 62 LYS D C 1
ATOM 5155 O O . LYS D 1 82 ? 45.383 -79.240 -23.647 1.00 21.57 62 LYS D O 1
ATOM 5158 N N . ASN D 1 83 ? 46.059 -77.496 -24.903 1.00 20.95 63 ASN D N 1
ATOM 5159 C CA . ASN D 1 83 ? 44.932 -76.627 -24.568 1.00 21.74 63 ASN D CA 1
ATOM 5160 C C . ASN D 1 83 ? 43.871 -76.634 -25.663 1.00 26.07 63 ASN D C 1
ATOM 5161 O O . ASN D 1 83 ? 44.130 -76.142 -26.774 1.00 21.81 63 ASN D O 1
ATOM 5166 N N . PRO D 1 84 ? 42.665 -77.149 -25.392 1.00 21.29 64 PRO D N 1
ATOM 5167 C CA . PRO D 1 84 ? 41.634 -77.219 -26.446 1.00 23.28 64 PRO D CA 1
ATOM 5168 C C . PRO D 1 84 ? 41.259 -75.877 -27.065 1.00 20.99 64 PRO D C 1
ATOM 5169 O O . PRO D 1 84 ? 40.828 -75.843 -28.226 1.00 20.41 64 PRO D O 1
ATOM 5173 N N . GLU D 1 85 ? 41.404 -74.766 -26.347 1.00 26.04 65 GLU D N 1
ATOM 5174 C CA . GLU D 1 85 ? 41.064 -73.483 -26.961 1.00 21.39 65 GLU D CA 1
ATOM 5175 C C . GLU D 1 85 ? 42.049 -73.079 -28.052 1.00 26.78 65 GLU D C 1
ATOM 5176 O O . GLU D 1 85 ? 41.741 -72.184 -28.852 1.00 23.34 65 GLU D O 1
ATOM 5182 N N . LYS D 1 86 ? 43.221 -73.714 -28.111 1.00 20.84 66 LYS D N 1
ATOM 5183 C CA . LYS D 1 86 ? 44.208 -73.410 -29.136 1.00 22.77 66 LYS D CA 1
ATOM 5184 C C . LYS D 1 86 ? 44.218 -74.456 -30.239 1.00 19.32 66 LYS D C 1
ATOM 5185 O O . LYS D 1 86 ? 45.192 -74.551 -30.993 1.00 13.73 66 LYS D O 1
ATOM 5191 N N . ALA D 1 87 ? 43.139 -75.227 -30.358 1.00 17.85 67 ALA D N 1
ATOM 5192 C CA . ALA D 1 87 ? 43.129 -76.351 -31.284 1.00 20.67 67 ALA D CA 1
ATOM 5193 C C . ALA D 1 87 ? 43.238 -75.887 -32.730 1.00 17.77 67 ALA D C 1
ATOM 5194 O O . ALA D 1 87 ? 43.848 -76.575 -33.551 1.00 18.85 67 ALA D O 1
ATOM 5196 N N . GLY D 1 88 ? 42.653 -74.731 -33.061 1.00 16.15 68 GLY D N 1
ATOM 5197 C CA . GLY D 1 88 ? 42.817 -74.192 -34.401 1.00 15.69 68 GLY D CA 1
ATOM 5198 C C . GLY D 1 88 ? 44.277 -74.017 -34.776 1.00 16.78 68 GLY D C 1
ATOM 5199 O O . GLY D 1 88 ? 44.698 -74.394 -35.873 1.00 16.06 68 GLY D O 1
ATOM 5200 N N . ILE D 1 89 ? 45.075 -73.462 -33.866 1.00 14.20 69 ILE D N 1
ATOM 5201 C CA . ILE D 1 89 ? 46.488 -73.275 -34.159 1.00 15.52 69 ILE D CA 1
ATOM 5202 C C . ILE D 1 89 ? 47.178 -74.627 -34.262 1.00 14.92 69 ILE D C 1
ATOM 5203 O O . ILE D 1 89 ? 47.931 -74.878 -35.207 1.00 18.96 69 ILE D O 1
ATOM 5208 N N . PHE D 1 90 ? 46.932 -75.511 -33.287 1.00 16.00 70 PHE D N 1
ATOM 5209 C CA . PHE D 1 90 ? 47.506 -76.859 -33.331 1.00 13.83 70 PHE D CA 1
ATOM 5210 C C . PHE D 1 90 ? 47.194 -77.558 -34.644 1.00 14.20 70 PHE D C 1
ATOM 5211 O O . PHE D 1 90 ? 48.077 -78.153 -35.271 1.00 16.07 70 PHE D O 1
ATOM 5219 N N . ASN D 1 91 ? 45.925 -77.515 -35.055 1.00 14.16 71 ASN D N 1
ATOM 5220 C CA . ASN D 1 91 ? 45.474 -78.283 -36.209 1.00 14.82 71 ASN D CA 1
ATOM 5221 C C . ASN D 1 91 ? 46.235 -77.880 -37.464 1.00 15.86 71 ASN D C 1
ATOM 5222 O O . ASN D 1 91 ? 46.685 -78.739 -38.236 1.00 15.13 71 ASN D O 1
ATOM 5227 N N . ASN D 1 92 ? 46.412 -76.577 -37.681 1.00 15.03 72 ASN D N 1
ATOM 5228 C CA . ASN D 1 92 ? 47.139 -76.140 -38.866 1.00 13.31 72 ASN D CA 1
ATOM 5229 C C . ASN D 1 92 ? 48.635 -76.389 -38.731 1.00 14.18 72 ASN D C 1
ATOM 5230 O O . ASN D 1 92 ? 49.265 -76.868 -39.682 1.00 11.78 72 ASN D O 1
ATOM 5235 N N . ALA D 1 93 ? 49.214 -76.082 -37.562 1.00 11.56 73 ALA D N 1
ATOM 5236 C CA . ALA D 1 93 ? 50.645 -76.308 -37.350 1.00 12.02 73 ALA D CA 1
ATOM 5237 C C . ALA D 1 93 ? 51.009 -77.776 -37.544 1.00 12.95 73 ALA D C 1
ATOM 5238 O O . ALA D 1 93 ? 51.969 -78.110 -38.251 1.00 12.14 73 ALA D O 1
ATOM 5240 N N . ALA D 1 94 ? 50.253 -78.670 -36.910 1.00 13.47 74 ALA D N 1
ATOM 5241 C CA . ALA D 1 94 ? 50.558 -80.091 -37.032 1.00 12.52 74 ALA D CA 1
ATOM 5242 C C . ALA D 1 94 ? 50.319 -80.583 -38.453 1.00 11.44 74 ALA D C 1
ATOM 5243 O O . ALA D 1 94 ? 51.058 -81.435 -38.936 1.00 11.27 74 ALA D O 1
ATOM 5245 N N . GLN D 1 95 ? 49.338 -80.021 -39.162 1.00 11.76 75 GLN D N 1
ATOM 5246 C CA . GLN D 1 95 ? 49.143 -80.429 -40.552 1.00 13.27 75 GLN D CA 1
ATOM 5247 C C . GLN D 1 95 ? 50.272 -79.938 -41.465 1.00 12.02 75 GLN D C 1
ATOM 5248 O O . GLN D 1 95 ? 50.565 -80.585 -42.476 1.00 15.87 75 GLN D O 1
ATOM 5254 N N . VAL D 1 96 ? 50.897 -78.795 -41.162 1.00 11.60 76 VAL D N 1
ATOM 5255 C CA . VAL D 1 96 ? 52.073 -78.396 -41.935 1.00 12.09 76 VAL D CA 1
ATOM 5256 C C . VAL D 1 96 ? 53.172 -79.433 -41.755 1.00 12.70 76 VAL D C 1
ATOM 5257 O O . VAL D 1 96 ? 53.755 -79.940 -42.727 1.00 12.24 76 VAL D O 1
ATOM 5261 N N . TRP D 1 97 ? 53.431 -79.798 -40.500 1.00 10.11 77 TRP D N 1
ATOM 5262 C CA . TRP D 1 97 ? 54.452 -80.798 -40.180 1.00 12.06 77 TRP D CA 1
ATOM 5263 C C . TRP D 1 97 ? 54.139 -82.146 -40.839 1.00 13.50 77 TRP D C 1
ATOM 5264 O O . TRP D 1 97 ? 55.005 -82.753 -41.484 1.00 14.55 77 TRP D O 1
ATOM 5275 N N . ASN D 1 98 ? 52.898 -82.624 -40.680 1.00 10.90 78 ASN D N 1
ATOM 5276 C CA . ASN D 1 98 ? 52.514 -83.949 -41.173 1.00 10.60 78 ASN D CA 1
ATOM 5277 C C . ASN D 1 98 ? 52.674 -84.055 -42.687 1.00 13.21 78 ASN D C 1
ATOM 5278 O O . ASN D 1 98 ? 53.135 -85.083 -43.200 1.00 13.44 78 ASN D O 1
ATOM 5283 N N . HIS D 1 99 ? 52.267 -83.022 -43.423 1.00 10.51 79 HIS D N 1
ATOM 5284 C CA . HIS D 1 99 ? 52.356 -83.128 -44.878 1.00 13.33 79 HIS D CA 1
ATOM 5285 C C . HIS D 1 99 ? 53.807 -83.103 -45.339 1.00 13.32 79 HIS D C 1
ATOM 5286 O O . HIS D 1 99 ? 54.208 -83.912 -46.190 1.00 13.11 79 HIS D O 1
ATOM 5293 N N . THR D 1 100 ? 54.617 -82.215 -44.757 1.00 11.42 80 THR D N 1
ATOM 5294 C CA . THR D 1 100 ? 56.036 -82.171 -45.098 1.00 15.16 80 THR D CA 1
ATOM 5295 C C . THR D 1 100 ? 56.686 -83.522 -44.857 1.00 12.73 80 THR D C 1
ATOM 5296 O O . THR D 1 100 ? 57.424 -84.033 -45.709 1.00 17.19 80 THR D O 1
ATOM 5300 N N . PHE D 1 101 ? 56.428 -84.108 -43.686 1.00 14.04 81 PHE D N 1
ATOM 5301 C CA . PHE D 1 101 ? 56.918 -85.448 -43.376 1.00 14.39 81 PHE D CA 1
ATOM 5302 C C . PHE D 1 101 ? 56.428 -86.461 -44.413 1.00 15.65 81 PHE D C 1
ATOM 5303 O O . PHE D 1 101 ? 57.198 -87.310 -44.879 1.00 14.54 81 PHE D O 1
ATOM 5311 N N . PHE D 1 102 ? 55.157 -86.351 -44.815 1.00 11.46 82 PHE D N 1
ATOM 5312 C CA . PHE D 1 102 ? 54.527 -87.323 -45.713 1.00 14.00 82 PHE D CA 1
ATOM 5313 C C . PHE D 1 102 ? 55.139 -87.306 -47.115 1.00 15.74 82 PHE D C 1
ATOM 5314 O O . PHE D 1 102 ? 55.290 -88.366 -47.740 1.00 15.27 82 PHE D O 1
ATOM 5322 N N . TRP D 1 103 ? 55.457 -86.126 -47.651 1.00 12.78 83 TRP D N 1
ATOM 5323 C CA . TRP D 1 103 ? 56.033 -86.080 -49.002 1.00 13.89 83 TRP D CA 1
ATOM 5324 C C . TRP D 1 103 ? 57.369 -86.797 -49.038 1.00 16.24 83 TRP D C 1
ATOM 5325 O O . TRP D 1 103 ? 57.725 -87.421 -50.047 1.00 14.14 83 TRP D O 1
ATOM 5336 N N . ASN D 1 104 ? 58.138 -86.683 -47.951 1.00 16.15 84 ASN D N 1
ATOM 5337 C CA . ASN D 1 104 ? 59.444 -87.329 -47.858 1.00 16.34 84 ASN D CA 1
ATOM 5338 C C . ASN D 1 104 ? 59.337 -88.823 -47.574 1.00 17.03 84 ASN D C 1
ATOM 5339 O O . ASN D 1 104 ? 60.320 -89.556 -47.758 1.00 19.55 84 ASN D O 1
ATOM 5344 N N . CYS D 1 105 ? 58.178 -89.281 -47.104 1.00 15.53 85 CYS D N 1
ATOM 5345 C CA . CYS D 1 105 ? 57.894 -90.697 -46.931 1.00 13.80 85 CYS D CA 1
ATOM 5346 C C . CYS D 1 105 ? 57.710 -91.430 -48.253 1.00 19.84 85 CYS D C 1
ATOM 5347 O O . CYS D 1 105 ? 57.712 -92.669 -48.261 1.00 22.10 85 CYS D O 1
ATOM 5350 N N . MET D 1 106 ? 57.561 -90.708 -49.360 1.00 18.14 86 MET D N 1
ATOM 5351 C CA . MET D 1 106 ? 57.329 -91.323 -50.658 1.00 21.00 86 MET D CA 1
ATOM 5352 C C . MET D 1 106 ? 58.444 -90.947 -51.624 1.00 22.94 86 MET D C 1
ATOM 5353 O O . MET D 1 106 ? 59.173 -89.971 -51.424 1.00 21.34 86 MET D O 1
ATOM 5358 N N . LYS D 1 107 ? 58.571 -91.746 -52.682 1.00 20.30 87 LYS D N 1
ATOM 5359 C CA . LYS D 1 107 ? 59.470 -91.428 -53.779 1.00 17.63 87 LYS D CA 1
ATOM 5360 C C . LYS D 1 107 ? 59.039 -92.214 -55.002 1.00 17.98 87 LYS D C 1
ATOM 5361 O O . LYS D 1 107 ? 58.455 -93.292 -54.863 1.00 22.00 87 LYS D O 1
ATOM 5367 N N . PRO D 1 108 ? 59.315 -91.713 -56.204 1.00 18.43 88 PRO D N 1
ATOM 5368 C CA . PRO D 1 108 ? 59.211 -92.566 -57.393 1.00 20.64 88 PRO D CA 1
ATOM 5369 C C . PRO D 1 108 ? 60.057 -93.814 -57.200 1.00 29.00 88 PRO D C 1
ATOM 5370 O O . PRO D 1 108 ? 61.134 -93.767 -56.598 1.00 30.26 88 PRO D O 1
ATOM 5374 N N . GLN D 1 109 ? 59.558 -94.939 -57.702 1.00 30.73 89 GLN D N 1
ATOM 5375 C CA . GLN D 1 109 ? 60.217 -96.231 -57.515 1.00 27.46 89 GLN D CA 1
ATOM 5376 C C . GLN D 1 109 ? 60.493 -96.484 -56.038 1.00 25.79 89 GLN D C 1
ATOM 5377 O O . GLN D 1 109 ? 61.602 -96.832 -55.628 1.00 26.12 89 GLN D O 1
ATOM 5383 N N . GLY D 1 110 ? 59.467 -96.274 -55.229 1.00 23.25 90 GLY D N 1
ATOM 5384 C CA . GLY D 1 110 ? 59.508 -96.605 -53.826 1.00 20.48 90 GLY D CA 1
ATOM 5385 C C . GLY D 1 110 ? 59.079 -98.035 -53.618 1.00 23.54 90 GLY D C 1
ATOM 5386 O O . GLY D 1 110 ? 59.104 -98.862 -54.534 1.00 25.47 90 GLY D O 1
ATOM 5387 N N . GLY D 1 111 ? 58.662 -98.328 -52.400 1.00 18.34 91 GLY D N 1
ATOM 5388 C CA . GLY D 1 111 ? 58.101 -99.634 -52.145 1.00 19.49 91 GLY D CA 1
ATOM 5389 C C . GLY D 1 111 ? 59.173 -100.612 -51.729 1.00 19.86 91 GLY D C 1
ATOM 5390 O O . GLY D 1 111 ? 60.217 -100.206 -51.204 1.00 19.01 91 GLY D O 1
ATOM 5391 N N . GLY D 1 112 ? 58.933 -101.899 -51.969 1.00 21.53 92 GLY D N 1
ATOM 5392 C CA . GLY D 1 112 ? 59.904 -102.895 -51.546 1.00 21.74 92 GLY D CA 1
ATOM 5393 C C . GLY D 1 112 ? 59.918 -103.028 -50.033 1.00 22.63 92 GLY D C 1
ATOM 5394 O O . GLY D 1 112 ? 58.930 -102.768 -49.342 1.00 22.39 92 GLY D O 1
ATOM 5395 N N . GLN D 1 113 ? 61.065 -103.428 -49.509 1.00 25.81 93 GLN D N 1
ATOM 5396 C CA . GLN D 1 113 ? 61.240 -103.634 -48.082 1.00 28.97 93 GLN D CA 1
ATOM 5397 C C . GLN D 1 113 ? 62.433 -102.831 -47.603 1.00 27.15 93 GLN D C 1
ATOM 5398 O O . GLN D 1 113 ? 63.277 -102.421 -48.406 1.00 30.90 93 GLN D O 1
ATOM 5404 N N . PRO D 1 114 ? 62.511 -102.551 -46.307 1.00 22.10 94 PRO D N 1
ATOM 5405 C CA . PRO D 1 114 ? 63.687 -101.868 -45.775 1.00 29.26 94 PRO D CA 1
ATOM 5406 C C . PRO D 1 114 ? 64.851 -102.840 -45.670 1.00 28.56 94 PRO D C 1
ATOM 5407 O O . PRO D 1 114 ? 64.704 -104.060 -45.785 1.00 30.43 94 PRO D O 1
ATOM 5411 N N . THR D 1 115 ? 66.021 -102.265 -45.472 1.00 29.95 95 THR D N 1
ATOM 5412 C CA . THR D 1 115 ? 67.253 -103.017 -45.328 1.00 31.18 95 THR D CA 1
ATOM 5413 C C . THR D 1 115 ? 67.856 -102.728 -43.960 1.00 31.88 95 THR D C 1
ATOM 5414 O O . THR D 1 115 ? 67.452 -101.789 -43.264 1.00 35.11 95 THR D O 1
ATOM 5418 N N . GLY D 1 116 ? 68.813 -103.570 -43.569 1.00 35.45 96 GLY D N 1
ATOM 5419 C CA . GLY D 1 116 ? 69.656 -103.256 -42.423 1.00 34.28 96 GLY D CA 1
ATOM 5420 C C . GLY D 1 116 ? 68.880 -103.096 -41.127 1.00 32.78 96 GLY D C 1
ATOM 5421 O O . GLY D 1 116 ? 68.002 -103.903 -40.797 1.00 31.72 96 GLY D O 1
ATOM 5422 N N . ASP D 1 117 ? 69.209 -102.019 -40.403 1.00 28.51 97 ASP D N 1
ATOM 5423 C CA . ASP D 1 117 ? 68.721 -101.803 -39.043 1.00 24.65 97 ASP D CA 1
ATOM 5424 C C . ASP D 1 117 ? 67.204 -101.896 -38.971 1.00 23.26 97 ASP D C 1
ATOM 5425 O O . ASP D 1 117 ? 66.647 -102.612 -38.132 1.00 17.21 97 ASP D O 1
ATOM 5430 N N . LEU D 1 118 ? 66.519 -101.159 -39.842 1.00 21.77 98 LEU D N 1
ATOM 5431 C CA . LEU D 1 118 ? 65.065 -101.111 -39.774 1.00 24.09 98 LEU D CA 1
ATOM 5432 C C . LEU D 1 118 ? 64.439 -102.449 -40.147 1.00 20.38 98 LEU D C 1
ATOM 5433 O O . LEU D 1 118 ? 63.442 -102.852 -39.541 1.00 20.38 98 LEU D O 1
ATOM 5438 N N . LYS D 1 119 ? 64.982 -103.131 -41.159 1.00 18.50 99 LYS D N 1
ATOM 5439 C CA . LYS D 1 119 ? 64.485 -104.464 -41.501 1.00 26.87 99 LYS D CA 1
ATOM 5440 C C . LYS D 1 119 ? 64.614 -105.419 -40.322 1.00 23.30 99 LYS D C 1
ATOM 5441 O O . LYS D 1 119 ? 63.695 -106.195 -40.023 1.00 26.64 99 LYS D O 1
ATOM 5447 N N . ALA D 1 120 ? 65.766 -105.399 -39.656 1.00 25.53 100 ALA D N 1
ATOM 5448 C CA . ALA D 1 120 ? 65.969 -106.305 -38.532 1.00 22.72 100 ALA D CA 1
ATOM 5449 C C . ALA D 1 120 ? 65.034 -105.972 -37.377 1.00 19.57 100 ALA D C 1
ATOM 5450 O O . ALA D 1 120 ? 64.465 -106.876 -36.760 1.00 18.52 100 ALA D O 1
ATOM 5452 N N . MET D 1 121 ? 64.843 -104.681 -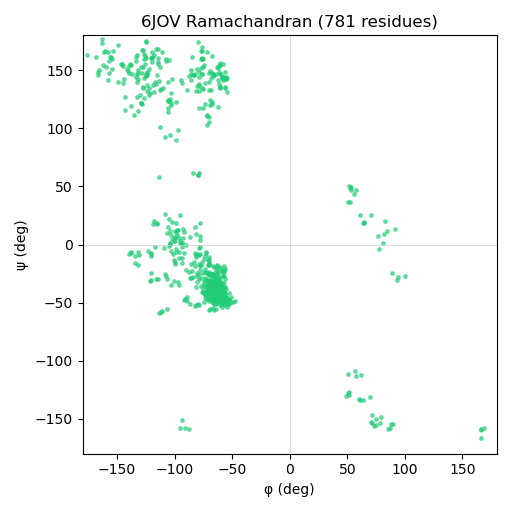37.074 1.00 19.88 101 MET D N 1
ATOM 5453 C CA A MET D 1 121 ? 63.947 -104.326 -35.979 0.53 18.61 101 MET D CA 1
ATOM 5454 C CA B MET D 1 121 ? 63.946 -104.308 -35.986 0.47 18.64 101 MET D CA 1
ATOM 5455 C C . MET D 1 121 ? 62.502 -104.692 -36.295 1.00 20.99 101 MET D C 1
ATOM 5456 O O . MET D 1 121 ? 61.738 -105.041 -35.383 1.00 17.05 101 MET D O 1
ATOM 5465 N N . ILE D 1 122 ? 62.109 -104.626 -37.566 1.00 19.87 102 ILE D N 1
ATOM 5466 C CA . ILE D 1 122 ? 60.751 -105.002 -37.943 1.00 19.65 102 ILE D CA 1
ATOM 5467 C C . ILE D 1 122 ? 60.562 -106.503 -37.777 1.00 19.28 102 ILE D C 1
ATOM 5468 O O . ILE D 1 122 ? 59.514 -106.969 -37.311 1.00 19.14 102 ILE D O 1
ATOM 5473 N N . ASP D 1 123 ? 61.582 -107.279 -38.155 1.00 22.50 103 ASP D N 1
ATOM 5474 C CA . ASP D 1 123 ? 61.527 -108.733 -38.016 1.00 22.63 103 ASP D CA 1
ATOM 5475 C C . ASP D 1 123 ? 61.507 -109.152 -36.553 1.00 21.08 103 ASP D C 1
ATOM 5476 O O . ASP D 1 123 ? 60.847 -110.130 -36.196 1.00 27.30 103 ASP D O 1
ATOM 5481 N N . LYS D 1 124 ? 62.237 -108.433 -35.694 1.00 18.68 104 LYS D N 1
ATOM 5482 C CA . LYS D 1 124 ? 62.221 -108.728 -34.265 1.00 22.77 104 LYS D CA 1
ATOM 5483 C C . LYS D 1 124 ? 60.886 -108.386 -33.625 1.00 24.85 104 LYS D C 1
ATOM 5484 O O . LYS D 1 124 ? 60.463 -109.066 -32.687 1.00 28.78 104 LYS D O 1
ATOM 5490 N N . THR D 1 125 ? 60.219 -107.331 -34.098 1.00 21.42 105 THR D N 1
ATOM 5491 C CA . THR D 1 125 ? 59.012 -106.820 -33.458 1.00 20.31 105 THR D CA 1
ATOM 5492 C C . THR D 1 125 ? 57.737 -107.453 -34.017 1.00 21.90 105 THR D C 1
ATOM 5493 O O . THR D 1 125 ? 56.846 -107.853 -33.259 1.00 18.93 105 THR D O 1
ATOM 5497 N N . PHE D 1 126 ? 57.633 -107.524 -35.341 1.00 18.06 106 PHE D N 1
ATOM 5498 C CA . PHE D 1 126 ? 56.452 -108.040 -36.011 1.00 22.14 106 PHE D CA 1
ATOM 5499 C C . PHE D 1 126 ? 56.601 -109.486 -36.464 1.00 20.56 106 PHE D C 1
ATOM 5500 O O . PHE D 1 126 ? 55.590 -110.127 -36.776 1.00 21.91 106 PHE D O 1
ATOM 5508 N N . GLY D 1 127 ? 57.829 -109.997 -36.522 1.00 20.82 107 GLY D N 1
ATOM 5509 C CA . GLY D 1 127 ? 58.116 -111.317 -37.035 1.00 22.73 107 GLY D CA 1
ATOM 5510 C C . GLY D 1 127 ? 58.488 -111.340 -38.503 1.00 22.75 107 GLY D C 1
ATOM 5511 O O . GLY D 1 127 ? 59.228 -112.231 -38.934 1.00 23.99 107 GLY D O 1
ATOM 5512 N N . SER D 1 128 ? 58.001 -110.376 -39.277 1.00 18.86 108 SER D N 1
ATOM 5513 C CA . SER D 1 128 ? 58.251 -110.335 -40.706 1.00 17.58 108 SER D CA 1
ATOM 5514 C C . SER D 1 128 ? 57.811 -108.978 -41.226 1.00 20.79 108 SER D C 1
ATOM 5515 O O . SER D 1 128 ? 57.017 -108.277 -40.600 1.00 18.04 108 SER D O 1
ATOM 5518 N N . TYR D 1 129 ? 58.314 -108.639 -42.404 1.00 19.32 109 TYR D N 1
ATOM 5519 C CA . TYR D 1 129 ? 57.825 -107.451 -43.085 1.00 23.13 109 TYR D CA 1
ATOM 5520 C C . TYR D 1 129 ? 56.350 -107.597 -43.420 1.00 23.57 109 TYR D C 1
ATOM 5521 O O . TYR D 1 129 ? 55.578 -106.637 -43.315 1.00 19.13 109 TYR D O 1
ATOM 5530 N N . GLU D 1 130 ? 55.942 -108.795 -43.834 1.00 21.08 110 GLU D N 1
ATOM 5531 C CA . GLU D 1 130 ? 54.557 -109.014 -44.226 1.00 21.28 110 GLU D CA 1
ATOM 5532 C C . GLU D 1 130 ? 53.607 -108.785 -43.055 1.00 17.22 110 GLU D C 1
ATOM 5533 O O . GLU D 1 130 ? 52.512 -108.240 -43.233 1.00 19.17 110 GLU D O 1
ATOM 5539 N N . ALA D 1 131 ? 54.021 -109.160 -41.842 1.00 18.56 111 ALA D N 1
ATOM 5540 C CA . ALA D 1 131 ? 53.213 -108.866 -40.663 1.00 19.00 111 ALA D CA 1
ATOM 5541 C C . ALA D 1 131 ? 53.129 -107.363 -40.398 1.00 20.59 111 ALA D C 1
ATOM 5542 O O . ALA D 1 131 ? 52.052 -106.845 -40.067 1.00 17.53 111 ALA D O 1
ATOM 5544 N N . PHE D 1 132 ? 54.253 -106.649 -40.515 1.00 18.91 112 PHE D N 1
ATOM 5545 C CA . PHE D 1 132 ? 54.211 -105.193 -40.368 1.00 18.49 112 PHE D CA 1
ATOM 5546 C C . PHE D 1 132 ? 53.250 -104.567 -41.365 1.00 16.61 112 PHE D C 1
ATOM 5547 O O . PHE D 1 132 ? 52.450 -103.694 -41.008 1.00 18.03 112 PHE D O 1
ATOM 5555 N N . ALA D 1 133 ? 53.341 -104.974 -42.635 1.00 16.15 113 ALA D N 1
ATOM 5556 C CA . ALA D 1 133 ? 52.522 -104.356 -43.673 1.00 16.07 113 ALA D CA 1
ATOM 5557 C C . ALA D 1 133 ? 51.042 -104.656 -43.459 1.00 19.97 113 ALA D C 1
ATOM 5558 O O . ALA D 1 133 ? 50.191 -103.795 -43.697 1.00 20.72 113 ALA D O 1
ATOM 5560 N N . ALA D 1 134 ? 50.715 -105.880 -43.029 1.00 18.56 114 ALA D N 1
ATOM 5561 C CA . ALA D 1 134 ? 49.338 -106.185 -42.655 1.00 21.68 114 ALA D CA 1
ATOM 5562 C C . ALA D 1 134 ? 48.845 -105.275 -41.527 1.00 21.84 114 ALA D C 1
ATOM 5563 O O . ALA D 1 134 ? 47.709 -104.781 -41.569 1.00 21.85 114 ALA D O 1
ATOM 5565 N N . ASP D 1 135 ? 49.687 -105.022 -40.522 1.00 19.19 115 ASP D N 1
ATOM 5566 C CA . ASP D 1 135 ? 49.264 -104.203 -39.386 1.00 22.37 115 ASP D CA 1
ATOM 5567 C C . ASP D 1 135 ? 49.211 -102.723 -39.746 1.00 20.37 115 ASP D C 1
ATOM 5568 O O . ASP D 1 135 ? 48.353 -101.989 -39.244 1.00 19.31 115 ASP D O 1
ATOM 5573 N N . PHE D 1 136 ? 50.130 -102.259 -40.594 1.00 17.30 116 PHE D N 1
ATOM 5574 C CA . PHE D 1 136 ? 50.072 -100.866 -41.040 1.00 20.96 116 PHE D CA 1
ATOM 5575 C C . PHE D 1 136 ? 48.836 -100.626 -41.897 1.00 19.09 116 PHE D C 1
ATOM 5576 O O . PHE D 1 136 ? 48.155 -99.603 -41.754 1.00 17.93 116 PHE D O 1
ATOM 5584 N N . LYS D 1 137 ? 48.545 -101.564 -42.800 1.00 19.41 117 LYS D N 1
ATOM 5585 C CA . LYS D 1 137 ? 47.335 -101.494 -43.611 1.00 22.16 117 LYS D CA 1
ATOM 5586 C C . LYS D 1 137 ? 46.078 -101.442 -42.743 1.00 23.57 117 LYS D C 1
ATOM 5587 O O . LYS D 1 137 ? 45.169 -100.636 -42.994 1.00 19.72 117 LYS D O 1
ATOM 5593 N N . GLN D 1 138 ? 46.006 -102.275 -41.708 1.00 18.54 118 GLN D N 1
ATOM 5594 C CA . GLN D 1 138 ? 44.761 -102.340 -40.951 1.00 25.08 118 GLN D CA 1
ATOM 5595 C C . GLN D 1 138 ? 44.558 -101.078 -40.124 1.00 21.35 118 GLN D C 1
ATOM 5596 O O . GLN D 1 138 ? 43.434 -100.569 -40.032 1.00 24.75 118 GLN D O 1
ATOM 5602 N N . ALA D 1 139 ? 45.633 -100.540 -39.540 1.00 20.92 119 ALA D N 1
ATOM 5603 C CA . ALA D 1 139 ? 45.528 -99.254 -38.856 1.00 19.17 119 ALA D CA 1
ATOM 5604 C C . ALA D 1 139 ? 45.110 -98.154 -39.821 1.00 20.61 119 ALA D C 1
ATOM 5605 O O . ALA D 1 139 ? 44.244 -97.326 -39.500 1.00 22.09 119 ALA D O 1
ATOM 5607 N N . ALA D 1 140 ? 45.702 -98.129 -41.015 1.00 17.08 120 ALA D N 1
ATOM 5608 C CA . ALA D 1 140 ? 45.330 -97.092 -41.977 1.00 20.51 120 ALA D CA 1
ATOM 5609 C C . ALA D 1 140 ? 43.863 -97.222 -42.383 1.00 20.36 120 ALA D C 1
ATOM 5610 O O . ALA D 1 140 ? 43.164 -96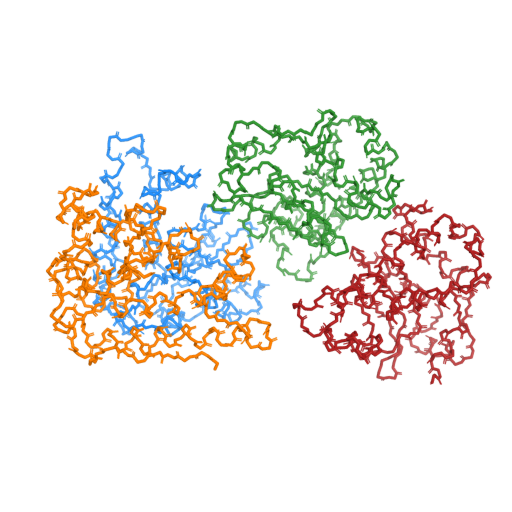.218 -42.574 1.00 20.87 120 ALA D O 1
ATOM 5612 N N . ILE D 1 141 ? 43.368 -98.454 -42.479 1.00 16.81 121 ILE D N 1
ATOM 5613 C CA . ILE D 1 141 ? 42.012 -98.684 -42.966 1.00 19.07 121 ILE D CA 1
ATOM 5614 C C . ILE D 1 141 ? 40.988 -98.527 -41.851 1.00 23.98 121 ILE D C 1
ATOM 5615 O O . ILE D 1 141 ? 39.831 -98.161 -42.113 1.00 28.03 121 ILE D O 1
ATOM 5620 N N . THR D 1 142 ? 41.374 -98.781 -40.600 1.00 19.58 122 THR D N 1
ATOM 5621 C CA . THR D 1 142 ? 40.434 -98.667 -39.492 1.00 23.14 122 THR D CA 1
ATOM 5622 C C . THR D 1 142 ? 40.464 -97.303 -38.822 1.00 21.50 122 THR D C 1
ATOM 5623 O O . THR D 1 142 ? 39.763 -97.113 -37.826 1.00 24.77 122 THR D O 1
ATOM 5627 N N . GLN D 1 143 ? 41.282 -96.371 -39.308 1.00 14.57 123 GLN D N 1
ATOM 5628 C CA . GLN D 1 143 ? 41.206 -94.991 -38.847 1.00 18.18 123 GLN D CA 1
ATOM 5629 C C . GLN D 1 143 ? 39.912 -94.388 -39.378 1.00 19.43 123 GLN D C 1
ATOM 5630 O O . GLN D 1 143 ? 39.774 -94.165 -40.586 1.00 19.16 123 GLN D O 1
ATOM 5636 N N . PHE D 1 144 ? 38.954 -94.146 -38.490 1.00 15.92 124 PHE D N 1
ATOM 5637 C CA . PHE D 1 144 ? 37.667 -93.626 -38.915 1.00 18.25 124 PHE D CA 1
ATOM 5638 C C . PHE D 1 144 ? 37.756 -92.122 -39.136 1.00 20.69 124 PHE D C 1
ATOM 5639 O O . PHE D 1 144 ? 38.344 -91.395 -38.327 1.00 18.97 124 PHE D O 1
ATOM 5647 N N . GLY D 1 145 ? 37.167 -91.654 -40.242 1.00 16.45 125 GLY D N 1
ATOM 5648 C CA . GLY D 1 145 ? 37.273 -90.244 -40.575 1.00 14.28 125 GLY D CA 1
ATOM 5649 C C . GLY D 1 145 ? 38.651 -89.915 -41.119 1.00 15.01 125 GLY D C 1
ATOM 5650 O O . GLY D 1 145 ? 39.348 -90.771 -41.657 1.00 12.09 125 GLY D O 1
ATOM 5651 N N . SER D 1 146 ? 39.040 -88.644 -40.977 1.00 15.34 126 SER D N 1
ATOM 5652 C CA . SER D 1 146 ? 40.350 -88.196 -41.427 1.00 11.34 126 SER D CA 1
ATOM 5653 C C . SER D 1 146 ? 41.436 -88.588 -40.430 1.00 10.82 126 SER D C 1
ATOM 5654 O O . SER D 1 146 ? 41.213 -88.612 -39.213 1.00 10.55 126 SER D O 1
ATOM 5657 N N . GLY D 1 147 ? 42.639 -88.838 -40.945 1.00 12.09 127 GLY D N 1
ATOM 5658 C CA . GLY D 1 147 ? 43.774 -89.022 -40.053 1.00 12.16 127 GLY D CA 1
ATOM 5659 C C . GLY D 1 147 ? 44.986 -89.617 -40.752 1.00 9.34 127 GLY D C 1
ATOM 5660 O O . GLY D 1 147 ? 45.123 -89.552 -41.977 1.00 10.33 127 GLY D O 1
ATOM 5661 N N . TRP D 1 148 ? 45.852 -90.207 -39.938 1.00 7.81 128 TRP D N 1
ATOM 5662 C CA . TRP D 1 148 ? 47.176 -90.648 -40.356 1.00 11.62 128 TRP D CA 1
ATOM 5663 C C . TRP D 1 148 ? 47.460 -92.023 -39.774 1.00 11.39 128 TRP D C 1
ATOM 5664 O O . TRP D 1 148 ? 47.047 -92.326 -38.655 1.00 11.13 128 TRP D O 1
ATOM 5675 N N . ALA D 1 149 ? 48.207 -92.830 -40.527 1.00 12.26 129 ALA D N 1
ATOM 5676 C CA . ALA D 1 149 ? 48.739 -94.099 -40.049 1.00 12.89 129 ALA D CA 1
ATOM 5677 C C . ALA D 1 149 ? 50.259 -94.000 -39.956 1.00 13.81 129 ALA D C 1
ATOM 5678 O O . ALA D 1 149 ? 50.906 -93.533 -40.895 1.00 16.01 129 ALA D O 1
ATOM 5680 N N . TRP D 1 150 ? 50.833 -94.442 -38.830 1.00 13.56 130 TRP D N 1
ATOM 5681 C CA . TRP D 1 150 ? 52.243 -94.184 -38.561 1.00 11.34 130 TRP D CA 1
ATOM 5682 C C . TRP D 1 150 ? 52.990 -95.462 -38.213 1.00 11.30 130 TRP D C 1
ATOM 5683 O O . TRP D 1 150 ? 52.440 -96.380 -37.592 1.00 15.74 130 TRP D O 1
ATOM 5694 N N . LEU D 1 151 ? 54.257 -95.494 -38.602 1.00 12.25 131 LEU D N 1
ATOM 5695 C CA . LEU D 1 151 ? 55.254 -96.355 -37.969 1.00 16.51 131 LEU D CA 1
ATOM 5696 C C . LEU D 1 151 ? 56.098 -95.477 -37.057 1.00 14.05 131 LEU D C 1
ATOM 5697 O O . LEU D 1 151 ? 56.696 -94.499 -37.520 1.00 13.24 131 LEU D O 1
ATOM 5702 N N . VAL D 1 152 ? 56.143 -95.808 -35.767 1.00 12.48 132 VAL D N 1
ATOM 5703 C CA . VAL D 1 152 ? 56.865 -94.988 -34.808 1.00 13.94 132 VAL D CA 1
ATOM 5704 C C . VAL D 1 152 ? 57.844 -95.853 -34.033 1.00 20.03 132 VAL D C 1
ATOM 5705 O O . VAL D 1 152 ? 57.735 -97.082 -33.992 1.00 16.90 132 VAL D O 1
ATOM 5709 N N . VAL D 1 153 ? 58.786 -95.186 -33.373 1.00 16.23 133 VAL D N 1
ATOM 5710 C CA . VAL D 1 153 ? 59.589 -95.831 -32.348 1.00 15.62 133 VAL D CA 1
ATOM 5711 C C . VAL D 1 153 ? 59.321 -95.112 -31.031 1.00 26.59 133 VAL D C 1
ATOM 5712 O O . VAL D 1 153 ? 59.311 -93.875 -30.971 1.00 24.72 133 VAL D O 1
ATOM 5716 N N . GLU D 1 154 ? 59.048 -95.894 -29.994 1.00 24.99 134 GLU D N 1
ATOM 5717 C CA . GLU D 1 154 ? 58.600 -95.387 -28.710 1.00 28.77 134 GLU D CA 1
ATOM 5718 C C . GLU D 1 154 ? 59.231 -96.245 -27.625 1.00 35.76 134 GLU D C 1
ATOM 5719 O O . GLU D 1 154 ? 59.115 -97.474 -27.665 1.00 36.34 134 GLU D O 1
ATOM 5725 N N . ARG D 1 155 ? 59.907 -95.601 -26.673 1.00 34.17 135 ARG D N 1
ATOM 5726 C CA . ARG D 1 155 ? 60.536 -96.300 -25.552 1.00 40.89 135 ARG D CA 1
ATOM 5727 C C . ARG D 1 155 ? 61.399 -97.461 -26.044 1.00 38.56 135 ARG D C 1
ATOM 5728 O O . ARG D 1 155 ? 61.462 -98.521 -25.423 1.00 39.18 135 ARG D O 1
ATOM 5730 N N . GLY D 1 156 ? 62.054 -97.263 -27.188 1.00 38.98 136 GLY D N 1
ATOM 5731 C CA . GLY D 1 156 ? 62.895 -98.281 -27.786 1.00 32.43 136 GLY D CA 1
ATOM 5732 C C . GLY D 1 156 ? 62.175 -99.353 -28.582 1.00 32.90 136 GLY D C 1
ATOM 5733 O O . GLY D 1 156 ? 62.844 -100.251 -29.111 1.00 31.90 136 GLY D O 1
ATOM 5734 N N . VAL D 1 157 ? 60.846 -99.285 -28.704 1.00 27.05 137 VAL D N 1
ATOM 5735 C CA . VAL D 1 157 ? 60.042 -100.314 -29.367 1.00 29.95 137 VAL D CA 1
ATOM 5736 C C . VAL D 1 157 ? 59.422 -99.722 -30.629 1.00 25.92 137 VAL D C 1
ATOM 5737 O O . VAL D 1 157 ? 59.004 -98.557 -30.633 1.00 21.28 137 VAL D O 1
ATOM 5741 N N . LEU D 1 158 ? 59.381 -100.518 -31.705 1.00 21.09 138 LEU D N 1
ATOM 5742 C CA . LEU D 1 158 ? 58.660 -100.148 -32.919 1.00 20.04 138 LEU D CA 1
ATOM 5743 C C . LEU D 1 158 ? 57.175 -100.401 -32.728 1.00 18.51 138 LEU D C 1
ATOM 5744 O O . LEU D 1 158 ? 56.784 -101.484 -32.287 1.00 16.39 138 LEU D O 1
ATOM 5749 N N . ARG D 1 159 ? 56.341 -99.415 -33.082 1.00 16.27 139 ARG D N 1
ATOM 5750 C CA . ARG D 1 159 ? 54.899 -99.563 -32.934 1.00 15.50 139 ARG D CA 1
ATOM 5751 C C . ARG D 1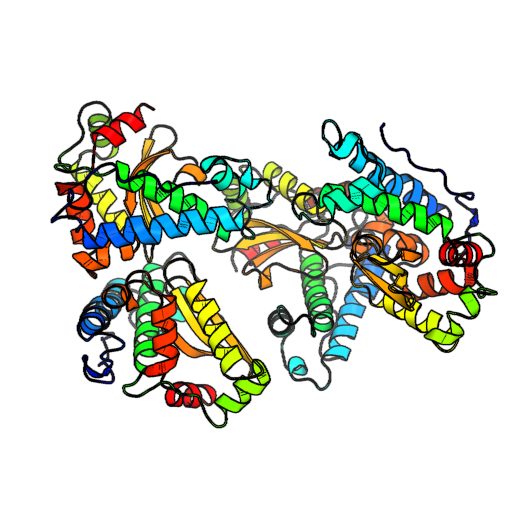 159 ? 54.182 -98.924 -34.113 1.00 17.15 139 ARG D C 1
ATOM 5752 O O . ARG D 1 159 ? 54.656 -97.948 -34.709 1.00 12.45 139 ARG D O 1
ATOM 5755 N N . ILE D 1 160 ? 53.035 -99.452 -34.411 1.00 14.45 140 ILE D N 1
ATOM 5756 C CA . ILE D 1 160 ? 52.141 -98.829 -35.376 1.00 18.23 140 ILE D CA 1
ATOM 5757 C C . ILE D 1 160 ? 51.173 -97.954 -34.605 1.00 17.65 140 ILE D C 1
ATOM 5758 O O . ILE D 1 160 ? 50.721 -98.321 -33.514 1.00 16.63 140 ILE D O 1
ATOM 5763 N N . MET D 1 161 ? 50.900 -96.765 -35.146 1.00 15.70 141 MET D N 1
ATOM 5764 C CA . MET D 1 161 ? 50.022 -95.782 -34.532 1.00 17.59 141 MET D CA 1
ATOM 5765 C C . MET D 1 161 ? 49.049 -95.279 -35.589 1.00 11.85 141 MET D C 1
ATOM 5766 O O . MET D 1 161 ? 49.430 -95.107 -36.751 1.00 15.12 141 MET D O 1
ATOM 5771 N N . LYS D 1 162 ? 47.788 -95.091 -35.208 1.00 13.01 142 LYS D N 1
ATOM 5772 C CA . LYS D 1 162 ? 46.863 -94.314 -36.026 1.00 16.01 142 LYS D CA 1
ATOM 5773 C C . LYS D 1 162 ? 46.444 -93.078 -35.243 1.00 18.79 142 LYS D C 1
ATOM 5774 O O . LYS D 1 162 ? 46.231 -93.151 -34.031 1.00 19.68 142 LYS D O 1
ATOM 5780 N N . THR D 1 163 ? 46.380 -91.929 -35.920 1.00 14.69 143 THR D N 1
ATOM 5781 C CA . THR D 1 163 ? 45.955 -90.700 -35.262 1.00 14.10 143 THR D CA 1
ATOM 5782 C C . THR D 1 163 ? 44.789 -90.084 -36.019 1.00 14.99 143 THR D C 1
ATOM 5783 O O . THR D 1 163 ? 44.740 -90.155 -37.255 1.00 16.47 143 THR D O 1
ATOM 5787 N N . PRO D 1 164 ? 43.853 -89.456 -35.309 1.00 11.96 144 PRO D N 1
ATOM 5788 C CA . PRO D 1 164 ? 42.774 -88.728 -35.979 1.00 14.98 144 PRO D CA 1
ATOM 5789 C C . PRO D 1 164 ? 43.189 -87.315 -36.359 1.00 14.36 144 PRO D C 1
ATOM 5790 O O . PRO D 1 164 ? 43.975 -86.654 -35.674 1.00 14.30 144 PRO D O 1
ATOM 5794 N N . ASN D 1 165 ? 42.649 -86.866 -37.493 1.00 10.67 145 ASN D N 1
ATOM 5795 C CA . ASN D 1 165 ? 42.741 -85.473 -37.905 1.00 15.25 145 ASN D CA 1
ATOM 5796 C C . ASN D 1 165 ? 44.189 -84.995 -38.021 1.00 15.24 145 ASN D C 1
ATOM 5797 O O . ASN D 1 165 ? 44.894 -85.460 -38.919 1.00 13.35 145 ASN D O 1
ATOM 5802 N N . ALA D 1 166 ? 44.640 -84.071 -37.159 1.00 9.07 146 ALA D N 1
ATOM 5803 C CA . ALA D 1 166 ? 46.001 -83.538 -37.221 1.00 15.16 146 ALA D CA 1
ATOM 5804 C C . ALA D 1 166 ? 46.958 -84.187 -36.224 1.00 13.54 146 ALA D C 1
ATOM 5805 O O . ALA D 1 166 ? 48.161 -83.884 -36.250 1.00 15.58 146 ALA D O 1
ATOM 5807 N N . ASP D 1 167 ? 46.453 -85.038 -35.339 1.00 17.30 147 ASP D N 1
ATOM 5808 C CA . ASP D 1 167 ? 47.270 -85.582 -34.271 1.00 15.85 147 ASP D CA 1
ATOM 5809 C C . ASP D 1 167 ? 48.474 -86.322 -34.851 1.00 15.91 147 ASP D C 1
ATOM 5810 O O . ASP D 1 167 ? 48.465 -86.766 -36.005 1.00 14.34 147 ASP D O 1
ATOM 5815 N N . LEU D 1 168 ? 49.538 -86.423 -34.056 1.00 13.50 148 LEU D N 1
ATOM 5816 C CA . LEU D 1 168 ? 50.811 -86.907 -34.578 1.00 12.54 148 LEU D CA 1
ATOM 5817 C C . LEU D 1 168 ? 51.652 -87.449 -33.427 1.00 14.86 148 LEU D C 1
ATOM 5818 O O . LEU D 1 168 ? 51.450 -87.067 -32.266 1.00 18.19 148 LEU D O 1
ATOM 5823 N N . PRO D 1 169 ? 52.626 -88.322 -33.723 1.00 10.97 149 PRO D N 1
ATOM 5824 C CA . PRO D 1 169 ? 53.323 -89.057 -32.647 1.00 13.12 149 PRO D CA 1
ATOM 5825 C C . PRO D 1 169 ? 54.053 -88.195 -31.634 1.00 16.57 149 PRO D C 1
ATOM 5826 O O . PRO D 1 169 ? 54.083 -88.564 -30.451 1.00 17.58 149 PRO D O 1
ATOM 5830 N N . MET D 1 170 ? 54.664 -87.077 -32.059 1.00 16.74 150 MET D N 1
ATOM 5831 C CA . MET D 1 170 ? 55.593 -86.357 -31.186 1.00 16.82 150 MET D CA 1
ATOM 5832 C C . MET D 1 170 ? 54.906 -85.833 -29.921 1.00 23.25 150 MET D C 1
ATOM 5833 O O . MET D 1 170 ? 55.508 -85.832 -28.838 1.00 20.06 150 MET D O 1
ATOM 5838 N N . VAL D 1 171 ? 53.644 -85.397 -30.018 1.00 16.12 151 VAL D N 1
ATOM 5839 C CA . VAL D 1 171 ? 52.967 -84.922 -28.811 1.00 17.63 151 VAL D CA 1
ATOM 5840 C C . VAL D 1 171 ? 52.492 -86.067 -27.933 1.00 21.11 151 VAL D C 1
ATOM 5841 O O . VAL D 1 171 ? 51.942 -85.824 -26.851 1.00 22.68 151 VAL D O 1
ATOM 5845 N N . HIS D 1 172 ? 52.688 -87.311 -28.360 1.00 21.26 152 HIS D N 1
ATOM 5846 C CA . HIS D 1 172 ? 52.443 -88.464 -27.510 1.00 22.22 152 HIS D CA 1
ATOM 5847 C C . HIS D 1 172 ? 53.718 -89.078 -26.980 1.00 18.71 152 HIS D C 1
ATOM 5848 O O . HIS D 1 172 ? 53.650 -90.048 -26.230 1.00 24.04 152 HIS D O 1
ATOM 5855 N N . GLY D 1 173 ? 54.871 -88.519 -27.320 1.00 25.28 153 GLY D N 1
ATOM 5856 C CA . GLY D 1 173 ? 56.126 -89.055 -26.842 1.00 25.82 153 GLY D CA 1
ATOM 5857 C C . GLY D 1 173 ? 56.770 -90.078 -27.741 1.00 25.41 153 GLY D C 1
ATOM 5858 O O . GLY D 1 173 ? 57.714 -90.748 -27.312 1.00 25.90 153 GLY D O 1
ATOM 5859 N N . ALA D 1 174 ? 56.314 -90.206 -28.981 1.00 16.07 154 ALA D N 1
ATOM 5860 C CA . ALA D 1 174 ? 56.861 -91.177 -29.909 1.00 18.31 154 ALA D CA 1
ATOM 5861 C C . ALA D 1 174 ? 57.568 -90.455 -31.043 1.00 22.92 154 ALA D C 1
ATOM 5862 O O . ALA D 1 174 ? 57.240 -89.311 -31.365 1.00 21.71 154 ALA D O 1
ATOM 5864 N N . THR D 1 175 ? 58.553 -91.126 -31.636 1.00 18.66 155 THR D N 1
ATOM 5865 C CA . THR D 1 175 ? 59.270 -90.602 -32.791 1.00 19.15 155 THR D CA 1
ATOM 5866 C C . THR D 1 175 ? 58.685 -91.225 -34.051 1.00 17.28 155 THR D C 1
ATOM 5867 O O . THR D 1 175 ? 58.678 -92.448 -34.189 1.00 14.35 155 THR D O 1
ATOM 5871 N N . ALA D 1 176 ? 58.211 -90.388 -34.970 1.00 16.52 156 ALA D N 1
ATOM 5872 C CA . ALA D 1 176 ? 57.662 -90.895 -36.220 1.00 19.20 156 ALA D CA 1
ATOM 5873 C C . ALA D 1 176 ? 58.776 -91.331 -37.164 1.00 13.63 156 ALA D C 1
ATOM 5874 O O . ALA D 1 176 ? 59.763 -90.616 -37.361 1.00 15.69 156 ALA D O 1
ATOM 5876 N N . LEU D 1 177 ? 58.589 -92.506 -37.772 1.00 12.25 157 LEU D N 1
ATOM 5877 C CA . LEU D 1 177 ? 59.479 -93.028 -38.793 1.00 12.61 157 LEU D CA 1
ATOM 5878 C C . LEU D 1 177 ? 58.888 -93.010 -40.188 1.00 14.66 157 LEU D C 1
ATOM 5879 O O . LEU D 1 177 ? 59.651 -92.958 -41.161 1.00 14.29 157 LEU D O 1
ATOM 5884 N N . LEU D 1 178 ? 57.561 -93.036 -40.305 1.00 12.54 158 LEU D N 1
ATOM 5885 C CA . LEU D 1 178 ? 56.846 -93.168 -41.566 1.00 14.33 158 LEU D CA 1
ATOM 5886 C C . LEU D 1 178 ? 55.389 -92.813 -41.323 1.00 12.26 158 LEU D C 1
ATOM 5887 O O . LEU D 1 178 ? 54.861 -93.066 -40.238 1.00 12.97 158 LEU D O 1
ATOM 5892 N N . THR D 1 179 ? 54.739 -92.260 -42.346 1.00 12.45 159 THR D N 1
ATOM 5893 C CA . THR D 1 179 ? 53.311 -91.976 -42.252 1.00 11.77 159 THR D CA 1
ATOM 5894 C C . THR D 1 179 ? 52.657 -92.151 -43.614 1.00 10.13 159 THR D C 1
ATOM 5895 O O . THR D 1 179 ? 53.302 -92.029 -44.658 1.00 11.15 159 THR D O 1
ATOM 5899 N N . CYS D 1 180 ? 51.357 -92.429 -43.577 1.00 13.65 160 CYS D N 1
ATOM 5900 C CA . CYS D 1 180 ? 50.498 -92.434 -44.752 1.00 12.91 160 CYS D CA 1
ATOM 5901 C C . CYS D 1 180 ? 49.280 -91.580 -44.430 1.00 12.22 160 CYS D C 1
ATOM 5902 O O . CYS D 1 180 ? 48.569 -91.863 -43.462 1.00 10.41 160 CYS D O 1
ATOM 5905 N N . ASP D 1 181 ? 49.057 -90.538 -45.230 1.00 11.80 161 ASP D N 1
ATOM 5906 C CA . ASP D 1 181 ? 47.895 -89.662 -45.096 1.00 12.99 161 ASP D CA 1
ATOM 5907 C C . ASP D 1 181 ? 46.638 -90.422 -45.483 1.00 11.80 161 ASP D C 1
ATOM 5908 O O . ASP D 1 181 ? 46.525 -90.862 -46.634 1.00 13.79 161 ASP D O 1
ATOM 5913 N N . VAL D 1 182 ? 45.675 -90.556 -44.562 1.00 11.04 162 VAL D N 1
ATOM 5914 C CA . VAL D 1 182 ? 44.403 -91.164 -44.944 1.00 12.09 162 VAL D CA 1
ATOM 5915 C C . VAL D 1 182 ? 43.222 -90.184 -44.836 1.00 13.26 162 VAL D C 1
ATOM 5916 O O . VAL D 1 182 ? 42.058 -90.608 -44.855 1.00 11.58 162 VAL D O 1
ATOM 5920 N N . TRP D 1 183 ? 43.490 -88.877 -44.777 1.00 11.62 163 TRP D N 1
ATOM 5921 C CA . TRP D 1 183 ? 42.463 -87.922 -45.154 1.00 10.83 163 TRP D CA 1
ATOM 5922 C C . TRP D 1 183 ? 41.989 -88.259 -46.557 1.00 14.15 163 TRP D C 1
ATOM 5923 O O . TRP D 1 183 ? 42.774 -88.698 -47.395 1.00 9.90 163 TRP D O 1
ATOM 5934 N N . GLU D 1 184 ? 40.692 -88.068 -46.814 1.00 12.01 164 GLU D N 1
ATOM 5935 C CA . GLU D 1 184 ? 40.149 -88.481 -48.106 1.00 10.80 164 GLU D CA 1
ATOM 5936 C C . GLU D 1 184 ? 40.732 -87.659 -49.256 1.00 11.69 164 GLU D C 1
ATOM 5937 O O . GLU D 1 184 ? 40.815 -88.155 -50.387 1.00 12.64 164 GLU D O 1
ATOM 5943 N N . HIS D 1 185 ? 41.146 -86.412 -49.002 1.00 10.15 165 HIS D N 1
ATOM 5944 C CA . HIS D 1 185 ? 41.749 -85.620 -50.077 1.00 12.61 165 HIS D CA 1
ATOM 5945 C C . HIS D 1 185 ? 43.048 -86.236 -50.580 1.00 12.15 165 HIS D C 1
ATOM 5946 O O . HIS D 1 185 ? 43.482 -85.927 -51.696 1.00 9.82 165 HIS D O 1
ATOM 5953 N N . ALA D 1 186 ? 43.658 -87.128 -49.800 1.00 10.29 166 ALA D N 1
ATOM 5954 C CA . ALA D 1 186 ? 44.920 -87.736 -50.221 1.00 11.13 166 ALA D CA 1
ATOM 5955 C C . ALA D 1 186 ? 44.720 -88.729 -51.359 1.00 16.87 166 ALA D C 1
ATOM 5956 O O . ALA D 1 186 ? 45.657 -88.969 -52.128 1.00 15.95 166 ALA D O 1
ATOM 5958 N N . TYR D 1 187 ? 43.515 -89.303 -51.495 1.00 13.01 167 TYR D N 1
ATOM 5959 C CA . TYR D 1 187 ? 43.321 -90.391 -52.441 1.00 14.40 167 TYR D CA 1
ATOM 5960 C C . TYR D 1 187 ? 42.014 -90.348 -53.216 1.00 16.98 167 TYR D C 1
ATOM 5961 O O . TYR D 1 187 ? 41.874 -91.131 -54.165 1.00 15.17 167 TYR D O 1
ATOM 5970 N N . TYR D 1 188 ? 41.076 -89.449 -52.894 1.00 11.98 168 TYR D N 1
ATOM 5971 C CA . TYR D 1 188 ? 39.728 -89.603 -53.428 1.00 15.48 168 TYR D CA 1
ATOM 5972 C C . TYR D 1 188 ? 39.675 -89.390 -54.936 1.00 14.51 168 TYR D C 1
ATOM 5973 O O . TYR D 1 188 ? 38.881 -90.043 -55.627 1.00 16.29 168 TYR D O 1
ATOM 5982 N N . LEU D 1 189 ? 40.474 -88.464 -55.472 1.00 15.74 169 LEU D N 1
ATOM 5983 C CA . LEU D 1 189 ? 40.422 -88.248 -56.915 1.00 18.52 169 LEU D CA 1
ATOM 5984 C C . LEU D 1 189 ? 40.880 -89.482 -57.678 1.00 17.34 169 LEU D C 1
ATOM 5985 O O . LEU D 1 189 ? 40.385 -89.747 -58.780 1.00 16.38 169 LEU D O 1
ATOM 5990 N N . ASP D 1 190 ? 41.831 -90.239 -57.126 1.00 18.96 170 ASP D N 1
ATOM 5991 C CA . ASP D 1 190 ? 42.378 -91.390 -57.830 1.00 19.46 170 ASP D CA 1
ATOM 5992 C C . ASP D 1 190 ? 41.732 -92.712 -57.420 1.00 16.32 170 ASP D C 1
ATOM 5993 O O . ASP D 1 190 ? 41.615 -93.613 -58.255 1.00 20.00 170 ASP D O 1
ATOM 5998 N N . TYR D 1 191 ? 41.307 -92.851 -56.166 1.00 15.04 171 TYR D N 1
ATOM 5999 C CA . TYR D 1 191 ? 40.816 -94.118 -55.644 1.00 15.63 171 TYR D CA 1
ATOM 6000 C C . TYR D 1 191 ? 39.382 -94.057 -55.134 1.00 17.48 171 TYR D C 1
ATOM 6001 O O . TYR D 1 191 ? 38.814 -95.109 -54.821 1.00 15.23 171 TYR D O 1
ATOM 6010 N N . GLN D 1 192 ? 38.783 -92.871 -55.056 1.00 14.76 172 GLN D N 1
ATOM 6011 C CA . GLN D 1 192 ? 37.453 -92.672 -54.474 1.00 15.26 172 GLN D CA 1
ATOM 6012 C C . GLN D 1 192 ? 37.421 -93.386 -53.122 1.00 15.77 172 GLN D C 1
ATOM 6013 O O . GLN D 1 192 ? 38.353 -93.214 -52.325 1.00 16.71 172 GLN D O 1
ATOM 6019 N N . ASN D 1 193 ? 36.408 -94.208 -52.835 1.00 12.94 173 ASN D N 1
ATOM 6020 C CA . ASN D 1 193 ? 36.274 -94.857 -51.538 1.00 15.11 173 ASN D CA 1
ATOM 6021 C C . ASN D 1 193 ? 37.321 -95.939 -51.296 1.00 16.02 173 ASN D C 1
ATOM 6022 O O . ASN D 1 193 ? 37.425 -96.428 -50.168 1.00 15.14 173 ASN D O 1
ATOM 6027 N N . ARG D 1 194 ? 38.086 -96.340 -52.311 1.00 15.36 174 ARG D N 1
ATOM 6028 C CA . ARG D 1 194 ? 38.940 -97.528 -52.191 1.00 12.15 174 ARG D CA 1
ATOM 6029 C C . ARG D 1 194 ? 40.221 -97.219 -51.412 1.00 14.76 174 ARG D C 1
ATOM 6030 O O . ARG D 1 194 ? 41.339 -97.355 -51.909 1.00 15.22 174 ARG D O 1
ATOM 6038 N N . ARG D 1 195 ? 40.051 -96.808 -50.149 1.00 17.63 175 ARG D N 1
ATOM 6039 C CA . ARG D 1 195 ? 41.229 -96.522 -49.325 1.00 14.87 175 ARG D CA 1
ATOM 6040 C C . ARG D 1 195 ? 42.161 -97.724 -49.168 1.00 13.71 175 ARG D C 1
ATOM 6041 O O . ARG D 1 195 ? 43.387 -97.509 -49.140 1.00 14.19 175 ARG D O 1
ATOM 6049 N N . PRO D 1 196 ? 41.688 -98.975 -49.058 1.00 14.21 176 PRO D N 1
ATOM 6050 C CA . PRO D 1 196 ? 42.653 -100.090 -48.990 1.00 16.14 176 PRO D CA 1
ATOM 6051 C C . PRO D 1 196 ? 43.534 -100.201 -50.218 1.00 16.98 176 PRO D C 1
ATOM 6052 O O . PRO D 1 196 ? 44.710 -100.565 -50.086 1.00 18.62 176 PRO D O 1
ATOM 6056 N N . ASP D 1 197 ? 42.997 -99.940 -51.417 1.00 18.43 177 ASP D N 1
ATOM 6057 C CA . ASP D 1 197 ? 43.824 -99.991 -52.623 1.00 16.67 177 ASP D CA 1
ATOM 6058 C C . ASP D 1 197 ? 44.902 -98.909 -52.594 1.00 18.45 177 ASP D C 1
ATOM 6059 O O . ASP D 1 197 ? 46.055 -99.159 -52.967 1.00 14.31 177 ASP D O 1
ATOM 6064 N N . TYR D 1 198 ? 44.546 -97.705 -52.137 1.00 14.09 178 TYR D N 1
ATOM 6065 C CA . TYR D 1 198 ? 45.517 -96.612 -52.037 1.00 14.83 178 TYR D CA 1
ATOM 6066 C C . TYR D 1 198 ? 46.644 -96.960 -51.065 1.00 15.96 178 TYR D C 1
ATOM 6067 O O . TYR D 1 198 ? 47.831 -96.799 -51.384 1.00 16.64 178 TYR D O 1
ATOM 6076 N N . VAL D 1 199 ? 46.288 -97.460 -49.876 1.00 15.50 179 VAL D N 1
ATOM 6077 C CA . VAL D 1 199 ? 47.289 -97.861 -48.885 1.00 19.14 179 VAL D CA 1
ATOM 6078 C C . VAL D 1 199 ? 48.161 -98.992 -49.421 1.00 20.23 179 VAL D C 1
ATOM 6079 O O . VAL D 1 199 ? 49.386 -98.999 -49.223 1.00 15.30 179 VAL D O 1
ATOM 6083 N N . ASP D 1 200 ? 47.537 -99.980 -50.075 1.00 21.82 180 ASP D N 1
ATOM 6084 C CA . ASP D 1 200 ? 48.289 -101.058 -50.719 1.00 22.23 180 ASP D CA 1
ATOM 6085 C C . ASP D 1 200 ? 49.277 -100.506 -51.742 1.00 20.86 180 ASP D C 1
ATOM 6086 O O . ASP D 1 200 ? 50.422 -100.964 -51.825 1.00 20.07 180 ASP D O 1
ATOM 6091 N N . THR D 1 201 ? 48.857 -99.504 -52.519 1.00 18.25 181 THR D N 1
ATOM 6092 C CA . THR D 1 201 ? 49.759 -98.876 -53.476 1.00 15.82 181 THR D CA 1
ATOM 6093 C C . THR D 1 201 ? 50.875 -98.108 -52.772 1.00 22.71 181 THR D C 1
ATOM 6094 O O . THR D 1 201 ? 52.023 -98.100 -53.237 1.00 19.97 181 THR D O 1
ATOM 6098 N N . PHE D 1 202 ? 50.560 -97.472 -51.640 1.00 16.85 182 PHE D N 1
ATOM 6099 C CA . PHE D 1 202 ? 51.580 -96.769 -50.869 1.00 20.77 182 PHE D CA 1
ATOM 6100 C C . PHE D 1 202 ? 52.696 -97.720 -50.454 1.00 18.37 182 PHE D C 1
ATOM 6101 O O . PHE D 1 202 ? 53.886 -97.431 -50.643 1.00 19.68 182 PHE D O 1
ATOM 6109 N N . LEU D 1 203 ? 52.325 -98.874 -49.900 1.00 17.53 183 LEU D N 1
ATOM 6110 C CA . LEU D 1 203 ? 53.333 -99.825 -49.455 1.00 17.34 183 LEU D CA 1
ATOM 6111 C C . LEU D 1 203 ? 54.043 -100.475 -50.630 1.00 20.38 183 LEU D C 1
ATOM 6112 O O . LEU D 1 203 ? 55.245 -100.756 -50.546 1.00 22.76 183 LEU D O 1
ATOM 6117 N N . SER D 1 204 ? 53.329 -100.683 -51.737 1.00 17.56 184 SER D N 1
ATOM 6118 C CA . SER D 1 204 ? 53.857 -101.462 -52.848 1.00 21.71 184 SER D CA 1
ATOM 6119 C C . SER D 1 204 ? 54.785 -100.643 -53.740 1.00 24.78 184 SER D C 1
ATOM 6120 O O . SER D 1 204 ? 55.790 -101.169 -54.233 1.00 25.58 184 SER D O 1
ATOM 6123 N N . HIS D 1 205 ? 54.479 -99.357 -53.954 1.00 18.64 185 HIS D N 1
ATOM 6124 C CA . HIS D 1 205 ? 55.195 -98.553 -54.941 1.00 20.47 185 HIS D CA 1
ATOM 6125 C C . HIS D 1 205 ? 55.699 -97.198 -54.469 1.00 23.53 185 HIS D C 1
ATOM 6126 O O . HIS D 1 205 ? 56.405 -96.540 -55.238 1.00 21.16 185 HIS D O 1
ATOM 6133 N N . LEU D 1 206 ? 55.328 -96.721 -53.287 1.00 22.27 186 LEU D N 1
ATOM 6134 C CA . LEU D 1 206 ? 55.684 -95.348 -52.946 1.00 20.02 186 LEU D CA 1
ATOM 6135 C C . LEU D 1 206 ? 56.547 -95.193 -51.706 1.00 17.49 186 LEU D C 1
ATOM 6136 O O . LEU D 1 206 ? 57.326 -94.242 -51.642 1.00 23.31 186 LEU D O 1
ATOM 6141 N N . VAL D 1 207 ? 56.428 -96.077 -50.719 1.00 18.48 187 VAL D N 1
ATOM 6142 C CA . VAL D 1 207 ? 57.080 -95.839 -49.432 1.00 19.82 187 VAL D CA 1
ATOM 6143 C C . VAL D 1 207 ? 58.596 -95.726 -49.612 1.00 23.13 187 VAL D C 1
ATOM 6144 O O . VAL D 1 207 ? 59.212 -96.495 -50.358 1.00 22.07 187 VAL D O 1
ATOM 6148 N N . ASN D 1 208 ? 59.193 -94.715 -48.967 1.00 22.78 188 ASN D N 1
ATOM 6149 C CA . ASN D 1 208 ? 60.629 -94.407 -49.062 1.00 22.64 188 ASN D CA 1
ATOM 6150 C C . ASN D 1 208 ? 61.298 -95.007 -47.831 1.00 20.82 188 ASN D C 1
ATOM 6151 O O . ASN D 1 208 ? 61.410 -94.365 -46.791 1.00 19.38 188 ASN D O 1
ATOM 6156 N N . TRP D 1 209 ? 61.732 -96.263 -47.939 1.00 17.53 189 TRP D N 1
ATOM 6157 C CA . TRP D 1 209 ? 62.304 -96.917 -46.772 1.00 15.59 189 TRP D CA 1
ATOM 6158 C C . TRP D 1 209 ? 63.631 -96.294 -46.346 1.00 18.94 189 TRP D C 1
ATOM 6159 O O . TRP D 1 209 ? 63.957 -96.306 -45.155 1.00 19.86 189 TRP D O 1
ATOM 6170 N N . ASP D 1 210 ? 64.399 -95.731 -47.283 1.00 21.17 190 ASP D N 1
ATOM 6171 C CA . ASP D 1 210 ? 65.630 -95.038 -46.905 1.00 21.71 190 ASP D CA 1
ATOM 6172 C C . ASP D 1 210 ? 65.355 -93.920 -45.903 1.00 22.42 190 ASP D C 1
ATOM 6173 O O . ASP D 1 210 ? 66.152 -93.688 -44.988 1.00 18.01 190 ASP D O 1
ATOM 6178 N N . PHE D 1 211 ? 64.218 -93.234 -46.052 1.00 19.38 191 PHE D N 1
ATOM 6179 C CA . PHE D 1 211 ? 63.831 -92.181 -45.114 1.00 20.04 191 PHE D CA 1
ATOM 6180 C C . PHE D 1 211 ? 63.579 -92.744 -43.718 1.00 20.47 191 PHE D C 1
ATOM 6181 O O . PHE D 1 211 ? 64.109 -92.240 -42.720 1.00 17.31 191 PHE D O 1
ATOM 6189 N N . ALA D 1 212 ? 62.751 -93.784 -43.620 1.00 17.33 192 ALA D N 1
ATOM 6190 C CA . ALA D 1 212 ? 62.443 -94.334 -42.303 1.00 16.44 192 ALA D CA 1
ATOM 6191 C C . ALA D 1 212 ? 63.686 -94.928 -41.641 1.00 18.12 192 ALA D C 1
ATOM 6192 O O . ALA D 1 212 ? 63.849 -94.838 -40.416 1.00 15.38 192 ALA D O 1
ATOM 6194 N N . SER D 1 213 ? 64.566 -95.557 -42.426 1.00 14.81 193 SER D N 1
ATOM 6195 C CA . SER D 1 213 ? 65.784 -96.134 -41.840 1.00 20.52 193 SER D CA 1
ATOM 6196 C C . SER D 1 213 ? 66.689 -95.064 -41.249 1.00 21.54 193 SER D C 1
ATOM 6197 O O . SER D 1 213 ? 67.280 -95.256 -40.179 1.00 19.23 193 SER D O 1
ATOM 6200 N N . ALA D 1 214 ? 66.848 -93.945 -41.947 1.00 20.65 194 ALA D N 1
ATOM 6201 C CA . ALA D 1 214 ? 67.720 -92.903 -41.422 1.00 22.37 194 ALA D CA 1
ATOM 6202 C C . ALA D 1 214 ? 67.148 -92.306 -40.142 1.00 21.58 194 ALA D C 1
ATOM 6203 O O . ALA D 1 214 ? 67.889 -92.042 -39.189 1.00 15.70 194 ALA D O 1
ATOM 6205 N N . LEU D 1 215 ? 65.828 -92.101 -40.095 1.00 15.76 195 LEU D N 1
ATOM 6206 C CA . LEU D 1 215 ? 65.216 -91.546 -38.894 1.00 15.67 195 LEU D CA 1
ATOM 6207 C C . LEU D 1 215 ? 65.373 -92.480 -37.705 1.00 15.92 195 LEU D C 1
ATOM 6208 O O . LEU D 1 215 ? 65.518 -92.015 -36.570 1.00 20.19 195 LEU D O 1
ATOM 6213 N N . LEU D 1 216 ? 65.315 -93.796 -37.933 1.00 14.01 196 LEU D N 1
ATOM 6214 C CA . LEU D 1 216 ? 65.530 -94.731 -36.831 1.00 15.66 196 LEU D CA 1
ATOM 6215 C C . LEU D 1 216 ? 66.889 -94.510 -36.160 1.00 16.79 196 LEU D C 1
ATOM 6216 O O . LEU D 1 216 ? 67.017 -94.686 -34.941 1.00 22.59 196 LEU D O 1
ATOM 6221 N N . ASN D 1 217 ? 67.903 -94.107 -36.922 1.00 20.30 197 ASN D N 1
ATOM 6222 C CA . ASN D 1 217 ? 69.231 -93.828 -36.378 1.00 18.97 197 ASN D CA 1
ATOM 6223 C C . ASN D 1 217 ? 69.467 -92.350 -36.107 1.00 21.38 197 ASN D C 1
ATOM 6224 O O . ASN D 1 217 ? 70.610 -91.955 -35.865 1.00 25.15 197 ASN D O 1
ATOM 6229 N N . GLY D 1 218 ? 68.419 -91.537 -36.128 1.00 24.52 198 GLY D N 1
ATOM 6230 C CA . GLY D 1 218 ? 68.525 -90.086 -36.209 1.00 29.98 198 GLY D CA 1
ATOM 6231 C C . GLY D 1 218 ? 69.420 -89.382 -35.202 1.00 38.91 198 GLY D C 1
ATOM 6232 O O . GLY D 1 218 ? 69.419 -88.151 -35.125 1.00 48.28 198 GLY D O 1
#